Protein 4ZN0 (pdb70)

Structure (mmCIF, N/CA/C/O backbone):
data_4ZN0
#
_entry.id   4ZN0
#
_cell.length_a   117.144
_cell.length_b   182.500
_cell.length_c   152.046
_cell.angle_alpha   90.00
_cell.angle_beta   90.00
_cell.angle_gamma   90.00
#
_symmetry.space_group_name_H-M   'C 2 2 21'
#
loop_
_entity.id
_entity.type
_entity.pdbx_description
1 polymer 'Thioredoxin reductase'
2 water water
#
loop_
_atom_site.group_PDB
_atom_site.id
_atom_site.type_symbol
_atom_site.label_atom_id
_atom_site.label_alt_id
_atom_site.label_comp_id
_atom_site.label_asym_id
_atom_site.label_entity_id
_atom_site.label_seq_id
_atom_site.pdbx_PDB_ins_code
_atom_site.Cartn_x
_atom_site.Cartn_y
_atom_site.Cartn_z
_atom_site.occupancy
_atom_site.B_iso_or_equiv
_atom_site.auth_seq_id
_atom_site.auth_comp_id
_atom_site.auth_asym_id
_atom_site.auth_atom_id
_atom_site.pdbx_PDB_model_num
ATOM 1 N N . ALA A 1 5 ? 103.004 408.103 180.035 1.00 131.32 2 ALA A N 1
ATOM 2 C CA . ALA A 1 5 ? 103.293 408.121 181.463 1.00 129.13 2 ALA A CA 1
ATOM 3 C C . ALA A 1 5 ? 104.515 408.980 181.763 1.00 126.63 2 ALA A C 1
ATOM 4 O O . ALA A 1 5 ? 104.778 409.315 182.917 1.00 124.01 2 ALA A O 1
ATOM 11 N N . SER A 1 6 ? 105.260 409.322 180.715 1.00 111.10 3 SER A N 1
ATOM 12 C CA . SER A 1 6 ? 106.468 410.133 180.837 1.00 107.16 3 SER A CA 1
ATOM 13 C C . SER A 1 6 ? 107.652 409.283 181.284 1.00 105.31 3 SER A C 1
ATOM 14 O O . SER A 1 6 ? 108.742 409.799 181.513 1.00 103.26 3 SER A O 1
ATOM 22 N N . MET A 1 7 ? 107.432 407.978 181.401 1.00 104.72 4 MET A N 1
ATOM 23 C CA . MET A 1 7 ? 108.474 407.054 181.808 1.00 100.42 4 MET A CA 1
ATOM 24 C C . MET A 1 7 ? 108.375 405.854 180.888 1.00 101.07 4 MET A C 1
ATOM 25 O O . MET A 1 7 ? 107.290 405.317 180.677 1.00 104.61 4 MET A O 1
ATOM 29 N N . TYR A 1 8 ? 109.504 405.437 180.334 1.00 88.82 5 TYR A N 1
ATOM 30 C CA . TYR A 1 8 ? 109.525 404.306 179.406 1.00 86.23 5 TYR A CA 1
ATOM 31 C C . TYR A 1 8 ? 110.758 403.446 179.672 1.00 83.39 5 TYR A C 1
ATOM 32 O O . TYR A 1 8 ? 111.674 403.870 180.374 1.00 82.59 5 TYR A O 1
ATOM 50 N N . ASP A 1 9 ? 110.778 402.236 179.121 1.00 86.06 6 ASP A N 1
ATOM 51 C CA . ASP A 1 9 ? 111.956 401.381 179.222 1.00 84.16 6 ASP A CA 1
ATOM 52 C C . ASP A 1 9 ? 112.986 401.811 178.187 1.00 81.56 6 ASP A C 1
ATOM 53 O O . ASP A 1 9 ? 114.175 401.934 178.485 1.00 79.55 6 ASP A O 1
ATOM 62 N N . LEU A 1 10 ? 112.506 402.046 176.971 1.00 72.46 7 LEU A N 1
ATOM 63 C CA . LEU A 1 10 ? 113.360 402.364 175.834 1.00 69.65 7 LEU A CA 1
ATOM 64 C C . LEU A 1 10 ? 112.689 403.405 174.949 1.00 69.87 7 LEU A C 1
ATOM 65 O O . LEU A 1 10 ? 111.494 403.320 174.679 1.00 71.68 7 LEU A O 1
ATOM 81 N N . ILE A 1 11 ? 113.458 404.397 174.514 1.00 74.93 8 ILE A N 1
ATOM 82 C CA . ILE A 1 11 ? 112.963 405.378 173.558 1.00 74.28 8 ILE A CA 1
ATOM 83 C C . ILE A 1 11 ? 113.857 405.393 172.324 1.00 68.85 8 ILE A C 1
ATOM 84 O O . ILE A 1 11 ? 115.067 405.599 172.418 1.00 68.63 8 ILE A O 1
ATOM 100 N N . ILE A 1 12 ? 113.240 405.168 171.170 1.00 65.56 9 ILE A N 1
ATOM 101 C CA . ILE A 1 12 ? 113.946 405.143 169.897 1.00 63.45 9 ILE A CA 1
ATOM 102 C C . ILE A 1 12 ? 113.661 406.432 169.137 1.00 63.60 9 ILE A C 1
ATOM 103 O O . ILE A 1 12 ? 112.509 406.741 168.847 1.00 65.55 9 ILE A O 1
ATOM 119 N N . ILE A 1 13 ? 114.709 407.184 168.821 1.00 61.72 10 ILE A N 1
ATOM 120 C CA . ILE A 1 13 ? 114.555 408.437 168.089 1.00 61.78 10 ILE A CA 1
ATOM 121 C C . ILE A 1 13 ? 114.839 408.220 166.603 1.00 60.57 10 ILE A C 1
ATOM 122 O O . ILE A 1 13 ? 115.993 408.077 166.198 1.00 60.96 10 ILE A O 1
ATOM 138 N N . GLY A 1 14 ? 113.774 408.194 165.805 1.00 62.16 11 GLY A N 1
ATOM 139 C CA . GLY A 1 14 ? 113.873 407.968 164.372 1.00 61.66 11 GLY A CA 1
ATOM 140 C C . GLY A 1 14 ? 113.057 406.765 163.941 1.00 63.06 11 GLY A C 1
ATOM 141 O O . GLY A 1 14 ? 113.217 405.673 164.487 1.00 62.80 11 GLY A O 1
ATOM 145 N N . GLY A 1 15 ? 112.189 406.965 162.953 1.00 64.74 12 GLY A N 1
ATOM 146 C CA . GLY A 1 15 ? 111.292 405.922 162.487 1.00 66.59 12 GLY A CA 1
ATOM 147 C C . GLY A 1 15 ? 111.709 405.291 161.171 1.00 66.10 12 GLY A C 1
ATOM 148 O O . GLY A 1 15 ? 110.861 404.864 160.387 1.00 68.17 12 GLY A O 1
ATOM 152 N N . GLY A 1 16 ? 113.014 405.232 160.926 1.00 67.94 13 GLY A N 1
ATOM 153 C CA . GLY A 1 16 ? 113.538 404.581 159.738 1.00 64.45 13 GLY A CA 1
ATOM 154 C C . GLY A 1 16 ? 113.630 403.081 159.948 1.00 67.02 13 GLY A C 1
ATOM 155 O O . GLY A 1 16 ? 113.120 402.564 160.943 1.00 71.70 13 GLY A O 1
ATOM 159 N N . PRO A 1 17 ? 114.275 402.370 159.010 1.00 62.93 14 PRO A N 1
ATOM 160 C CA . PRO A 1 17 ? 114.451 400.916 159.116 1.00 63.14 14 PRO A CA 1
ATOM 161 C C . PRO A 1 17 ? 115.143 400.504 160.414 1.00 61.45 14 PRO A C 1
ATOM 162 O O . PRO A 1 17 ? 114.723 399.545 161.059 1.00 62.29 14 PRO A O 1
ATOM 173 N N . ALA A 1 18 ? 116.192 401.231 160.784 1.00 59.29 15 ALA A N 1
ATOM 174 C CA . ALA A 1 18 ? 116.945 400.935 161.995 1.00 57.85 15 ALA A CA 1
ATOM 175 C C . ALA A 1 18 ? 116.072 401.084 163.235 1.00 58.87 15 ALA A C 1
ATOM 176 O O . ALA A 1 18 ? 116.008 400.183 164.072 1.00 59.19 15 ALA A O 1
ATOM 183 N N . GLY A 1 19 ? 115.397 402.223 163.346 1.00 59.58 16 GLY A N 1
ATOM 184 C CA . GLY A 1 19 ? 114.577 402.507 164.508 1.00 60.80 16 GLY A CA 1
ATOM 185 C C . GLY A 1 19 ? 113.391 401.572 164.631 1.00 63.05 16 GLY A C 1
ATOM 186 O O . GLY A 1 19 ? 113.085 401.090 165.720 1.00 63.75 16 GLY A O 1
ATOM 190 N N . LEU A 1 20 ? 112.718 401.316 163.514 1.00 64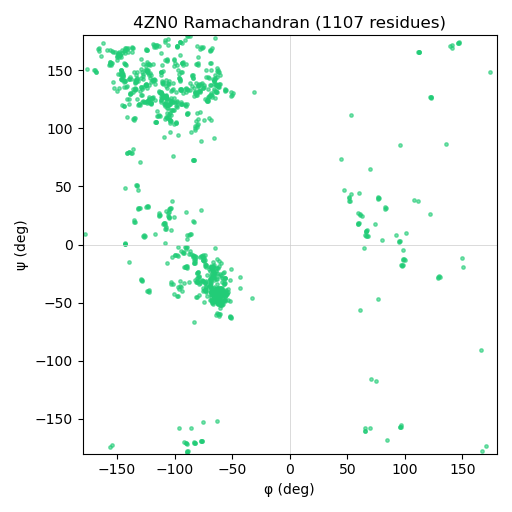.42 17 LEU A N 1
ATOM 191 C CA . LEU A 1 20 ? 111.558 400.434 163.513 1.00 66.86 17 LEU A CA 1
ATOM 192 C C . LEU A 1 20 ? 111.970 399.006 163.858 1.00 66.51 17 LEU A C 1
ATOM 193 O O . LEU A 1 20 ? 111.261 398.308 164.578 1.00 68.00 17 LEU A O 1
ATOM 209 N N . THR A 1 21 ? 113.122 398.576 163.352 1.00 64.70 18 THR A N 1
ATOM 210 C CA . THR A 1 21 ? 113.641 397.250 163.670 1.00 64.35 18 THR A CA 1
ATOM 211 C C . THR A 1 21 ? 113.957 397.147 165.156 1.00 63.65 18 THR A C 1
ATOM 212 O O . THR A 1 21 ? 113.639 396.147 165.799 1.00 64.64 18 THR A O 1
ATOM 223 N N . ALA A 1 22 ? 114.592 398.185 165.690 1.00 62.15 19 ALA A N 1
ATOM 224 C CA . ALA A 1 22 ? 114.934 398.237 167.106 1.00 61.73 19 ALA A CA 1
ATOM 225 C C . ALA A 1 22 ? 113.674 398.149 167.960 1.00 63.97 19 ALA A C 1
ATOM 226 O O . ALA A 1 22 ? 113.660 397.487 168.998 1.00 66.18 19 ALA A O 1
ATOM 233 N N . GLY A 1 23 ? 112.620 398.823 167.515 1.00 66.60 20 GLY A N 1
ATOM 234 C CA . GLY A 1 23 ? 111.355 398.823 168.225 1.00 69.32 20 GLY A CA 1
ATOM 235 C C . GLY A 1 23 ? 110.708 397.452 168.237 1.00 69.59 20 GLY A C 1
ATOM 236 O O . GLY A 1 23 ? 110.210 397.002 169.269 1.00 70.91 20 GLY A O 1
ATOM 240 N N . ILE A 1 24 ? 110.710 396.790 167.083 1.00 69.59 21 ILE A N 1
ATOM 241 C CA . ILE A 1 24 ? 110.116 395.463 166.959 1.00 71.30 21 ILE A CA 1
ATOM 242 C C . ILE A 1 24 ? 110.826 394.464 167.866 1.00 70.51 21 ILE A C 1
ATOM 243 O O . ILE A 1 24 ? 110.180 393.721 168.604 1.00 72.43 21 ILE A O 1
ATOM 259 N N . TYR A 1 25 ? 112.154 394.458 167.815 1.00 68.12 22 TYR A N 1
ATOM 260 C CA . TYR A 1 25 ? 112.949 393.580 168.666 1.00 67.39 22 TYR A CA 1
ATOM 261 C C . TYR A 1 25 ? 112.711 393.876 170.141 1.00 68.04 22 TYR A C 1
ATOM 262 O O . TYR A 1 25 ? 112.539 392.964 170.952 1.00 69.11 22 TYR A O 1
ATOM 280 N N . ALA A 1 26 ? 112.709 395.159 170.480 1.00 69.26 23 ALA A N 1
ATOM 281 C CA . ALA A 1 26 ? 112.546 395.593 171.860 1.00 70.12 23 ALA A CA 1
ATOM 282 C C . ALA A 1 26 ? 111.205 395.139 172.441 1.00 73.34 23 ALA A C 1
ATOM 283 O O . ALA A 1 26 ? 111.126 394.758 173.609 1.00 74.83 23 ALA A O 1
ATOM 290 N N . VAL A 1 27 ? 110.152 395.195 171.632 1.00 75.90 24 VAL A N 1
ATOM 291 C CA . VAL A 1 27 ? 108.835 394.735 172.067 1.00 79.00 24 VAL A CA 1
ATOM 292 C C . VAL A 1 27 ? 108.853 393.225 172.285 1.00 80.17 24 VAL A C 1
ATOM 293 O O . VAL A 1 27 ? 108.255 392.720 173.235 1.00 84.02 24 VAL A O 1
ATOM 306 N N . ARG A 1 28 ? 109.546 392.511 171.405 1.00 89.46 25 ARG A N 1
ATOM 307 C CA . ARG A 1 28 ? 109.670 391.064 171.523 1.00 88.79 25 ARG A CA 1
ATOM 308 C C . ARG A 1 28 ? 110.479 390.708 172.766 1.00 87.12 25 ARG A C 1
ATOM 309 O O . ARG A 1 28 ? 110.316 389.631 173.339 1.00 89.69 25 ARG A O 1
ATOM 330 N N . TYR A 1 29 ? 111.353 391.622 173.175 1.00 72.94 26 TYR A N 1
ATOM 331 C CA . TYR A 1 29 ? 112.095 391.484 174.423 1.00 72.62 26 TYR A CA 1
ATOM 332 C C . TYR A 1 29 ? 111.211 391.843 175.618 1.00 74.88 26 TYR A C 1
ATOM 333 O O . TYR A 1 29 ? 111.580 391.609 176.767 1.00 75.44 26 TYR A O 1
ATOM 351 N N . GLY A 1 30 ? 110.043 392.411 175.331 1.00 77.05 27 GLY A N 1
ATOM 352 C CA . GLY A 1 30 ? 109.052 392.719 176.347 1.00 80.18 27 GLY A CA 1
ATOM 353 C C . GLY A 1 30 ? 109.287 394.024 177.082 1.00 79.41 27 GLY A C 1
ATOM 354 O O . GLY A 1 30 ? 108.924 394.155 178.251 1.00 80.88 27 GLY A O 1
ATOM 358 N N . LEU A 1 31 ? 109.888 394.991 176.396 1.00 81.03 28 LEU A N 1
ATOM 359 C CA . LEU A 1 31 ? 110.136 396.309 176.973 1.00 78.92 28 LEU A CA 1
ATOM 360 C C . LEU A 1 31 ? 109.049 397.299 176.564 1.00 79.65 28 LEU A C 1
ATOM 361 O O . LEU A 1 31 ? 108.447 397.164 175.500 1.00 79.47 28 LEU A O 1
ATOM 377 N N . ASP A 1 32 ? 108.786 398.276 177.427 1.00 87.16 29 ASP A N 1
ATOM 378 C CA . ASP A 1 32 ? 107.859 399.359 177.113 1.00 89.28 29 ASP A CA 1
ATOM 379 C C . ASP A 1 32 ? 108.578 400.421 176.292 1.00 85.83 29 ASP A C 1
ATOM 380 O O . ASP A 1 32 ? 109.332 401.228 176.839 1.00 83.35 29 ASP A O 1
ATOM 389 N N . THR A 1 33 ? 108.337 400.424 174.983 1.00 78.85 30 THR A N 1
ATOM 390 C CA . THR A 1 33 ? 109.130 401.233 174.060 1.00 76.06 30 THR A CA 1
ATOM 391 C C . THR A 1 33 ? 108.302 402.235 173.266 1.00 77.38 30 THR A C 1
ATOM 392 O O . THR A 1 33 ? 107.146 401.980 172.927 1.00 78.62 30 THR A O 1
ATOM 403 N N . LEU A 1 34 ? 108.924 403.372 172.966 1.00 80.92 31 LEU A N 1
ATOM 404 C CA . LEU A 1 34 ? 108.291 404.432 172.194 1.00 80.54 31 LEU A CA 1
ATOM 405 C C . LEU A 1 34 ? 109.223 404.974 171.114 1.00 78.79 31 LEU A C 1
ATOM 406 O O . LEU A 1 34 ? 110.401 405.220 171.369 1.00 78.46 31 LEU A O 1
ATOM 422 N N . ILE A 1 35 ? 108.688 405.151 169.908 1.00 76.03 32 ILE A N 1
ATOM 423 C CA . ILE A 1 35 ? 109.438 405.751 168.807 1.00 71.58 32 ILE A CA 1
ATOM 424 C C . ILE A 1 35 ? 109.039 407.214 168.583 1.00 75.32 32 ILE A C 1
ATOM 425 O O . ILE A 1 35 ? 107.853 407.541 168.539 1.00 79.63 32 ILE A O 1
ATOM 441 N N . LEU A 1 36 ? 110.042 408.079 168.439 1.00 70.45 33 LEU A N 1
ATOM 442 C CA . LEU A 1 36 ? 109.839 409.492 168.108 1.00 71.09 33 LEU A CA 1
ATOM 443 C C . LEU A 1 36 ? 110.191 409.760 166.645 1.00 69.78 33 LEU A C 1
ATOM 444 O O . LEU A 1 36 ? 111.353 409.666 166.244 1.00 67.21 33 LEU A O 1
ATOM 460 N N . GLU A 1 37 ? 109.167 410.084 165.861 1.00 86.54 34 GLU A N 1
ATOM 461 C CA . GLU A 1 37 ? 109.299 410.311 164.423 1.00 84.87 34 GLU A CA 1
ATOM 462 C C . GLU A 1 37 ? 109.095 411.780 164.056 1.00 82.75 34 GLU A C 1
ATOM 463 O O . GLU A 1 37 ? 108.466 412.532 164.793 1.00 86.74 34 GLU A O 1
ATOM 475 N N . ARG A 1 38 ? 109.685 412.195 162.941 1.00 70.86 35 ARG A N 1
ATOM 476 C CA . ARG A 1 38 ? 109.564 413.571 162.471 1.00 71.61 35 ARG A CA 1
ATOM 477 C C . ARG A 1 38 ? 108.261 413.766 161.695 1.00 74.74 35 ARG A C 1
ATOM 478 O O . ARG A 1 38 ? 107.369 414.488 162.140 1.00 77.19 35 ARG A O 1
ATOM 482 N N . ASN A 1 39 ? 108.163 413.122 160.535 1.00 101.53 36 ASN A N 1
ATOM 483 C CA . ASN A 1 39 ? 106.972 413.202 159.691 1.00 103.74 36 ASN A CA 1
ATOM 484 C C . ASN A 1 39 ? 107.118 412.319 158.455 1.00 100.99 36 ASN A C 1
ATOM 485 O O . ASN A 1 39 ? 106.300 412.373 157.536 1.00 101.12 36 ASN A O 1
ATOM 496 N N . SER A 1 59 ? 117.010 398.497 148.288 1.00 81.76 56 SER A N 1
ATOM 497 C CA . SER A 1 59 ? 115.725 399.179 148.391 1.00 86.46 56 SER A CA 1
ATOM 498 C C . SER A 1 59 ? 115.610 400.310 147.371 1.00 91.93 56 SER A C 1
ATOM 499 O O . SER A 1 59 ? 114.560 400.942 147.250 1.00 92.39 56 SER A O 1
ATOM 506 N N . ILE A 1 60 ? 116.695 400.559 146.642 1.00 110.24 57 ILE A N 1
ATOM 507 C CA . ILE A 1 60 ? 116.705 401.587 145.608 1.00 109.35 57 ILE A CA 1
ATOM 508 C C . ILE A 1 60 ? 116.113 401.052 144.308 1.00 112.40 57 ILE A C 1
ATOM 509 O O . ILE A 1 60 ? 115.810 401.818 143.394 1.00 114.49 57 ILE A O 1
ATOM 513 N N . SER A 1 61 ? 115.944 399.734 144.235 1.00 96.89 58 SER A N 1
ATOM 514 C CA . SER A 1 61 ? 115.383 399.093 143.050 1.00 101.17 58 SER A CA 1
ATOM 515 C C . SER A 1 61 ? 113.943 399.543 142.793 1.00 106.08 58 SER A C 1
ATOM 516 O O . SER A 1 61 ? 113.384 399.277 141.728 1.00 106.69 58 SER A O 1
ATOM 524 N N . GLY A 1 62 ? 113.350 400.215 143.776 1.00 119.03 59 GLY A N 1
ATOM 525 C CA . GLY A 1 62 ? 112.010 400.757 143.641 1.00 121.55 59 GLY A CA 1
ATOM 526 C C . GLY A 1 62 ? 110.972 399.819 144.218 1.00 121.66 59 GLY A C 1
ATOM 527 O O . GLY A 1 62 ? 110.391 399.012 143.498 1.00 123.50 59 GLY A O 1
ATOM 531 N N . LEU A 1 63 ? 110.737 399.932 145.522 1.00 122.86 60 LEU A N 1
ATOM 532 C CA . LEU A 1 63 ? 109.806 399.048 146.211 1.00 126.01 60 LEU A CA 1
ATOM 533 C C . LEU A 1 63 ? 109.151 399.746 147.395 1.00 124.74 60 LEU A C 1
ATOM 534 O O . LEU A 1 63 ? 109.650 400.762 147.887 1.00 119.02 60 LEU A O 1
ATOM 550 N N . GLU A 1 64 ? 108.031 399.184 147.843 1.00 104.72 61 GLU A N 1
ATOM 551 C CA . GLU A 1 64 ? 107.326 399.669 149.022 1.00 102.11 61 GLU A CA 1
ATOM 552 C C . GLU A 1 64 ? 107.638 398.778 150.215 1.00 99.45 61 GLU A C 1
ATOM 553 O O . GLU A 1 64 ? 106.825 397.939 150.611 1.00 100.39 61 GLU A O 1
ATOM 557 N N . LEU A 1 65 ? 108.832 398.952 150.770 1.00 99.13 62 LEU A N 1
ATOM 558 C CA . LEU A 1 65 ? 109.282 398.156 151.901 1.00 95.42 62 LEU A CA 1
ATOM 559 C C . LEU A 1 65 ? 109.291 398.953 153.198 1.00 93.95 62 LEU A C 1
ATOM 560 O O . LEU A 1 65 ? 109.387 398.382 154.285 1.00 92.49 62 LEU A O 1
ATOM 564 N N . MET A 1 66 ? 109.229 400.275 153.078 1.00 124.28 63 MET A N 1
ATOM 565 C CA . MET A 1 66 ? 109.232 401.154 154.245 1.00 123.53 63 MET A CA 1
ATOM 566 C C . MET A 1 66 ? 107.910 401.067 155.001 1.00 128.18 63 MET A C 1
ATOM 567 O O . MET A 1 66 ? 107.885 400.992 156.230 1.00 124.76 63 MET A O 1
ATOM 581 N N . GLU A 1 67 ? 106.808 401.089 154.261 1.00 131.28 64 GLU A N 1
ATOM 582 C CA . GLU A 1 67 ? 105.480 400.992 154.858 1.00 131.32 64 GLU A CA 1
ATOM 583 C C . GLU A 1 67 ? 105.276 399.649 155.559 1.00 132.32 64 GLU A C 1
ATOM 584 O O . GLU A 1 67 ? 104.580 399.569 156.573 1.00 133.14 64 GLU A O 1
ATOM 588 N N . ARG A 1 68 ? 105.870 398.597 155.008 1.00 90.67 65 ARG A N 1
ATOM 589 C CA . ARG A 1 68 ? 105.745 397.267 155.589 1.00 86.97 65 ARG A CA 1
ATOM 590 C C . ARG A 1 68 ? 106.297 397.278 157.006 1.00 85.79 65 ARG A C 1
ATOM 591 O O . ARG A 1 68 ? 105.719 396.686 157.914 1.00 87.56 65 ARG A O 1
ATOM 595 N N . PHE A 1 69 ? 107.420 397.959 157.187 1.00 85.64 66 PHE A N 1
ATOM 596 C CA . PHE A 1 69 ? 108.048 398.052 158.495 1.00 84.53 66 PHE A CA 1
ATOM 597 C C . PHE A 1 69 ? 107.093 398.707 159.481 1.00 86.73 66 PHE A C 1
ATOM 598 O O . PHE A 1 69 ? 107.000 398.298 160.635 1.00 86.36 66 PHE A O 1
ATOM 615 N N . ARG A 1 70 ? 106.383 399.729 159.018 1.00 82.44 67 ARG A N 1
ATOM 616 C CA . ARG A 1 70 ? 105.439 400.443 159.864 1.00 84.24 67 ARG A CA 1
ATOM 617 C C . ARG A 1 70 ? 104.263 399.555 160.247 1.00 88.65 67 ARG A C 1
ATOM 618 O O . ARG A 1 70 ? 103.900 399.468 161.418 1.00 86.33 67 ARG A O 1
ATOM 623 N N . THR A 1 71 ? 103.670 398.897 159.255 1.00 116.08 68 THR A N 1
ATOM 624 C CA . THR A 1 71 ? 102.534 398.017 159.499 1.00 118.15 68 THR A CA 1
ATOM 625 C C . THR A 1 71 ? 102.965 396.863 160.387 1.00 115.79 68 THR A C 1
ATOM 626 O O . THR A 1 71 ? 102.322 396.560 161.389 1.00 113.51 68 THR A O 1
ATOM 637 N N . HIS A 1 72 ? 104.067 396.225 160.016 1.00 111.22 69 HIS A N 1
ATOM 638 C CA . HIS A 1 72 ? 104.594 395.109 160.792 1.00 107.78 69 HIS A CA 1
ATOM 639 C C . HIS A 1 72 ? 104.787 395.575 162.212 1.00 105.15 69 HIS A C 1
ATOM 640 O O . HIS A 1 72 ? 104.481 394.882 163.176 1.00 105.83 69 HIS A O 1
ATOM 654 N N . ALA A 1 73 ? 105.301 396.789 162.309 1.00 95.64 70 ALA A N 1
ATOM 655 C CA . ALA A 1 73 ? 105.562 397.416 163.582 1.00 94.14 70 ALA A CA 1
ATOM 656 C C . ALA A 1 73 ? 104.267 397.573 164.380 1.00 97.67 70 ALA A C 1
ATOM 657 O O . ALA A 1 73 ? 104.186 397.107 165.515 1.00 97.57 70 ALA A O 1
ATOM 664 N N . GLN A 1 74 ? 103.268 398.214 163.783 1.00 101.01 71 GLN A N 1
ATOM 665 C CA . GLN A 1 74 ? 101.987 398.417 164.449 1.00 101.16 71 GLN A CA 1
ATOM 666 C C . GLN A 1 74 ? 101.449 397.095 164.977 1.00 102.28 71 GLN A C 1
ATOM 667 O O . GLN A 1 74 ? 101.034 396.999 166.130 1.00 102.72 71 GLN A O 1
ATOM 671 N N . GLU A 1 75 ? 101.458 396.075 164.126 1.00 113.48 72 GLU A N 1
ATOM 672 C CA . GLU A 1 75 ? 100.975 394.758 164.517 1.00 116.76 72 GLU A CA 1
ATOM 673 C C . GLU A 1 75 ? 101.766 394.251 165.714 1.00 114.09 72 GLU A C 1
ATOM 674 O O . GLU A 1 75 ? 101.193 393.764 166.686 1.00 113.33 72 GLU A O 1
ATOM 686 N N . VAL A 1 76 ? 103.087 394.370 165.639 1.00 126.77 73 VAL A N 1
ATOM 687 C CA . VAL A 1 76 ? 103.952 393.930 166.722 1.00 124.94 73 VAL A CA 1
ATOM 688 C C . VAL A 1 76 ? 103.499 394.582 168.019 1.00 123.97 73 VAL A C 1
ATOM 689 O O . VAL A 1 76 ? 103.355 393.917 169.042 1.00 125.54 73 VAL A O 1
ATOM 693 N N . GLY A 1 77 ? 103.271 395.889 167.972 1.00 89.98 74 GLY A N 1
ATOM 694 C CA . GLY A 1 77 ? 102.820 396.615 169.141 1.00 89.63 74 GLY A CA 1
ATOM 695 C C . GLY A 1 77 ? 103.728 397.746 169.577 1.00 87.99 74 GLY A C 1
ATOM 696 O O . GLY A 1 77 ? 103.746 398.107 170.751 1.00 87.62 74 GLY A O 1
ATOM 700 N N . VAL A 1 78 ? 104.483 398.312 168.643 1.00 97.87 75 VAL A N 1
ATOM 701 C CA . VAL A 1 78 ? 105.381 399.420 168.983 1.00 96.18 75 VAL A CA 1
ATOM 702 C C . VAL A 1 78 ? 104.646 400.757 168.977 1.00 98.59 75 VAL A C 1
ATOM 703 O O . VAL A 1 78 ? 103.768 401.002 168.146 1.00 100.80 75 VAL A O 1
ATOM 716 N N . LYS A 1 79 ? 105.034 401.615 169.912 1.00 85.68 76 LYS A N 1
ATOM 717 C CA . LYS A 1 79 ? 104.460 402.947 170.053 1.00 84.88 76 LYS A CA 1
ATOM 718 C C . LYS A 1 79 ? 105.202 404.011 169.248 1.00 83.12 76 LYS A C 1
ATOM 719 O O . LYS A 1 79 ? 106.429 404.084 169.267 1.00 80.89 76 LYS A O 1
ATOM 723 N N . THR A 1 80 ? 104.440 404.803 168.505 1.00 99.87 77 THR A N 1
ATOM 724 C CA . THR A 1 80 ? 105.007 405.857 167.683 1.00 98.73 77 THR A CA 1
ATOM 725 C C . THR A 1 80 ? 104.314 407.179 167.957 1.00 102.00 77 THR A C 1
ATOM 726 O O . THR A 1 80 ? 103.092 407.249 168.014 1.00 106.70 77 THR A O 1
ATOM 737 N N . THR A 1 81 ? 105.107 408.225 168.122 1.00 99.39 78 THR A N 1
ATOM 738 C CA . THR A 1 81 ? 104.585 409.552 168.375 1.00 102.62 78 THR A CA 1
ATOM 739 C C . THR A 1 81 ? 105.298 410.508 167.445 1.00 103.19 78 THR A C 1
ATOM 740 O O . THR A 1 81 ? 106.461 410.300 167.120 1.00 109.90 78 THR A O 1
ATOM 751 N N . ILE A 1 82 ? 104.615 411.558 167.021 1.00 81.71 79 ILE A N 1
ATOM 752 C CA . ILE A 1 82 ? 105.245 412.518 166.142 1.00 81.20 79 ILE A CA 1
ATOM 753 C C . ILE A 1 82 ? 105.704 413.673 167.003 1.00 81.44 79 ILE A C 1
ATOM 754 O O . ILE A 1 82 ? 104.902 414.334 167.653 1.00 84.40 79 ILE A O 1
ATOM 770 N N . THR A 1 83 ? 107.008 413.906 167.007 1.00 95.04 80 THR A N 1
ATOM 771 C CA . THR A 1 83 ? 107.587 414.970 167.806 1.00 96.18 80 THR A CA 1
ATOM 772 C C . THR A 1 83 ? 108.988 415.323 167.336 1.00 93.04 80 THR A C 1
ATOM 773 O O . THR A 1 83 ? 109.557 414.658 166.474 1.00 91.64 80 THR A O 1
ATOM 784 N N . GLU A 1 84 ? 109.531 416.382 167.919 1.00 96.60 81 GLU A N 1
ATOM 785 C CA . GLU A 1 84 ? 110.877 416.846 167.601 1.00 92.15 81 GLU A CA 1
ATOM 786 C C . GLU A 1 84 ? 111.712 416.861 168.873 1.00 92.19 81 GLU A C 1
ATOM 787 O O . GLU A 1 84 ? 111.333 417.479 169.867 1.00 94.72 81 GLU A O 1
ATOM 793 N N . VAL A 1 85 ? 112.853 416.181 168.829 1.00 77.23 82 VAL A N 1
ATOM 794 C CA . VAL A 1 85 ? 113.748 416.107 169.976 1.00 76.97 82 VAL A CA 1
ATOM 795 C C . VAL A 1 85 ? 114.769 417.237 169.927 1.00 76.86 82 VAL A C 1
ATOM 796 O O . VAL A 1 85 ? 115.381 417.486 168.887 1.00 74.39 82 VAL A O 1
ATOM 809 N N . LEU A 1 86 ? 114.956 417.906 171.062 1.00 69.25 83 LEU A N 1
ATOM 810 C CA . LEU A 1 86 ? 115.861 419.046 171.141 1.00 67.59 83 LEU A CA 1
ATOM 811 C C . LEU A 1 86 ? 117.179 418.667 171.809 1.00 65.93 83 LEU A C 1
ATOM 812 O O . LEU A 1 86 ? 118.237 419.181 171.443 1.00 64.46 83 LEU A O 1
ATOM 828 N N . SER A 1 87 ? 117.119 417.760 172.779 1.00 73.34 84 SER A N 1
ATOM 829 C CA . SER A 1 87 ? 118.326 417.318 173.470 1.00 71.55 84 SER A CA 1
ATOM 830 C C . SER A 1 87 ? 118.095 416.059 174.299 1.00 70.25 84 SER A C 1
ATOM 831 O O . SER A 1 87 ? 116.957 415.643 174.520 1.00 70.75 84 SER A O 1
ATOM 839 N N . VAL A 1 88 ? 119.194 415.463 174.751 1.00 70.83 85 VAL A N 1
ATOM 840 C CA . VAL A 1 88 ? 119.152 414.263 175.578 1.00 71.55 85 VAL A CA 1
ATOM 841 C C . VAL A 1 88 ? 120.272 414.309 176.615 1.00 72.19 85 VAL A C 1
ATOM 842 O O . VAL A 1 88 ? 121.450 414.383 176.264 1.00 73.36 85 VAL A O 1
ATOM 855 N N . ARG A 1 89 ? 119.893 414.287 177.889 1.00 71.04 86 ARG A N 1
ATOM 856 C CA . ARG A 1 89 ? 120.854 414.300 178.989 1.00 73.18 86 ARG A CA 1
ATOM 857 C C . ARG A 1 89 ? 120.621 413.106 179.912 1.00 73.30 86 ARG A C 1
ATOM 858 O O . ARG A 1 89 ? 119.506 412.587 179.994 1.00 72.45 86 ARG A O 1
ATOM 879 N N . SER A 1 90 ? 121.676 412.679 180.603 1.00 83.13 87 SER A N 1
ATOM 880 C CA . SER A 1 90 ? 121.590 411.567 181.546 1.00 83.93 87 SER A CA 1
ATOM 881 C C . SER A 1 90 ? 121.624 412.081 182.982 1.00 88.04 87 SER A C 1
ATOM 882 O O . SER A 1 90 ? 122.401 412.979 183.311 1.00 87.42 87 SER A O 1
ATOM 890 N N . GLU A 1 91 ? 120.774 411.508 183.830 1.00 97.82 88 GLU A N 1
ATOM 891 C CA . GLU A 1 91 ? 120.704 411.890 185.238 1.00 99.41 88 GLU A CA 1
ATOM 892 C C . GLU A 1 91 ? 120.570 410.671 186.143 1.00 99.55 88 GLU A C 1
ATOM 893 O O . GLU A 1 91 ? 119.475 410.355 186.606 1.00 104.98 88 GLU A O 1
ATOM 897 N N . GLY A 1 92 ? 121.681 409.982 186.382 1.00 109.87 89 GLY A N 1
ATOM 898 C CA . GLY A 1 92 ? 121.670 408.780 187.196 1.00 117.01 89 GLY A CA 1
ATOM 899 C C . GLY A 1 92 ? 120.961 407.629 186.511 1.00 116.68 89 GLY A C 1
ATOM 900 O O . GLY A 1 92 ? 119.913 407.173 186.968 1.00 117.68 89 GLY A O 1
ATOM 904 N N . THR A 1 93 ? 121.526 407.174 185.397 1.00 108.55 90 THR A N 1
ATOM 905 C CA . THR A 1 93 ? 120.964 406.069 184.613 1.00 108.90 90 THR A CA 1
ATOM 906 C C . THR A 1 93 ? 119.603 406.383 183.999 1.00 111.10 90 THR A C 1
ATOM 907 O O . THR A 1 93 ? 119.062 405.565 183.252 1.00 110.57 90 THR A O 1
ATOM 918 N N . LYS A 1 94 ? 119.061 407.562 184.288 1.00 86.79 91 LYS A N 1
ATOM 919 C CA . LYS A 1 94 ? 117.761 407.939 183.760 1.00 85.48 91 LYS A CA 1
ATOM 920 C C . LYS A 1 94 ? 118.047 408.868 182.602 1.00 83.90 91 LYS A C 1
ATOM 921 O O . LYS A 1 94 ? 118.939 409.715 182.680 1.00 83.70 91 LYS A O 1
ATOM 925 N N . LYS A 1 95 ? 117.288 408.705 181.526 1.00 90.03 92 LYS A N 1
ATOM 926 C CA . LYS A 1 95 ? 117.514 409.487 180.327 1.00 91.99 92 LYS A CA 1
ATOM 927 C C . LYS A 1 95 ? 116.359 410.446 180.121 1.00 92.60 92 LYS A C 1
ATOM 928 O O . LYS A 1 95 ? 115.200 410.034 180.069 1.00 91.82 92 LYS A O 1
ATOM 947 N N . ILE A 1 96 ? 116.689 411.729 180.019 1.00 83.38 93 ILE A N 1
ATOM 948 C CA . ILE A 1 96 ? 115.689 412.764 179.820 1.00 84.33 93 ILE A CA 1
ATOM 949 C C . ILE A 1 96 ? 115.717 413.239 178.371 1.00 79.72 93 ILE A C 1
ATOM 950 O O . ILE A 1 96 ? 116.696 413.838 177.925 1.00 77.73 93 ILE A O 1
ATOM 954 N N . ILE A 1 97 ? 114.642 412.963 177.642 1.00 80.72 94 ILE A N 1
ATOM 955 C CA . ILE A 1 97 ? 114.496 413.455 176.279 1.00 78.43 94 ILE A CA 1
ATOM 956 C C . ILE A 1 97 ? 113.571 414.661 176.301 1.00 84.43 94 ILE A C 1
ATOM 957 O O . ILE A 1 97 ? 112.390 414.541 176.627 1.00 90.57 94 ILE A O 1
ATOM 961 N N . THR A 1 98 ? 114.115 415.820 175.946 1.00 79.72 95 THR A N 1
ATOM 962 C CA . THR A 1 98 ? 113.343 417.055 175.938 1.00 80.96 95 THR A CA 1
ATOM 963 C C . THR A 1 98 ? 112.874 417.333 174.516 1.00 79.82 95 THR A C 1
ATOM 964 O O . THR A 1 98 ? 113.686 417.465 173.598 1.00 78.14 95 THR A O 1
ATOM 975 N N . THR A 1 99 ? 111.558 417.407 174.346 1.00 81.30 96 THR A N 1
ATOM 976 C CA . THR A 1 99 ? 110.958 417.701 173.052 1.00 79.54 96 THR A CA 1
ATOM 977 C C . THR A 1 99 ? 110.168 418.999 173.120 1.00 83.93 96 THR A C 1
ATOM 978 O O . THR A 1 99 ? 109.953 419.546 174.202 1.00 87.51 96 THR A O 1
ATOM 989 N N . ASP A 1 100 ? 109.739 419.490 171.962 1.00 105.76 97 ASP A N 1
ATOM 990 C CA . ASP A 1 100 ? 108.918 420.695 171.907 1.00 110.05 97 ASP A CA 1
ATOM 991 C C . ASP A 1 100 ? 107.576 420.462 172.597 1.00 117.47 97 ASP A C 1
ATOM 992 O O . ASP A 1 100 ? 106.899 421.409 172.998 1.00 122.05 97 ASP A O 1
ATOM 1001 N N . SER A 1 101 ? 107.205 419.192 172.735 1.00 109.73 98 SER A N 1
ATOM 1002 C CA . SER A 1 101 ? 105.936 418.811 173.344 1.00 109.94 98 SER A CA 1
ATOM 1003 C C . SER A 1 101 ? 106.069 418.609 174.855 1.00 108.95 98 SER A C 1
ATOM 1004 O O . SER A 1 101 ? 105.075 418.647 175.580 1.00 113.61 98 SER A O 1
ATOM 1012 N N . GLY A 1 102 ? 107.299 418.399 175.318 1.00 101.51 99 GLY A N 1
ATOM 1013 C CA . GLY A 1 102 ? 107.570 418.185 176.730 1.00 100.02 99 GLY A CA 1
ATOM 1014 C C . GLY A 1 102 ? 108.627 417.123 176.971 1.00 96.00 99 GLY A C 1
ATOM 1015 O O . GLY A 1 102 ? 109.022 416.406 176.053 1.00 98.95 99 GLY A O 1
ATOM 1019 N N . ASP A 1 103 ? 109.088 417.029 178.215 1.00 99.83 100 ASP A N 1
ATOM 1020 C CA . ASP A 1 103 ? 110.133 416.079 178.587 1.00 101.01 100 ASP A CA 1
ATOM 1021 C C . ASP A 1 103 ? 109.643 414.634 178.618 1.00 100.98 100 ASP A C 1
ATOM 1022 O O . ASP A 1 103 ? 108.504 414.359 178.999 1.00 103.78 100 ASP A O 1
ATOM 1031 N N . LEU A 1 104 ? 110.521 413.720 178.213 1.00 83.29 101 LEU A N 1
ATOM 1032 C CA . LEU A 1 104 ? 110.262 412.286 178.285 1.00 82.84 101 LEU A CA 1
ATOM 1033 C C . LEU A 1 104 ? 111.363 411.596 179.088 1.00 81.60 101 LEU A C 1
ATOM 1034 O O . LEU A 1 104 ? 112.505 412.056 179.111 1.00 79.86 101 LEU A O 1
ATOM 1050 N N . GLU A 1 105 ? 111.006 410.499 179.749 1.00 82.70 102 GLU A N 1
ATOM 1051 C CA . GLU A 1 105 ? 111.937 409.753 180.591 1.00 82.06 102 GLU A CA 1
ATOM 1052 C C . GLU A 1 105 ? 112.114 408.333 180.064 1.00 79.95 102 GLU A C 1
ATOM 1053 O O . GLU A 1 105 ? 111.158 407.715 179.593 1.00 80.53 102 GLU A O 1
ATOM 1057 N N . ALA A 1 106 ? 113.339 407.819 180.137 1.00 77.72 103 ALA A N 1
ATOM 1058 C CA . ALA A 1 106 ? 113.618 406.459 179.686 1.00 75.86 103 ALA A CA 1
ATOM 1059 C C . ALA A 1 106 ? 114.861 405.878 180.350 1.00 74.86 103 ALA A C 1
ATOM 1060 O O . ALA A 1 106 ? 115.742 406.612 180.799 1.00 74.68 103 ALA A O 1
ATOM 1067 N N . LYS A 1 107 ? 114.916 404.552 180.411 1.00 74.43 104 LYS A N 1
ATOM 1068 C CA . LYS A 1 107 ? 116.068 403.853 180.963 1.00 73.57 104 LYS A CA 1
ATOM 1069 C C . LYS A 1 107 ? 117.187 403.769 179.929 1.00 70.25 104 LYS A C 1
ATOM 1070 O O . LYS A 1 107 ? 118.366 403.784 180.280 1.00 69.41 104 LYS A O 1
ATOM 1074 N N . ALA A 1 108 ? 116.805 403.680 178.656 1.00 70.23 105 ALA A N 1
ATOM 1075 C CA . ALA A 1 108 ? 117.764 403.598 177.556 1.00 65.71 105 ALA A CA 1
ATOM 1076 C C . ALA A 1 108 ? 117.257 404.364 176.337 1.00 64.77 105 ALA A C 1
ATOM 1077 O O . ALA A 1 108 ? 116.052 404.558 176.175 1.00 66.25 105 ALA A O 1
ATOM 1084 N N . VAL A 1 109 ? 118.185 404.796 175.485 1.00 62.51 106 VAL A N 1
ATOM 1085 C CA . VAL A 1 109 ? 117.848 405.544 174.276 1.00 61.58 106 VAL A CA 1
ATOM 1086 C C . VAL A 1 109 ? 118.619 405.010 173.068 1.00 59.19 106 VAL A C 1
ATOM 1087 O O . VAL A 1 109 ? 119.789 404.645 173.181 1.00 57.86 106 VAL A O 1
ATOM 1100 N N . ILE A 1 110 ? 117.948 404.961 171.920 1.00 58.94 107 ILE A N 1
ATOM 1101 C CA . ILE A 1 110 ? 118.581 404.586 170.656 1.00 57.04 107 ILE A CA 1
ATOM 1102 C C . ILE A 1 110 ? 118.455 405.717 169.640 1.00 56.49 107 ILE A C 1
ATOM 1103 O O . ILE A 1 110 ? 117.350 406.162 169.330 1.00 57.83 107 ILE A O 1
ATOM 1119 N N . ILE A 1 111 ? 119.594 406.185 169.138 1.00 54.71 108 ILE A N 1
ATOM 1120 C CA . ILE A 1 111 ? 119.618 407.203 168.094 1.00 54.09 108 ILE A CA 1
ATOM 1121 C C . ILE A 1 111 ? 119.584 406.547 166.713 1.00 53.53 108 ILE A C 1
ATOM 1122 O O . ILE A 1 111 ? 120.541 405.889 166.304 1.00 52.75 108 ILE A O 1
ATOM 1138 N N . ALA A 1 112 ? 118.478 406.731 166.000 1.00 54.64 109 ALA A N 1
ATOM 1139 C CA . ALA A 1 112 ? 118.326 406.177 164.659 1.00 54.53 109 ALA A CA 1
ATOM 1140 C C . ALA A 1 112 ? 117.779 407.229 163.699 1.00 55.15 109 ALA A C 1
ATOM 1141 O O . ALA A 1 112 ? 116.806 406.985 162.991 1.00 56.61 109 ALA A O 1
ATOM 1148 N N . THR A 1 113 ? 118.416 408.396 163.686 1.00 55.01 110 THR A N 1
ATOM 1149 C CA . THR A 1 113 ? 117.918 409.552 162.941 1.00 55.27 110 THR A CA 1
ATOM 1150 C C . THR A 1 113 ? 118.457 409.633 161.506 1.00 54.16 110 THR A C 1
ATOM 1151 O O . THR A 1 113 ? 118.088 410.531 160.752 1.00 54.84 110 THR A O 1
ATOM 1162 N N . GLY A 1 114 ? 119.329 408.700 161.138 1.00 54.21 111 GLY A N 1
ATOM 1163 C CA . GLY A 1 114 ? 119.830 408.601 159.776 1.00 53.19 111 GLY A CA 1
ATOM 1164 C C . GLY A 1 114 ? 120.672 409.775 159.304 1.00 51.45 111 GLY A C 1
ATOM 1165 O O . GLY A 1 114 ? 121.200 410.542 160.109 1.00 51.78 111 GLY A O 1
ATOM 1169 N N . ALA A 1 115 ? 120.795 409.909 157.985 1.00 56.22 112 ALA A N 1
ATOM 1170 C CA . ALA A 1 115 ? 121.574 410.985 157.380 1.00 55.69 112 ALA A CA 1
ATOM 1171 C C . ALA A 1 115 ? 121.013 411.381 156.016 1.00 55.46 112 ALA A C 1
ATOM 1172 O O . ALA A 1 115 ? 120.276 410.618 155.391 1.00 58.63 112 ALA A O 1
ATOM 1179 N N . ASN A 1 116 ? 121.396 412.558 155.537 1.00 53.05 113 ASN A N 1
ATOM 1180 C CA . ASN A 1 116 ? 120.958 413.028 154.229 1.00 56.38 113 ASN A CA 1
ATOM 1181 C C . ASN A 1 116 ? 122.117 413.631 153.453 1.00 56.57 113 ASN A C 1
ATOM 1182 O O . ASN A 1 116 ? 123.027 414.198 154.043 1.00 53.61 113 ASN A O 1
ATOM 1193 N N . PRO A 1 117 ? 122.087 413.518 152.131 1.00 53.73 114 PRO A N 1
ATOM 1194 C CA . PRO A 1 117 ? 123.147 414.119 151.317 1.00 53.10 114 PRO A CA 1
ATOM 1195 C C . PRO A 1 117 ? 123.145 415.641 151.404 1.00 53.01 114 PRO A C 1
ATOM 1196 O O . PRO A 1 117 ? 122.074 416.245 151.408 1.00 54.47 114 PRO A O 1
ATOM 1207 N N . LYS A 1 118 ? 124.325 416.247 151.498 1.00 52.58 115 LYS A N 1
ATOM 1208 C CA . LYS A 1 118 ? 124.429 417.701 151.467 1.00 54.12 115 LYS A CA 1
ATOM 1209 C C . LYS A 1 118 ? 124.003 418.263 150.117 1.00 58.06 115 LYS A C 1
ATOM 1210 O O . LYS A 1 118 ? 124.262 417.671 149.067 1.00 54.37 115 LYS A O 1
ATOM 1229 N N . HIS A 1 119 ? 123.335 419.410 150.166 1.00 57.14 116 HIS A N 1
ATOM 1230 C CA . HIS A 1 119 ? 122.826 420.064 148.971 1.00 53.14 116 HIS A CA 1
ATOM 1231 C C . HIS A 1 119 ? 123.829 421.085 148.457 1.00 51.24 116 HIS A C 1
ATOM 1232 O O . HIS A 1 119 ? 124.660 421.591 149.210 1.00 57.87 116 HIS A O 1
ATOM 1246 N N . LEU A 1 120 ? 123.736 421.387 147.170 1.00 46.76 117 LEU A N 1
ATOM 1247 C CA . LEU A 1 120 ? 124.581 422.397 146.547 1.00 47.48 117 LEU A CA 1
ATOM 1248 C C . LEU A 1 120 ? 124.179 423.796 147.006 1.00 50.95 117 LEU A C 1
ATOM 1249 O O . LEU A 1 120 ? 125.027 424.667 147.193 1.00 55.17 117 LEU A O 1
ATOM 1265 N N . GLY A 1 121 ? 122.880 424.003 147.194 1.00 51.26 118 GLY A N 1
ATOM 1266 C CA . GLY A 1 121 ? 122.373 425.289 147.631 1.00 54.97 118 GLY A CA 1
ATOM 1267 C C . GLY A 1 121 ? 122.330 426.306 146.506 1.00 62.05 118 GLY A C 1
ATOM 1268 O O . GLY A 1 121 ? 122.650 427.474 146.714 1.00 66.06 118 GLY A O 1
ATOM 1272 N N . VAL A 1 122 ? 121.933 425.860 145.316 1.00 55.30 119 VAL A N 1
ATOM 1273 C CA . VAL A 1 122 ? 121.829 426.742 144.157 1.00 50.35 119 VAL A CA 1
ATOM 1274 C C . VAL A 1 122 ? 120.403 426.728 143.604 1.00 52.88 119 VAL A C 1
ATOM 1275 O O . VAL A 1 122 ? 119.672 425.756 143.805 1.00 51.40 119 VAL A O 1
ATOM 1288 N N . PRO A 1 123 ? 120.003 427.808 142.909 1.00 52.75 120 PRO A N 1
ATOM 1289 C CA . PRO A 1 123 ? 118.659 427.887 142.321 1.00 52.24 120 PRO A CA 1
ATOM 1290 C C . PRO A 1 123 ? 118.336 426.720 141.394 1.00 50.34 120 PRO A C 1
ATOM 1291 O O . PRO A 1 123 ? 119.154 426.364 140.547 1.00 52.03 120 PRO A O 1
ATOM 1302 N N . GLY A 1 124 ? 117.159 426.126 141.568 1.00 52.47 121 GLY A N 1
ATOM 1303 C CA . GLY A 1 124 ? 116.700 425.075 140.682 1.00 51.67 121 GLY A CA 1
ATOM 1304 C C . GLY A 1 124 ? 116.979 423.684 141.210 1.00 53.53 121 GLY A C 1
ATOM 1305 O O . GLY A 1 124 ? 116.397 422.704 140.741 1.00 54.59 121 GLY A O 1
ATOM 1309 N N . GLU A 1 125 ? 117.883 423.594 142.181 1.00 55.57 122 GLU A N 1
ATOM 1310 C CA . GLU A 1 125 ? 118.242 422.312 142.767 1.00 54.37 122 GLU A CA 1
ATOM 1311 C C . GLU A 1 125 ? 117.027 421.657 143.407 1.00 53.92 122 GLU A C 1
ATOM 1312 O O . GLU A 1 125 ? 116.625 420.568 143.010 1.00 56.36 122 GLU A O 1
ATOM 1324 N N . LYS A 1 126 ? 116.434 422.338 144.382 1.00 49.23 123 LYS A N 1
ATOM 1325 C CA . LYS A 1 126 ? 115.297 421.798 145.119 1.00 50.29 123 LYS A CA 1
ATOM 1326 C C . LYS A 1 126 ? 114.076 421.581 144.230 1.00 50.86 123 LYS A C 1
ATOM 1327 O O . LYS A 1 126 ? 113.275 420.682 144.481 1.00 53.57 123 LYS A O 1
ATOM 1333 N N . GLU A 1 127 ? 113.945 422.390 143.184 1.00 62.61 124 GLU A N 1
ATOM 1334 C CA . GLU A 1 127 ? 112.749 422.364 142.350 1.00 61.40 124 GLU A CA 1
ATOM 1335 C C . GLU A 1 127 ? 112.774 421.197 141.369 1.00 59.98 124 GLU A C 1
ATOM 1336 O O . GLU A 1 127 ? 111.724 420.694 140.974 1.00 64.03 124 GLU A O 1
ATOM 1348 N N . LEU A 1 128 ? 113.974 420.768 140.985 1.00 49.22 125 LEU A N 1
ATOM 1349 C CA . LEU A 1 128 ? 114.128 419.745 139.956 1.00 48.34 125 LEU A CA 1
ATOM 1350 C C . LEU A 1 128 ? 114.591 418.390 140.497 1.00 47.53 125 LEU A C 1
ATOM 1351 O O . LEU A 1 128 ? 114.985 417.517 139.722 1.00 46.75 125 LEU A O 1
ATOM 1367 N N . ILE A 1 129 ? 114.535 418.207 141.815 1.00 50.84 126 ILE A N 1
ATOM 1368 C CA . ILE A 1 129 ? 114.809 416.897 142.403 1.00 47.93 126 ILE A CA 1
ATOM 1369 C C . ILE A 1 129 ? 113.740 415.933 141.902 1.00 48.37 126 ILE A C 1
ATOM 1370 O O . ILE A 1 129 ? 112.564 416.288 141.838 1.00 49.69 126 ILE A O 1
ATOM 1386 N N . SER A 1 130 ? 114.169 414.726 141.538 1.00 52.33 127 SER A N 1
ATOM 1387 C CA . SER A 1 130 ? 113.305 413.701 140.944 1.00 51.91 127 SER A CA 1
ATOM 1388 C C . SER A 1 130 ? 112.838 414.100 139.541 1.00 51.99 127 SER A C 1
ATOM 1389 O O . SER A 1 130 ? 111.995 413.423 138.948 1.00 54.19 127 SER A O 1
ATOM 1397 N N . LYS A 1 131 ? 113.383 415.200 139.025 1.00 48.00 128 LYS A N 1
ATOM 1398 C CA . LYS A 1 131 ? 113.082 415.669 137.675 1.00 48.20 128 LYS A CA 1
ATOM 1399 C C . LYS A 1 131 ? 114.384 415.997 136.949 1.00 46.83 128 LYS A C 1
ATOM 1400 O O . LYS A 1 131 ? 114.431 416.897 136.110 1.00 46.92 128 LYS A O 1
ATOM 1419 N N . GLY A 1 132 ? 115.441 415.268 137.296 1.00 49.03 129 GLY A N 1
ATOM 1420 C CA . GLY A 1 132 ? 116.742 415.431 136.669 1.00 47.38 129 GLY A CA 1
ATOM 1421 C C . GLY A 1 132 ? 117.867 415.601 137.674 1.00 46.32 129 GLY A C 1
ATOM 1422 O O . GLY A 1 132 ? 119.012 415.244 137.397 1.00 50.52 129 GLY A O 1
ATOM 1426 N N . VAL A 1 133 ? 117.546 416.142 138.844 1.00 45.56 130 VAL A N 1
ATOM 1427 C CA . VAL A 1 133 ? 118.531 416.285 139.912 1.00 45.62 130 VAL A CA 1
ATOM 1428 C C . VAL A 1 133 ? 118.438 415.082 140.846 1.00 45.92 130 VAL A C 1
ATOM 1429 O O . VAL A 1 133 ? 117.348 414.689 141.265 1.00 44.76 130 VAL A O 1
ATOM 1442 N N . SER A 1 134 ? 119.592 414.510 141.173 1.00 48.45 131 SER A N 1
ATOM 1443 C CA . SER A 1 134 ? 119.657 413.281 141.956 1.00 48.48 131 SER A CA 1
ATOM 1444 C C . SER A 1 134 ? 120.915 413.244 142.817 1.00 51.37 131 SER A C 1
ATOM 1445 O O . SER A 1 134 ? 121.837 414.033 142.612 1.00 49.76 131 SER A O 1
ATOM 1453 N N . TYR A 1 135 ? 120.933 412.332 143.787 1.00 52.01 132 TYR A N 1
ATOM 1454 C CA . TYR A 1 135 ? 122.097 412.136 144.649 1.00 48.58 132 TYR A CA 1
ATOM 1455 C C . TYR A 1 135 ? 122.543 410.674 144.646 1.00 49.63 132 TYR A C 1
ATOM 1456 O O . TYR A 1 135 ? 123.443 410.291 145.392 1.00 51.30 132 TYR A O 1
ATOM 1474 N N . CYS A 1 136 ? 121.917 409.868 143.793 1.00 62.96 133 CYS A N 1
ATOM 1475 C CA . CYS A 1 136 ? 122.321 408.479 143.602 1.00 61.24 133 CYS A CA 1
ATOM 1476 C C . CYS A 1 136 ? 122.337 408.143 142.115 1.00 57.20 133 CYS A C 1
ATOM 1477 O O . CYS A 1 136 ? 121.287 408.005 141.488 1.00 56.96 133 CYS A O 1
ATOM 1484 N N . ALA A 1 137 ? 123.535 407.999 141.562 1.00 47.04 134 ALA A N 1
ATOM 1485 C CA . ALA A 1 137 ? 123.701 407.725 140.140 1.00 46.90 134 ALA A CA 1
ATOM 1486 C C . ALA A 1 137 ? 123.373 406.273 139.818 1.00 47.02 134 ALA A C 1
ATOM 1487 O O . ALA A 1 137 ? 122.909 405.958 138.719 1.00 50.38 134 ALA A O 1
ATOM 1494 N N . ILE A 1 138 ? 123.617 405.391 140.779 1.00 44.62 135 ILE A N 1
ATOM 1495 C CA . ILE A 1 138 ? 123.398 403.969 140.571 1.00 48.87 135 ILE A CA 1
ATOM 1496 C C . ILE A 1 138 ? 121.905 403.672 140.553 1.00 53.08 135 ILE A C 1
ATOM 1497 O O . ILE A 1 138 ? 121.451 402.782 139.835 1.00 58.54 135 ILE A O 1
ATOM 1513 N N . CYS A 1 139 ? 121.138 404.435 141.323 1.00 59.70 136 CYS A N 1
ATOM 1514 C CA . CYS A 1 139 ? 119.694 404.248 141.359 1.00 59.94 136 CYS A CA 1
ATOM 1515 C C . CYS A 1 139 ? 119.047 404.668 140.035 1.00 60.37 136 CYS A C 1
ATOM 1516 O O . CYS A 1 139 ? 118.062 404.069 139.604 1.00 64.45 136 CYS A O 1
ATOM 1523 N N . ASP A 1 140 ? 119.619 405.680 139.386 1.00 63.67 137 ASP A N 1
ATOM 1524 C CA . ASP A 1 140 ? 119.008 406.295 138.207 1.00 64.01 137 ASP A CA 1
ATOM 1525 C C . ASP A 1 140 ? 119.741 405.993 136.897 1.00 66.44 137 ASP A C 1
ATOM 1526 O O . ASP A 1 140 ? 119.559 406.697 135.905 1.00 65.88 137 ASP A O 1
ATOM 1535 N N . GLY A 1 141 ? 120.564 404.950 136.898 1.00 59.98 138 GLY A N 1
ATOM 1536 C CA . GLY A 1 141 ? 121.352 404.592 135.731 1.00 54.95 138 GLY A CA 1
ATOM 1537 C C . GLY A 1 141 ? 120.557 404.461 134.442 1.00 56.04 138 GLY A C 1
ATOM 1538 O O . GLY A 1 141 ? 120.801 405.198 133.486 1.00 61.76 138 GLY A O 1
ATOM 1542 N N . PRO A 1 142 ? 119.605 403.516 134.403 1.00 48.35 139 PRO A N 1
ATOM 1543 C CA . PRO A 1 142 ? 118.814 403.233 133.198 1.00 49.49 139 PRO A CA 1
ATOM 1544 C C . PRO A 1 142 ? 118.065 404.436 132.624 1.00 50.28 139 PRO A C 1
ATOM 1545 O O . PRO A 1 142 ? 117.833 404.473 131.413 1.00 55.32 139 PRO A O 1
ATOM 1556 N N . PHE A 1 143 ? 117.691 405.397 133.460 1.00 57.31 140 PHE A N 1
ATOM 1557 C CA . PHE A 1 143 ? 116.924 406.534 132.973 1.00 56.26 140 PHE A CA 1
ATOM 1558 C C . PHE A 1 143 ? 117.771 407.435 132.075 1.00 57.42 140 PHE A C 1
ATOM 1559 O O . PHE A 1 143 ? 117.246 408.070 131.160 1.00 66.01 140 PHE A O 1
ATOM 1576 N N . PHE A 1 144 ? 119.076 407.481 132.332 1.00 46.11 141 PHE A N 1
ATOM 1577 C CA . PHE A 1 144 ? 119.960 408.393 131.612 1.00 45.89 141 PHE A CA 1
ATOM 1578 C C . PHE A 1 144 ? 120.835 407.679 130.587 1.00 45.67 141 PHE A C 1
ATOM 1579 O O . PHE A 1 144 ? 121.899 408.167 130.204 1.00 45.07 141 PHE A O 1
ATOM 1596 N N . ARG A 1 145 ? 120.359 406.529 130.125 1.00 50.21 142 ARG A N 1
ATOM 1597 C CA . ARG A 1 145 ? 120.998 405.823 129.026 1.00 56.56 142 ARG A CA 1
ATOM 1598 C C . ARG A 1 145 ? 120.817 406.621 127.734 1.00 56.00 142 ARG A C 1
ATOM 1599 O O . ARG A 1 145 ? 119.707 407.043 127.404 1.00 52.08 142 ARG A O 1
ATOM 1620 N N . ASN A 1 146 ? 121.925 406.832 127.027 1.00 51.63 143 ASN A N 1
ATOM 1621 C CA . ASN A 1 146 ? 121.959 407.617 125.791 1.00 50.18 143 ASN A CA 1
ATOM 1622 C C . ASN A 1 146 ? 121.556 409.075 126.016 1.00 47.81 143 ASN A C 1
ATOM 1623 O O . ASN A 1 146 ? 121.109 409.753 125.091 1.00 53.82 143 ASN A O 1
ATOM 1634 N N . LYS A 1 147 ? 121.728 409.552 127.246 1.00 46.29 144 LYS A N 1
ATOM 1635 C CA . LYS A 1 147 ? 121.461 410.947 127.585 1.00 47.65 144 LYS A CA 1
ATOM 1636 C C . LYS A 1 147 ? 122.728 411.652 128.056 1.00 44.73 144 LYS A C 1
ATOM 1637 O O . LYS A 1 147 ? 123.765 411.021 128.252 1.00 47.07 144 LYS A O 1
ATOM 1656 N N . ILE A 1 148 ? 122.634 412.968 128.220 1.00 44.29 145 ILE A N 1
ATOM 1657 C CA . ILE A 1 148 ? 123.739 413.774 128.723 1.00 43.58 145 ILE A CA 1
ATOM 1658 C C . ILE A 1 148 ? 123.571 413.979 130.221 1.00 42.81 145 ILE A C 1
ATOM 1659 O O . ILE A 1 148 ? 122.453 414.143 130.711 1.00 46.69 145 ILE A O 1
ATOM 1675 N N . VAL A 1 149 ? 124.685 413.981 130.944 1.00 42.15 146 VAL A N 1
ATOM 1676 C CA . VAL A 1 149 ? 124.640 413.964 132.395 1.00 41.55 146 VAL A CA 1
ATOM 1677 C C . VAL A 1 149 ? 125.791 414.765 132.998 1.00 41.17 146 VAL A C 1
ATOM 1678 O O . VAL A 1 149 ? 126.874 414.845 132.422 1.00 41.32 146 VAL A O 1
ATOM 1691 N N . ALA A 1 150 ? 125.542 415.359 134.161 1.00 40.90 147 ALA A N 1
ATOM 1692 C CA . ALA A 1 150 ? 126.567 416.108 134.880 1.00 40.76 147 ALA A CA 1
ATOM 1693 C C . ALA A 1 150 ? 126.720 415.569 136.299 1.00 40.45 147 ALA A C 1
ATOM 1694 O O . ALA A 1 150 ? 125.731 415.277 136.970 1.00 40.44 147 ALA A O 1
ATOM 1701 N N . VAL A 1 151 ? 127.966 415.430 136.742 1.00 44.13 148 VAL A N 1
ATOM 1702 C CA . VAL A 1 151 ? 128.264 414.994 138.102 1.00 42.50 148 VAL A CA 1
ATOM 1703 C C . VAL A 1 151 ? 129.061 416.074 138.824 1.00 41.50 148 VAL A C 1
ATOM 1704 O O . VAL A 1 151 ? 130.094 416.527 138.328 1.00 44.35 148 VAL A O 1
ATOM 1717 N N . VAL A 1 152 ? 128.569 416.486 139.991 1.00 41.56 149 VAL A N 1
ATOM 1718 C CA . VAL A 1 152 ? 129.213 417.536 140.775 1.00 41.21 149 VAL A CA 1
ATOM 1719 C C . VAL A 1 152 ? 129.857 416.939 142.024 1.00 41.43 149 VAL A C 1
ATOM 1720 O O . VAL A 1 152 ? 129.180 416.343 142.865 1.00 42.47 149 VAL A O 1
ATOM 1733 N N . GLY A 1 153 ? 131.169 417.117 142.142 1.00 41.82 150 GLY A N 1
ATOM 1734 C CA . GLY A 1 153 ? 131.934 416.541 143.234 1.00 42.23 150 GLY A CA 1
ATOM 1735 C C . GLY A 1 153 ? 133.330 416.168 142.779 1.00 42.53 150 GLY A C 1
ATOM 1736 O O . GLY A 1 153 ? 133.640 416.258 141.592 1.00 46.84 150 GLY A O 1
ATOM 1740 N N . GLY A 1 154 ? 134.175 415.747 143.717 1.00 51.45 151 GLY A N 1
ATOM 1741 C CA . GLY A 1 154 ? 135.559 415.433 143.407 1.00 53.49 151 GLY A CA 1
ATOM 1742 C C . GLY A 1 154 ? 136.129 414.248 144.165 1.00 53.75 151 GLY A C 1
ATOM 1743 O O . GLY A 1 154 ? 137.295 413.897 143.977 1.00 54.90 151 GLY A O 1
ATOM 1747 N N . GLY A 1 155 ? 135.311 413.624 145.008 1.00 51.73 152 GLY A N 1
ATOM 1748 C CA . GLY A 1 155 ? 135.751 412.489 145.801 1.00 50.04 152 GLY A CA 1
ATOM 1749 C C . GLY A 1 155 ? 135.571 411.164 145.085 1.00 47.09 152 GLY A C 1
ATOM 1750 O O . GLY A 1 155 ? 135.139 411.126 143.932 1.00 53.79 152 GLY A O 1
ATOM 1754 N N . ASN A 1 156 ? 135.916 410.076 145.767 1.00 45.16 153 ASN A N 1
ATOM 1755 C CA . ASN A 1 156 ? 135.803 408.740 145.194 1.00 45.27 153 ASN A CA 1
ATOM 1756 C C . ASN A 1 156 ? 134.383 408.414 144.741 1.00 44.47 153 ASN A C 1
ATOM 1757 O O . ASN A 1 156 ? 134.188 407.705 143.756 1.00 47.21 153 ASN A O 1
ATOM 1768 N N . SER A 1 157 ? 133.395 408.926 145.464 1.00 56.18 154 SER A N 1
ATOM 1769 C CA . SER A 1 157 ? 132.003 408.654 145.136 1.00 55.72 154 SER A CA 1
ATOM 1770 C C . SER A 1 157 ? 131.591 409.331 143.834 1.00 56.71 154 SER A C 1
ATOM 1771 O O . SER A 1 157 ? 130.990 408.704 142.966 1.00 61.52 154 SER A O 1
ATOM 1779 N N . ALA A 1 158 ? 131.919 410.613 143.709 1.00 44.71 155 ALA A N 1
ATOM 1780 C CA . ALA A 1 158 ? 131.569 411.385 142.525 1.00 41.72 155 ALA A CA 1
ATOM 1781 C C . ALA A 1 158 ? 132.245 410.820 141.279 1.00 41.73 155 ALA A C 1
ATOM 1782 O O . ALA A 1 158 ? 131.629 410.716 140.220 1.00 48.14 155 ALA A O 1
ATOM 1789 N N . VAL A 1 159 ? 133.520 410.470 141.411 1.00 42.32 156 VAL A N 1
ATOM 1790 C CA . VAL A 1 159 ? 134.297 409.991 140.277 1.00 43.89 156 VAL A CA 1
ATOM 1791 C C . VAL A 1 159 ? 133.884 408.573 139.897 1.00 44.60 156 VAL A C 1
ATOM 1792 O O . VAL A 1 159 ? 133.800 408.242 138.713 1.00 51.20 156 VAL A O 1
ATOM 1805 N N . THR A 1 160 ? 133.624 407.743 140.900 1.00 43.30 157 THR A N 1
ATOM 1806 C CA . THR A 1 160 ? 133.200 406.369 140.656 1.00 43.87 157 THR A CA 1
ATOM 1807 C C . THR A 1 160 ? 131.868 406.349 139.917 1.00 46.99 157 THR A C 1
ATOM 1808 O O . THR A 1 160 ? 131.659 405.539 139.015 1.00 48.52 157 THR A O 1
ATOM 1819 N N . ASP A 1 161 ? 130.970 407.243 140.310 1.00 53.71 158 ASP A N 1
ATOM 1820 C CA . ASP A 1 161 ? 129.637 407.280 139.733 1.00 50.40 158 ASP A CA 1
ATOM 1821 C C . ASP A 1 161 ? 129.642 407.986 138.377 1.00 52.24 158 ASP A C 1
ATOM 1822 O O . ASP A 1 161 ? 128.768 407.750 137.544 1.00 55.74 158 ASP A O 1
ATOM 1831 N N . ALA A 1 162 ? 130.630 408.847 138.157 1.00 46.88 159 ALA A N 1
ATOM 1832 C CA . ALA A 1 162 ? 130.827 409.457 136.850 1.00 45.52 159 ALA A CA 1
ATOM 1833 C C . ALA A 1 162 ? 131.283 408.389 135.861 1.00 46.72 159 ALA A C 1
ATOM 1834 O O . ALA A 1 162 ? 130.839 408.356 134.712 1.00 50.57 159 ALA A O 1
ATOM 1841 N N . LEU A 1 163 ? 132.172 407.515 136.324 1.00 42.84 160 LEU A N 1
ATOM 1842 C CA . LEU A 1 163 ? 132.634 406.382 135.531 1.00 43.79 160 LEU A CA 1
ATOM 1843 C C . LEU A 1 163 ? 131.496 405.399 135.294 1.00 47.02 160 LEU A C 1
ATOM 1844 O O . LEU A 1 163 ? 131.364 404.832 134.206 1.00 48.93 160 LEU A O 1
ATOM 1860 N N . PHE A 1 164 ? 130.678 405.204 136.322 1.00 46.37 161 PHE A N 1
ATOM 1861 C CA . PHE A 1 164 ? 129.500 404.354 136.224 1.00 44.44 161 PHE A CA 1
ATOM 1862 C C . PHE A 1 164 ? 128.554 404.862 135.138 1.00 46.59 161 PHE A C 1
ATOM 1863 O O . PHE A 1 164 ? 128.149 404.109 134.253 1.00 46.93 161 PHE A O 1
ATOM 1880 N N . LEU A 1 165 ? 128.219 406.146 135.204 1.00 48.45 162 LEU A N 1
ATOM 1881 C CA . LEU A 1 165 ? 127.285 406.746 134.258 1.00 47.45 162 LEU A CA 1
ATOM 1882 C C . LEU A 1 165 ? 127.840 406.791 132.834 1.00 43.45 162 LEU A C 1
ATOM 1883 O O . LEU A 1 165 ? 127.076 406.764 131.869 1.00 43.87 162 LEU A O 1
ATOM 1899 N N . SER A 1 166 ? 129.162 406.847 132.695 1.00 43.53 163 SER A N 1
ATOM 1900 C CA . SER A 1 166 ? 129.773 406.896 131.368 1.00 44.16 163 SER A CA 1
ATOM 1901 C C . SER A 1 166 ? 129.538 405.587 130.613 1.00 45.38 163 SER A C 1
ATOM 1902 O O . SER A 1 166 ? 129.661 405.541 129.391 1.00 50.03 163 SER A O 1
ATOM 1910 N N . LYS A 1 167 ? 129.208 404.526 131.347 1.00 46.72 164 LYS A N 1
ATOM 1911 C CA . LYS A 1 167 ? 128.965 403.218 130.744 1.00 47.22 164 LYS A CA 1
ATOM 1912 C C . LYS A 1 167 ? 127.633 403.158 129.995 1.00 48.29 164 LYS A C 1
ATOM 1913 O O . LYS A 1 167 ? 127.426 402.268 129.168 1.00 49.03 164 LYS A O 1
ATOM 1932 N N . VAL A 1 168 ? 126.733 404.095 130.291 1.00 49.79 165 VAL A N 1
ATOM 1933 C CA . VAL A 1 168 ? 125.389 404.089 129.708 1.00 50.20 165 VAL A CA 1
ATOM 1934 C C . VAL A 1 168 ? 125.011 405.436 129.096 1.00 51.71 165 VAL A C 1
ATOM 1935 O O . VAL A 1 168 ? 124.247 405.493 128.134 1.00 55.98 165 VAL A O 1
ATOM 1948 N N . ALA A 1 169 ? 125.549 406.518 129.648 1.00 46.63 166 ALA A N 1
ATOM 1949 C CA . ALA A 1 169 ? 125.212 407.855 129.170 1.00 44.82 166 ALA A CA 1
ATOM 1950 C C . ALA A 1 169 ? 125.979 408.201 127.900 1.00 46.37 166 ALA A C 1
ATOM 1951 O O . ALA A 1 169 ? 127.040 407.642 127.624 1.00 49.25 166 ALA A O 1
ATOM 1958 N N . GLN A 1 170 ? 125.419 409.123 127.126 1.00 48.84 167 GLN A N 1
ATOM 1959 C CA . GLN A 1 170 ? 126.064 409.613 125.919 1.00 48.53 167 GLN A CA 1
ATOM 1960 C C . GLN A 1 170 ? 127.310 410.403 126.290 1.00 49.26 167 GLN A C 1
ATOM 1961 O O . GLN A 1 170 ? 128.395 410.183 125.748 1.00 51.53 167 GLN A O 1
ATOM 1975 N N . LYS A 1 171 ? 127.131 411.322 127.233 1.00 48.28 168 LYS A N 1
ATOM 1976 C CA . LYS A 1 171 ? 128.197 412.195 127.701 1.00 45.47 168 LYS A CA 1
ATOM 1977 C C . LYS A 1 171 ? 128.064 412.489 129.195 1.00 45.66 168 LYS A C 1
ATOM 1978 O O . LYS A 1 171 ? 126.956 412.604 129.720 1.00 42.69 168 LYS A O 1
ATOM 1997 N N . VAL A 1 172 ? 129.204 412.609 129.869 1.00 45.79 169 VAL A N 1
ATOM 1998 C CA . VAL A 1 172 ? 129.233 412.897 131.296 1.00 42.22 169 VAL A CA 1
ATOM 1999 C C . VAL A 1 172 ? 130.139 414.082 131.592 1.00 42.01 169 VAL A C 1
ATOM 2000 O O . VAL A 1 172 ? 131.318 414.067 131.243 1.00 43.54 169 VAL A O 1
ATOM 2013 N N . TYR A 1 173 ? 129.584 415.109 132.226 1.00 44.26 170 TYR A N 1
ATOM 2014 C CA . TYR A 1 173 ? 130.395 416.208 132.731 1.00 43.32 170 TYR A CA 1
ATOM 2015 C C . TYR A 1 173 ? 130.730 415.944 134.196 1.00 43.61 170 TYR A C 1
ATOM 2016 O O . TYR A 1 173 ? 129.832 415.808 135.029 1.00 47.94 170 TYR A O 1
ATOM 2034 N N . LEU A 1 174 ? 132.020 415.873 134.506 1.00 43.73 171 LEU A N 1
ATOM 2035 C CA . LEU A 1 174 ? 132.473 415.725 135.884 1.00 42.98 171 LEU A CA 1
ATOM 2036 C C . LEU A 1 174 ? 132.971 417.083 136.364 1.00 42.07 171 LEU A C 1
ATOM 2037 O O . LEU A 1 174 ? 134.039 417.543 135.960 1.00 44.60 171 LEU A O 1
ATOM 2053 N N . VAL A 1 175 ? 132.176 417.718 137.222 1.00 41.85 172 VAL A N 1
ATOM 2054 C CA . VAL A 1 175 ? 132.421 419.089 137.669 1.00 42.50 172 VAL A CA 1
ATOM 2055 C C . VAL A 1 175 ? 132.909 419.157 139.115 1.00 42.76 172 VAL A C 1
ATOM 2056 O O . VAL A 1 175 ? 132.291 418.593 140.022 1.00 42.32 172 VAL A O 1
ATOM 2069 N N . HIS A 1 176 ? 134.025 419.850 139.317 1.00 45.17 173 HIS A N 1
ATOM 2070 C CA . HIS A 1 176 ? 134.602 420.017 140.646 1.00 44.25 173 HIS A CA 1
ATOM 2071 C C . HIS A 1 176 ? 135.122 421.442 140.822 1.00 46.88 173 HIS A C 1
ATOM 2072 O O . HIS A 1 176 ? 135.673 422.033 139.893 1.00 48.95 173 HIS A O 1
ATOM 2086 N N . ARG A 1 177 ? 134.950 421.980 142.026 1.00 57.24 174 ARG A N 1
ATOM 2087 C CA . ARG A 1 177 ? 135.273 423.375 142.316 1.00 57.99 174 ARG A CA 1
ATOM 2088 C C . ARG A 1 177 ? 136.749 423.633 142.628 1.00 58.39 174 ARG A C 1
ATOM 2089 O O . ARG A 1 177 ? 137.180 424.785 142.652 1.00 62.07 174 ARG A O 1
ATOM 2110 N N . ARG A 1 178 ? 137.515 422.576 142.879 1.00 51.29 175 ARG A N 1
ATOM 2111 C CA . ARG A 1 178 ? 138.937 422.718 143.196 1.00 50.98 175 ARG A CA 1
ATOM 2112 C C . ARG A 1 178 ? 139.801 422.552 141.945 1.00 53.19 175 ARG A C 1
ATOM 2113 O O . ARG A 1 178 ? 139.295 422.237 140.866 1.00 55.91 175 ARG A O 1
ATOM 2134 N N . ASP A 1 179 ? 141.104 422.770 142.094 1.00 64.07 176 ASP A N 1
ATOM 2135 C CA . ASP A 1 179 ? 142.026 422.725 140.964 1.00 63.43 176 ASP A CA 1
ATOM 2136 C C . ASP A 1 179 ? 142.470 421.301 140.630 1.00 63.21 176 ASP A C 1
ATOM 2137 O O . ASP A 1 179 ? 143.107 421.073 139.602 1.00 65.28 176 ASP A O 1
ATOM 2146 N N . HIS A 1 180 ? 142.146 420.351 141.501 1.00 64.81 177 HIS A N 1
ATOM 2147 C CA . HIS A 1 180 ? 142.455 418.947 141.250 1.00 63.12 177 HIS A CA 1
ATOM 2148 C C . HIS A 1 180 ? 141.374 418.071 141.866 1.00 62.15 177 HIS A C 1
ATOM 2149 O O . HIS A 1 180 ? 140.607 418.529 142.712 1.00 63.10 177 HIS A O 1
ATOM 2163 N N . LEU A 1 181 ? 141.318 416.811 141.445 1.00 50.73 178 LEU A N 1
ATOM 2164 C CA . LEU A 1 181 ? 140.389 415.851 142.030 1.00 50.10 178 LEU A CA 1
ATOM 2165 C C . LEU A 1 181 ? 140.985 415.232 143.290 1.00 51.01 178 LEU A C 1
ATOM 2166 O O . LEU A 1 181 ? 142.194 415.016 143.372 1.00 54.78 178 LEU A O 1
ATOM 2182 N N . LYS A 1 182 ? 140.129 414.950 144.268 1.00 54.60 179 LYS A N 1
ATOM 2183 C CA . LYS A 1 182 ? 140.565 414.371 145.534 1.00 53.75 179 LYS A CA 1
ATOM 2184 C C . LYS A 1 182 ? 140.483 412.847 145.510 1.00 53.80 179 LYS A C 1
ATOM 2185 O O . LYS A 1 182 ? 140.929 412.180 146.442 1.00 63.87 179 LYS A O 1
ATOM 2194 N N . ALA A 1 183 ? 139.914 412.302 144.440 1.00 47.57 180 ALA A N 1
ATOM 2195 C CA . ALA A 1 183 ? 139.717 410.862 144.319 1.00 49.15 180 ALA A CA 1
ATOM 2196 C C . ALA A 1 183 ? 141.031 410.109 144.153 1.00 50.72 180 ALA A C 1
ATOM 2197 O O . ALA A 1 183 ? 142.071 410.703 143.864 1.00 52.64 180 ALA A O 1
ATOM 2204 N N . ALA A 1 184 ? 140.965 408.791 144.320 1.00 48.85 181 ALA A N 1
ATOM 2205 C CA . ALA A 1 184 ? 142.134 407.93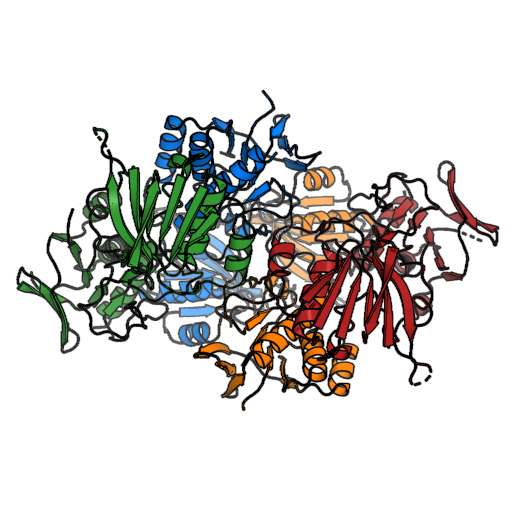3 144.177 1.00 50.31 181 ALA A CA 1
ATOM 2206 C C . ALA A 1 184 ? 142.678 408.001 142.750 1.00 51.01 181 ALA A C 1
ATOM 2207 O O . ALA A 1 184 ? 141.920 408.187 141.802 1.00 52.31 181 ALA A O 1
ATOM 2214 N N . ARG A 1 185 ? 143.992 407.843 142.612 1.00 59.85 182 ARG A N 1
ATOM 2215 C CA . ARG A 1 185 ? 144.660 407.936 141.317 1.00 58.39 182 ARG A CA 1
ATOM 2216 C C . ARG A 1 185 ? 144.099 406.962 140.283 1.00 61.01 182 ARG A C 1
ATOM 2217 O O . ARG A 1 185 ? 143.945 407.314 139.114 1.00 63.75 182 ARG A O 1
ATOM 2238 N N . VAL A 1 186 ? 143.804 405.741 140.715 1.00 52.52 183 VAL A N 1
ATOM 2239 C CA . VAL A 1 186 ? 143.298 404.714 139.814 1.00 52.53 183 VAL A CA 1
ATOM 2240 C C . VAL A 1 186 ? 141.993 405.169 139.170 1.00 50.78 183 VAL A C 1
ATOM 2241 O O . VAL A 1 186 ? 141.743 404.893 137.999 1.00 50.75 183 VAL A O 1
ATOM 2254 N N . LEU A 1 187 ? 141.164 405.872 139.934 1.00 49.51 184 LEU A N 1
ATOM 2255 C CA . LEU A 1 187 ? 139.899 406.366 139.409 1.00 48.00 184 LEU A CA 1
ATOM 2256 C C . LEU A 1 187 ? 140.134 407.552 138.482 1.00 47.60 184 LEU A C 1
ATOM 2257 O O . LEU A 1 187 ? 139.473 407.679 137.453 1.00 51.22 184 LEU A O 1
ATOM 2273 N N . GLN A 1 188 ? 141.074 408.419 138.844 1.00 49.19 185 GLN A N 1
ATOM 2274 C CA . GLN A 1 188 ? 141.400 409.569 138.007 1.00 52.31 185 GLN A CA 1
ATOM 2275 C C . GLN A 1 188 ? 141.966 409.167 136.653 1.00 56.96 185 GLN A C 1
ATOM 2276 O O . GLN A 1 188 ? 141.648 409.783 135.637 1.00 57.48 185 GLN A O 1
ATOM 2290 N N . ASP A 1 189 ? 142.800 408.132 136.643 1.00 59.34 186 ASP A N 1
ATOM 2291 C CA . ASP A 1 189 ? 143.412 407.652 135.409 1.00 57.51 186 ASP A CA 1
ATOM 2292 C C . ASP A 1 189 ? 142.353 407.132 134.455 1.00 56.77 186 ASP A C 1
ATOM 2293 O O . ASP A 1 189 ? 142.436 407.333 133.244 1.00 62.92 186 ASP A O 1
ATOM 2302 N N . ARG A 1 190 ? 141.346 406.470 135.015 1.00 69.63 187 ARG A N 1
ATOM 2303 C CA . ARG A 1 190 ? 140.247 405.930 134.229 1.00 72.50 187 ARG A CA 1
ATOM 2304 C C . ARG A 1 190 ? 139.460 407.078 133.613 1.00 68.42 187 ARG A C 1
ATOM 2305 O O . ARG A 1 190 ? 139.083 407.028 132.449 1.00 69.15 187 ARG A O 1
ATOM 2326 N N . VAL A 1 191 ? 139.197 408.108 134.403 1.00 47.24 188 VAL A N 1
ATOM 2327 C CA . VAL A 1 191 ? 138.448 409.251 133.916 1.00 46.35 188 VAL A CA 1
ATOM 2328 C C . VAL A 1 191 ? 139.168 409.883 132.739 1.00 47.96 188 VAL A C 1
ATOM 2329 O O . VAL A 1 191 ? 138.587 410.664 131.993 1.00 53.73 188 VAL A O 1
ATOM 2342 N N . ASP A 1 192 ? 140.438 409.544 132.575 1.00 57.92 189 ASP A N 1
ATOM 2343 C CA . ASP A 1 192 ? 141.230 410.121 131.503 1.00 60.81 189 ASP A CA 1
ATOM 2344 C C . ASP A 1 192 ? 141.073 409.458 130.140 1.00 60.92 189 ASP A C 1
ATOM 2345 O O . ASP A 1 192 ? 141.924 409.639 129.277 1.00 64.20 189 ASP A O 1
ATOM 2354 N N . GLY A 1 193 ? 139.996 408.707 129.925 1.00 59.55 190 GLY A N 1
ATOM 2355 C CA . GLY A 1 193 ? 139.790 408.094 128.624 1.00 61.71 190 GLY A CA 1
ATOM 2356 C C . GLY A 1 193 ? 139.340 406.649 128.553 1.00 57.46 190 GLY A C 1
ATOM 2357 O O . GLY A 1 193 ? 140.207 405.794 128.423 1.00 62.93 190 GLY A O 1
ATOM 2361 N N . THR A 1 194 ? 138.047 406.319 128.596 1.00 57.40 191 THR A N 1
ATOM 2362 C CA . THR A 1 194 ? 136.885 407.210 128.767 1.00 57.94 191 THR A CA 1
ATOM 2363 C C . THR A 1 194 ? 136.807 408.524 127.982 1.00 52.19 191 THR A C 1
ATOM 2364 O O . THR A 1 194 ? 136.984 409.595 128.553 1.00 47.54 191 THR A O 1
ATOM 2375 N N . PRO A 1 195 ? 136.531 408.453 126.684 1.00 59.31 192 PRO A N 1
ATOM 2376 C CA . PRO A 1 195 ? 136.439 409.693 125.900 1.00 59.91 192 PRO A CA 1
ATOM 2377 C C . PRO A 1 195 ? 135.194 410.537 126.188 1.00 58.04 192 PRO A C 1
ATOM 2378 O O . PRO A 1 195 ? 135.226 411.748 125.977 1.00 62.05 192 PRO A O 1
ATOM 2389 N N . ASN A 1 196 ? 134.114 409.905 126.642 1.00 47.38 193 ASN A N 1
ATOM 2390 C CA . ASN A 1 196 ? 132.845 410.607 126.836 1.00 46.38 193 ASN A CA 1
ATOM 2391 C C . ASN A 1 196 ? 132.668 411.274 128.203 1.00 45.11 193 ASN A C 1
ATOM 2392 O O . ASN A 1 196 ? 131.577 411.751 128.514 1.00 44.37 193 ASN A O 1
ATOM 2403 N N . ILE A 1 197 ? 133.725 411.303 129.014 1.00 45.04 194 ILE A N 1
ATOM 2404 C CA . ILE A 1 197 ? 133.734 412.133 130.218 1.00 44.17 194 ILE A CA 1
ATOM 2405 C C . ILE A 1 197 ? 134.569 413.383 129.980 1.00 44.68 194 ILE A C 1
ATOM 2406 O O . ILE A 1 197 ? 135.723 413.290 129.566 1.00 45.66 194 ILE A O 1
ATOM 2422 N N . GLU A 1 198 ? 133.978 414.548 130.234 1.00 46.92 195 GLU A N 1
ATOM 2423 C CA . GLU A 1 198 ? 134.725 415.798 130.235 1.00 47.39 195 GLU A CA 1
ATOM 2424 C C . GLU A 1 198 ? 134.926 416.254 131.673 1.00 48.96 195 GLU A C 1
ATOM 2425 O O . GLU A 1 198 ? 133.962 416.502 132.394 1.00 50.98 195 GLU A O 1
ATOM 2437 N N . LEU A 1 199 ? 136.185 416.376 132.073 1.00 45.02 196 LEU A N 1
ATOM 2438 C CA . LEU A 1 199 ? 136.529 416.803 133.419 1.00 45.53 196 LEU A CA 1
ATOM 2439 C C . LEU A 1 199 ? 136.654 418.321 133.442 1.00 46.05 196 LEU A C 1
ATOM 2440 O O . LEU A 1 199 ? 137.493 418.890 132.745 1.00 48.52 196 LEU A O 1
ATOM 2456 N N . ILE A 1 200 ? 135.817 418.966 134.249 1.00 46.44 197 ILE A N 1
ATOM 2457 C CA . ILE A 1 200 ? 135.826 420.420 134.374 1.00 45.69 197 ILE A CA 1
ATOM 2458 C C . ILE A 1 200 ? 136.190 420.832 135.802 1.00 46.18 197 ILE A C 1
ATOM 2459 O O . ILE A 1 200 ? 135.374 420.722 136.719 1.00 45.09 197 ILE A O 1
ATOM 2475 N N . LEU A 1 201 ? 137.416 421.316 135.973 1.00 50.41 198 LEU A N 1
ATOM 2476 C CA . LEU A 1 201 ? 137.923 421.730 137.276 1.00 47.68 198 LEU A CA 1
ATOM 2477 C C . LEU A 1 201 ? 137.799 423.237 137.466 1.00 48.78 198 LEU A C 1
ATOM 2478 O O . LEU A 1 201 ? 137.484 423.961 136.522 1.00 49.27 198 LEU A O 1
ATOM 2494 N N . ASN A 1 202 ? 138.054 423.700 138.689 1.00 53.23 199 ASN A N 1
ATOM 2495 C CA . ASN A 1 202 ? 137.950 425.119 139.018 1.00 52.15 199 ASN A CA 1
ATOM 2496 C C . ASN A 1 202 ? 136.610 425.695 138.584 1.00 50.18 199 ASN A C 1
ATOM 2497 O O . ASN A 1 202 ? 136.534 426.823 138.103 1.00 53.62 199 ASN A O 1
ATOM 2508 N N . SER A 1 203 ? 135.555 424.915 138.783 1.00 48.58 200 SER A N 1
ATOM 2509 C CA . SER A 1 203 ? 134.236 425.260 138.275 1.00 48.07 200 SER A CA 1
ATOM 2510 C C . SER A 1 203 ? 133.190 425.163 139.367 1.00 47.44 200 SER A C 1
ATOM 2511 O O . SER A 1 203 ? 133.147 424.196 140.125 1.00 46.55 200 SER A O 1
ATOM 2519 N N . HIS A 1 204 ? 132.331 426.171 139.409 1.00 54.33 201 HIS A N 1
ATOM 2520 C CA . HIS A 1 204 ? 131.312 426.289 140.432 1.00 51.86 201 HIS A CA 1
ATOM 2521 C C . HIS A 1 204 ? 129.939 426.418 139.792 1.00 54.13 201 HIS A C 1
ATOM 2522 O O . HIS A 1 204 ? 129.769 427.135 138.805 1.00 63.30 201 HIS A O 1
ATOM 2536 N N . VAL A 1 205 ? 128.963 425.710 140.350 1.00 47.89 202 VAL A N 1
ATOM 2537 C CA . VAL A 1 205 ? 127.619 425.701 139.789 1.00 47.79 202 VAL A CA 1
ATOM 2538 C C . VAL A 1 205 ? 126.863 426.941 140.242 1.00 47.73 202 VAL A C 1
ATOM 2539 O O . VAL A 1 205 ? 126.797 427.237 141.435 1.00 54.77 202 VAL A O 1
ATOM 2552 N N . LEU A 1 206 ? 126.291 427.656 139.280 1.00 48.41 203 LEU A N 1
ATOM 2553 C CA . LEU A 1 206 ? 125.526 428.861 139.562 1.00 49.96 203 LEU A CA 1
ATOM 2554 C C . LEU A 1 206 ? 124.035 428.572 139.619 1.00 49.77 203 LEU A C 1
ATOM 2555 O O . LEU A 1 206 ? 123.313 429.164 140.417 1.00 51.23 203 LEU A O 1
ATOM 2571 N N . GLU A 1 207 ? 123.575 427.667 138.763 1.00 62.17 204 GLU A N 1
ATOM 2572 C CA . GLU A 1 207 ? 122.156 427.351 138.700 1.00 60.70 204 GLU A CA 1
ATOM 2573 C C . GLU A 1 207 ? 121.849 426.111 137.866 1.00 56.49 204 GLU A C 1
ATOM 2574 O O . GLU A 1 207 ? 122.552 425.794 136.906 1.00 52.08 204 GLU A O 1
ATOM 2586 N N . ILE A 1 208 ? 120.793 425.412 138.265 1.00 47.13 205 ILE A N 1
ATOM 2587 C CA . ILE A 1 208 ? 120.225 424.321 137.489 1.00 47.08 205 ILE A CA 1
ATOM 2588 C C . ILE A 1 208 ? 118.894 424.804 136.916 1.00 48.02 205 ILE A C 1
ATOM 2589 O O . ILE A 1 208 ? 117.991 425.162 137.665 1.00 50.01 205 ILE A O 1
ATOM 2605 N N . VAL A 1 209 ? 118.774 424.822 135.594 1.00 47.67 206 VAL A N 1
ATOM 2606 C CA . VAL A 1 209 ? 117.587 425.370 134.941 1.00 48.99 206 VAL A CA 1
ATOM 2607 C C . VAL A 1 209 ? 116.779 424.242 134.315 1.00 48.68 206 VAL A C 1
ATOM 2608 O O . VAL A 1 209 ? 117.344 423.317 133.729 1.00 49.62 206 VAL A O 1
ATOM 2621 N N . GLY A 1 210 ? 115.456 424.322 134.441 1.00 54.91 207 GLY A N 1
ATOM 2622 C CA . GLY A 1 210 ? 114.587 423.294 133.902 1.00 59.17 207 GLY A CA 1
ATOM 2623 C C . GLY A 1 210 ? 113.877 423.762 132.648 1.00 58.55 207 GLY A C 1
ATOM 2624 O O . GLY A 1 210 ? 113.933 424.939 132.286 1.00 56.42 207 GLY A O 1
ATOM 2628 N N . THR A 1 211 ? 113.199 422.832 131.987 1.00 51.37 208 THR A N 1
ATOM 2629 C CA . THR A 1 211 ? 112.510 423.130 130.738 1.00 55.33 208 THR A CA 1
ATOM 2630 C C . THR A 1 211 ? 111.355 424.112 130.918 1.00 55.36 208 THR A C 1
ATOM 2631 O O . THR A 1 211 ? 110.614 424.048 131.898 1.00 56.65 208 THR A O 1
ATOM 2642 N N . ARG A 1 212 ? 111.200 425.005 129.947 1.00 60.26 209 ARG A N 1
ATOM 2643 C CA . ARG A 1 212 ? 110.106 425.964 129.945 1.00 61.29 209 ARG A CA 1
ATOM 2644 C C . ARG A 1 212 ? 108.924 425.376 129.184 1.00 63.17 209 ARG A C 1
ATOM 2645 O O . ARG A 1 212 ? 107.766 425.640 129.502 1.00 65.77 209 ARG A O 1
ATOM 2666 N N . GLU A 1 213 ? 109.247 424.586 128.167 1.00 68.48 210 GLU A N 1
ATOM 2667 C CA . GLU A 1 213 ? 108.268 423.880 127.345 1.00 69.57 210 GLU A CA 1
ATOM 2668 C C . GLU A 1 213 ? 108.309 422.373 127.569 1.00 67.81 210 GLU A C 1
ATOM 2669 O O . GLU A 1 213 ? 109.385 421.807 127.770 1.00 66.91 210 GLU A O 1
ATOM 2681 N N . GLY A 1 214 ? 107.149 421.723 127.591 1.00 60.24 211 GLY A N 1
ATOM 2682 C CA . GLY A 1 214 ? 107.140 420.282 127.748 1.00 59.51 211 GLY A CA 1
ATOM 2683 C C . GLY A 1 214 ? 107.220 419.840 129.189 1.00 58.44 211 GLY A C 1
ATOM 2684 O O . GLY A 1 214 ? 107.036 420.638 130.105 1.00 60.93 211 GLY A O 1
ATOM 2688 N N . ILE A 1 215 ? 107.467 418.552 129.389 1.00 57.59 212 ILE A N 1
ATOM 2689 C CA . ILE A 1 215 ? 107.538 417.999 130.727 1.00 56.78 212 ILE A CA 1
ATOM 2690 C C . ILE A 1 215 ? 108.653 418.692 131.496 1.00 55.06 212 ILE A C 1
ATOM 2691 O O . ILE A 1 215 ? 109.735 418.931 130.961 1.00 53.87 212 ILE A O 1
ATOM 2707 N N . LYS A 1 216 ? 108.382 419.006 132.759 1.00 58.44 213 LYS A N 1
ATOM 2708 C CA . LYS A 1 216 ? 109.336 419.743 133.575 1.00 54.04 213 LYS A CA 1
ATOM 2709 C C . LYS A 1 216 ? 110.486 418.842 133.998 1.00 53.04 213 LYS A C 1
ATOM 2710 O O . LYS A 1 216 ? 110.325 417.950 134.831 1.00 55.59 213 LYS A O 1
ATOM 2729 N N . LYS A 1 217 ? 111.642 419.075 133.390 1.00 51.93 214 LYS A N 1
ATOM 2730 C CA . LYS A 1 217 ? 112.850 418.322 133.687 1.00 50.75 214 LYS A CA 1
ATOM 2731 C C . LYS A 1 217 ? 114.073 419.222 133.557 1.00 49.16 214 LYS A C 1
ATOM 2732 O O . LYS A 1 217 ? 113.974 420.340 133.055 1.00 48.89 214 LYS A O 1
ATOM 2751 N N . VAL A 1 218 ? 115.216 418.748 134.038 1.00 47.51 215 VAL A N 1
ATOM 2752 C CA . VAL A 1 218 ? 116.458 419.501 133.907 1.00 46.14 215 VAL A CA 1
ATOM 2753 C C . VAL A 1 218 ? 116.784 419.692 132.435 1.00 46.36 215 VAL A C 1
ATOM 2754 O O . VAL A 1 218 ? 116.624 418.775 131.629 1.00 46.42 215 VAL A O 1
ATOM 2767 N N . GLU A 1 219 ? 117.231 420.897 132.099 1.00 51.94 216 GLU A N 1
ATOM 2768 C CA . GLU A 1 219 ? 117.557 421.257 130.727 1.00 51.33 216 GLU A CA 1
ATOM 2769 C C . GLU A 1 219 ? 119.004 421.718 130.624 1.00 49.90 216 GLU A C 1
ATOM 2770 O O . GLU A 1 219 ? 119.706 421.370 129.677 1.00 49.76 216 GLU A O 1
ATOM 2782 N N . LYS A 1 220 ? 119.455 422.468 131.624 1.00 60.11 217 LYS A N 1
ATOM 2783 C CA . LYS A 1 220 ? 120.789 423.054 131.603 1.00 54.95 217 LYS A CA 1
ATOM 2784 C C . LYS A 1 220 ? 121.374 423.260 132.997 1.00 56.10 217 LYS A C 1
ATOM 2785 O O . LYS A 1 220 ? 120.669 423.197 134.005 1.00 55.84 217 LYS A O 1
ATOM 2804 N N . ILE A 1 221 ? 122.681 423.500 133.027 1.00 51.15 218 ILE A N 1
ATOM 2805 C CA . ILE A 1 221 ? 123.381 423.912 134.235 1.00 50.99 218 ILE A CA 1
ATOM 2806 C C . ILE A 1 221 ? 124.306 425.068 133.872 1.00 52.46 218 ILE A C 1
ATOM 2807 O O . ILE A 1 221 ? 124.934 425.056 132.812 1.00 56.53 218 ILE A O 1
ATOM 2823 N N . ILE A 1 222 ? 124.373 426.070 134.742 1.00 48.06 219 ILE A N 1
ATOM 2824 C CA . ILE A 1 222 ? 125.259 427.209 134.532 1.00 49.40 219 ILE A CA 1
ATOM 2825 C C . ILE A 1 222 ? 126.499 427.049 135.395 1.00 47.80 219 ILE A C 1
ATOM 2826 O O . ILE A 1 222 ? 126.394 426.922 136.618 1.00 47.51 219 ILE A O 1
ATOM 2842 N N . LEU A 1 223 ? 127.667 427.056 134.760 1.00 50.83 220 LEU A N 1
ATOM 2843 C CA . LEU A 1 223 ? 128.930 426.953 135.481 1.00 51.89 220 LEU A CA 1
ATOM 2844 C C . LEU A 1 223 ? 129.649 428.292 135.497 1.00 52.59 220 LEU A C 1
ATOM 2845 O O . LEU A 1 223 ? 129.398 429.154 134.655 1.00 51.83 220 LEU A O 1
ATOM 2861 N N . GLU A 1 224 ? 130.546 428.453 136.464 1.00 50.11 221 GLU A N 1
ATOM 2862 C CA . GLU A 1 224 ? 131.397 429.631 136.544 1.00 52.00 221 GLU A CA 1
ATOM 2863 C C . GLU A 1 224 ? 132.807 429.211 136.921 1.00 52.06 221 GLU A C 1
ATOM 2864 O O . GLU A 1 224 ? 133.005 428.473 137.884 1.00 51.79 221 GLU A O 1
ATOM 2876 N N . ASP A 1 225 ? 133.786 429.677 136.156 1.00 53.35 222 ASP A N 1
ATOM 2877 C CA . ASP A 1 225 ? 135.178 429.424 136.489 1.00 53.87 222 ASP A CA 1
ATOM 2878 C C . ASP A 1 225 ? 135.550 430.222 137.733 1.00 59.54 222 ASP A C 1
ATOM 2879 O O . ASP A 1 225 ? 135.338 431.433 137.790 1.00 62.60 222 ASP A O 1
ATOM 2888 N N . VAL A 1 226 ? 136.102 429.536 138.727 1.00 55.04 223 VAL A N 1
ATOM 2889 C CA . VAL A 1 226 ? 136.402 430.153 140.016 1.00 55.81 223 VAL A CA 1
ATOM 2890 C C . VAL A 1 226 ? 137.502 431.206 139.908 1.00 58.33 223 VAL A C 1
ATOM 2891 O O . VAL A 1 226 ? 137.571 432.121 140.726 1.00 59.98 223 VAL A O 1
ATOM 2904 N N . ASN A 1 227 ? 138.329 431.104 138.874 1.00 58.87 224 ASN A N 1
ATOM 2905 C CA . ASN A 1 227 ? 139.486 431.980 138.733 1.00 61.44 224 ASN A CA 1
ATOM 2906 C C . ASN A 1 227 ? 139.225 433.167 137.815 1.00 63.21 224 ASN A C 1
ATOM 2907 O O . ASN A 1 227 ? 139.591 434.295 138.136 1.00 65.62 224 ASN A O 1
ATOM 2918 N N . SER A 1 228 ? 138.583 432.907 136.680 1.00 64.23 225 SER A N 1
ATOM 2919 C CA . SER A 1 228 ? 138.338 433.935 135.672 1.00 67.73 225 SER A CA 1
ATOM 2920 C C . SER A 1 228 ? 136.922 434.503 135.726 1.00 64.31 225 SER A C 1
ATOM 2921 O O . SER A 1 228 ? 136.622 435.488 135.055 1.00 68.81 225 SER A O 1
ATOM 2929 N N . ARG A 1 229 ? 136.061 433.877 136.522 1.00 61.64 226 ARG A N 1
ATOM 2930 C CA . ARG A 1 229 ? 134.656 434.269 136.622 1.00 64.45 226 ARG A CA 1
ATOM 2931 C C . ARG A 1 229 ? 133.936 434.154 135.277 1.00 62.92 226 ARG A C 1
ATOM 2932 O O . ARG A 1 229 ? 132.874 434.746 135.080 1.00 61.24 226 ARG A O 1
ATOM 2945 N N . GLU A 1 230 ? 134.514 433.386 134.357 1.00 62.51 227 GLU A N 1
ATOM 2946 C CA . GLU A 1 230 ? 133.873 433.112 133.076 1.00 59.52 227 GLU A CA 1
ATOM 2947 C C . GLU A 1 230 ? 132.734 432.121 133.263 1.00 60.41 227 GLU A C 1
ATOM 2948 O O . GLU A 1 230 ? 132.889 431.115 133.954 1.00 60.96 227 GLU A O 1
ATOM 2960 N N . THR A 1 231 ? 131.600 432.398 132.627 1.00 61.89 228 THR A N 1
ATOM 2961 C CA . THR A 1 231 ? 130.433 431.530 132.731 1.00 56.88 228 THR A CA 1
ATOM 2962 C C . THR A 1 231 ? 130.332 430.618 131.515 1.00 55.40 228 THR A C 1
ATOM 2963 O O . THR A 1 231 ? 130.844 430.935 130.443 1.00 55.56 228 THR A O 1
ATOM 2974 N N . ARG A 1 232 ? 129.660 429.486 131.694 1.00 58.39 229 ARG A N 1
ATOM 2975 C CA . ARG A 1 232 ? 129.492 428.514 130.625 1.00 52.45 229 ARG A CA 1
ATOM 2976 C C . ARG A 1 232 ? 128.179 427.763 130.813 1.00 53.66 229 ARG A C 1
ATOM 2977 O O . ARG A 1 232 ? 127.872 427.299 131.911 1.00 59.01 229 ARG A O 1
ATOM 2998 N N . GLU A 1 233 ? 127.411 427.651 129.734 1.00 59.82 230 GLU A N 1
ATOM 2999 C CA . GLU A 1 233 ? 126.166 426.892 129.745 1.00 53.39 230 GLU A CA 1
ATOM 3000 C C . GLU A 1 233 ? 126.399 425.479 129.235 1.00 53.92 230 GLU A C 1
ATOM 3001 O O . GLU A 1 233 ? 127.061 425.280 128.217 1.00 57.18 230 GLU A O 1
ATOM 3013 N N . LEU A 1 234 ? 125.855 424.502 129.953 1.00 47.31 231 LEU A N 1
ATOM 3014 C CA . LEU A 1 234 ? 125.920 423.109 129.537 1.00 46.17 231 LEU A CA 1
ATOM 3015 C C . LEU A 1 234 ? 124.519 422.523 129.435 1.00 47.88 231 LEU A C 1
ATOM 3016 O O . LEU A 1 234 ? 123.776 422.518 130.416 1.00 51.87 231 LEU A O 1
ATOM 3032 N N . SER A 1 235 ? 124.156 422.031 128.255 1.00 53.67 232 SER A N 1
ATOM 3033 C CA . SER A 1 235 ? 122.919 421.274 128.100 1.00 48.94 232 SER A CA 1
ATOM 3034 C C . SER A 1 235 ? 123.093 419.912 128.752 1.00 48.19 232 SER A C 1
ATOM 3035 O O . SER A 1 235 ? 124.019 419.173 128.425 1.00 48.14 232 SER A O 1
ATOM 3043 N N . THR A 1 236 ? 122.212 419.592 129.691 1.00 49.91 233 THR A N 1
ATOM 3044 C CA . THR A 1 236 ? 122.283 418.317 130.386 1.00 45.58 233 THR A CA 1
ATOM 3045 C C . THR A 1 236 ? 120.890 417.823 130.758 1.00 43.90 233 THR A C 1
ATOM 3046 O O . THR A 1 236 ? 119.992 418.619 131.031 1.00 47.83 233 THR A O 1
ATOM 3057 N N . ASN A 1 237 ? 120.717 416.506 130.754 1.00 43.69 234 ASN A N 1
ATOM 3058 C CA . ASN A 1 237 ? 119.443 415.895 131.110 1.00 44.12 234 ASN A CA 1
ATOM 3059 C C . ASN A 1 237 ? 119.352 415.600 132.605 1.00 43.83 234 ASN A C 1
ATOM 3060 O O . ASN A 1 237 ? 118.261 415.420 133.145 1.00 44.09 234 ASN A O 1
ATOM 3071 N N . GLY A 1 238 ? 120.499 415.557 133.273 1.00 42.74 235 GLY A N 1
ATOM 3072 C CA . GLY A 1 238 ? 120.527 415.281 134.694 1.00 42.37 235 GLY A CA 1
ATOM 3073 C C . GLY A 1 238 ? 121.746 415.841 135.402 1.00 41.73 235 GLY A C 1
ATOM 3074 O O . GLY A 1 238 ? 122.783 416.093 134.782 1.00 41.48 235 GLY A O 1
ATOM 3078 N N . VAL A 1 239 ? 121.597 416.052 136.708 1.00 46.55 236 VAL A N 1
ATOM 3079 C CA . VAL A 1 239 ? 122.677 416.531 137.562 1.00 43.27 236 VAL A CA 1
ATOM 3080 C C . VAL A 1 239 ? 122.765 415.660 138.809 1.00 45.60 236 VAL A C 1
ATOM 3081 O O . VAL A 1 239 ? 121.810 415.570 139.583 1.00 44.00 236 VAL A O 1
ATOM 3094 N N . PHE A 1 240 ? 123.916 415.024 138.998 1.00 45.31 237 PHE A N 1
ATOM 3095 C CA . PHE A 1 240 ? 124.148 414.176 140.159 1.00 40.88 237 PHE A CA 1
ATOM 3096 C C . PHE A 1 240 ? 125.130 414.853 141.107 1.00 40.87 237 PHE A C 1
ATOM 3097 O O . PHE A 1 240 ? 126.234 415.228 140.711 1.00 40.65 237 PHE A O 1
ATOM 3114 N N . ILE A 1 241 ? 124.717 414.992 142.363 1.00 41.31 238 ILE A N 1
ATOM 3115 C CA . ILE A 1 241 ? 125.447 415.792 143.341 1.00 41.60 238 ILE A CA 1
ATOM 3116 C C . ILE A 1 241 ? 126.086 414.939 144.431 1.00 41.87 238 ILE A C 1
ATOM 3117 O O . ILE A 1 241 ? 125.430 414.102 145.048 1.00 42.25 238 ILE A O 1
ATOM 3133 N N . TYR A 1 242 ? 127.376 415.173 144.655 1.00 42.06 239 TYR A N 1
ATOM 3134 C CA . TYR A 1 242 ? 128.148 414.444 145.649 1.00 42.96 239 TYR A CA 1
ATOM 3135 C C . TYR A 1 242 ? 129.095 415.381 146.393 1.00 44.46 239 TYR A C 1
ATOM 3136 O O . TYR A 1 242 ? 130.283 415.443 146.075 1.00 47.43 239 TYR A O 1
ATOM 3154 N N . VAL A 1 243 ? 128.562 416.117 147.366 1.00 43.57 240 VAL A N 1
ATOM 3155 C CA . VAL A 1 243 ? 129.351 417.079 148.133 1.00 44.39 240 VAL A CA 1
ATOM 3156 C C . VAL A 1 243 ? 129.270 416.821 149.643 1.00 45.57 240 VAL A C 1
ATOM 3157 O O . VAL A 1 243 ? 129.335 417.752 150.451 1.00 46.43 240 VAL A O 1
ATOM 3170 N N . GLY A 1 244 ? 129.129 415.552 150.015 1.00 45.47 241 GLY A N 1
ATOM 3171 C CA . GLY A 1 244 ? 129.168 415.150 151.409 1.00 46.65 241 GLY A CA 1
ATOM 3172 C C . GLY A 1 244 ? 127.840 414.653 151.946 1.00 47.64 241 GLY A C 1
ATOM 3173 O O . GLY A 1 244 ? 126.790 414.848 151.334 1.00 50.90 241 GLY A O 1
ATOM 3177 N N . ILE A 1 245 ? 127.907 414.007 153.106 1.00 49.76 242 ILE A N 1
ATOM 3178 C CA . ILE A 1 245 ? 126.740 413.478 153.793 1.00 49.10 242 ILE A CA 1
ATOM 3179 C C . ILE A 1 245 ? 126.625 414.121 155.170 1.00 50.72 242 ILE A C 1
ATOM 3180 O O . ILE A 1 245 ? 127.627 414.323 155.857 1.00 51.45 242 ILE A O 1
ATOM 3196 N N . HIS A 1 246 ? 125.399 414.437 155.568 1.00 51.47 243 HIS A N 1
ATOM 3197 C CA . HIS A 1 246 ? 125.147 415.091 156.844 1.00 53.22 243 HIS A CA 1
ATOM 3198 C C . HIS A 1 246 ? 124.370 414.178 157.792 1.00 54.71 243 HIS A C 1
ATOM 3199 O O . HIS A 1 246 ? 123.202 413.879 157.543 1.00 54.82 243 HIS A O 1
ATOM 3213 N N . PRO A 1 247 ? 125.017 413.718 158.876 1.00 56.06 244 PRO A N 1
ATOM 3214 C CA . PRO A 1 247 ? 124.269 412.931 159.859 1.00 57.84 244 PRO A CA 1
ATOM 3215 C C . PRO A 1 247 ? 123.410 413.828 160.739 1.00 59.53 244 PRO A C 1
ATOM 3216 O O . PRO A 1 247 ? 123.867 414.899 161.135 1.00 60.02 244 PRO A O 1
ATOM 3227 N N . ASN A 1 248 ? 122.180 413.409 161.017 1.00 59.64 245 ASN A N 1
ATOM 3228 C CA . ASN A 1 248 ? 121.266 414.203 161.829 1.00 60.04 245 ASN A CA 1
ATOM 3229 C C . ASN A 1 248 ? 121.523 413.980 163.314 1.00 57.98 245 ASN A C 1
ATOM 3230 O O . ASN A 1 248 ? 120.730 413.333 164.000 1.00 54.75 245 ASN A O 1
ATOM 3241 N N . THR A 1 249 ? 122.628 414.538 163.804 1.00 52.99 246 THR A N 1
ATOM 3242 C CA . THR A 1 249 ? 123.099 414.247 165.152 1.00 52.78 246 THR A CA 1
ATOM 3243 C C . THR A 1 249 ? 123.521 415.479 165.955 1.00 53.14 246 THR A C 1
ATOM 3244 O O . THR A 1 249 ? 124.256 415.355 166.935 1.00 53.01 246 THR A O 1
ATOM 3255 N N . GLU A 1 250 ? 123.073 416.654 165.546 1.00 62.36 247 GLU A N 1
ATOM 3256 C CA . GLU A 1 250 ? 123.417 417.878 166.256 1.00 63.32 247 GLU A CA 1
ATOM 3257 C C . GLU A 1 250 ? 122.682 418.030 167.592 1.00 65.82 247 GLU A C 1
ATOM 3258 O O . GLU A 1 250 ? 123.069 418.853 168.421 1.00 69.14 247 GLU A O 1
ATOM 3270 N N . PHE A 1 251 ? 121.611 417.264 167.789 1.00 54.90 248 PHE A N 1
ATOM 3271 C CA . PHE A 1 251 ? 120.793 417.407 168.989 1.00 55.65 248 PHE A CA 1
ATOM 3272 C C . PHE A 1 251 ? 121.320 416.558 170.149 1.00 57.17 248 PHE A C 1
ATOM 3273 O O . PHE A 1 251 ? 120.832 416.680 171.271 1.00 61.18 248 PHE A O 1
ATOM 3290 N N . VAL A 1 252 ? 122.302 415.700 169.879 1.00 62.56 249 VAL A N 1
ATOM 3291 C CA . VAL A 1 252 ? 122.916 414.875 170.923 1.00 56.88 249 VAL A CA 1
ATOM 3292 C C . VAL A 1 252 ? 124.357 415.301 171.176 1.00 60.64 249 VAL A C 1
ATOM 3293 O O . VAL A 1 252 ? 125.048 415.748 170.258 1.00 61.04 249 VAL A O 1
ATOM 3306 N N . ASP A 1 253 ? 124.806 415.143 172.420 1.00 66.66 250 ASP A N 1
ATOM 3307 C CA . ASP A 1 253 ? 126.133 415.596 172.827 1.00 63.92 250 ASP A CA 1
ATOM 3308 C C . ASP A 1 253 ? 127.048 414.425 173.168 1.00 64.74 250 ASP A C 1
ATOM 3309 O O . ASP A 1 253 ? 127.998 414.569 173.935 1.00 66.00 250 ASP A O 1
ATOM 3318 N N . VAL A 1 254 ? 126.762 413.266 172.586 1.00 53.97 251 VAL A N 1
ATOM 3319 C CA . VAL A 1 254 ? 127.653 412.121 172.706 1.00 53.66 251 VAL A CA 1
ATOM 3320 C C . VAL A 1 254 ? 128.852 412.310 171.782 1.00 53.80 251 VAL A C 1
ATOM 3321 O O . VAL A 1 254 ? 128.878 413.217 170.950 1.00 52.99 251 VAL A O 1
ATOM 3334 N N . GLU A 1 255 ? 129.844 411.446 171.953 1.00 54.35 252 GLU A N 1
ATOM 3335 C CA . GLU A 1 255 ? 131.086 411.484 171.191 1.00 53.15 252 GLU A CA 1
ATOM 3336 C C . GLU A 1 255 ? 130.863 411.225 169.692 1.00 53.00 252 GLU A C 1
ATOM 3337 O O . GLU A 1 255 ? 130.172 410.280 169.316 1.00 56.14 252 GLU A O 1
ATOM 3349 N N . LYS A 1 256 ? 131.441 412.079 168.848 1.00 54.11 253 LYS A N 1
ATOM 3350 C CA . LYS A 1 256 ? 131.328 411.944 167.393 1.00 55.44 253 LYS A CA 1
ATOM 3351 C C . LYS A 1 256 ? 132.669 412.203 166.714 1.00 56.03 253 LYS A C 1
ATOM 3352 O O . LYS A 1 256 ? 133.602 412.701 167.344 1.00 59.43 253 LYS A O 1
ATOM 3371 N N . ASP A 1 257 ? 132.767 411.822 165.447 1.00 52.18 254 ASP A N 1
ATOM 3372 C CA . ASP A 1 257 ? 133.861 412.256 164.589 1.00 54.05 254 ASP A CA 1
ATOM 3373 C C . ASP A 1 257 ? 133.572 413.588 163.909 1.00 52.59 254 ASP A C 1
ATOM 3374 O O . ASP A 1 257 ? 132.510 414.170 164.086 1.00 52.39 254 ASP A O 1
ATOM 3383 N N . GLU A 1 258 ? 134.535 414.051 163.125 1.00 58.06 255 GLU A N 1
ATOM 3384 C CA . GLU A 1 258 ? 134.484 415.367 162.502 1.00 56.70 255 GLU A CA 1
ATOM 3385 C C . GLU A 1 258 ? 133.294 415.417 161.563 1.00 54.39 255 GLU A C 1
ATOM 3386 O O . GLU A 1 258 ? 132.800 416.485 161.221 1.00 64.54 255 GLU A O 1
ATOM 3398 N N . GLY A 1 259 ? 132.829 414.240 161.173 1.00 52.71 256 GLY A N 1
ATOM 3399 C CA . GLY A 1 259 ? 131.603 414.100 160.417 1.00 52.70 256 GLY A CA 1
ATOM 3400 C C . GLY A 1 259 ? 130.414 414.594 161.204 1.00 52.37 256 GLY A C 1
ATOM 3401 O O . GLY A 1 259 ? 129.486 415.166 160.645 1.00 52.48 256 GLY A O 1
ATOM 3405 N N . GLY A 1 260 ? 130.425 414.338 162.505 1.00 52.12 257 GLY A N 1
ATOM 3406 C CA . GLY A 1 260 ? 129.206 414.357 163.288 1.00 51.98 257 GLY A CA 1
ATOM 3407 C C . GLY A 1 260 ? 128.540 413.004 163.389 1.00 51.66 257 GLY A C 1
ATOM 3408 O O . GLY A 1 260 ? 127.431 412.883 163.896 1.00 51.62 257 GLY A O 1
ATOM 3412 N N . PHE A 1 261 ? 129.231 411.986 162.901 1.00 51.57 258 PHE A N 1
ATOM 3413 C CA . PHE A 1 261 ? 128.776 410.609 163.028 1.00 51.41 258 PHE A CA 1
ATOM 3414 C C . PHE A 1 261 ? 129.054 410.091 164.435 1.00 51.40 258 PHE A C 1
ATOM 3415 O O . PHE A 1 261 ? 130.155 410.250 164.962 1.00 51.56 258 PHE A O 1
ATOM 3432 N N . ILE A 1 262 ? 128.041 409.480 165.041 1.00 51.36 259 ILE A N 1
ATOM 3433 C CA . ILE A 1 262 ? 128.130 409.013 166.421 1.00 51.53 259 ILE A CA 1
ATOM 3434 C C . ILE A 1 262 ? 129.036 407.793 166.527 1.00 51.72 259 ILE A C 1
ATOM 3435 O O . ILE A 1 262 ? 128.816 406.784 165.856 1.00 51.74 259 ILE A O 1
ATOM 3451 N N . LYS A 1 263 ? 130.047 407.887 167.384 1.00 52.02 260 LYS A N 1
ATOM 3452 C CA . LYS A 1 263 ? 130.971 406.780 167.603 1.00 52.45 260 LYS A CA 1
ATOM 3453 C C . LYS A 1 263 ? 130.378 405.729 168.535 1.00 52.80 260 LYS A C 1
ATOM 3454 O O . LYS A 1 263 ? 129.772 406.062 169.553 1.00 52.92 260 LYS A O 1
ATOM 3473 N N . THR A 1 264 ? 130.557 404.459 168.175 1.00 59.80 261 THR A N 1
ATOM 3474 C CA . THR A 1 264 ? 130.014 403.349 168.953 1.00 58.73 261 THR A CA 1
ATOM 3475 C C . THR A 1 264 ? 130.960 402.151 168.993 1.00 57.76 261 THR A C 1
ATOM 3476 O O . THR A 1 264 ? 131.949 402.107 168.262 1.00 59.63 261 THR A O 1
ATOM 3487 N N . ASP A 1 265 ? 130.655 401.191 169.863 1.00 58.02 262 ASP A N 1
ATOM 3488 C CA . ASP A 1 265 ? 131.370 399.916 169.893 1.00 60.79 262 ASP A CA 1
ATOM 3489 C C . ASP A 1 265 ? 130.649 398.909 168.999 1.00 60.58 262 ASP A C 1
ATOM 3490 O O . ASP A 1 265 ? 129.732 399.278 168.268 1.00 58.96 262 ASP A O 1
ATOM 3499 N N . ARG A 1 266 ? 131.035 397.647 169.069 1.00 60.03 263 ARG A N 1
ATOM 3500 C CA . ARG A 1 266 ? 130.404 396.625 168.249 1.00 57.20 263 ARG A CA 1
ATOM 3501 C C . ARG A 1 266 ? 128.932 396.442 168.601 1.00 57.04 263 ARG A C 1
ATOM 3502 O O . ARG A 1 266 ? 128.157 395.952 167.788 1.00 58.13 263 ARG A O 1
ATOM 3523 N N . TRP A 1 267 ? 128.550 396.819 169.815 1.00 57.08 264 TRP A N 1
ATOM 3524 C CA . TRP A 1 267 ? 127.170 396.630 170.265 1.00 57.12 264 TRP A CA 1
ATOM 3525 C C . TRP A 1 267 ? 126.354 397.921 170.169 1.00 56.12 264 TRP A C 1
ATOM 3526 O O . TRP A 1 267 ? 125.361 398.090 170.875 1.00 56.27 264 TRP A O 1
ATOM 3547 N N . MET A 1 268 ? 126.790 398.825 169.296 1.00 55.27 265 MET A N 1
ATOM 3548 C CA . MET A 1 268 ? 126.049 400.047 168.976 1.00 54.44 265 MET A CA 1
ATOM 3549 C C . MET A 1 268 ? 125.937 401.020 170.152 1.00 54.45 265 MET A C 1
ATOM 3550 O O . MET A 1 268 ? 125.171 401.980 170.090 1.00 54.03 265 MET A O 1
ATOM 3564 N N . GLU A 1 269 ? 126.693 400.783 171.218 1.00 59.25 266 GLU A N 1
ATOM 3565 C CA . GLU A 1 269 ? 126.625 401.647 172.394 1.00 61.57 266 GLU A CA 1
ATOM 3566 C C . GLU A 1 269 ? 127.492 402.892 172.214 1.00 56.59 266 GLU A C 1
ATOM 3567 O O . GLU A 1 269 ? 128.651 402.801 171.814 1.00 56.42 266 GLU A O 1
ATOM 3579 N N . THR A 1 270 ? 126.920 404.056 172.504 1.00 54.48 267 THR A N 1
ATOM 3580 C CA . THR A 1 270 ? 127.645 405.316 172.397 1.00 54.09 267 THR A CA 1
ATOM 3581 C C . THR A 1 270 ? 128.597 405.509 173.576 1.00 54.78 267 THR A C 1
ATOM 3582 O O . THR A 1 270 ? 128.833 404.586 174.355 1.00 55.56 267 THR A O 1
ATOM 3593 N N . SER A 1 271 ? 129.136 406.718 173.704 1.00 54.61 268 SER A N 1
ATOM 3594 C CA . SER A 1 271 ? 130.048 407.043 174.795 1.00 55.33 268 SER A CA 1
ATOM 3595 C C . SER A 1 271 ? 129.275 407.218 176.101 1.00 56.08 268 SER A C 1
ATOM 3596 O O . SER A 1 271 ? 129.864 407.301 177.177 1.00 56.93 268 SER A O 1
ATOM 3604 N N . GLU A 1 272 ? 127.952 407.272 175.986 1.00 58.19 269 GLU A N 1
ATOM 3605 C CA . GLU A 1 272 ? 127.063 407.382 177.132 1.00 60.99 269 GLU A CA 1
ATOM 3606 C C . GLU A 1 272 ? 126.397 406.046 177.399 1.00 60.81 269 GLU A C 1
ATOM 3607 O O . GLU A 1 272 ? 125.550 405.605 176.623 1.00 61.98 269 GLU A O 1
ATOM 3619 N N . LYS A 1 273 ? 126.807 405.393 178.482 1.00 64.56 270 LYS A N 1
ATOM 3620 C CA . LYS A 1 273 ? 126.222 404.117 178.866 1.00 62.48 270 LYS A CA 1
ATOM 3621 C C . LYS A 1 273 ? 124.709 404.260 178.891 1.00 62.11 270 LYS A C 1
ATOM 3622 O O . LYS A 1 273 ? 124.176 405.181 179.509 1.00 65.50 270 LYS A O 1
ATOM 3626 N N . GLY A 1 274 ? 124.022 403.362 178.196 1.00 58.88 271 GLY A N 1
ATOM 3627 C CA . GLY A 1 274 ? 122.574 403.399 178.138 1.00 59.08 271 GLY A CA 1
ATOM 3628 C C . GLY A 1 274 ? 122.036 404.063 176.884 1.00 57.95 271 GLY A C 1
ATOM 3629 O O . GLY A 1 274 ? 120.844 403.949 176.593 1.00 58.09 271 GLY A O 1
ATOM 3633 N N . ILE A 1 275 ? 122.900 404.761 176.147 1.00 56.99 272 ILE A N 1
ATOM 3634 C CA . ILE A 1 275 ? 122.501 405.388 174.886 1.00 56.04 272 ILE A CA 1
ATOM 3635 C C . ILE A 1 275 ? 123.193 404.687 173.727 1.00 55.29 272 ILE A C 1
ATOM 3636 O O . ILE A 1 275 ? 124.407 404.482 173.745 1.00 55.17 272 ILE A O 1
ATOM 3652 N N . TYR A 1 276 ? 122.402 404.333 172.720 1.00 54.94 273 TYR A N 1
ATOM 3653 C CA . TYR A 1 276 ? 122.889 403.583 171.571 1.00 54.42 273 TYR A CA 1
ATOM 3654 C C . TYR A 1 276 ? 122.577 404.329 170.278 1.00 53.69 273 TYR A C 1
ATOM 3655 O O . TYR A 1 276 ? 121.803 405.286 170.279 1.00 53.69 273 TYR A O 1
ATOM 3673 N N . ALA A 1 277 ? 123.188 403.893 169.182 1.00 53.25 274 ALA A N 1
ATOM 3674 C CA . ALA A 1 277 ? 122.973 404.512 167.875 1.00 52.72 274 ALA A CA 1
ATOM 3675 C C . ALA A 1 277 ? 122.986 403.457 166.778 1.00 52.67 274 ALA A C 1
ATOM 3676 O O . ALA A 1 277 ? 123.770 402.510 166.833 1.00 52.85 274 ALA A O 1
ATOM 3683 N N . ALA A 1 278 ? 122.115 403.623 165.786 1.00 52.59 275 ALA A N 1
ATOM 3684 C CA . ALA A 1 278 ? 121.981 402.649 164.707 1.00 52.69 275 ALA A CA 1
ATOM 3685 C C . ALA A 1 278 ? 121.653 403.331 163.379 1.00 52.49 275 ALA A C 1
ATOM 3686 O O . ALA A 1 278 ? 120.884 404.290 163.335 1.00 52.50 275 ALA A O 1
ATOM 3693 N N . GLY A 1 279 ? 122.241 402.826 162.298 1.00 52.47 276 GLY A N 1
ATOM 3694 C CA . GLY A 1 279 ? 122.005 403.365 160.970 1.00 52.47 276 GLY A CA 1
ATOM 3695 C C . GLY A 1 279 ? 123.057 404.374 160.548 1.00 52.16 276 GLY A C 1
ATOM 3696 O O . GLY A 1 279 ? 124.172 404.367 161.065 1.00 51.97 276 GLY A O 1
ATOM 3700 N N . ASP A 1 280 ? 122.695 405.242 159.606 1.00 52.25 277 ASP A N 1
ATOM 3701 C CA . ASP A 1 280 ? 123.634 406.193 159.009 1.00 52.15 277 ASP A CA 1
ATOM 3702 C C . ASP A 1 280 ? 124.098 407.299 159.956 1.00 55.51 277 ASP A C 1
ATOM 3703 O O . ASP A 1 280 ? 125.118 407.940 159.700 1.00 56.93 277 ASP A O 1
ATOM 3712 N N . CYS A 1 281 ? 123.360 407.535 161.038 1.00 56.94 278 CYS A N 1
ATOM 3713 C CA . CYS A 1 281 ? 123.727 408.594 161.977 1.00 57.37 278 CYS A CA 1
ATOM 3714 C C . CYS A 1 281 ? 124.942 408.167 162.793 1.00 55.10 278 CYS A C 1
ATOM 3715 O O . CYS A 1 281 ? 125.556 408.974 163.491 1.00 56.77 278 CYS A O 1
ATOM 3723 N N . ARG A 1 282 ? 125.247 406.870 162.708 1.00 51.45 279 ARG A N 1
ATOM 3724 C CA . ARG A 1 282 ? 126.371 406.236 163.405 1.00 51.47 279 ARG A CA 1
ATOM 3725 C C . ARG A 1 282 ? 127.596 406.164 162.497 1.00 51.56 279 ARG A C 1
ATOM 3726 O O . ARG A 1 282 ? 127.472 406.317 161.281 1.00 53.77 279 ARG A O 1
ATOM 3747 N N . ASP A 1 283 ? 128.779 405.942 163.070 1.00 61.78 280 ASP A N 1
ATOM 3748 C CA . ASP A 1 283 ? 129.980 405.892 162.255 1.00 62.89 280 ASP A CA 1
ATOM 3749 C C . ASP A 1 283 ? 130.168 404.489 161.697 1.00 60.81 280 ASP A C 1
ATOM 3750 O O . ASP A 1 283 ? 130.699 403.603 162.351 1.00 65.97 280 ASP A O 1
ATOM 3759 N N . THR A 1 284 ? 129.726 404.305 160.462 1.00 55.34 281 THR A N 1
ATOM 3760 C CA . THR A 1 284 ? 129.400 402.984 159.961 1.00 55.98 281 THR A CA 1
ATOM 3761 C C . THR A 1 284 ? 130.126 402.736 158.652 1.00 55.97 281 THR A C 1
ATOM 3762 O O . THR A 1 284 ? 130.146 403.599 157.777 1.00 55.42 281 THR A O 1
ATOM 3773 N N . PRO A 1 285 ? 130.711 401.556 158.501 1.00 78.26 282 PRO A N 1
ATOM 3774 C CA . PRO A 1 285 ? 131.446 401.236 157.277 1.00 76.08 282 PRO A CA 1
ATOM 3775 C C . PRO A 1 285 ? 130.538 401.248 156.057 1.00 78.21 282 PRO A C 1
ATOM 3776 O O . PRO A 1 285 ? 130.923 401.732 154.999 1.00 83.01 282 PRO A O 1
ATOM 3787 N N . ILE A 1 286 ? 129.322 400.727 156.209 1.00 81.69 283 ILE A N 1
ATOM 3788 C CA . ILE A 1 286 ? 128.359 400.655 155.104 1.00 82.56 283 ILE A CA 1
ATOM 3789 C C . ILE A 1 286 ? 127.046 401.389 155.373 1.00 79.23 283 ILE A C 1
ATOM 3790 O O . ILE A 1 286 ? 126.558 401.408 156.496 1.00 79.16 283 ILE A O 1
ATOM 3806 N N . TRP A 1 287 ? 126.484 402.013 154.345 1.00 126.88 284 TRP A N 1
ATOM 3807 C CA . TRP A 1 287 ? 125.236 402.760 154.493 1.00 127.13 284 TRP A CA 1
ATOM 3808 C C . TRP A 1 287 ? 124.022 402.004 153.949 1.00 130.15 284 TRP A C 1
ATOM 3809 O O . TRP A 1 287 ? 122.948 402.579 153.796 1.00 130.76 284 TRP A O 1
ATOM 3830 N N . GLN A 1 288 ? 124.214 400.720 153.672 1.00 70.86 285 GLN A N 1
ATOM 3831 C CA . GLN A 1 288 ? 123.165 399.868 153.122 1.00 68.39 285 GLN A CA 1
ATOM 3832 C C . GLN A 1 288 ? 122.043 399.606 154.115 1.00 66.57 285 GLN A C 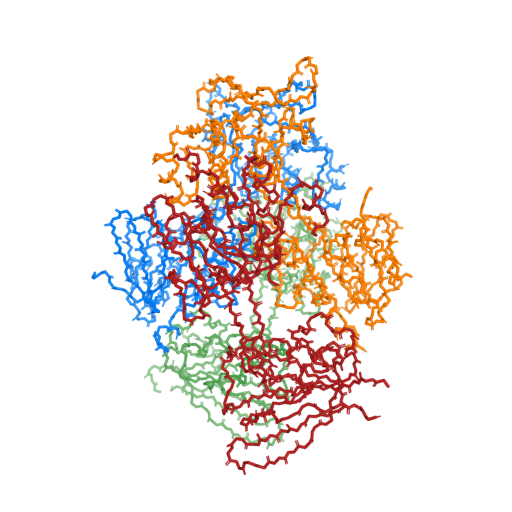1
ATOM 3833 O O . GLN A 1 288 ? 122.228 399.697 155.324 1.00 63.75 285 GLN A O 1
ATOM 3837 N N . LEU A 1 289 ? 120.870 399.293 153.580 1.00 78.62 286 LEU A N 1
ATOM 3838 C CA . LEU A 1 289 ? 119.689 399.021 154.392 1.00 78.46 286 LEU A CA 1
ATOM 3839 C C . LEU A 1 289 ? 119.826 397.806 155.307 1.00 76.94 286 LEU A C 1
ATOM 3840 O O . LEU A 1 289 ? 119.361 397.841 156.440 1.00 75.05 286 LEU A O 1
ATOM 3848 N N . VAL A 1 290 ? 120.449 396.730 154.834 1.00 87.66 287 VAL A N 1
ATOM 3849 C CA . VAL A 1 290 ? 120.568 395.541 155.669 1.00 86.71 287 VAL A CA 1
ATOM 3850 C C . VAL A 1 290 ? 121.347 395.861 156.935 1.00 85.64 287 VAL A C 1
ATOM 3851 O O . VAL A 1 290 ? 120.915 395.525 158.033 1.00 92.88 287 VAL A O 1
ATOM 3864 N N . THR A 1 291 ? 122.479 396.535 156.787 1.00 59.34 288 THR A N 1
ATOM 3865 C CA . THR A 1 291 ? 123.254 396.987 157.941 1.00 59.90 288 THR A CA 1
ATOM 3866 C C . THR A 1 291 ? 122.428 397.807 158.935 1.00 61.21 288 THR A C 1
ATOM 3867 O O . THR A 1 291 ? 122.575 397.653 160.147 1.00 63.90 288 THR A O 1
ATOM 3878 N N . ALA A 1 292 ? 121.563 398.676 158.415 1.00 54.39 289 ALA A N 1
ATOM 3879 C CA . ALA A 1 292 ? 120.736 399.537 159.259 1.00 54.03 289 ALA A CA 1
ATOM 3880 C C . ALA A 1 292 ? 119.794 398.689 160.108 1.00 54.45 289 ALA A C 1
ATOM 3881 O O . ALA A 1 292 ? 119.621 398.939 161.301 1.00 54.30 289 ALA A O 1
ATOM 3888 N N . VAL A 1 293 ? 119.179 397.693 159.478 1.00 59.13 290 VAL A N 1
ATOM 3889 C CA . VAL A 1 293 ? 118.281 396.779 160.174 1.00 58.50 290 VAL A CA 1
ATOM 3890 C C . VAL A 1 293 ? 119.073 395.995 161.214 1.00 55.81 290 VAL A C 1
ATOM 3891 O O . VAL A 1 293 ? 118.628 395.821 162.347 1.00 62.08 290 VAL A O 1
ATOM 3904 N N . ARG A 1 294 ? 120.250 395.526 160.815 1.00 62.90 291 ARG A N 1
ATOM 3905 C CA . ARG A 1 294 ? 121.127 394.775 161.704 1.00 65.75 291 ARG A CA 1
ATOM 3906 C C . ARG A 1 294 ? 121.526 395.613 162.920 1.00 69.57 291 ARG A C 1
ATOM 3907 O O . ARG A 1 294 ? 121.488 395.129 164.052 1.00 68.74 291 ARG A O 1
ATOM 3928 N N . ASP A 1 295 ? 121.905 396.867 162.683 1.00 63.29 292 ASP A N 1
ATOM 3929 C CA . ASP A 1 295 ? 122.251 397.786 163.766 1.00 59.97 292 ASP A CA 1
ATOM 3930 C C . ASP A 1 295 ? 121.092 397.956 164.742 1.00 57.73 292 ASP A C 1
ATOM 3931 O O . ASP A 1 295 ? 121.287 397.963 165.955 1.00 59.02 292 ASP A O 1
ATOM 3940 N N . GLY A 1 296 ? 119.888 398.101 164.200 1.00 54.72 293 GLY A N 1
ATOM 3941 C CA . GLY A 1 296 ? 118.700 398.293 165.012 1.00 55.09 293 GLY A CA 1
ATOM 3942 C C . GLY A 1 296 ? 118.415 397.091 165.888 1.00 55.93 293 GLY A C 1
ATOM 3943 O O . GLY A 1 296 ? 118.083 397.237 167.064 1.00 56.28 293 GLY A O 1
ATOM 3947 N N . ALA A 1 297 ? 118.534 395.901 165.310 1.00 62.79 294 ALA A N 1
ATOM 3948 C CA . ALA A 1 297 ? 118.326 394.666 166.053 1.00 65.37 294 ALA A CA 1
ATOM 3949 C C . ALA A 1 297 ? 119.316 394.573 167.207 1.00 64.11 294 ALA A C 1
ATOM 3950 O O . ALA A 1 297 ? 118.924 394.352 168.346 1.00 64.62 294 ALA A O 1
ATOM 3957 N N . ILE A 1 298 ? 120.594 394.774 166.901 1.00 57.73 295 ILE A N 1
ATOM 3958 C CA . ILE A 1 298 ? 121.660 394.689 167.896 1.00 57.28 295 ILE A CA 1
ATOM 3959 C C . ILE A 1 298 ? 121.496 395.748 168.979 1.00 57.01 295 ILE A C 1
ATOM 3960 O O . ILE A 1 298 ? 121.710 395.472 170.158 1.00 60.28 295 ILE A O 1
ATOM 3976 N N . ALA A 1 299 ? 121.131 396.959 168.574 1.00 56.17 296 ALA A N 1
ATOM 3977 C CA . ALA A 1 299 ? 120.950 398.061 169.511 1.00 55.99 296 ALA A CA 1
ATOM 3978 C C . ALA A 1 299 ? 119.857 397.734 170.526 1.00 56.88 296 ALA A C 1
ATOM 3979 O O . ALA A 1 299 ? 119.965 398.082 171.704 1.00 57.29 296 ALA A O 1
ATOM 3986 N N . ALA A 1 300 ? 118.808 397.062 170.062 1.00 57.30 297 ALA A N 1
ATOM 3987 C CA . ALA A 1 300 ? 117.682 396.718 170.919 1.00 58.30 297 ALA A CA 1
ATOM 3988 C C . ALA A 1 300 ? 118.063 395.679 171.973 1.00 60.54 297 ALA A C 1
ATOM 3989 O O . ALA A 1 300 ? 117.585 395.742 173.105 1.00 65.38 297 ALA A O 1
ATOM 3996 N N . THR A 1 301 ? 118.920 394.729 171.609 1.00 59.49 298 THR A N 1
ATOM 3997 C CA . THR A 1 301 ? 119.296 393.664 172.542 1.00 61.03 298 THR A CA 1
ATOM 3998 C C . THR A 1 301 ? 120.361 394.171 173.501 1.00 60.74 298 THR A C 1
ATOM 3999 O O . THR A 1 301 ? 120.429 393.736 174.649 1.00 61.88 298 THR A O 1
ATOM 4010 N N . ALA A 1 302 ? 121.192 395.091 173.023 1.00 59.63 299 ALA A N 1
ATOM 4011 C CA . ALA A 1 302 ? 122.194 395.713 173.875 1.00 59.65 299 ALA A CA 1
ATOM 4012 C C . ALA A 1 302 ? 121.508 396.567 174.936 1.00 59.94 299 ALA A C 1
ATOM 4013 O O . ALA A 1 302 ? 121.926 396.587 176.096 1.00 60.76 299 ALA A O 1
ATOM 4020 N N . ALA A 1 303 ? 120.449 397.263 174.533 1.00 59.42 300 ALA A N 1
ATOM 4021 C CA . ALA A 1 303 ? 119.666 398.078 175.453 1.00 59.86 300 ALA A CA 1
ATOM 4022 C C . ALA A 1 303 ? 118.946 397.188 176.463 1.00 61.39 300 ALA A C 1
ATOM 4023 O O . ALA A 1 303 ? 118.870 397.514 177.649 1.00 62.26 300 ALA A O 1
ATOM 4030 N N . TYR A 1 304 ? 118.411 396.071 175.980 1.00 68.32 301 TYR A N 1
ATOM 4031 C CA . TYR A 1 304 ? 117.749 395.107 176.847 1.00 68.48 301 TYR A CA 1
ATOM 4032 C C . TYR A 1 304 ? 118.681 394.632 177.953 1.00 69.45 301 TYR A C 1
ATOM 4033 O O . TYR A 1 304 ? 118.310 394.622 179.125 1.00 73.53 301 TYR A O 1
ATOM 4051 N N . GLU A 1 305 ? 119.895 394.249 177.572 1.00 66.45 302 GLU A N 1
ATOM 4052 C CA . GLU A 1 305 ? 120.890 393.777 178.527 1.00 68.43 302 GLU A CA 1
ATOM 4053 C C . GLU A 1 305 ? 121.188 394.851 179.568 1.00 70.14 302 GLU A C 1
ATOM 4054 O O . GLU A 1 305 ? 121.372 394.554 180.748 1.00 73.23 302 GLU A O 1
ATOM 4066 N N . TYR A 1 306 ? 121.231 396.100 179.117 1.00 63.91 303 TYR A N 1
ATOM 4067 C CA . TYR A 1 306 ? 121.518 397.235 179.989 1.00 63.99 303 TYR A CA 1
ATOM 4068 C C . TYR A 1 306 ? 120.391 397.475 180.987 1.00 65.15 303 TYR A C 1
ATOM 4069 O O . TYR A 1 306 ? 120.635 397.736 182.165 1.00 66.25 303 TYR A O 1
ATOM 4087 N N . ILE A 1 307 ? 119.159 397.377 180.504 1.00 65.05 304 ILE A N 1
ATOM 4088 C CA . ILE A 1 307 ? 117.979 397.605 181.327 1.00 66.25 304 ILE A CA 1
ATOM 4089 C C . ILE A 1 307 ? 117.840 396.546 182.419 1.00 69.27 304 ILE A C 1
ATOM 4090 O O . ILE A 1 307 ? 117.550 396.879 183.565 1.00 71.26 304 ILE A O 1
ATOM 4106 N N . GLU A 1 308 ? 118.050 395.284 182.070 1.00 83.54 305 GLU A N 1
ATOM 4107 C CA . GLU A 1 308 ? 117.946 394.211 183.046 1.00 84.08 305 GLU A CA 1
ATOM 4108 C C . GLU A 1 308 ? 119.004 394.376 184.127 1.00 86.03 305 GLU A C 1
ATOM 4109 O O . GLU A 1 308 ? 118.685 394.500 185.305 1.00 93.87 305 GLU A O 1
ATOM 4121 N N . LYS A 1 309 ? 120.266 394.382 183.718 1.00 88.80 306 LYS A N 1
ATOM 4122 C CA . LYS A 1 309 ? 121.371 394.537 184.656 1.00 93.70 306 LYS A CA 1
ATOM 4123 C C . LYS A 1 309 ? 121.160 395.744 185.561 1.00 98.88 306 LYS A C 1
ATOM 4124 O O . LYS A 1 309 ? 121.755 395.833 186.633 1.00 102.71 306 LYS A O 1
ATOM 4131 N N . ILE A 1 310 ? 120.315 396.671 185.125 1.00 103.04 307 ILE A N 1
ATOM 4132 C CA . ILE A 1 310 ? 120.033 397.873 185.898 1.00 104.24 307 ILE A CA 1
ATOM 4133 C C . ILE A 1 310 ? 119.126 398.819 185.116 1.00 101.83 307 ILE A C 1
ATOM 4134 O O . ILE A 1 310 ? 119.389 400.018 185.020 1.00 96.73 307 ILE A O 1
ATOM 4138 N N . SER B 1 6 ? 164.591 398.852 149.811 1.00 97.58 3 SER B N 1
ATOM 4139 C CA . SER B 1 6 ? 163.226 398.785 149.305 1.00 92.42 3 SER B CA 1
ATOM 4140 C C . SER B 1 6 ? 162.283 398.249 150.376 1.00 91.51 3 SER B C 1
ATOM 4141 O O . SER B 1 6 ? 161.104 398.589 150.401 1.00 90.47 3 SER B O 1
ATOM 4149 N N . MET B 1 7 ? 162.813 397.409 151.258 1.00 94.04 4 MET B N 1
ATOM 4150 C CA . MET B 1 7 ? 162.023 396.826 152.331 1.00 88.24 4 MET B CA 1
ATOM 4151 C C . MET B 1 7 ? 162.190 397.630 153.613 1.00 84.88 4 MET B C 1
ATOM 4152 O O . MET B 1 7 ? 163.252 398.185 153.875 1.00 87.63 4 MET B O 1
ATOM 4166 N N . TYR B 1 8 ? 161.130 397.689 154.407 1.00 67.49 5 TYR B N 1
ATOM 4167 C CA . TYR B 1 8 ? 161.148 398.432 155.663 1.00 67.55 5 TYR B CA 1
ATOM 4168 C C . TYR B 1 8 ? 160.343 397.713 156.737 1.00 66.57 5 TYR B C 1
ATOM 4169 O O . TYR B 1 8 ? 159.568 396.803 156.446 1.00 63.66 5 TYR B O 1
ATOM 4187 N N . ASP B 1 9 ? 160.545 398.115 157.985 1.00 73.93 6 ASP B N 1
ATOM 4188 C CA . ASP B 1 9 ? 159.750 397.593 159.084 1.00 71.89 6 ASP B CA 1
ATOM 4189 C C . ASP B 1 9 ? 158.424 398.334 159.144 1.00 66.77 6 ASP B C 1
ATOM 4190 O O . ASP B 1 9 ? 157.363 397.727 159.289 1.00 66.97 6 ASP B O 1
ATOM 4199 N N . LEU B 1 10 ? 158.500 399.656 159.026 1.00 54.38 7 LEU B N 1
ATOM 4200 C CA . LEU B 1 10 ? 157.335 400.513 159.191 1.00 53.14 7 LEU B CA 1
ATOM 4201 C C . LEU B 1 10 ? 157.411 401.696 158.218 1.00 50.92 7 LEU B C 1
ATOM 4202 O O . LEU B 1 10 ? 158.471 402.297 158.051 1.00 51.43 7 LEU B O 1
ATOM 4218 N N . ILE B 1 11 ? 156.293 402.008 157.564 1.00 50.65 8 ILE B N 1
ATOM 4219 C CA . ILE B 1 11 ? 156.198 403.183 156.694 1.00 51.05 8 ILE B CA 1
ATOM 4220 C C . ILE B 1 11 ? 155.071 404.112 157.143 1.00 48.89 8 ILE B C 1
ATOM 4221 O O . ILE B 1 11 ? 153.920 403.695 157.275 1.00 47.96 8 ILE B O 1
ATOM 4237 N N . ILE B 1 12 ? 155.425 405.373 157.377 1.00 49.08 9 ILE B N 1
ATOM 4238 C CA . ILE B 1 12 ? 154.475 406.390 157.817 1.00 48.20 9 ILE B CA 1
ATOM 4239 C C . ILE B 1 12 ? 154.097 407.317 156.675 1.00 48.90 9 ILE B C 1
ATOM 4240 O O . ILE B 1 12 ? 154.954 407.964 156.077 1.00 50.31 9 ILE B O 1
ATOM 4256 N N . ILE B 1 13 ? 152.806 407.370 156.377 1.00 48.12 10 ILE B N 1
ATOM 4257 C CA . ILE B 1 13 ? 152.300 408.233 155.321 1.00 51.42 10 ILE B CA 1
ATOM 4258 C C . ILE B 1 13 ? 151.735 409.512 155.940 1.00 51.24 10 ILE B C 1
ATOM 4259 O O . ILE B 1 13 ? 150.653 409.501 156.530 1.00 50.60 10 ILE B O 1
ATOM 4275 N N . GLY B 1 14 ? 152.486 410.605 155.806 1.00 51.25 11 GLY B N 1
ATOM 4276 C CA . GLY B 1 14 ? 152.105 411.893 156.365 1.00 52.10 11 GLY B CA 1
ATOM 4277 C C . GLY B 1 14 ? 153.161 412.441 157.309 1.00 53.91 11 GLY B C 1
ATOM 4278 O O . GLY B 1 14 ? 153.573 411.767 158.254 1.00 54.05 11 GLY B O 1
ATOM 4282 N N . GLY B 1 15 ? 153.598 413.671 157.049 1.00 54.53 12 GLY B N 1
ATOM 4283 C CA . GLY B 1 15 ? 154.654 414.294 157.826 1.00 55.69 12 GLY B CA 1
ATOM 4284 C C . GLY B 1 15 ? 154.160 415.357 158.787 1.00 55.74 12 GLY B C 1
ATOM 4285 O O . GLY B 1 15 ? 154.876 416.312 159.090 1.00 58.33 12 GLY B O 1
ATOM 4289 N N . GLY B 1 16 ? 152.936 415.191 159.272 1.00 57.56 13 GLY B N 1
ATOM 4290 C CA . GLY B 1 16 ? 152.379 416.100 160.256 1.00 57.72 13 GLY B CA 1
ATOM 4291 C C . GLY B 1 16 ? 152.838 415.727 161.652 1.00 58.05 13 GLY B C 1
ATOM 4292 O O . GLY B 1 16 ? 153.711 414.875 161.814 1.00 60.84 13 GLY B O 1
ATOM 4296 N N . PRO B 1 17 ? 152.248 416.364 162.673 1.00 54.85 14 PRO B N 1
ATOM 4297 C CA . PRO B 1 17 ? 152.585 416.073 164.071 1.00 53.26 14 PRO B CA 1
ATOM 4298 C C . PRO B 1 17 ? 152.413 414.593 164.413 1.00 51.17 14 PRO B C 1
ATOM 4299 O O . PRO B 1 17 ? 153.263 414.015 165.092 1.00 51.16 14 PRO B O 1
ATOM 4310 N N . ALA B 1 18 ? 151.324 413.995 163.941 1.00 49.65 15 ALA B N 1
ATOM 4311 C CA . ALA B 1 18 ? 151.035 412.594 164.219 1.00 47.99 15 ALA B CA 1
ATOM 4312 C C . ALA B 1 18 ? 152.108 411.684 163.643 1.00 47.74 15 ALA B C 1
ATOM 4313 O O . ALA B 1 18 ? 152.664 410.843 164.348 1.00 47.38 15 ALA B O 1
ATOM 4320 N N . GLY B 1 19 ? 152.400 411.869 162.360 1.00 48.16 16 GLY B N 1
ATOM 4321 C CA . GLY B 1 19 ? 153.367 411.042 161.663 1.00 48.24 16 GLY B CA 1
ATOM 4322 C C . GLY B 1 19 ? 154.774 411.221 162.191 1.00 49.43 16 GLY B C 1
ATOM 4323 O O . GLY B 1 19 ? 155.509 410.248 162.352 1.00 49.20 16 GLY B O 1
ATOM 4327 N N . LEU B 1 20 ? 155.156 412.468 162.448 1.00 50.94 17 LEU B N 1
ATOM 4328 C CA . LEU B 1 20 ? 156.492 412.764 162.953 1.00 52.46 17 LEU B CA 1
ATOM 4329 C C . LEU B 1 20 ? 156.684 412.164 164.343 1.00 51.87 17 LEU B C 1
ATOM 4330 O O . LEU B 1 20 ? 157.761 411.663 164.666 1.00 54.07 17 LEU B O 1
ATOM 4346 N N . THR B 1 21 ? 155.643 412.221 165.167 1.00 52.90 18 THR B N 1
ATOM 4347 C CA . THR B 1 21 ? 155.696 411.613 166.490 1.00 51.61 18 THR B CA 1
ATOM 4348 C C . THR B 1 21 ? 155.845 410.101 166.354 1.00 49.20 18 THR B C 1
ATOM 4349 O O . THR B 1 21 ? 156.641 409.480 167.059 1.00 49.41 18 THR B O 1
ATOM 4360 N N . ALA B 1 22 ? 155.074 409.516 165.443 1.00 48.05 19 ALA B N 1
ATOM 4361 C CA . ALA B 1 22 ? 155.146 408.083 165.186 1.00 47.12 19 ALA B CA 1
ATOM 4362 C C . ALA B 1 22 ? 156.547 407.684 164.731 1.00 47.98 19 ALA B C 1
ATOM 4363 O O . ALA B 1 22 ? 157.068 406.644 165.132 1.00 47.83 19 ALA B O 1
ATOM 4370 N N . GLY B 1 23 ? 157.154 408.520 163.894 1.00 49.12 20 GLY B N 1
ATOM 4371 C CA . GLY B 1 23 ? 158.484 408.249 163.382 1.00 50.30 20 GLY B CA 1
ATOM 4372 C C . GLY B 1 23 ? 159.538 408.280 164.470 1.00 51.20 20 GLY B C 1
ATOM 4373 O O . GLY B 1 23 ? 160.397 407.401 164.542 1.00 51.51 20 GLY B O 1
ATOM 4377 N N . ILE B 1 24 ? 159.469 409.296 165.322 1.00 51.83 21 ILE B N 1
ATOM 4378 C CA . ILE B 1 24 ? 160.417 409.441 166.420 1.00 52.96 21 ILE B CA 1
ATOM 4379 C C . ILE B 1 24 ? 160.320 408.243 167.363 1.00 53.06 21 ILE B C 1
ATOM 4380 O O . ILE B 1 24 ? 161.335 407.664 167.752 1.00 57.17 21 ILE B O 1
ATOM 4396 N N . TYR B 1 25 ? 159.096 407.875 167.722 1.00 50.41 22 TYR B N 1
ATOM 4397 C CA . TYR B 1 25 ? 158.866 406.712 168.565 1.00 49.56 22 TYR B CA 1
ATOM 4398 C C . TYR B 1 25 ? 159.390 405.437 167.909 1.00 49.27 22 TYR B C 1
ATOM 4399 O O . TYR B 1 25 ? 160.048 404.623 168.556 1.00 49.79 22 TYR B O 1
ATOM 4417 N N . ALA B 1 26 ? 159.093 405.267 166.623 1.00 48.90 23 ALA B N 1
ATOM 4418 C CA . ALA B 1 26 ? 159.493 404.068 165.898 1.00 48.91 23 ALA B CA 1
ATOM 4419 C C . ALA B 1 26 ? 161.008 403.909 165.863 1.00 50.33 23 ALA B C 1
ATOM 4420 O O . ALA B 1 26 ? 161.525 402.804 166.037 1.00 50.58 23 ALA B O 1
ATOM 4427 N N . VAL B 1 27 ? 161.719 405.012 165.654 1.00 51.82 24 VAL B N 1
ATOM 4428 C CA . VAL B 1 27 ? 163.178 404.975 165.624 1.00 55.15 24 VAL B CA 1
ATOM 4429 C C . VAL B 1 27 ? 163.746 404.635 166.997 1.00 54.85 24 VAL B C 1
ATOM 4430 O O . VAL B 1 27 ? 164.697 403.863 167.105 1.00 55.75 24 VAL B O 1
ATOM 4443 N N . ARG B 1 28 ? 163.161 405.204 168.044 1.00 62.38 25 ARG B N 1
ATOM 4444 C CA . ARG B 1 28 ? 163.613 404.920 169.401 1.00 58.02 25 ARG B CA 1
ATOM 4445 C C . ARG B 1 28 ? 163.304 403.480 169.800 1.00 54.80 25 ARG B C 1
ATOM 4446 O O . ARG B 1 28 ? 164.020 402.892 170.609 1.00 56.11 25 ARG B O 1
ATOM 4467 N N . TYR B 1 29 ? 162.260 402.906 169.209 1.00 51.19 26 TYR B N 1
ATOM 4468 C CA . TYR B 1 29 ? 161.959 401.491 169.401 1.00 50.67 26 TYR B CA 1
ATOM 4469 C C . TYR B 1 29 ? 162.919 400.636 168.578 1.00 51.55 26 TYR B C 1
ATOM 4470 O O . TYR B 1 29 ? 162.968 399.416 168.733 1.00 51.69 26 TYR B O 1
ATOM 4488 N N . GLY B 1 30 ? 163.685 401.287 167.708 1.00 62.81 27 GLY B N 1
ATOM 4489 C CA . GLY B 1 30 ? 164.690 400.610 166.912 1.00 63.39 27 GLY B CA 1
ATOM 4490 C C . GLY B 1 30 ? 164.124 399.976 165.654 1.00 59.54 27 GLY B C 1
ATOM 4491 O O . GLY B 1 30 ? 164.634 398.958 165.186 1.00 58.44 27 GLY B O 1
ATOM 4495 N N . LEU B 1 31 ? 163.087 400.592 165.093 1.00 52.36 28 LEU B N 1
ATOM 4496 C CA . LEU B 1 31 ? 162.481 400.096 163.861 1.00 52.24 28 LEU B CA 1
ATOM 4497 C C . LEU B 1 31 ? 163.084 400.795 162.650 1.00 53.38 28 LEU B C 1
ATOM 4498 O O . LEU B 1 31 ? 163.450 401.969 162.716 1.00 53.75 28 LEU B O 1
ATOM 4514 N N . ASP B 1 32 ? 163.154 400.070 161.539 1.00 57.59 29 ASP B N 1
ATOM 4515 C CA . ASP B 1 32 ? 163.607 400.628 160.270 1.00 59.37 29 ASP B CA 1
ATOM 4516 C C . ASP B 1 32 ? 162.435 401.375 159.652 1.00 59.02 29 ASP B C 1
ATOM 4517 O O . ASP B 1 32 ? 161.517 400.761 159.109 1.00 55.01 29 ASP B O 1
ATOM 4526 N N . THR B 1 33 ? 162.470 402.701 159.752 1.00 59.77 30 THR B N 1
ATOM 4527 C CA . THR B 1 33 ? 161.308 403.529 159.452 1.00 53.50 30 THR B CA 1
ATOM 4528 C C . THR B 1 33 ? 161.528 404.548 158.343 1.00 56.71 30 THR B C 1
ATOM 4529 O O . THR B 1 33 ? 162.618 405.099 158.197 1.00 61.79 30 THR B O 1
ATOM 4540 N N . LEU B 1 34 ? 160.470 404.791 157.573 1.00 58.43 31 LEU B N 1
ATOM 4541 C CA . LEU B 1 34 ? 160.474 405.802 156.522 1.00 60.68 31 LEU B CA 1
ATOM 4542 C C . LEU B 1 34 ? 159.176 406.608 156.553 1.00 55.84 31 LEU B C 1
ATOM 4543 O O . LEU B 1 34 ? 158.096 406.032 156.662 1.00 57.29 31 LEU B O 1
ATOM 4559 N N . ILE B 1 35 ? 159.284 407.933 156.470 1.00 54.58 32 ILE B N 1
ATOM 4560 C CA . ILE B 1 35 ? 158.108 408.802 156.365 1.00 53.76 32 ILE B CA 1
ATOM 4561 C C . ILE B 1 35 ? 157.906 409.303 154.928 1.00 55.03 32 ILE B C 1
ATOM 4562 O O . ILE B 1 35 ? 158.849 409.770 154.289 1.00 57.08 32 ILE B O 1
ATOM 4578 N N . LEU B 1 36 ? 156.671 409.201 154.438 1.00 55.31 33 LEU B N 1
ATOM 4579 C CA . LEU B 1 36 ? 156.285 409.723 153.123 1.00 55.11 33 LEU B CA 1
ATOM 4580 C C . LEU B 1 36 ? 155.424 410.988 153.218 1.00 55.55 33 LEU B C 1
ATOM 4581 O O . LEU B 1 36 ? 154.262 410.921 153.619 1.00 57.73 33 LEU B O 1
ATOM 4597 N N . GLU B 1 37 ? 156.024 412.116 152.842 1.00 60.96 34 GLU B N 1
ATOM 4598 C CA . GLU B 1 37 ? 155.392 413.433 152.886 1.00 60.58 34 GLU B CA 1
ATOM 4599 C C . GLU B 1 37 ? 155.149 413.980 151.482 1.00 62.07 34 GLU B C 1
ATOM 4600 O O . GLU B 1 37 ? 155.708 413.476 150.508 1.00 62.24 34 GLU B O 1
ATOM 4612 N N . ARG B 1 38 ? 154.305 415.004 151.380 1.00 69.76 35 ARG B N 1
ATOM 4613 C CA . ARG B 1 38 ? 153.971 415.581 150.089 1.00 72.45 35 ARG B CA 1
ATOM 4614 C C . ARG B 1 38 ? 154.444 417.023 149.985 1.00 77.87 35 ARG B C 1
ATOM 4615 O O . ARG B 1 38 ? 154.860 417.624 150.973 1.00 75.84 35 ARG B O 1
ATOM 4619 N N . ASN B 1 39 ? 154.373 417.569 148.776 1.00 92.32 36 ASN B N 1
ATOM 4620 C CA . ASN B 1 39 ? 154.783 418.943 148.522 1.00 96.67 36 ASN B CA 1
ATOM 4621 C C . ASN B 1 39 ? 154.897 419.210 147.027 1.00 96.45 36 ASN B C 1
ATOM 4622 O O . ASN B 1 39 ? 154.990 418.280 146.227 1.00 95.40 36 ASN B O 1
ATOM 4626 N N . MET B 1 66 ? 156.092 423.466 164.711 1.00 78.82 63 MET B N 1
ATOM 4627 C CA . MET B 1 66 ? 156.058 423.092 163.304 1.00 79.45 63 MET B CA 1
ATOM 4628 C C . MET B 1 66 ? 157.422 422.589 162.855 1.00 80.86 63 MET B C 1
ATOM 4629 O O . MET B 1 66 ? 157.715 421.398 162.951 1.00 71.53 63 MET B O 1
ATOM 4632 N N . GLU B 1 67 ? 158.254 423.501 162.364 1.00 91.39 64 GLU B N 1
ATOM 4633 C CA . GLU B 1 67 ? 159.589 423.144 161.906 1.00 88.73 64 GLU B CA 1
ATOM 4634 C C . GLU B 1 67 ? 160.353 422.503 163.050 1.00 91.82 64 GLU B C 1
ATOM 4635 O O . GLU B 1 67 ? 161.286 421.732 162.837 1.00 92.40 64 GLU B O 1
ATOM 4639 N N . ARG B 1 68 ? 159.948 422.831 164.271 1.00 101.15 65 ARG B N 1
ATOM 4640 C CA . ARG B 1 68 ? 160.587 422.284 165.457 1.00 97.97 65 ARG B CA 1
ATOM 4641 C C . ARG B 1 68 ? 160.412 420.777 165.463 1.00 93.66 65 ARG B C 1
ATOM 4642 O O . ARG B 1 68 ? 161.340 420.031 165.765 1.00 93.04 65 ARG B O 1
ATOM 4646 N N . PHE B 1 69 ? 159.203 420.336 165.128 1.00 114.79 66 PHE B N 1
ATOM 4647 C CA . PHE B 1 69 ? 158.891 418.911 165.082 1.00 112.24 66 PHE B CA 1
ATOM 4648 C C . PHE B 1 69 ? 159.728 418.224 164.013 1.00 114.17 66 PHE B C 1
ATOM 4649 O O . PHE B 1 69 ? 160.281 417.152 164.237 1.00 112.36 66 PHE B O 1
ATOM 4666 N N . ARG B 1 70 ? 159.825 418.859 162.852 1.00 80.69 67 ARG B N 1
ATOM 4667 C CA . ARG B 1 70 ? 160.614 418.321 161.758 1.00 78.78 67 ARG B CA 1
ATOM 4668 C C . ARG B 1 70 ? 162.090 418.268 162.122 1.00 79.87 67 ARG B C 1
ATOM 4669 O O . ARG B 1 70 ? 162.745 417.246 161.935 1.00 78.78 67 ARG B O 1
ATOM 4676 N N . THR B 1 71 ? 162.616 419.372 162.641 1.00 93.31 68 THR B N 1
ATOM 4677 C CA . THR B 1 71 ? 164.028 419.429 163.003 1.00 94.83 68 THR B CA 1
ATOM 4678 C C . THR B 1 71 ? 164.357 418.403 164.078 1.00 93.82 68 THR B C 1
ATOM 4679 O O . THR B 1 71 ? 165.375 417.715 163.996 1.00 93.58 68 THR B O 1
ATOM 4690 N N . HIS B 1 72 ? 163.499 418.314 165.089 1.00 95.48 69 HIS B N 1
ATOM 4691 C CA . HIS B 1 72 ? 163.676 417.334 166.152 1.00 92.75 69 HIS B CA 1
ATOM 4692 C C . HIS B 1 72 ? 163.703 415.932 165.561 1.00 91.19 69 HIS B C 1
ATOM 4693 O O . HIS B 1 72 ? 164.532 415.109 165.933 1.00 91.77 69 HIS B O 1
ATOM 4707 N N . ALA B 1 73 ? 162.800 415.677 164.620 1.00 77.21 70 ALA B N 1
ATOM 4708 C CA . ALA B 1 73 ? 162.705 414.371 163.977 1.00 72.56 70 ALA B CA 1
ATOM 4709 C C . ALA B 1 73 ? 163.996 414.022 163.238 1.00 74.34 70 ALA B C 1
ATOM 4710 O O . ALA B 1 73 ? 164.508 412.910 163.369 1.00 74.02 70 ALA B O 1
ATOM 4717 N N . GLN B 1 74 ? 164.511 414.970 162.459 1.00 72.63 71 GLN B N 1
ATOM 4718 C CA . GLN B 1 74 ? 165.763 414.774 161.734 1.00 74.75 71 GLN B CA 1
ATOM 4719 C C . GLN B 1 74 ? 166.896 414.424 162.693 1.00 79.03 71 GLN B C 1
ATOM 4720 O O . GLN B 1 74 ? 167.729 413.566 162.399 1.00 83.94 71 GLN B O 1
ATOM 4724 N N . GLU B 1 75 ? 166.919 415.094 163.841 1.00 100.27 72 GLU B N 1
ATOM 4725 C CA . GLU B 1 75 ? 167.930 414.843 164.863 1.00 99.81 72 GLU B CA 1
ATOM 4726 C C . GLU B 1 75 ? 167.838 413.419 165.402 1.00 98.41 72 GLU B C 1
ATOM 4727 O O . GLU B 1 75 ? 168.852 412.733 165.525 1.00 101.96 72 GLU B O 1
ATOM 4739 N N . VAL B 1 76 ? 166.626 412.985 165.738 1.00 82.38 73 VAL B N 1
ATOM 4740 C CA . VAL B 1 76 ? 166.413 411.631 166.244 1.00 79.90 73 VAL B CA 1
ATOM 4741 C C . VAL B 1 76 ? 166.890 410.604 165.223 1.00 80.49 73 VAL B C 1
ATOM 4742 O O . VAL B 1 76 ? 167.358 409.524 165.589 1.00 77.62 73 VAL B O 1
ATOM 4755 N N . GLY B 1 77 ? 166.773 410.953 163.944 1.00 76.93 74 GLY B N 1
ATOM 4756 C CA . GLY B 1 77 ? 167.274 410.118 162.869 1.00 77.15 74 GLY B CA 1
ATOM 4757 C C . GLY B 1 77 ? 166.182 409.432 162.071 1.00 74.21 74 GLY B C 1
ATOM 4758 O O . GLY B 1 77 ? 166.348 408.284 161.660 1.00 77.36 74 GLY B O 1
ATOM 4762 N N . VAL B 1 78 ? 165.078 410.130 161.838 1.00 72.62 75 VAL B N 1
ATOM 4763 C CA . VAL B 1 78 ? 163.980 409.566 161.067 1.00 73.41 75 VAL B CA 1
ATOM 4764 C C . VAL B 1 78 ? 164.179 409.832 159.584 1.00 70.13 75 VAL B C 1
ATOM 4765 O O . VAL B 1 78 ? 164.482 410.950 159.183 1.00 73.82 75 VAL B O 1
ATOM 4778 N N . LYS B 1 79 ? 164.001 408.799 158.772 1.00 65.37 76 LYS B N 1
ATOM 4779 C CA . LYS B 1 79 ? 164.150 408.929 157.333 1.00 68.04 76 LYS B CA 1
ATOM 4780 C C . LYS B 1 79 ? 162.867 409.471 156.723 1.00 68.20 76 LYS B C 1
ATOM 4781 O O . LYS B 1 79 ? 161.778 409.014 157.051 1.00 69.12 76 LYS B O 1
ATOM 4791 N N . THR B 1 80 ? 162.999 410.443 155.833 1.00 65.71 77 THR B N 1
ATOM 4792 C CA . THR B 1 80 ? 161.842 411.023 155.171 1.00 66.40 77 THR B CA 1
ATOM 4793 C C . THR B 1 80 ? 162.097 411.116 153.677 1.00 69.15 77 THR B C 1
ATOM 4794 O O . THR B 1 80 ? 163.206 411.404 153.243 1.00 73.95 77 THR B O 1
ATOM 4805 N N . THR B 1 81 ? 161.058 410.871 152.893 1.00 79.89 78 THR B N 1
ATOM 4806 C CA . THR B 1 81 ? 161.161 410.923 151.441 1.00 82.46 78 THR B CA 1
ATOM 4807 C C . THR B 1 81 ? 159.910 411.592 150.889 1.00 78.87 78 THR B C 1
ATOM 4808 O O . THR B 1 81 ? 158.794 411.123 151.111 1.00 77.58 78 THR B O 1
ATOM 4819 N N . ILE B 1 82 ? 160.105 412.696 150.176 1.00 67.20 79 ILE B N 1
ATOM 4820 C CA . ILE B 1 82 ? 158.991 413.468 149.635 1.00 67.55 79 ILE B CA 1
ATOM 4821 C C . ILE B 1 82 ? 158.458 412.863 148.332 1.00 67.29 79 ILE B C 1
ATOM 4822 O O . ILE B 1 82 ? 159.097 412.942 147.285 1.00 72.30 79 ILE B O 1
ATOM 4838 N N . THR B 1 83 ? 157.286 412.239 148.424 1.00 82.90 80 THR B N 1
ATOM 4839 C CA . THR B 1 83 ? 156.623 411.613 147.281 1.00 88.10 80 THR B CA 1
ATOM 4840 C C . THR B 1 83 ? 155.118 411.574 147.524 1.00 87.15 80 THR B C 1
ATOM 4841 O O . THR B 1 83 ? 154.626 412.148 148.496 1.00 83.13 80 THR B O 1
ATOM 4852 N N . GLU B 1 84 ? 154.396 410.892 146.637 1.00 67.35 81 GLU B N 1
ATOM 4853 C CA . GLU B 1 84 ? 152.946 410.763 146.751 1.00 64.01 81 GLU B CA 1
ATOM 4854 C C . GLU B 1 84 ? 152.532 409.300 146.651 1.00 66.06 81 GLU B C 1
ATOM 4855 O O . GLU B 1 84 ? 152.912 408.598 145.714 1.00 69.02 81 GLU B O 1
ATOM 4859 N N . VAL B 1 85 ? 151.743 408.850 147.622 1.00 61.52 82 VAL B N 1
ATOM 4860 C CA . VAL B 1 85 ? 151.273 407.472 147.656 1.00 56.70 82 VAL B CA 1
ATOM 4861 C C . VAL B 1 85 ? 149.965 407.333 146.890 1.00 59.25 82 VAL B C 1
ATOM 4862 O O . VAL B 1 85 ? 149.039 408.124 147.076 1.00 57.26 82 VAL B O 1
ATOM 4875 N N . LEU B 1 86 ? 149.888 406.301 146.055 1.00 61.87 83 LEU B N 1
ATOM 4876 C CA . LEU B 1 86 ? 148.727 406.078 145.202 1.00 57.67 83 LEU B CA 1
ATOM 4877 C C . LEU B 1 86 ? 147.810 405.001 145.767 1.00 56.52 83 LEU B C 1
ATOM 4878 O O . LEU B 1 86 ? 146.592 405.079 145.621 1.00 60.09 83 LEU B O 1
ATOM 4894 N N . SER B 1 87 ? 148.393 404.003 146.423 1.00 56.24 84 SER B N 1
ATOM 4895 C CA . SER B 1 87 ? 147.602 402.934 147.017 1.00 55.48 84 SER B CA 1
ATOM 4896 C C . SER B 1 87 ? 148.416 402.100 147.995 1.00 54.98 84 SER B C 1
ATOM 4897 O O . SER B 1 87 ? 149.639 402.219 148.070 1.00 55.45 84 SER B O 1
ATOM 4905 N N . VAL B 1 88 ? 147.713 401.259 148.746 1.00 54.21 85 VAL B N 1
ATOM 4906 C CA . VAL B 1 88 ? 148.327 400.377 149.728 1.00 53.83 85 VAL B CA 1
ATOM 4907 C C . VAL B 1 88 ? 147.570 399.058 149.738 1.00 54.69 85 VAL B C 1
ATOM 4908 O O . VAL B 1 88 ? 146.369 399.037 150.003 1.00 60.64 85 VAL B O 1
ATOM 4921 N N . ARG B 1 89 ? 148.264 397.967 149.428 1.00 56.42 86 ARG B N 1
ATOM 4922 C CA . ARG B 1 89 ? 147.643 396.646 149.422 1.00 59.61 86 ARG B CA 1
ATOM 4923 C C . ARG B 1 89 ? 148.392 395.679 150.330 1.00 59.91 86 ARG B C 1
ATOM 4924 O O . ARG B 1 89 ? 149.580 395.856 150.608 1.00 57.75 86 ARG B O 1
ATOM 4945 N N . SER B 1 90 ? 147.672 394.667 150.803 1.00 70.90 87 SER B N 1
ATOM 4946 C CA . SER B 1 90 ? 148.240 393.636 151.657 1.00 70.46 87 SER B CA 1
ATOM 4947 C C . SER B 1 90 ? 148.415 392.339 150.878 1.00 75.24 87 SER B C 1
ATOM 4948 O O . SER B 1 90 ? 147.559 391.952 150.082 1.00 79.14 87 SER B O 1
ATOM 4956 N N . GLU B 1 91 ? 149.541 391.678 151.118 1.00 85.92 88 GLU B N 1
ATOM 4957 C CA . GLU B 1 91 ? 149.869 390.410 150.478 1.00 87.97 88 GLU B CA 1
ATOM 4958 C C . GLU B 1 91 ? 150.434 389.479 151.540 1.00 93.36 88 GLU B C 1
ATOM 4959 O O . GLU B 1 91 ? 151.649 389.343 151.693 1.00 90.48 88 GLU B O 1
ATOM 4971 N N . GLY B 1 92 ? 149.527 388.845 152.276 1.00 88.15 89 GLY B N 1
ATOM 4972 C CA . GLY B 1 92 ? 149.885 388.032 153.420 1.00 84.45 89 GLY B CA 1
ATOM 4973 C C . GLY B 1 92 ? 150.263 388.935 154.575 1.00 80.88 89 GLY B C 1
ATOM 4974 O O . GLY B 1 92 ? 149.431 389.715 155.038 1.00 77.19 89 GLY B O 1
ATOM 4978 N N . THR B 1 93 ? 151.505 388.847 155.036 1.00 108.95 90 THR B N 1
ATOM 4979 C CA . THR B 1 93 ? 151.967 389.668 156.153 1.00 105.68 90 THR B CA 1
ATOM 4980 C C . THR B 1 93 ? 152.702 390.919 155.675 1.00 105.69 90 THR B C 1
ATOM 4981 O O . THR B 1 93 ? 153.116 391.749 156.487 1.00 104.93 90 THR B O 1
ATOM 4992 N N . LYS B 1 94 ? 152.856 391.052 154.360 1.00 73.77 91 LYS B N 1
ATOM 4993 C CA . LYS B 1 94 ? 153.578 392.179 153.780 1.00 68.54 91 LYS B CA 1
ATOM 4994 C C . LYS B 1 94 ? 152.638 393.199 153.151 1.00 70.30 91 LYS B C 1
ATOM 4995 O O . LYS B 1 94 ? 151.637 392.842 152.531 1.00 76.34 91 LYS B O 1
ATOM 4999 N N . LYS B 1 95 ? 152.973 394.473 153.337 1.00 66.29 92 LYS B N 1
ATOM 5000 C CA . LYS B 1 95 ? 152.224 395.585 152.760 1.00 64.55 92 LYS B CA 1
ATOM 5001 C C . LYS B 1 95 ? 153.031 396.304 151.688 1.00 61.82 92 LYS B C 1
ATOM 5002 O O . LYS B 1 95 ? 154.169 396.720 151.911 1.00 62.41 92 LYS B O 1
ATOM 5021 N N . ILE B 1 96 ? 152.413 396.427 150.518 1.00 62.52 93 ILE B N 1
ATOM 5022 C CA . ILE B 1 96 ? 153.012 397.074 149.359 1.00 63.82 93 ILE B CA 1
ATOM 5023 C C . ILE B 1 96 ? 152.443 398.472 149.166 1.00 60.94 93 ILE B C 1
ATOM 5024 O O . ILE B 1 96 ? 151.251 398.644 148.923 1.00 65.62 93 ILE B O 1
ATOM 5040 N N . ILE B 1 97 ? 153.311 399.466 149.308 1.00 60.38 94 ILE B N 1
ATOM 5041 C CA . ILE B 1 97 ? 152.951 400.858 149.079 1.00 58.85 94 ILE B CA 1
ATOM 5042 C C . ILE B 1 97 ? 153.450 401.278 147.704 1.00 61.79 94 ILE B C 1
ATOM 5043 O O . ILE B 1 97 ? 154.655 401.312 147.452 1.00 66.29 94 ILE B O 1
ATOM 5059 N N . THR B 1 98 ? 152.515 401.604 146.819 1.00 59.62 95 THR B N 1
ATOM 5060 C CA . THR B 1 98 ? 152.856 401.998 145.458 1.00 61.91 95 THR B CA 1
ATOM 5061 C C . THR B 1 98 ? 152.867 403.515 145.380 1.00 61.35 95 THR B C 1
ATOM 5062 O O . THR B 1 98 ? 151.875 404.174 145.695 1.00 59.74 95 THR B O 1
ATOM 5073 N N . THR B 1 99 ? 154.009 404.055 144.967 1.00 75.08 96 THR B N 1
ATOM 5074 C CA . THR B 1 99 ? 154.194 405.491 144.823 1.00 73.47 96 THR B CA 1
ATOM 5075 C C . THR B 1 99 ? 154.424 405.831 143.360 1.00 70.92 96 THR B C 1
ATOM 5076 O O . THR B 1 99 ? 154.582 404.940 142.525 1.00 73.72 96 THR B O 1
ATOM 5087 N N . ASP B 1 100 ? 154.432 407.121 143.047 1.00 91.70 97 ASP B N 1
ATOM 5088 C CA . ASP B 1 100 ? 154.696 407.562 141.683 1.00 98.57 97 ASP B CA 1
ATOM 5089 C C . ASP B 1 100 ? 156.109 407.168 141.251 1.00 99.73 97 ASP B C 1
ATOM 5090 O O . ASP B 1 100 ? 156.408 407.103 140.060 1.00 103.09 97 ASP B O 1
ATOM 5099 N N . SER B 1 101 ? 156.967 406.905 142.233 1.00 93.81 98 SER B N 1
ATOM 5100 C CA . SER B 1 101 ? 158.358 406.541 141.982 1.00 90.36 98 SER B CA 1
ATOM 5101 C C . SER B 1 101 ? 158.563 405.031 141.869 1.00 89.91 98 SER B C 1
ATOM 5102 O O . SER B 1 101 ? 159.569 404.578 141.323 1.00 97.72 98 SER B O 1
ATOM 5110 N N . GLY B 1 102 ? 157.612 404.258 142.387 1.00 71.89 99 GLY B N 1
ATOM 5111 C CA . GLY B 1 102 ? 157.715 402.808 142.383 1.00 72.47 99 GLY B CA 1
ATOM 5112 C C . GLY B 1 102 ? 157.197 402.199 143.674 1.00 69.51 99 GLY B C 1
ATOM 5113 O O . GLY B 1 102 ? 156.882 402.913 144.623 1.00 67.05 99 GLY B O 1
ATOM 5117 N N . ASP B 1 103 ? 157.091 400.873 143.696 1.00 75.89 100 ASP B N 1
ATOM 5118 C CA . ASP B 1 103 ? 156.571 400.151 144.854 1.00 71.45 100 ASP B CA 1
ATOM 5119 C C . ASP B 1 103 ? 157.523 400.151 146.051 1.00 70.81 100 ASP B C 1
ATOM 5120 O O . ASP B 1 103 ? 158.744 400.097 145.893 1.00 70.76 100 ASP B O 1
ATOM 5129 N N . LEU B 1 104 ? 156.941 400.217 147.246 1.00 69.22 101 LEU B N 1
ATOM 5130 C CA . LEU B 1 104 ? 157.680 400.094 148.502 1.00 62.62 101 LEU B CA 1
ATOM 5131 C C . LEU B 1 104 ? 157.093 398.959 149.330 1.00 61.47 101 LEU B C 1
ATOM 5132 O O . LEU B 1 104 ? 155.895 398.690 149.256 1.00 62.18 101 LEU B O 1
ATOM 5148 N N . GLU B 1 105 ? 157.936 398.308 150.125 1.00 61.58 102 GLU B N 1
ATOM 5149 C CA . GLU B 1 105 ? 157.509 397.185 150.954 1.00 61.70 102 GLU B CA 1
ATOM 5150 C C . GLU B 1 105 ? 157.709 397.506 152.434 1.00 62.24 102 GLU B C 1
ATOM 5151 O O . GLU B 1 105 ? 158.698 398.133 152.815 1.00 64.45 102 GLU B O 1
ATOM 5155 N N . ALA B 1 106 ? 156.766 397.075 153.265 1.00 59.01 103 ALA B N 1
ATOM 5156 C CA . ALA B 1 106 ? 156.857 397.296 154.703 1.00 55.44 103 ALA B CA 1
ATOM 5157 C C . ALA B 1 106 ? 156.046 396.260 155.466 1.00 56.64 103 ALA B C 1
ATOM 5158 O O . ALA B 1 106 ? 155.092 395.688 154.936 1.00 58.39 103 ALA B O 1
ATOM 5165 N N . LYS B 1 107 ? 156.433 396.025 156.715 1.00 58.89 104 LYS B N 1
ATOM 5166 C CA . LYS B 1 107 ? 155.719 395.092 157.577 1.00 57.04 104 LYS B CA 1
ATOM 5167 C C . LYS B 1 107 ? 154.478 395.751 158.164 1.00 54.44 104 LYS B C 1
ATOM 5168 O O . LYS B 1 107 ? 153.470 395.087 158.403 1.00 55.95 104 LYS B O 1
ATOM 5172 N N . ALA B 1 108 ? 154.558 397.059 158.393 1.00 50.94 105 ALA B N 1
ATOM 5173 C CA . ALA B 1 108 ? 153.442 397.814 158.955 1.00 49.06 105 ALA B CA 1
ATOM 5174 C C . ALA B 1 108 ? 153.358 399.211 158.345 1.00 48.47 105 ALA B C 1
ATOM 5175 O O . ALA B 1 108 ? 154.358 399.756 157.882 1.00 49.06 105 ALA B O 1
ATOM 5182 N N . VAL B 1 109 ? 152.159 399.786 158.364 1.00 47.53 106 VAL B N 1
ATOM 5183 C CA . VAL B 1 109 ? 151.924 401.115 157.807 1.00 47.11 106 VAL B CA 1
ATOM 5184 C C . VAL B 1 109 ? 151.097 401.969 158.766 1.00 45.81 106 VAL B C 1
ATOM 5185 O O . VAL B 1 109 ? 150.171 401.473 159.408 1.00 45.32 106 VAL B O 1
ATOM 5198 N N . ILE B 1 110 ? 151.448 403.249 158.864 1.00 45.57 107 ILE B N 1
ATOM 5199 C CA . ILE B 1 110 ? 150.671 404.214 159.638 1.00 44.72 107 ILE B CA 1
ATOM 5200 C C . ILE B 1 110 ? 150.194 405.346 158.735 1.00 44.89 107 ILE B C 1
ATOM 5201 O O . ILE B 1 110 ? 151.000 406.045 158.118 1.00 45.64 107 ILE B O 1
ATOM 5217 N N . ILE B 1 111 ? 148.877 405.515 158.671 1.00 45.14 108 ILE B N 1
ATOM 5218 C CA . ILE B 1 111 ? 148.265 406.605 157.919 1.00 48.04 108 ILE B CA 1
ATOM 5219 C C . ILE B 1 111 ? 148.101 407.836 158.813 1.00 46.31 108 ILE B C 1
ATOM 5220 O O . ILE B 1 111 ? 147.317 407.821 159.764 1.00 44.16 108 ILE B O 1
ATOM 5236 N N . ALA B 1 112 ? 148.843 408.896 158.502 1.00 45.12 109 ALA B N 1
ATOM 5237 C CA . ALA B 1 112 ? 148.768 410.144 159.257 1.00 45.42 109 ALA B CA 1
ATOM 5238 C C . ALA B 1 112 ? 148.655 411.336 158.310 1.00 46.41 109 ALA B C 1
ATOM 5239 O O . ALA B 1 112 ? 149.403 412.304 158.415 1.00 47.50 109 ALA B O 1
ATOM 5246 N N . THR B 1 113 ? 147.702 411.257 157.390 1.00 46.26 110 THR B N 1
ATOM 5247 C CA . THR B 1 113 ? 147.580 412.231 156.307 1.00 47.34 110 THR B CA 1
ATOM 5248 C C . THR B 1 113 ? 146.685 413.429 156.644 1.00 47.68 110 THR B C 1
ATOM 5249 O O . THR B 1 113 ? 146.516 414.333 155.826 1.00 48.75 110 THR B O 1
ATOM 5260 N N . GLY B 1 114 ? 146.106 413.426 157.842 1.00 51.31 111 GLY B N 1
ATOM 5261 C CA . GLY B 1 114 ? 145.323 414.550 158.328 1.00 52.04 111 GLY B CA 1
ATOM 5262 C C . GLY B 1 114 ? 144.046 414.840 157.559 1.00 50.81 111 GLY B C 1
ATOM 5263 O O . GLY B 1 114 ? 143.526 413.986 156.839 1.00 49.24 111 GLY B O 1
ATOM 5267 N N . ALA B 1 115 ? 143.548 416.065 157.715 1.00 51.86 112 ALA B N 1
ATOM 5268 C CA . ALA B 1 115 ? 142.328 416.502 157.049 1.00 50.91 112 ALA B CA 1
ATOM 5269 C C . ALA B 1 115 ? 142.375 417.999 156.773 1.00 52.20 112 ALA B C 1
ATOM 5270 O O . ALA B 1 115 ? 143.145 418.724 157.400 1.00 53.80 112 ALA B O 1
ATOM 5277 N N . ASN B 1 116 ? 141.562 418.448 155.819 1.00 60.89 113 ASN B N 1
ATOM 5278 C CA . ASN B 1 116 ? 141.451 419.866 155.490 1.00 59.53 113 ASN B CA 1
ATOM 5279 C C . ASN B 1 116 ? 139.998 420.331 155.471 1.00 64.64 113 ASN B C 1
ATOM 5280 O O . ASN B 1 116 ? 139.097 419.546 155.171 1.00 64.78 113 ASN B O 1
ATOM 5291 N N . PRO B 1 117 ? 139.764 421.618 155.774 1.00 55.82 114 PRO B N 1
ATOM 5292 C CA . PRO B 1 117 ? 138.409 422.165 155.645 1.00 56.67 114 PRO B CA 1
ATOM 5293 C C . PRO B 1 117 ? 137.964 422.262 154.188 1.00 56.60 114 PRO B C 1
ATOM 5294 O O . PRO B 1 117 ? 138.758 422.662 153.336 1.00 57.64 114 PRO B O 1
ATOM 5305 N N . LYS B 1 118 ? 136.719 421.890 153.908 1.00 59.98 115 LYS B N 1
ATOM 5306 C CA . LYS B 1 118 ? 136.169 422.029 152.563 1.00 58.67 115 LYS B CA 1
ATOM 5307 C C . LYS B 1 118 ? 136.026 423.502 152.204 1.00 57.73 115 LYS B C 1
ATOM 5308 O O . LYS B 1 118 ? 135.682 424.327 153.048 1.00 58.73 115 LYS B O 1
ATOM 5327 N N . HIS B 1 119 ? 136.296 423.825 150.946 1.00 58.21 116 HIS B N 1
ATOM 5328 C CA . HIS B 1 119 ? 136.238 425.202 150.478 1.00 53.48 116 HIS B CA 1
ATOM 5329 C C . HIS B 1 119 ? 134.861 425.509 149.901 1.00 53.63 116 HIS B C 1
ATOM 5330 O O . HIS B 1 119 ? 134.140 424.609 149.477 1.00 55.41 116 HIS B O 1
ATOM 5344 N N . LEU B 1 120 ? 134.507 426.788 149.880 1.00 51.62 117 LEU B N 1
ATOM 5345 C CA . LEU B 1 120 ? 133.243 427.224 149.300 1.00 52.40 117 LEU B CA 1
ATOM 5346 C C . LEU B 1 120 ? 133.259 427.062 147.785 1.00 54.69 117 LEU B C 1
ATOM 5347 O O . LEU B 1 120 ? 132.244 426.727 147.178 1.00 56.64 117 LEU B O 1
ATOM 5363 N N . GLY B 1 121 ? 134.416 427.302 147.179 1.00 52.05 118 GLY B N 1
ATOM 5364 C CA . GLY B 1 121 ? 134.552 427.156 145.744 1.00 53.73 118 GLY B CA 1
ATOM 5365 C C . GLY B 1 121 ? 133.941 428.321 144.996 1.00 56.32 118 GLY B C 1
ATOM 5366 O O . GLY B 1 121 ? 133.296 428.125 143.969 1.00 60.02 118 GLY B O 1
ATOM 5370 N N . VAL B 1 122 ? 134.140 429.531 145.512 1.00 59.10 119 VAL B N 1
ATOM 5371 C CA . VAL B 1 122 ? 133.617 430.733 144.871 1.00 59.29 119 VAL B CA 1
ATOM 5372 C C . VAL B 1 122 ? 134.765 431.683 144.542 1.00 58.50 119 VAL B C 1
ATOM 5373 O O . VAL B 1 122 ? 135.808 431.640 145.197 1.00 57.01 119 VAL B O 1
ATOM 5386 N N . PRO B 1 123 ? 134.580 432.542 143.526 1.00 58.71 120 PRO B N 1
ATOM 5387 C CA . PRO B 1 123 ? 135.621 433.513 143.172 1.00 60.35 120 PRO B CA 1
ATOM 5388 C C . PRO B 1 123 ? 136.027 434.400 144.346 1.00 60.51 120 PRO B C 1
ATOM 5389 O O . PRO B 1 123 ? 135.162 434.953 145.027 1.00 60.31 120 PRO B O 1
ATOM 5400 N N . GLY B 1 124 ? 137.331 434.533 144.566 1.00 72.96 121 GLY B N 1
ATOM 5401 C CA . GLY B 1 124 ? 137.851 435.413 145.595 1.00 74.46 121 GLY B CA 1
ATOM 5402 C C . GLY B 1 124 ? 138.195 434.703 146.892 1.00 74.00 121 GLY B C 1
ATOM 5403 O O . GLY B 1 124 ? 138.920 435.247 147.727 1.00 74.22 121 GLY B O 1
ATOM 5407 N N . GLU B 1 125 ? 137.670 433.494 147.069 1.00 61.59 122 GLU B N 1
ATOM 5408 C CA . GLU B 1 125 ? 137.943 432.711 148.270 1.00 58.80 122 GLU B CA 1
ATOM 5409 C C . GLU B 1 125 ? 139.426 432.394 148.411 1.00 58.08 122 GLU B C 1
ATOM 5410 O O . GLU B 1 125 ? 140.058 432.784 149.390 1.00 59.99 122 GLU B O 1
ATOM 5422 N N . LYS B 1 126 ? 139.975 431.702 147.419 1.00 58.28 123 LYS B N 1
ATOM 5423 C CA . LYS B 1 126 ? 141.365 431.260 147.460 1.00 59.06 123 LYS B CA 1
ATOM 5424 C C . LYS B 1 126 ? 142.340 432.432 147.498 1.00 61.15 123 LYS B C 1
ATOM 5425 O O . LYS B 1 126 ? 143.424 432.328 148.074 1.00 61.99 123 LYS B O 1
ATOM 5432 N N . GLU B 1 127 ? 141.942 433.551 146.905 1.00 80.19 124 GLU B N 1
ATOM 5433 C CA . GLU B 1 127 ? 142.834 434.693 146.762 1.00 80.41 124 GLU B CA 1
ATOM 5434 C C . GLU B 1 127 ? 142.931 435.478 148.064 1.00 80.03 124 GLU B C 1
ATOM 5435 O O . GLU B 1 127 ? 143.947 436.121 148.332 1.00 83.42 124 GLU B O 1
ATOM 5447 N N . LEU B 1 128 ? 141.875 435.415 148.871 1.00 63.50 125 LEU B N 1
ATOM 5448 C CA . LEU B 1 128 ? 141.793 436.209 150.093 1.00 64.06 125 LEU B CA 1
ATOM 5449 C C . LEU B 1 128 ? 141.953 435.375 151.365 1.00 62.91 125 LEU B C 1
ATOM 5450 O O . LEU B 1 128 ? 141.665 435.855 152.461 1.00 63.10 125 LEU B O 1
ATOM 5466 N N . ILE B 1 129 ? 142.416 434.135 151.224 1.00 71.94 126 ILE B N 1
ATOM 5467 C CA . ILE B 1 129 ? 142.753 433.322 152.390 1.00 70.11 126 ILE B CA 1
ATOM 5468 C C . ILE B 1 129 ? 143.905 434.010 153.113 1.00 73.71 126 ILE B C 1
ATOM 5469 O O . ILE B 1 129 ? 144.828 434.512 152.473 1.00 74.13 126 ILE B O 1
ATOM 5485 N N . SER B 1 130 ? 143.820 434.055 154.441 1.00 75.90 127 SER B N 1
ATOM 5486 C CA . SER B 1 130 ? 144.801 434.738 155.288 1.00 75.34 127 SER B CA 1
ATOM 5487 C C . SER B 1 130 ? 144.773 436.256 155.088 1.00 78.39 127 SER B C 1
ATOM 5488 O O . SER B 1 130 ? 145.632 436.968 155.611 1.00 82.80 127 SER B O 1
ATOM 5496 N N . LYS B 1 131 ? 143.797 436.741 154.323 1.00 66.75 128 LYS B N 1
ATOM 5497 C CA . LYS B 1 131 ? 143.623 438.172 154.091 1.00 68.56 128 LYS B CA 1
ATOM 5498 C C . LYS B 1 131 ? 142.165 438.566 154.313 1.00 67.46 128 LYS B C 1
ATOM 5499 O O . LYS B 1 131 ? 141.666 439.504 153.689 1.00 68.31 128 LYS B O 1
ATOM 5509 N N . GLY B 1 132 ? 141.492 437.847 155.207 1.00 65.78 129 GLY B N 1
ATOM 5510 C CA . GLY B 1 132 ? 140.103 438.117 155.532 1.00 64.87 129 GLY B CA 1
ATOM 5511 C C . GLY B 1 132 ? 139.246 436.865 155.458 1.00 62.34 129 GLY B C 1
ATOM 5512 O O . GLY B 1 132 ? 138.226 436.767 156.138 1.00 61.53 129 GLY B O 1
ATOM 5516 N N . VAL B 1 133 ? 139.654 435.913 154.624 1.00 61.31 130 VAL B N 1
ATOM 5517 C CA . VAL B 1 133 ? 138.964 434.629 154.524 1.00 59.14 130 VAL B CA 1
ATOM 5518 C C . VAL B 1 133 ? 139.655 433.633 155.444 1.00 58.64 130 VAL B C 1
ATOM 5519 O O . VAL B 1 133 ? 140.881 433.519 155.438 1.00 59.62 130 VAL B O 1
ATOM 5532 N N . SER B 1 134 ? 138.862 432.906 156.225 1.00 57.33 131 SER B N 1
ATOM 5533 C CA . SER B 1 134 ? 139.398 432.013 157.247 1.00 57.06 131 SER B CA 1
ATOM 5534 C C . SER B 1 134 ? 138.511 430.797 157.475 1.00 55.25 131 SER B C 1
ATOM 5535 O O . SER B 1 134 ? 137.360 430.765 157.040 1.00 54.33 131 SER B O 1
ATOM 5543 N N . TYR B 1 135 ? 139.067 429.796 158.151 1.00 58.41 132 TYR B N 1
ATOM 5544 C CA . TYR B 1 135 ? 138.326 428.590 158.506 1.00 59.52 132 TYR B CA 1
ATOM 5545 C C . TYR B 1 135 ? 138.427 428.299 160.008 1.00 56.77 132 TYR B C 1
ATOM 5546 O O . TYR B 1 135 ? 137.983 427.251 160.476 1.00 54.85 132 TYR B O 1
ATOM 5564 N N . CYS B 1 136 ? 139.013 429.235 160.753 1.00 69.14 133 CYS B N 1
ATOM 5565 C CA . CYS B 1 136 ? 139.081 429.152 162.212 1.00 72.25 133 CYS B CA 1
ATOM 5566 C C . CYS B 1 136 ? 138.739 430.497 162.841 1.00 75.69 133 CYS B C 1
ATOM 5567 O O . CYS B 1 136 ? 139.525 431.441 162.770 1.00 79.20 133 CYS B O 1
ATOM 5574 N N . ALA B 1 137 ? 137.571 430.575 163.471 1.00 69.05 134 ALA B N 1
ATOM 5575 C CA . ALA B 1 137 ? 137.105 431.825 164.058 1.00 69.61 134 ALA B CA 1
ATOM 5576 C C . ALA B 1 137 ? 137.838 432.146 165.355 1.00 72.87 134 ALA B C 1
ATOM 5577 O O . ALA B 1 137 ? 138.044 433.315 165.685 1.00 74.61 134 ALA B O 1
ATOM 5584 N N . ILE B 1 138 ? 138.232 431.108 166.086 1.00 66.65 135 ILE B N 1
ATOM 5585 C CA . ILE B 1 138 ? 138.901 431.290 167.369 1.00 68.73 135 ILE B CA 1
ATOM 5586 C C . ILE B 1 138 ? 140.339 431.762 167.171 1.00 70.03 135 ILE B C 1
ATOM 5587 O O . ILE B 1 138 ? 140.859 432.533 167.977 1.00 69.48 135 ILE B O 1
ATOM 5603 N N . CYS B 1 139 ? 140.970 431.321 166.087 1.00 87.23 136 CYS B N 1
ATOM 5604 C CA . CYS B 1 139 ? 142.346 431.715 165.803 1.00 88.12 136 CYS B CA 1
ATOM 5605 C C . CYS B 1 139 ? 142.435 433.199 165.446 1.00 91.33 136 CYS B C 1
ATOM 5606 O O . CYS B 1 139 ? 143.425 433.859 165.764 1.00 93.96 136 CYS B O 1
ATOM 5613 N N . ASP B 1 140 ? 141.395 433.713 164.793 1.00 80.07 137 ASP B N 1
ATOM 5614 C CA . ASP B 1 140 ? 141.401 435.076 164.266 1.00 78.65 137 ASP B CA 1
ATOM 5615 C C . ASP B 1 140 ? 140.466 435.994 165.050 1.00 79.56 137 ASP B C 1
ATOM 5616 O O . ASP B 1 140 ? 140.078 437.055 164.564 1.00 78.42 137 ASP B O 1
ATOM 5625 N N . GLY B 1 141 ? 140.103 435.577 166.259 1.00 92.96 138 GLY B N 1
ATOM 5626 C CA . GLY B 1 141 ? 139.187 436.331 167.099 1.00 96.12 138 GLY B CA 1
ATOM 5627 C C . GLY B 1 141 ? 139.572 437.789 167.289 1.00 99.56 138 GLY B C 1
ATOM 5628 O O . GLY B 1 141 ? 138.814 438.684 166.914 1.00 98.14 138 GLY B O 1
ATOM 5632 N N . PRO B 1 142 ? 140.751 438.035 167.883 1.00 104.77 139 PRO B N 1
ATOM 5633 C CA . PRO B 1 142 ? 141.226 439.387 168.207 1.00 105.86 139 PRO B CA 1
ATOM 5634 C C . PRO B 1 142 ? 141.285 440.343 167.016 1.00 104.48 139 PRO B C 1
ATOM 5635 O O . PRO B 1 142 ? 141.133 441.549 167.204 1.00 107.02 139 PRO B O 1
ATOM 5646 N N . PHE B 1 143 ? 141.498 439.818 165.815 1.00 87.43 140 PHE B N 1
ATOM 5647 C CA . PHE B 1 143 ? 141.644 440.667 164.639 1.00 88.98 140 PHE B CA 1
ATOM 5648 C C . PHE B 1 143 ? 140.344 441.355 164.232 1.00 89.74 140 PHE B C 1
ATOM 5649 O O . PHE B 1 143 ? 140.372 442.453 163.676 1.00 94.38 140 PHE B O 1
ATOM 5666 N N . PHE B 1 144 ? 139.213 440.714 164.513 1.00 77.93 141 PHE B N 1
ATOM 5667 C CA . PHE B 1 144 ? 137.922 441.215 164.049 1.00 77.26 141 PHE B CA 1
ATOM 5668 C C . PHE B 1 144 ? 137.101 441.847 165.171 1.00 77.98 141 PHE B C 1
ATOM 5669 O O . PHE B 1 144 ? 135.872 441.874 165.115 1.00 77.59 141 PHE B O 1
ATOM 5686 N N . ARG B 1 145 ? 137.790 442.359 166.186 1.00 76.16 142 ARG B N 1
ATOM 5687 C CA . ARG B 1 145 ? 137.140 443.117 167.248 1.00 78.17 142 ARG B CA 1
ATOM 5688 C C . ARG B 1 145 ? 136.613 444.444 166.702 1.00 79.76 142 ARG B C 1
ATOM 5689 O O . ARG B 1 145 ? 137.348 445.187 166.052 1.00 81.10 142 ARG B O 1
ATOM 5693 N N . ASN B 1 146 ? 135.339 444.726 166.966 1.00 90.18 143 ASN B N 1
ATOM 5694 C CA . ASN B 1 146 ? 134.681 445.951 166.505 1.00 91.31 143 ASN B CA 1
ATOM 5695 C C . ASN B 1 146 ? 134.653 446.065 164.980 1.00 89.45 143 ASN B C 1
ATOM 5696 O O . ASN B 1 146 ? 134.574 447.166 164.431 1.00 92.46 143 ASN B O 1
ATOM 5707 N N . LYS B 1 147 ? 134.717 444.921 164.307 1.00 77.29 144 LYS B N 1
ATOM 5708 C CA . LYS B 1 147 ? 134.625 444.866 162.853 1.00 75.98 144 LYS B CA 1
ATOM 5709 C C . LYS B 1 147 ? 133.388 444.078 162.436 1.00 73.64 144 LYS B C 1
ATOM 5710 O O . LYS B 1 147 ? 132.730 443.457 163.271 1.00 74.39 144 LYS B O 1
ATOM 5729 N N . ILE B 1 148 ? 133.076 444.108 161.144 1.00 72.76 145 ILE B N 1
ATOM 5730 C CA . ILE B 1 148 ? 131.960 443.342 160.598 1.00 70.74 145 ILE B CA 1
ATOM 5731 C C . ILE B 1 148 ? 132.489 442.027 160.036 1.00 68.23 145 ILE B C 1
ATOM 5732 O O . ILE B 1 148 ? 133.578 441.980 159.465 1.00 68.19 145 ILE B O 1
ATOM 5748 N N . VAL B 1 149 ? 131.709 440.963 160.198 1.00 66.36 146 VAL B N 1
ATOM 5749 C CA . VAL B 1 149 ? 132.175 439.612 159.911 1.00 64.14 146 VAL B CA 1
ATOM 5750 C C . VAL B 1 149 ? 131.039 438.739 159.375 1.00 62.43 146 VAL B C 1
ATOM 5751 O O . VAL B 1 149 ? 129.874 438.950 159.710 1.00 62.86 146 VAL B O 1
ATOM 5764 N N . ALA B 1 150 ? 131.389 437.770 158.532 1.00 60.74 147 ALA B N 1
ATOM 5765 C CA . ALA B 1 150 ? 130.413 436.833 157.981 1.00 59.24 147 ALA B CA 1
ATOM 5766 C C . ALA B 1 150 ? 130.817 435.385 158.245 1.00 57.48 147 ALA B C 1
ATOM 5767 O O . ALA B 1 150 ? 131.984 435.022 158.099 1.00 57.09 147 ALA B O 1
ATOM 5774 N N . VAL B 1 151 ? 129.842 434.567 158.635 1.00 56.65 148 VAL B N 1
ATOM 5775 C CA . VAL B 1 151 ? 130.058 433.138 158.846 1.00 55.13 148 VAL B CA 1
ATOM 5776 C C . VAL B 1 151 ? 129.157 432.333 157.919 1.00 54.12 148 VAL B C 1
ATOM 5777 O O . VAL B 1 151 ? 127.940 432.521 157.913 1.00 54.56 148 VAL B O 1
ATOM 5790 N N . VAL B 1 152 ? 129.761 431.434 157.145 1.00 54.79 149 VAL B N 1
ATOM 5791 C CA . VAL B 1 152 ? 129.028 430.610 156.184 1.00 53.47 149 VAL B CA 1
ATOM 5792 C C . VAL B 1 152 ? 128.967 429.160 156.659 1.00 51.16 149 VAL B C 1
ATOM 5793 O O . VAL B 1 152 ? 129.999 428.517 156.857 1.00 50.56 149 VAL B O 1
ATOM 5806 N N . GLY B 1 153 ? 127.748 428.655 156.828 1.00 51.59 150 GLY B N 1
ATOM 5807 C CA . GLY B 1 153 ? 127.525 427.320 157.357 1.00 50.86 150 GLY B CA 1
ATOM 5808 C C . GLY B 1 153 ? 126.251 427.270 158.181 1.00 51.07 150 GLY B C 1
ATOM 5809 O O . GLY B 1 153 ? 125.619 428.303 158.409 1.00 52.09 150 GLY B O 1
ATOM 5813 N N . GLY B 1 154 ? 125.871 426.074 158.625 1.00 50.70 151 GLY B N 1
ATOM 5814 C CA . GLY B 1 154 ? 124.629 425.891 159.358 1.00 56.50 151 GLY B CA 1
ATOM 5815 C C . GLY B 1 154 ? 124.683 424.872 160.485 1.00 57.84 151 GLY B C 1
ATOM 5816 O O . GLY B 1 154 ? 123.674 424.634 161.150 1.00 56.13 151 GLY B O 1
ATOM 5820 N N . GLY B 1 155 ? 125.849 424.270 160.702 1.00 65.23 152 GLY B N 1
ATOM 5821 C CA . GLY B 1 155 ? 126.008 423.267 161.742 1.00 62.85 152 GLY B CA 1
ATOM 5822 C C . GLY B 1 155 ? 126.400 423.858 163.084 1.00 64.56 152 GLY B C 1
ATOM 5823 O O . GLY B 1 155 ? 126.521 425.075 163.224 1.00 66.29 152 GLY B O 1
ATOM 5827 N N . ASN B 1 156 ? 126.595 422.991 164.074 1.00 52.97 153 ASN B N 1
ATOM 5828 C CA . ASN B 1 156 ? 126.971 423.429 165.415 1.00 52.63 153 ASN B CA 1
ATOM 5829 C C . ASN B 1 156 ? 128.259 424.246 165.421 1.00 52.57 153 ASN B C 1
ATOM 5830 O O . ASN B 1 156 ? 128.406 425.174 166.216 1.00 55.59 153 ASN B O 1
ATOM 5841 N N . SER B 1 157 ? 129.186 423.905 164.533 1.00 67.25 154 SER B N 1
ATOM 5842 C CA . SER B 1 157 ? 130.464 424.604 164.465 1.00 68.07 154 SER B CA 1
ATOM 5843 C C . SER B 1 157 ? 130.289 426.033 163.962 1.00 69.32 154 SER B C 1
ATOM 5844 O O . SER B 1 157 ? 130.819 426.975 164.550 1.00 72.59 154 SER B O 1
ATOM 5852 N N . ALA B 1 158 ? 129.543 426.187 162.871 1.00 56.52 155 ALA B N 1
ATOM 5853 C CA . ALA B 1 158 ? 129.316 427.500 162.280 1.00 58.02 155 ALA B CA 1
ATOM 5854 C C . ALA B 1 158 ? 128.565 428.412 163.243 1.00 57.30 155 ALA B C 1
ATOM 5855 O O . ALA B 1 158 ? 128.913 429.582 163.405 1.00 59.90 155 ALA B O 1
ATOM 5862 N N . VAL B 1 159 ? 127.538 427.866 163.884 1.00 53.60 156 VAL B N 1
ATOM 5863 C CA . VAL B 1 159 ? 126.686 428.652 164.764 1.00 55.07 156 VAL B CA 1
ATOM 5864 C C . VAL B 1 159 ? 127.422 428.972 166.061 1.00 57.95 156 VAL B C 1
ATOM 5865 O O . VAL B 1 159 ? 127.302 430.076 166.594 1.00 60.82 156 VAL B O 1
ATOM 5878 N N . THR B 1 160 ? 128.185 428.006 166.564 1.00 58.07 157 THR B N 1
ATOM 5879 C CA . THR B 1 160 ? 128.959 428.197 167.788 1.00 56.84 157 THR B CA 1
ATOM 5880 C C . THR B 1 160 ? 129.998 429.297 167.610 1.00 58.35 157 THR B C 1
ATOM 5881 O O . THR B 1 160 ? 130.211 430.110 168.510 1.00 59.05 157 THR B O 1
ATOM 5892 N N . ASP B 1 161 ? 130.644 429.316 166.448 1.00 69.82 158 ASP B N 1
ATOM 5893 C CA . ASP B 1 161 ? 131.704 430.281 166.184 1.00 68.84 158 ASP B CA 1
ATOM 5894 C C . ASP B 1 161 ? 131.123 431.640 165.808 1.00 67.79 158 ASP B C 1
ATOM 5895 O O . ASP B 1 161 ? 131.779 432.667 165.972 1.00 67.14 158 ASP B O 1
ATOM 5904 N N . ALA B 1 162 ? 129.893 431.646 165.307 1.00 59.09 159 ALA B N 1
ATOM 5905 C CA . ALA B 1 162 ? 129.185 432.895 165.058 1.00 59.03 159 ALA B CA 1
ATOM 5906 C C . ALA B 1 162 ? 128.858 433.560 166.389 1.00 61.15 159 ALA B C 1
ATOM 5907 O O . ALA B 1 162 ? 128.970 434.777 166.536 1.00 66.62 159 ALA B O 1
ATOM 5914 N N . LEU B 1 163 ? 128.455 432.747 167.359 1.00 64.14 160 LEU B N 1
ATOM 5915 C CA . LEU B 1 163 ? 128.189 433.230 168.708 1.00 68.29 160 LEU B CA 1
ATOM 5916 C C . LEU B 1 163 ? 129.481 433.710 169.362 1.00 69.94 160 LEU B C 1
ATOM 5917 O O . LEU B 1 163 ? 129.490 434.712 170.076 1.00 74.24 160 LEU B O 1
ATOM 5933 N N . PHE B 1 164 ? 130.567 432.985 169.115 1.00 64.45 161 PHE B N 1
ATOM 5934 C CA . PHE B 1 164 ? 131.886 433.370 169.607 1.00 64.86 161 PHE B CA 1
ATOM 5935 C C . PHE B 1 164 ? 132.292 434.744 169.076 1.00 67.47 161 PHE B C 1
ATOM 5936 O O . PHE B 1 164 ? 132.704 435.619 169.838 1.00 69.37 161 PHE B O 1
ATOM 5953 N N . LEU B 1 165 ? 132.179 434.920 167.763 1.00 69.19 162 LEU B N 1
ATOM 5954 C CA . LEU B 1 165 ? 132.582 436.164 167.115 1.00 69.57 162 LEU B CA 1
ATOM 5955 C C . LEU B 1 165 ? 131.703 437.349 167.518 1.00 70.25 162 LEU B C 1
ATOM 5956 O O . LEU B 1 165 ? 132.159 438.492 167.508 1.00 72.86 162 LEU B O 1
ATOM 5972 N N . SER B 1 166 ? 130.452 437.078 167.878 1.00 66.30 163 SER B N 1
ATOM 5973 C CA . SER B 1 166 ? 129.527 438.140 168.273 1.00 68.22 163 SER B CA 1
ATOM 5974 C C . SER B 1 166 ? 129.951 438.797 169.583 1.00 70.72 163 SER B C 1
ATOM 5975 O O . SER B 1 166 ? 129.527 439.908 169.892 1.00 72.82 163 SER B O 1
ATOM 5983 N N . LYS B 1 167 ? 130.783 438.105 170.353 1.00 70.69 164 LYS B N 1
ATOM 5984 C CA . LYS B 1 167 ? 131.262 438.628 171.626 1.00 73.23 164 LYS B CA 1
ATOM 5985 C C . LYS B 1 167 ? 132.279 439.754 171.432 1.00 74.97 164 LYS B C 1
ATOM 5986 O O . LYS B 1 167 ? 132.539 440.524 172.358 1.00 77.91 164 LYS B O 1
ATOM 6005 N N . VAL B 1 168 ? 132.848 439.847 170.231 1.00 81.82 165 VAL B N 1
ATOM 6006 C CA . VAL B 1 168 ? 133.910 440.813 169.951 1.00 84.61 165 VAL B CA 1
ATOM 6007 C C . VAL B 1 168 ? 133.635 441.660 168.706 1.00 85.19 165 VAL B C 1
ATOM 6008 O O . VAL B 1 168 ? 134.061 442.811 168.626 1.00 89.78 165 VAL B O 1
ATOM 6021 N N . ALA B 1 169 ? 132.920 441.092 167.740 1.00 76.31 166 ALA B N 1
ATOM 6022 C CA . ALA B 1 169 ? 132.650 441.788 166.485 1.00 76.03 166 ALA B CA 1
ATOM 6023 C C . ALA B 1 169 ? 131.501 442.785 166.618 1.00 74.96 166 ALA B C 1
ATOM 6024 O O . ALA B 1 169 ? 130.643 442.646 167.489 1.00 75.76 166 ALA B O 1
ATOM 6031 N N . GLN B 1 170 ? 131.497 443.790 165.745 1.00 75.82 167 GLN B N 1
ATOM 6032 C CA . GLN B 1 170 ? 130.416 444.770 165.701 1.00 79.15 167 GLN B CA 1
ATOM 6033 C C . GLN B 1 170 ? 129.119 444.115 165.257 1.00 78.74 167 GLN B C 1
ATOM 6034 O O . GLN B 1 170 ? 128.081 444.257 165.904 1.00 81.23 167 GLN B O 1
ATOM 6048 N N . LYS B 1 171 ? 129.195 443.398 164.142 1.00 76.25 168 LYS B N 1
ATOM 6049 C CA . LYS B 1 171 ? 128.045 442.707 163.585 1.00 73.98 168 LYS B CA 1
ATOM 6050 C C . LYS B 1 171 ? 128.507 441.403 162.950 1.00 68.67 168 LYS B C 1
ATOM 6051 O O . LYS B 1 171 ? 129.605 441.328 162.396 1.00 68.09 168 LYS B O 1
ATOM 6061 N N . VAL B 1 172 ? 127.667 440.379 163.042 1.00 67.21 169 VAL B N 1
ATOM 6062 C CA . VAL B 1 172 ? 127.974 439.076 162.467 1.00 66.42 169 VAL B CA 1
ATOM 6063 C C . VAL B 1 172 ? 126.830 438.610 161.574 1.00 68.70 169 VAL B C 1
ATOM 6064 O O . VAL B 1 172 ? 125.686 438.512 162.017 1.00 70.00 169 VAL B O 1
ATOM 6077 N N . TYR B 1 173 ? 127.148 438.329 160.315 1.00 72.60 170 TYR B N 1
ATOM 6078 C CA . TYR B 1 173 ? 126.188 437.734 159.396 1.00 70.74 170 TYR B CA 1
ATOM 6079 C C . TYR B 1 173 ? 126.342 436.221 159.404 1.00 70.92 170 TYR B C 1
ATOM 6080 O O . TYR B 1 173 ? 127.420 435.703 159.114 1.00 72.77 170 TYR B O 1
ATOM 6098 N N . LEU B 1 174 ? 125.267 435.518 159.744 1.00 59.47 171 LEU B N 1
ATOM 6099 C CA . LEU B 1 174 ? 125.265 434.060 159.709 1.00 57.78 171 LEU B CA 1
ATOM 6100 C C . LEU B 1 174 ? 124.500 433.601 158.474 1.00 57.30 171 LEU B C 1
ATOM 6101 O O . LEU B 1 174 ? 123.272 433.679 158.425 1.00 58.16 171 LEU B O 1
ATOM 6117 N N . VAL B 1 175 ? 125.247 433.124 157.481 1.00 56.15 172 VAL B N 1
ATOM 6118 C CA . VAL B 1 175 ? 124.697 432.797 156.170 1.00 55.93 172 VAL B CA 1
ATOM 6119 C C . VAL B 1 175 ? 124.627 431.289 155.942 1.00 54.55 172 VAL B C 1
ATOM 6120 O O . VAL B 1 175 ? 125.618 430.583 156.114 1.00 53.41 172 VAL B O 1
ATOM 6133 N N . HIS B 1 176 ? 123.451 430.809 155.544 1.00 64.65 173 HIS B N 1
ATOM 6134 C CA . HIS B 1 176 ? 123.234 429.387 155.295 1.00 65.47 173 HIS B CA 1
ATOM 6135 C C . HIS B 1 176 ? 122.399 429.187 154.030 1.00 61.87 173 HIS B C 1
ATOM 6136 O O . HIS B 1 176 ? 121.474 429.953 153.762 1.00 62.27 173 HIS B O 1
ATOM 6150 N N . ARG B 1 177 ? 122.726 428.149 153.264 1.00 64.84 174 ARG B N 1
ATOM 6151 C CA . ARG B 1 177 ? 122.111 427.934 151.953 1.00 65.87 174 ARG B CA 1
ATOM 6152 C C . ARG B 1 177 ? 120.756 427.236 152.031 1.00 68.88 174 ARG B C 1
ATOM 6153 O O . ARG B 1 177 ? 119.990 427.258 151.066 1.00 67.52 174 ARG B O 1
ATOM 6174 N N . ARG B 1 178 ? 120.457 426.626 153.174 1.00 61.65 175 ARG B N 1
ATOM 6175 C CA . ARG B 1 178 ? 119.184 425.935 153.353 1.00 58.87 175 ARG B CA 1
ATOM 6176 C C . ARG B 1 178 ? 118.173 426.855 154.030 1.00 59.89 175 ARG B C 1
ATOM 6177 O O . ARG B 1 178 ? 118.514 427.958 154.458 1.00 60.59 175 ARG B O 1
ATOM 6198 N N . ASP B 1 179 ? 116.935 426.387 154.142 1.00 86.78 176 ASP B N 1
ATOM 6199 C CA . ASP B 1 179 ? 115.852 427.207 154.669 1.00 90.05 176 ASP B CA 1
ATOM 6200 C C . ASP B 1 179 ? 115.822 427.231 156.194 1.00 89.55 176 ASP B C 1
ATOM 6201 O O . ASP B 1 179 ? 115.073 428.005 156.787 1.00 90.62 176 ASP B O 1
ATOM 6210 N N . HIS B 1 180 ? 116.621 426.375 156.826 1.00 81.62 177 HIS B N 1
ATOM 6211 C CA . HIS B 1 180 ? 116.726 426.367 158.280 1.00 81.94 177 HIS B CA 1
ATOM 6212 C C . HIS B 1 180 ? 118.135 425.971 158.699 1.00 77.58 177 HIS B C 1
ATOM 6213 O O . HIS B 1 180 ? 118.885 425.404 157.908 1.00 80.06 177 HIS B O 1
ATOM 6227 N N . LEU B 1 181 ? 118.483 426.257 159.949 1.00 57.77 178 LEU B N 1
ATOM 6228 C CA . LEU B 1 181 ? 119.777 425.860 160.494 1.00 56.36 178 LEU B CA 1
ATOM 6229 C C . LEU B 1 181 ? 119.703 424.424 160.985 1.00 55.65 178 LEU B C 1
ATOM 6230 O O . LEU B 1 181 ? 118.662 423.983 161.472 1.00 59.89 178 LEU B O 1
ATOM 6246 N N . LYS B 1 182 ? 120.806 423.696 160.846 1.00 54.21 179 LYS B N 1
ATOM 6247 C CA . LYS B 1 182 ? 120.858 422.299 161.258 1.00 55.64 179 LYS B CA 1
ATOM 6248 C C . LYS B 1 182 ? 121.378 422.151 162.689 1.00 54.65 179 LYS B C 1
ATOM 6249 O O . LYS B 1 182 ? 121.357 421.057 163.252 1.00 55.12 179 LYS B O 1
ATOM 6253 N N . ALA B 1 183 ? 121.828 423.254 163.278 1.00 60.03 180 ALA B N 1
ATOM 6254 C CA . ALA B 1 183 ? 122.404 423.225 164.618 1.00 59.37 180 ALA B CA 1
ATOM 6255 C C . ALA B 1 183 ? 121.361 422.915 165.689 1.00 61.00 180 ALA B C 1
ATOM 6256 O O . ALA B 1 183 ? 120.157 422.958 165.436 1.00 62.20 180 ALA B O 1
ATOM 6263 N N . ALA B 1 184 ? 121.842 422.611 166.890 1.00 61.86 181 ALA B N 1
ATOM 6264 C CA . ALA B 1 184 ? 120.974 422.296 168.021 1.00 60.99 181 ALA B CA 1
ATOM 6265 C C . ALA B 1 184 ? 120.089 423.483 168.387 1.00 62.15 181 ALA B C 1
ATOM 6266 O O . ALA B 1 184 ? 120.474 424.637 168.194 1.00 60.19 181 ALA B O 1
ATOM 6273 N N . ARG B 1 185 ? 118.902 423.188 168.910 1.00 75.05 182 ARG B N 1
ATOM 6274 C CA . ARG B 1 185 ? 117.937 424.220 169.276 1.00 75.67 182 ARG B CA 1
ATOM 6275 C C . ARG B 1 185 ? 118.559 425.223 170.241 1.00 75.64 182 ARG B C 1
ATOM 6276 O O . ARG B 1 185 ? 118.303 426.425 170.152 1.00 79.68 182 ARG B O 1
ATOM 6297 N N . VAL B 1 186 ? 119.366 424.720 171.169 1.00 64.18 183 VAL B N 1
ATOM 6298 C CA . VAL B 1 186 ? 119.990 425.565 172.179 1.00 65.19 183 VAL B CA 1
ATOM 6299 C C . VAL B 1 186 ? 120.856 426.643 171.531 1.00 64.15 183 VAL B C 1
ATOM 6300 O O . VAL B 1 186 ? 120.873 427.788 171.984 1.00 65.43 183 VAL B O 1
ATOM 6313 N N . LEU B 1 187 ? 121.558 426.285 170.462 1.00 65.85 184 LEU B N 1
ATOM 6314 C CA . LEU B 1 187 ? 122.399 427.249 169.768 1.00 63.19 184 LEU B CA 1
ATOM 6315 C C . LEU B 1 187 ? 121.539 428.191 168.940 1.00 63.51 184 LEU B C 1
ATOM 6316 O O . LEU B 1 187 ? 121.793 429.391 168.898 1.00 64.79 184 LEU B O 1
ATOM 6332 N N . GLN B 1 188 ? 120.505 427.647 168.304 1.00 67.34 185 GLN B N 1
ATOM 6333 C CA . GLN B 1 188 ? 119.596 428.464 167.511 1.00 69.48 185 GLN B CA 1
ATOM 6334 C C . GLN B 1 188 ? 118.879 429.481 168.394 1.00 74.63 185 GLN B C 1
ATOM 6335 O O . GLN B 1 188 ? 118.703 430.629 168.000 1.00 75.38 185 GLN B O 1
ATOM 6349 N N . ASP B 1 189 ? 118.482 429.061 169.592 1.00 85.16 186 ASP B N 1
ATOM 6350 C CA . ASP B 1 189 ? 117.824 429.963 170.534 1.00 87.63 186 ASP B CA 1
ATOM 6351 C C . ASP B 1 189 ? 118.782 431.061 170.984 1.00 87.63 186 ASP B C 1
ATOM 6352 O O . ASP B 1 189 ? 118.381 432.201 171.180 1.00 89.32 186 ASP B O 1
ATOM 6361 N N . ARG B 1 190 ? 120.049 430.707 171.161 1.00 69.94 187 ARG B N 1
ATOM 6362 C CA . ARG B 1 190 ? 121.062 431.679 171.550 1.00 68.34 187 ARG B CA 1
ATOM 6363 C C . ARG B 1 190 ? 121.290 432.729 170.463 1.00 67.41 187 ARG B C 1
ATOM 6364 O O . ARG B 1 190 ? 121.512 433.898 170.770 1.00 68.85 187 ARG B O 1
ATOM 6373 N N . VAL B 1 191 ? 121.231 432.316 169.198 1.00 68.88 188 VAL B N 1
ATOM 6374 C CA . VAL B 1 191 ? 121.431 433.241 168.080 1.00 69.02 188 VAL B CA 1
ATOM 6375 C C . VAL B 1 191 ? 120.399 434.369 168.092 1.00 71.67 188 VAL B C 1
ATOM 6376 O O . VAL B 1 191 ? 120.671 435.463 167.595 1.00 74.45 188 VAL B O 1
ATOM 6389 N N . ASP B 1 192 ? 119.229 434.114 168.669 1.00 95.06 189 ASP B N 1
ATOM 6390 C CA . ASP B 1 192 ? 118.198 435.146 168.789 1.00 100.81 189 ASP B CA 1
ATOM 6391 C C . ASP B 1 192 ? 117.504 435.005 170.153 1.00 105.01 189 ASP B C 1
ATOM 6392 O O . ASP B 1 192 ? 116.741 434.062 170.354 1.00 109.97 189 ASP B O 1
ATOM 6401 N N . GLY B 1 193 ? 117.718 435.935 171.089 1.00 93.98 190 GLY B N 1
ATOM 6402 C CA . GLY B 1 193 ? 118.292 437.249 170.847 1.00 94.08 190 GLY B CA 1
ATOM 6403 C C . GLY B 1 193 ? 119.778 437.434 171.106 1.00 92.79 190 GLY B C 1
ATOM 6404 O O . GLY B 1 193 ? 120.191 437.692 172.236 1.00 96.25 190 GLY B O 1
ATOM 6408 N N . THR B 1 194 ? 120.578 437.287 170.056 1.00 72.98 191 THR B N 1
ATOM 6409 C CA . THR B 1 194 ? 121.912 437.875 169.992 1.00 72.65 191 THR B CA 1
ATOM 6410 C C . THR B 1 194 ? 121.807 439.001 168.963 1.00 76.68 191 THR B C 1
ATOM 6411 O O . THR B 1 194 ? 121.972 438.764 167.766 1.00 77.12 191 THR B O 1
ATOM 6422 N N . PRO B 1 195 ? 121.514 440.230 169.424 1.00 75.81 192 PRO B N 1
ATOM 6423 C CA . PRO B 1 195 ? 121.127 441.309 168.505 1.00 76.85 192 PRO B CA 1
ATOM 6424 C C . PRO B 1 195 ? 122.147 441.661 167.423 1.00 75.54 192 PRO B C 1
ATOM 6425 O O . PRO B 1 195 ? 121.728 442.118 166.359 1.00 75.61 192 PRO B O 1
ATOM 6436 N N . ASN B 1 196 ? 123.438 441.461 167.668 1.00 76.64 193 ASN B N 1
ATOM 6437 C CA . ASN B 1 196 ? 124.444 441.815 166.670 1.00 77.03 193 ASN B CA 1
ATOM 6438 C C . ASN B 1 196 ? 124.731 440.662 165.703 1.00 75.28 193 ASN B C 1
ATOM 6439 O O . ASN B 1 196 ? 125.666 440.737 164.905 1.00 77.12 193 ASN B O 1
ATOM 6450 N N . ILE B 1 197 ? 123.937 439.594 165.788 1.00 71.48 194 ILE B N 1
ATOM 6451 C CA . ILE B 1 197 ? 123.945 438.537 164.775 1.00 69.43 194 ILE B CA 1
ATOM 6452 C C . ILE B 1 197 ? 122.721 438.636 163.867 1.00 71.07 194 ILE B C 1
ATOM 6453 O O . ILE B 1 197 ? 121.587 438.615 164.347 1.00 72.79 194 ILE B O 1
ATOM 6469 N N . GLU B 1 198 ? 122.958 438.726 162.560 1.00 71.52 195 GLU B N 1
ATOM 6470 C CA . GLU B 1 198 ? 121.885 438.659 161.572 1.00 68.95 195 GLU B CA 1
ATOM 6471 C C . GLU B 1 198 ? 121.915 437.314 160.848 1.00 66.74 195 GLU B C 1
ATOM 6472 O O . GLU B 1 198 ? 122.908 436.962 160.209 1.00 65.35 195 GLU B O 1
ATOM 6484 N N . LEU B 1 199 ? 120.819 436.569 160.956 1.00 64.41 196 LEU B N 1
ATOM 6485 C CA . LEU B 1 199 ? 120.705 435.258 160.328 1.00 62.65 196 LEU B CA 1
ATOM 6486 C C . LEU B 1 199 ? 120.111 435.376 158.926 1.00 62.88 196 LEU B C 1
ATOM 6487 O O . LEU B 1 199 ? 118.991 435.859 158.757 1.00 64.58 196 LEU B O 1
ATOM 6503 N N . ILE B 1 200 ? 120.871 434.928 157.931 1.00 61.38 197 ILE B N 1
ATOM 6504 C CA . ILE B 1 200 ? 120.433 434.957 156.538 1.00 61.61 197 ILE B CA 1
ATOM 6505 C C . ILE B 1 200 ? 120.320 433.535 155.992 1.00 60.16 197 ILE B C 1
ATOM 6506 O O . ILE B 1 200 ? 121.329 432.884 155.718 1.00 58.53 197 ILE B O 1
ATOM 6522 N N . LEU B 1 201 ? 119.087 433.062 155.838 1.00 62.34 198 LEU B N 1
ATOM 6523 C CA . LEU B 1 201 ? 118.824 431.712 155.347 1.00 61.32 198 LEU B CA 1
ATOM 6524 C C . LEU B 1 201 ? 118.503 431.720 153.853 1.00 60.55 198 LEU B C 1
ATOM 6525 O O . LEU B 1 201 ? 118.285 432.782 153.266 1.00 61.86 198 LEU B O 1
ATOM 6541 N N . ASN B 1 202 ? 118.453 430.532 153.252 1.00 59.74 199 ASN B N 1
ATOM 6542 C CA . ASN B 1 202 ? 118.194 430.401 151.820 1.00 60.31 199 ASN B CA 1
ATOM 6543 C C . ASN B 1 202 ? 119.121 431.291 151.002 1.00 60.14 199 ASN B C 1
ATOM 6544 O O . ASN B 1 202 ? 118.697 431.907 150.025 1.00 61.55 199 ASN B O 1
ATOM 6555 N N . SER B 1 203 ? 120.387 431.345 151.406 1.00 64.93 200 SER B N 1
ATOM 6556 C CA . SER B 1 203 ? 121.348 432.268 150.815 1.00 66.16 200 SER B CA 1
ATOM 6557 C C . SER B 1 203 ? 122.623 431.552 150.401 1.00 61.65 200 SER B C 1
ATOM 6558 O O . SER B 1 203 ? 123.176 430.754 151.153 1.00 62.45 200 SER B O 1
ATOM 6566 N N . HIS B 1 204 ? 123.094 431.875 149.203 1.00 71.82 201 HIS B N 1
ATOM 6567 C CA . HIS B 1 204 ? 124.260 431.226 148.630 1.00 74.17 201 HIS B CA 1
ATOM 6568 C C . HIS B 1 204 ? 125.297 432.272 148.247 1.00 74.06 201 HIS B C 1
ATOM 6569 O O . HIS B 1 204 ? 124.962 433.326 147.705 1.00 78.34 201 HIS B O 1
ATOM 6583 N N . VAL B 1 205 ? 126.559 431.977 148.537 1.00 55.68 202 VAL B N 1
ATOM 6584 C CA . VAL B 1 205 ? 127.634 432.926 148.290 1.00 56.25 202 VAL B CA 1
ATOM 6585 C C . VAL B 1 205 ? 128.034 432.887 146.821 1.00 56.88 202 VAL B C 1
ATOM 6586 O O . VAL B 1 205 ? 128.303 431.815 146.278 1.00 56.35 202 VAL B O 1
ATOM 6599 N N . LEU B 1 206 ? 128.086 434.055 146.187 1.00 58.45 203 LEU B N 1
ATOM 6600 C CA . LEU B 1 206 ? 128.465 434.143 144.781 1.00 59.41 203 LEU B CA 1
ATOM 6601 C C . LEU B 1 206 ? 129.945 434.464 144.644 1.00 59.52 203 LEU B C 1
ATOM 6602 O O . LEU B 1 206 ? 130.614 433.938 143.761 1.00 59.58 203 LEU B O 1
ATOM 6618 N N . GLU B 1 207 ? 130.452 435.325 145.521 1.00 72.45 204 GLU B N 1
ATOM 6619 C CA . GLU B 1 207 ? 131.865 435.685 145.505 1.00 73.59 204 GLU B CA 1
ATOM 6620 C C . GLU B 1 207 ? 132.249 436.485 146.741 1.00 71.61 204 GLU B C 1
ATOM 6621 O O . GLU B 1 207 ? 131.430 437.209 147.309 1.00 68.97 204 GLU B O 1
ATOM 6633 N N . ILE B 1 208 ? 133.505 436.342 147.146 1.00 65.03 205 ILE B N 1
ATOM 6634 C CA . ILE B 1 208 ? 134.085 437.178 148.183 1.00 63.71 205 ILE B CA 1
ATOM 6635 C C . ILE B 1 208 ? 135.016 438.153 147.478 1.00 64.16 205 ILE B C 1
ATOM 6636 O O . ILE B 1 208 ? 135.995 437.740 146.866 1.00 64.73 205 ILE B O 1
ATOM 6652 N N . VAL B 1 209 ? 134.717 439.444 147.571 1.00 64.61 206 VAL B N 1
ATOM 6653 C CA . VAL B 1 209 ? 135.473 440.455 146.833 1.00 67.20 206 VAL B CA 1
ATOM 6654 C C . VAL B 1 209 ? 136.314 441.293 147.790 1.00 68.10 206 VAL B C 1
ATOM 6655 O O . VAL B 1 209 ? 135.869 441.656 148.879 1.00 68.05 206 VAL B O 1
ATOM 6668 N N . GLY B 1 210 ? 137.535 441.592 147.360 1.00 80.69 207 GLY B N 1
ATOM 6669 C CA . GLY B 1 210 ? 138.486 442.332 148.165 1.00 83.06 207 GLY B CA 1
ATOM 6670 C C . GLY B 1 210 ? 138.670 443.767 147.713 1.00 88.71 207 GLY B C 1
ATOM 6671 O O . GLY B 1 210 ? 138.090 444.203 146.718 1.00 92.08 207 GLY B O 1
ATOM 6675 N N . THR B 1 211 ? 139.485 444.501 148.463 1.00 78.22 208 THR B N 1
ATOM 6676 C CA . THR B 1 211 ? 139.736 445.914 148.206 1.00 80.01 208 THR B CA 1
ATOM 6677 C C . THR B 1 211 ? 140.357 446.148 146.831 1.00 80.51 208 THR B C 1
ATOM 6678 O O . THR B 1 211 ? 141.135 445.329 146.342 1.00 80.03 208 THR B O 1
ATOM 6689 N N . ARG B 1 212 ? 140.002 447.276 146.220 1.00 88.10 209 ARG B N 1
ATOM 6690 C CA . ARG B 1 212 ? 140.530 447.653 144.913 1.00 90.42 209 ARG B CA 1
ATOM 6691 C C . ARG B 1 212 ? 141.831 448.430 145.082 1.00 96.11 209 ARG B C 1
ATOM 6692 O O . ARG B 1 212 ? 142.730 448.340 144.245 1.00 100.24 209 ARG B O 1
ATOM 6696 N N . GLU B 1 213 ? 141.921 449.187 146.172 1.00 104.15 210 GLU B N 1
ATOM 6697 C CA . GLU B 1 213 ? 143.149 449.885 146.532 1.00 105.54 210 GLU B CA 1
ATOM 6698 C C . GLU B 1 213 ? 143.716 449.115 147.711 1.00 106.69 210 GLU B C 1
ATOM 6699 O O . GLU B 1 213 ? 142.978 448.763 148.631 1.00 104.57 210 GLU B O 1
ATOM 6703 N N . GLY B 1 214 ? 145.017 448.848 147.697 1.00 123.27 211 GLY B N 1
ATOM 6704 C CA . GLY B 1 214 ? 145.600 448.023 148.739 1.00 119.55 211 GLY B CA 1
ATOM 6705 C C . GLY B 1 214 ? 145.531 448.657 150.114 1.00 121.14 211 GLY B C 1
ATOM 6706 O O . GLY B 1 214 ? 145.057 449.785 150.252 1.00 124.27 211 GLY B O 1
ATOM 6710 N N . ILE B 1 215 ? 146.002 447.951 151.140 1.00 95.58 212 ILE B N 1
ATOM 6711 C CA . ILE B 1 215 ? 146.409 446.548 151.046 1.00 90.54 212 ILE B CA 1
ATOM 6712 C C . ILE B 1 215 ? 145.229 445.631 150.712 1.00 88.26 212 ILE B C 1
ATOM 6713 O O . ILE B 1 215 ? 144.100 445.880 151.137 1.00 88.09 212 ILE B O 1
ATOM 6717 N N . LYS B 1 216 ? 145.500 444.577 149.948 1.00 87.79 213 LYS B N 1
ATOM 6718 C CA . LYS B 1 216 ? 144.457 443.668 149.476 1.00 84.08 213 LYS B CA 1
ATOM 6719 C C . LYS B 1 216 ? 143.872 442.832 150.610 1.00 83.10 213 LYS B C 1
ATOM 6720 O O . LYS B 1 216 ? 144.530 441.939 151.145 1.00 82.89 213 LYS B O 1
ATOM 6724 N N . LYS B 1 217 ? 142.628 443.140 150.970 1.00 75.67 214 LYS B N 1
ATOM 6725 C CA . LYS B 1 217 ? 141.915 442.429 152.025 1.00 73.48 214 LYS B CA 1
ATOM 6726 C C . LYS B 1 217 ? 140.441 442.307 151.648 1.00 71.80 214 LYS B C 1
ATOM 6727 O O . LYS B 1 217 ? 139.986 442.952 150.706 1.00 72.66 214 LYS B O 1
ATOM 6737 N N . VAL B 1 218 ? 139.701 441.472 152.371 1.00 72.82 215 VAL B N 1
ATOM 6738 C CA . VAL B 1 218 ? 138.271 441.316 152.124 1.00 70.92 215 VAL B CA 1
ATOM 6739 C C . VAL B 1 218 ? 137.552 442.641 152.365 1.00 72.96 215 VAL B C 1
ATOM 6740 O O . VAL B 1 218 ? 137.830 443.336 153.342 1.00 76.28 215 VAL B O 1
ATOM 6753 N N . GLU B 1 219 ? 136.632 442.981 151.465 1.00 76.33 216 GLU B N 1
ATOM 6754 C CA . GLU B 1 219 ? 135.880 444.228 151.553 1.00 78.30 216 GLU B CA 1
ATOM 6755 C C . GLU B 1 219 ? 134.375 443.975 151.576 1.00 77.98 216 GLU B C 1
ATOM 6756 O O . GLU B 1 219 ? 133.643 444.630 152.317 1.00 78.87 216 GLU B O 1
ATOM 6768 N N . LYS B 1 220 ? 133.921 443.021 150.769 1.00 69.07 217 LYS B N 1
ATOM 6769 C CA . LYS B 1 220 ? 132.494 442.729 150.661 1.00 68.23 217 LYS B CA 1
ATOM 6770 C C . LYS B 1 220 ? 132.238 441.285 150.235 1.00 65.87 217 LYS B C 1
ATOM 6771 O O . LYS B 1 220 ? 133.147 440.589 149.779 1.00 65.05 217 LYS B O 1
ATOM 6775 N N . ILE B 1 221 ? 130.991 440.848 150.391 1.00 68.58 218 ILE B N 1
ATOM 6776 C CA . ILE B 1 221 ? 130.566 439.526 149.945 1.00 66.93 218 ILE B CA 1
ATOM 6777 C C . ILE B 1 221 ? 129.238 439.620 149.192 1.00 68.13 218 ILE B C 1
ATOM 6778 O O . ILE B 1 221 ? 128.346 440.377 149.580 1.00 68.87 218 ILE B O 1
ATOM 6794 N N . ILE B 1 222 ? 129.119 438.853 148.110 1.00 68.27 219 ILE B N 1
ATOM 6795 C CA . ILE B 1 222 ? 127.899 438.825 147.307 1.00 67.47 219 ILE B CA 1
ATOM 6796 C C . ILE B 1 222 ? 127.058 437.596 147.628 1.00 63.81 219 ILE B C 1
ATOM 6797 O O . ILE B 1 222 ? 127.528 436.465 147.500 1.00 62.65 219 ILE B O 1
ATOM 6813 N N . LEU B 1 223 ? 125.813 437.823 148.037 1.00 62.80 220 LEU B N 1
ATOM 6814 C CA . LEU B 1 223 ? 124.887 436.736 148.338 1.00 61.77 220 LEU B CA 1
ATOM 6815 C C . LEU B 1 223 ? 123.804 436.623 147.270 1.00 62.91 220 LEU B C 1
ATOM 6816 O O . LEU B 1 223 ? 123.552 437.570 146.529 1.00 64.74 220 LEU B O 1
ATOM 6832 N N . GLU B 1 224 ? 123.182 435.450 147.191 1.00 69.36 221 GLU B N 1
ATOM 6833 C CA . GLU B 1 224 ? 122.044 435.230 146.307 1.00 66.02 221 GLU B CA 1
ATOM 6834 C C . GLU B 1 224 ? 120.990 434.392 147.015 1.00 63.53 221 GLU B C 1
ATOM 6835 O O . GLU B 1 224 ? 121.299 433.340 147.573 1.00 62.39 221 GLU B O 1
ATOM 6847 N N . ASP B 1 225 ? 119.748 434.861 147.001 1.00 64.78 222 ASP B N 1
ATOM 6848 C CA . ASP B 1 225 ? 118.649 434.077 147.543 1.00 66.42 222 ASP B CA 1
ATOM 6849 C C . ASP B 1 225 ? 118.374 432.898 146.614 1.00 67.50 222 ASP B C 1
ATOM 6850 O O . ASP B 1 225 ? 118.181 433.080 145.412 1.00 68.32 222 ASP B O 1
ATOM 6859 N N . VAL B 1 226 ? 118.352 431.693 147.172 1.00 64.45 223 VAL B N 1
ATOM 6860 C CA . VAL B 1 226 ? 118.219 430.478 146.375 1.00 63.11 223 VAL B CA 1
ATOM 6861 C C . VAL B 1 226 ? 116.850 430.378 145.702 1.00 67.43 223 VAL B C 1
ATOM 6862 O O . VAL B 1 226 ? 116.707 429.719 144.669 1.00 70.18 223 VAL B O 1
ATOM 6875 N N . ASN B 1 227 ? 115.858 431.065 146.259 1.00 70.93 224 ASN B N 1
ATOM 6876 C CA . ASN B 1 227 ? 114.486 430.949 145.775 1.00 70.23 224 ASN B CA 1
ATOM 6877 C C . ASN B 1 227 ? 114.087 432.073 144.824 1.00 71.73 224 ASN B C 1
ATOM 6878 O O . ASN B 1 227 ? 113.465 431.823 143.792 1.00 78.45 224 ASN B O 1
ATOM 6889 N N . SER B 1 228 ? 114.446 433.305 145.171 1.00 73.13 225 SER B N 1
ATOM 6890 C CA . SER B 1 228 ? 114.065 434.469 144.374 1.00 78.25 225 SER B CA 1
ATOM 6891 C C . SER B 1 228 ? 115.205 434.940 143.474 1.00 79.51 225 SER B C 1
ATOM 6892 O O . SER B 1 228 ? 115.008 435.806 142.621 1.00 82.68 225 SER B O 1
ATOM 6900 N N . ARG B 1 229 ? 116.391 434.371 143.674 1.00 90.32 226 ARG B N 1
ATOM 6901 C CA . ARG B 1 229 ? 117.587 434.753 142.922 1.00 89.32 226 ARG B CA 1
ATOM 6902 C C . ARG B 1 229 ? 117.937 436.230 143.103 1.00 90.28 226 ARG B C 1
ATOM 6903 O O . ARG B 1 229 ? 118.696 436.794 142.315 1.00 87.97 226 ARG B O 1
ATOM 6924 N N . GLU B 1 230 ? 117.390 436.851 144.144 1.00 105.97 227 GLU B N 1
ATOM 6925 C CA . GLU B 1 230 ? 117.728 438.231 144.465 1.00 105.98 227 GLU B CA 1
ATOM 6926 C C . GLU B 1 230 ? 119.111 438.281 145.110 1.00 105.64 227 GLU B C 1
ATOM 6927 O O . GLU B 1 230 ? 119.422 437.477 145.990 1.00 103.59 227 GLU B O 1
ATOM 6931 N N . THR B 1 231 ? 119.931 439.228 144.665 1.00 74.87 228 THR B N 1
ATOM 6932 C CA . THR B 1 231 ? 121.296 439.380 145.166 1.00 73.53 228 THR B CA 1
ATOM 6933 C C . THR B 1 231 ? 121.411 440.498 146.196 1.00 73.65 228 THR B C 1
ATOM 6934 O O . THR B 1 231 ? 120.572 441.397 146.246 1.00 75.43 228 THR B O 1
ATOM 6945 N N . ARG B 1 232 ? 122.455 440.432 147.018 1.00 82.25 229 ARG B N 1
ATOM 6946 C CA . ARG B 1 232 ? 122.688 441.443 148.039 1.00 81.39 229 ARG B CA 1
ATOM 6947 C C . ARG B 1 232 ? 124.183 441.608 148.282 1.00 85.64 229 ARG B C 1
ATOM 6948 O O . ARG B 1 232 ? 124.909 440.621 148.409 1.00 88.80 229 ARG B O 1
ATOM 6969 N N . GLU B 1 233 ? 124.634 442.857 148.346 1.00 89.42 230 GLU B N 1
ATOM 6970 C CA . GLU B 1 233 ? 126.015 443.153 148.707 1.00 87.02 230 GLU B CA 1
ATOM 6971 C C . GLU B 1 233 ? 126.086 443.443 150.201 1.00 87.82 230 GLU B C 1
ATOM 6972 O O . GLU B 1 233 ? 125.277 444.204 150.733 1.00 90.11 230 GLU B O 1
ATOM 6984 N N . LEU B 1 234 ? 127.054 442.823 150.868 1.00 82.71 231 LEU B N 1
ATOM 6985 C CA . LEU B 1 234 ? 127.304 443.060 152.284 1.00 82.71 231 LEU B CA 1
ATOM 6986 C C . LEU B 1 234 ? 128.741 443.501 152.505 1.00 83.95 231 LEU B C 1
ATOM 6987 O O . LEU B 1 234 ? 129.677 442.800 152.123 1.00 82.74 231 LEU B O 1
ATOM 7003 N N . SER B 1 235 ? 128.916 444.663 153.122 1.00 76.29 232 SER B N 1
ATOM 7004 C CA . SER B 1 235 ? 130.241 445.093 153.543 1.00 74.89 232 SER B CA 1
ATOM 7005 C C . SER B 1 235 ? 130.684 444.222 154.711 1.00 74.69 232 SER B C 1
ATOM 7006 O O . SER B 1 235 ? 129.987 444.129 155.720 1.00 76.21 232 SER B O 1
ATOM 7014 N N . THR B 1 236 ? 131.832 443.569 154.559 1.00 80.54 233 THR B N 1
ATOM 7015 C CA . THR B 1 236 ? 132.372 442.717 155.612 1.00 79.71 233 THR B CA 1
ATOM 7016 C C . THR B 1 236 ? 133.897 442.757 155.613 1.00 79.89 233 THR B C 1
ATOM 7017 O O . THR B 1 236 ? 134.526 442.878 154.561 1.00 79.65 233 THR B O 1
ATOM 7028 N N . ASN B 1 237 ? 134.482 442.658 156.803 1.00 79.20 234 ASN B N 1
ATOM 7029 C CA . ASN B 1 237 ? 135.932 442.666 156.952 1.00 79.05 234 ASN B CA 1
ATOM 7030 C C . ASN B 1 237 ? 136.526 441.264 156.899 1.00 75.04 234 ASN B C 1
ATOM 7031 O O . ASN B 1 237 ? 137.721 441.099 156.651 1.00 75.21 234 ASN B O 1
ATOM 7042 N N . GLY B 1 238 ? 135.691 440.256 157.133 1.00 69.07 235 GLY B N 1
ATOM 7043 C CA . GLY B 1 238 ? 136.148 438.879 157.113 1.00 67.70 235 GLY B CA 1
ATOM 7044 C C . GLY B 1 238 ? 135.047 437.880 156.812 1.00 64.87 235 GLY B C 1
ATOM 7045 O O . GLY B 1 238 ? 133.867 438.146 157.047 1.00 64.71 235 GLY B O 1
ATOM 7049 N N . VAL B 1 239 ? 135.445 436.721 156.296 1.00 59.84 236 VAL B N 1
ATOM 7050 C CA . VAL B 1 239 ? 134.514 435.642 155.992 1.00 58.00 236 VAL B CA 1
ATOM 7051 C C . VAL B 1 239 ? 135.028 434.334 156.575 1.00 56.72 236 VAL B C 1
ATOM 7052 O O . VAL B 1 239 ? 136.123 433.883 156.236 1.00 56.65 236 VAL B O 1
ATOM 7065 N N . PHE B 1 240 ? 134.230 433.731 157.450 1.00 66.87 237 PHE B N 1
ATOM 7066 C CA . PHE B 1 240 ? 134.579 432.458 158.071 1.00 67.17 237 PHE B CA 1
ATOM 7067 C C . PHE B 1 240 ? 133.713 431.334 157.511 1.00 66.44 237 PHE B C 1
ATOM 7068 O O . PHE B 1 240 ? 132.487 431.427 157.493 1.00 69.77 237 PHE B O 1
ATOM 7085 N N . ILE B 1 241 ? 134.371 430.276 157.048 1.00 52.88 238 ILE B N 1
ATOM 7086 C CA . ILE B 1 241 ? 133.713 429.201 156.310 1.00 52.41 238 ILE B CA 1
ATOM 7087 C C . ILE B 1 241 ? 133.670 427.888 157.090 1.00 50.66 238 ILE B C 1
ATOM 7088 O O . ILE B 1 241 ? 134.683 427.431 157.619 1.00 51.75 238 ILE B O 1
ATOM 7104 N N . TYR B 1 242 ? 132.481 427.294 157.154 1.00 59.53 239 TYR B N 1
ATOM 7105 C CA . TYR B 1 242 ? 132.276 426.027 157.849 1.00 59.17 239 TYR B CA 1
ATOM 7106 C C . TYR B 1 242 ? 131.336 425.132 157.052 1.00 60.56 239 TYR B C 1
ATOM 7107 O O . TYR B 1 242 ? 130.148 425.037 157.362 1.00 58.04 239 TYR B O 1
ATOM 7125 N N . VAL B 1 243 ? 131.876 424.483 156.024 1.00 52.47 240 VAL B N 1
ATOM 7126 C CA . VAL B 1 243 ? 131.078 423.634 155.150 1.00 50.03 240 VAL B CA 1
ATOM 7127 C C . VAL B 1 243 ? 131.641 422.216 155.074 1.00 50.63 240 VAL B C 1
ATOM 7128 O O . VAL B 1 243 ? 131.555 421.561 154.034 1.00 56.56 240 VAL B O 1
ATOM 7141 N N . GLY B 1 244 ? 132.222 421.752 156.178 1.00 47.33 241 GLY B N 1
ATOM 7142 C CA . GLY B 1 244 ? 132.665 420.373 156.283 1.00 49.04 241 GLY B CA 1
ATOM 7143 C C . GLY B 1 244 ? 134.165 420.156 156.364 1.00 49.43 241 GLY B C 1
ATOM 7144 O O . GLY B 1 244 ? 134.960 421.053 156.075 1.00 50.08 241 GLY B O 1
ATOM 7148 N N . ILE B 1 245 ? 134.536 418.934 156.749 1.00 49.06 242 ILE B N 1
ATOM 7149 C CA . ILE B 1 245 ? 135.931 418.509 156.845 1.00 47.94 242 ILE B CA 1
ATOM 7150 C C . ILE B 1 245 ? 136.198 417.368 155.872 1.00 48.06 242 ILE B C 1
ATOM 7151 O O . ILE B 1 245 ? 135.385 416.450 155.743 1.00 48.08 242 ILE B O 1
ATOM 7167 N N . HIS B 1 246 ? 137.347 417.428 155.202 1.00 48.50 243 HIS B N 1
ATOM 7168 C CA . HIS B 1 246 ? 137.729 416.398 154.249 1.00 48.83 243 HIS B CA 1
ATOM 7169 C C . HIS B 1 246 ? 138.978 415.649 154.721 1.00 49.72 243 HIS B C 1
ATOM 7170 O O . HIS B 1 246 ? 140.071 416.215 154.746 1.00 50.41 243 HIS B O 1
ATOM 7184 N N . PRO B 1 247 ? 138.821 414.375 155.109 1.00 49.94 244 PRO B N 1
ATOM 7185 C CA . PRO B 1 247 ? 140.004 413.578 155.447 1.00 51.04 244 PRO B CA 1
ATOM 7186 C C . PRO B 1 247 ? 140.723 413.072 154.196 1.00 51.79 244 PRO B C 1
ATOM 7187 O O . PRO B 1 247 ? 140.074 412.647 153.243 1.00 54.04 244 PRO B O 1
ATOM 7198 N N . ASN B 1 248 ? 142.050 413.136 154.205 1.00 49.10 245 ASN B N 1
ATOM 7199 C CA . ASN B 1 248 ? 142.861 412.724 153.064 1.00 49.03 245 ASN B CA 1
ATOM 7200 C C . ASN B 1 248 ? 143.105 411.221 153.036 1.00 48.09 245 ASN B C 1
ATOM 7201 O O . ASN B 1 248 ? 144.220 410.763 153.286 1.00 47.55 245 ASN B O 1
ATOM 7212 N N . THR B 1 249 ? 142.064 410.463 152.700 1.00 48.10 246 THR B N 1
ATOM 7213 C CA . THR B 1 249 ? 142.104 409.010 152.822 1.00 47.44 246 THR B CA 1
ATOM 7214 C C . THR B 1 249 ? 141.544 408.246 151.617 1.00 47.91 246 THR B C 1
ATOM 7215 O O . THR B 1 249 ? 141.210 407.069 151.735 1.00 47.67 246 THR B O 1
ATOM 7226 N N . GLU B 1 250 ? 141.456 408.892 150.460 1.00 60.79 247 GLU B N 1
ATOM 7227 C CA . GLU B 1 250 ? 140.916 408.224 149.275 1.00 61.01 247 GLU B CA 1
ATOM 7228 C C . GLU B 1 250 ? 141.858 407.152 148.731 1.00 63.96 247 GLU B C 1
ATOM 7229 O O . GLU B 1 250 ? 141.424 406.252 148.011 1.00 63.87 247 GLU B O 1
ATOM 7241 N N . PHE B 1 251 ? 143.139 407.244 149.077 1.00 48.88 248 PHE B N 1
ATOM 7242 C CA . PHE B 1 251 ? 144.147 406.354 148.507 1.00 49.09 248 PHE B CA 1
ATOM 7243 C C . PHE B 1 251 ? 144.236 405.014 149.238 1.00 48.49 248 PHE B C 1
ATOM 7244 O O . PHE B 1 251 ? 144.907 404.097 148.761 1.00 48.88 248 PHE B O 1
ATOM 7261 N N . VAL B 1 252 ? 143.559 404.896 150.379 1.00 47.79 249 VAL B N 1
ATOM 7262 C CA . VAL B 1 252 ? 143.532 403.641 151.130 1.00 47.45 249 VAL B CA 1
ATOM 7263 C C . VAL B 1 252 ? 142.143 403.032 151.084 1.00 47.77 249 VAL B C 1
ATOM 7264 O O . VAL B 1 252 ? 141.149 403.750 151.039 1.00 47.92 249 VAL B O 1
ATOM 7277 N N . ASP B 1 253 ? 142.090 401.705 151.117 1.00 55.50 250 ASP B N 1
ATOM 7278 C CA . ASP B 1 253 ? 140.837 400.976 150.986 1.00 56.86 250 ASP B CA 1
ATOM 7279 C C . ASP B 1 253 ? 140.477 400.246 152.277 1.00 56.60 250 ASP B C 1
ATOM 7280 O O . ASP B 1 253 ? 139.755 399.249 152.258 1.00 52.90 250 ASP B O 1
ATOM 7289 N N . VAL B 1 254 ? 140.976 400.754 153.400 1.00 49.87 251 VAL B N 1
ATOM 7290 C CA . VAL B 1 254 ? 140.580 400.238 154.702 1.00 47.55 251 VAL B CA 1
ATOM 7291 C C . VAL B 1 254 ? 139.195 400.765 155.039 1.00 47.79 251 VAL B C 1
ATOM 7292 O O . VAL B 1 254 ? 138.675 401.650 154.366 1.00 47.90 251 VAL B O 1
ATOM 7305 N N . GLU B 1 255 ? 138.604 400.207 156.084 1.00 50.47 252 GLU B N 1
ATOM 7306 C CA . GLU B 1 255 ? 137.263 400.571 156.506 1.00 48.61 252 GLU B CA 1
ATOM 7307 C C . GLU B 1 255 ? 137.177 402.036 156.964 1.00 48.19 252 GLU B C 1
ATOM 7308 O O . GLU B 1 255 ? 138.001 402.495 157.760 1.00 47.58 252 GLU B O 1
ATOM 7320 N N . LYS B 1 256 ? 136.181 402.760 156.449 1.00 48.71 253 LYS B N 1
ATOM 7321 C CA . LYS B 1 256 ? 135.964 404.169 156.800 1.00 48.68 253 LYS B CA 1
ATOM 7322 C C . LYS B 1 256 ? 134.488 404.458 157.025 1.00 51.72 253 LYS B C 1
ATOM 7323 O O . LYS B 1 256 ? 133.634 403.647 156.682 1.00 57.53 253 LYS B O 1
ATOM 7342 N N . ASP B 1 257 ? 134.193 405.637 157.564 1.00 52.63 254 ASP B N 1
ATOM 7343 C CA . ASP B 1 257 ? 132.815 406.084 157.724 1.00 52.74 254 ASP B CA 1
ATOM 7344 C C . ASP B 1 257 ? 132.355 406.832 156.477 1.00 52.50 254 ASP B C 1
ATOM 7345 O O . ASP B 1 257 ? 133.126 407.018 155.537 1.00 51.25 254 ASP B O 1
ATOM 7354 N N . GLU B 1 258 ? 131.103 407.280 156.493 1.00 57.31 255 GLU B N 1
ATOM 7355 C CA . GLU B 1 258 ? 130.513 408.017 155.379 1.00 55.60 255 GLU B CA 1
ATOM 7356 C C . GLU B 1 258 ? 131.232 409.332 155.077 1.00 53.95 255 GLU B C 1
ATOM 7357 O O . GLU B 1 258 ? 131.028 409.925 154.018 1.00 57.68 255 GLU B O 1
ATOM 7369 N N . GLY B 1 259 ? 132.074 409.775 156.004 1.00 53.14 256 GLY B N 1
ATOM 7370 C CA . GLY B 1 259 ? 132.807 411.018 155.850 1.00 53.11 256 GLY B CA 1
ATOM 7371 C C . GLY B 1 259 ? 134.211 410.805 155.319 1.00 51.82 256 GLY B C 1
ATOM 7372 O O . GLY B 1 259 ? 134.904 411.764 154.980 1.00 51.88 256 GLY B O 1
ATOM 7376 N N . GLY B 1 260 ? 134.634 409.545 155.260 1.00 50.87 257 GLY B N 1
ATOM 7377 C CA . GLY B 1 260 ? 135.950 409.194 154.758 1.00 49.83 257 GLY B CA 1
ATOM 7378 C C . GLY B 1 260 ? 136.979 409.031 155.863 1.00 48.91 257 GLY B C 1
ATOM 7379 O O . GLY B 1 260 ? 138.152 408.791 155.590 1.00 48.16 257 GLY B O 1
ATOM 7383 N N . PHE B 1 261 ? 136.549 409.154 157.113 1.00 49.13 258 PHE B N 1
ATOM 7384 C CA . PHE B 1 261 ? 137.462 409.030 158.244 1.00 48.46 258 PHE B CA 1
ATOM 7385 C C . PHE B 1 261 ? 137.759 407.564 158.557 1.00 47.84 258 PHE B C 1
ATOM 7386 O O . PHE B 1 261 ? 136.852 406.735 158.635 1.00 48.26 258 PHE B O 1
ATOM 7403 N N . ILE B 1 262 ? 139.042 407.257 158.727 1.00 47.03 259 ILE B N 1
ATOM 7404 C CA . ILE B 1 262 ? 139.486 405.884 158.938 1.00 46.60 259 ILE B CA 1
ATOM 7405 C C . ILE B 1 262 ? 139.092 405.391 160.325 1.00 46.91 259 ILE B C 1
ATOM 7406 O O . ILE B 1 262 ? 139.447 405.990 161.338 1.00 46.93 259 ILE B O 1
ATOM 7422 N N . LYS B 1 263 ? 138.373 404.276 160.353 1.00 50.52 260 LYS B N 1
ATOM 7423 C CA . LYS B 1 263 ? 137.952 403.665 161.602 1.00 47.89 260 LYS B CA 1
ATOM 7424 C C . LYS B 1 263 ? 139.091 402.870 162.224 1.00 48.34 260 LYS B C 1
ATOM 7425 O O . LYS B 1 263 ? 139.807 402.151 161.528 1.00 51.38 260 LYS B O 1
ATOM 7444 N N . THR B 1 264 ? 139.255 403.004 163.538 1.00 47.79 261 THR B N 1
ATOM 7445 C CA . THR B 1 264 ? 140.331 402.320 164.247 1.00 47.61 261 THR B CA 1
ATOM 7446 C C . THR B 1 264 ? 139.867 401.815 165.609 1.00 48.60 261 THR B C 1
ATOM 7447 O O . THR B 1 264 ? 138.791 402.181 166.079 1.00 49.40 261 THR B O 1
ATOM 7458 N N . ASP B 1 265 ? 140.684 400.973 166.235 1.00 50.57 262 ASP B N 1
ATOM 7459 C CA . ASP B 1 265 ? 140.431 400.530 167.602 1.00 49.84 262 ASP B CA 1
ATOM 7460 C C . ASP B 1 265 ? 141.117 401.484 168.575 1.00 49.77 262 ASP B C 1
ATOM 7461 O O . ASP B 1 265 ? 141.624 402.528 168.169 1.00 48.96 262 ASP B O 1
ATOM 7470 N N . ARG B 1 266 ? 141.141 401.123 169.853 1.00 63.66 263 ARG B N 1
ATOM 7471 C CA . ARG B 1 266 ? 141.758 401.971 170.866 1.00 62.74 263 ARG B CA 1
ATOM 7472 C C . ARG B 1 266 ? 143.273 402.079 170.663 1.00 60.57 263 ARG B C 1
ATOM 7473 O O . ARG B 1 266 ? 143.904 403.007 171.172 1.00 61.27 263 ARG B O 1
ATOM 7494 N N . TRP B 1 267 ? 143.847 401.146 169.903 1.00 49.62 264 TRP B N 1
ATOM 7495 C CA . TRP B 1 267 ? 145.281 401.164 169.603 1.00 48.94 264 TRP B CA 1
ATOM 7496 C C . TRP B 1 267 ? 145.568 401.615 168.174 1.00 47.80 264 TRP B C 1
ATOM 7497 O O . TRP B 1 267 ? 146.611 401.286 167.614 1.00 47.40 264 TRP B O 1
ATOM 7518 N N . MET B 1 268 ? 144.632 402.364 167.598 1.00 48.54 265 MET B N 1
ATOM 7519 C CA . MET B 1 268 ? 144.810 402.996 166.291 1.00 46.62 265 MET B CA 1
ATOM 7520 C C . MET B 1 268 ? 144.900 402.006 165.132 1.00 46.35 265 MET B C 1
ATOM 7521 O O . MET B 1 268 ? 145.270 402.392 164.025 1.00 45.78 265 MET B O 1
ATOM 7535 N N . GLU B 1 269 ? 144.566 400.740 165.367 1.00 47.20 266 GLU B N 1
ATOM 7536 C CA . GLU B 1 269 ? 144.654 399.747 164.300 1.00 49.19 266 GLU B CA 1
ATOM 7537 C C . GLU B 1 269 ? 143.421 399.792 163.401 1.00 48.87 266 GLU B C 1
ATOM 7538 O O . GLU B 1 269 ? 142.288 399.777 163.883 1.00 47.51 266 GLU B O 1
ATOM 7550 N N . THR B 1 270 ? 143.652 399.834 162.092 1.00 46.59 267 THR B N 1
ATOM 7551 C CA . THR B 1 270 ? 142.564 399.863 161.120 1.00 46.70 267 THR B CA 1
ATOM 7552 C C . THR B 1 270 ? 141.943 398.481 160.968 1.00 47.60 267 THR B C 1
ATOM 7553 O O . THR B 1 270 ? 142.234 397.570 161.743 1.00 48.35 267 THR B O 1
ATOM 7564 N N . SER B 1 271 ? 141.098 398.330 159.954 1.00 47.86 268 SER B N 1
ATOM 7565 C CA . SER B 1 271 ? 140.443 397.057 159.678 1.00 48.90 268 SER B CA 1
ATOM 7566 C C . SER B 1 271 ? 141.405 396.059 159.033 1.00 49.26 268 SER B C 1
ATOM 7567 O O . SER B 1 271 ? 141.112 394.867 158.960 1.00 50.35 268 SER B O 1
ATOM 7575 N N . GLU B 1 272 ? 142.555 396.556 158.586 1.00 54.18 269 GLU B N 1
ATOM 7576 C CA . GLU B 1 272 ? 143.582 395.727 157.968 1.00 55.98 269 GLU B CA 1
ATOM 7577 C C . GLU B 1 272 ? 144.754 395.555 158.931 1.00 61.63 269 GLU B C 1
ATOM 7578 O O . GLU B 1 272 ? 145.472 396.514 159.216 1.00 63.63 269 GLU B O 1
ATOM 7590 N N . LYS B 1 273 ? 144.917 394.344 159.457 1.00 57.34 270 LYS B N 1
ATOM 7591 C CA . LYS B 1 273 ? 146.007 394.038 160.383 1.00 53.65 270 LYS B CA 1
ATOM 7592 C C . LYS B 1 273 ? 147.353 394.508 159.839 1.00 52.70 270 LYS B C 1
ATOM 7593 O O . LYS B 1 273 ? 147.715 394.205 158.701 1.00 55.24 270 LYS B O 1
ATOM 7600 N N . GLY B 1 274 ? 148.085 395.256 160.659 1.00 53.53 271 GLY B N 1
ATOM 7601 C CA . GLY B 1 274 ? 149.379 395.784 160.266 1.00 55.15 271 GLY B CA 1
ATOM 7602 C C . GLY B 1 274 ? 149.306 397.230 159.805 1.00 53.22 271 GLY B C 1
ATOM 7603 O O . GLY B 1 274 ? 150.335 397.886 159.643 1.00 55.46 271 GLY B O 1
ATOM 7607 N N . ILE B 1 275 ? 148.089 397.719 159.579 1.00 50.97 272 ILE B N 1
ATOM 7608 C CA . ILE B 1 275 ? 147.874 399.100 159.153 1.00 50.90 272 ILE B CA 1
ATOM 7609 C C . ILE B 1 275 ? 147.178 399.901 160.250 1.00 50.19 272 ILE B C 1
ATOM 7610 O O . ILE B 1 275 ? 146.175 399.463 160.817 1.00 49.42 272 ILE B O 1
ATOM 7626 N N . TYR B 1 276 ? 147.733 401.073 160.546 1.00 47.28 273 TYR B N 1
ATOM 7627 C CA . TYR B 1 276 ? 147.231 401.928 161.615 1.00 45.21 273 TYR B CA 1
ATOM 7628 C C . TYR B 1 276 ? 146.919 403.322 161.080 1.00 44.83 273 TYR B C 1
ATOM 7629 O O . TYR B 1 276 ? 147.304 403.662 159.957 1.00 44.72 273 TYR B O 1
ATOM 7647 N N . ALA B 1 277 ? 146.218 404.123 161.879 1.00 44.84 274 ALA B N 1
ATOM 7648 C CA . ALA B 1 277 ? 145.877 405.487 161.485 1.00 44.76 274 ALA B CA 1
ATOM 7649 C C . ALA B 1 277 ? 145.919 406.423 162.685 1.00 44.99 274 ALA B C 1
ATOM 7650 O O . ALA B 1 277 ? 145.473 406.064 163.772 1.00 45.30 274 ALA B O 1
ATOM 7657 N N . ALA B 1 278 ? 146.434 407.631 162.471 1.00 45.05 275 ALA B N 1
ATOM 7658 C CA . ALA B 1 278 ? 146.606 408.603 163.547 1.00 45.48 275 ALA B CA 1
ATOM 7659 C C . ALA B 1 278 ? 146.396 410.028 163.044 1.00 45.87 275 ALA B C 1
ATOM 7660 O O . ALA B 1 278 ? 146.802 410.367 161.935 1.00 45.77 275 ALA B O 1
ATOM 7667 N N . GLY B 1 279 ? 145.772 410.859 163.875 1.00 49.14 276 GLY B N 1
ATOM 7668 C CA . GLY B 1 279 ? 145.516 412.250 163.536 1.00 52.04 276 GLY B CA 1
ATOM 7669 C C . GLY B 1 279 ? 144.123 412.484 162.977 1.00 50.11 276 GLY B C 1
ATOM 7670 O O . GLY B 1 279 ? 143.210 411.702 163.217 1.00 50.62 276 GLY B O 1
ATOM 7674 N N . ASP B 1 280 ? 143.957 413.565 162.225 1.00 54.04 277 ASP B N 1
ATOM 7675 C CA . ASP B 1 280 ? 142.638 413.961 161.740 1.00 58.66 277 ASP B CA 1
ATOM 7676 C C . ASP B 1 280 ? 142.045 413.006 160.698 1.00 61.38 277 ASP B C 1
ATOM 7677 O O . ASP B 1 280 ? 140.839 413.025 160.458 1.00 61.26 277 ASP B O 1
ATOM 7686 N N . CYS B 1 281 ? 142.880 412.183 160.072 1.00 47.41 278 CYS B N 1
ATOM 7687 C CA . CYS B 1 281 ? 142.393 411.276 159.038 1.00 47.03 278 CYS B CA 1
ATOM 7688 C C . CYS B 1 281 ? 141.612 410.081 159.600 1.00 46.76 278 CYS B C 1
ATOM 7689 O O . CYS B 1 281 ? 140.966 409.356 158.842 1.00 47.69 278 CYS B O 1
ATOM 7697 N N . ARG B 1 282 ? 141.677 409.876 160.916 1.00 46.77 279 ARG B N 1
ATOM 7698 C CA . ARG B 1 282 ? 140.964 408.778 161.575 1.00 46.79 279 ARG B CA 1
ATOM 7699 C C . ARG B 1 282 ? 139.690 409.330 162.211 1.00 47.79 279 ARG B C 1
ATOM 7700 O O . ARG B 1 282 ? 139.590 410.536 162.436 1.00 48.43 279 ARG B O 1
ATOM 7721 N N . ASP B 1 283 ? 138.707 408.475 162.488 1.00 57.22 280 ASP B N 1
ATOM 7722 C CA . ASP B 1 283 ? 137.471 408.973 163.076 1.00 59.20 280 ASP B CA 1
ATOM 7723 C C . ASP B 1 283 ? 137.706 409.243 164.560 1.00 58.07 280 ASP B C 1
ATOM 7724 O O . ASP B 1 283 ? 137.474 408.390 165.415 1.00 56.64 280 ASP B O 1
ATOM 7733 N N . THR B 1 284 ? 138.140 410.466 164.853 1.00 63.15 281 THR B N 1
ATOM 7734 C CA . THR B 1 284 ? 138.475 410.860 166.213 1.00 60.68 281 THR B CA 1
ATOM 7735 C C . THR B 1 284 ? 137.662 412.060 166.696 1.00 65.56 281 THR B C 1
ATOM 7736 O O . THR B 1 284 ? 137.326 412.939 165.903 1.00 65.28 281 THR B O 1
ATOM 7747 N N . PRO B 1 285 ? 137.334 412.095 168.001 1.00 59.36 282 PRO B N 1
ATOM 7748 C CA . PRO B 1 285 ? 136.697 413.274 168.597 1.00 59.95 282 PRO B CA 1
ATOM 7749 C C . PRO B 1 285 ? 137.739 414.344 168.909 1.00 65.40 282 PRO B C 1
ATOM 7750 O O . PRO B 1 285 ? 138.933 414.055 168.821 1.00 62.60 282 PRO B O 1
ATOM 7761 N N . ILE B 1 286 ? 137.301 415.542 169.283 1.00 106.34 283 ILE B N 1
ATOM 7762 C CA . ILE B 1 286 ? 138.214 416.635 169.627 1.00 106.58 283 ILE B CA 1
ATOM 7763 C C . ILE B 1 286 ? 139.144 417.059 168.486 1.00 104.04 283 ILE B C 1
ATOM 7764 O O . ILE B 1 286 ? 139.180 418.235 168.122 1.00 103.35 283 ILE B O 1
ATOM 7768 N N . TRP B 1 287 ? 139.906 416.103 167.955 1.00 73.53 284 TRP B N 1
ATOM 7769 C CA . TRP B 1 287 ? 140.796 416.313 166.809 1.00 74.94 284 TRP B CA 1
ATOM 7770 C C . TRP B 1 287 ? 141.670 417.567 166.925 1.00 75.72 284 TRP B C 1
ATOM 7771 O O . TRP B 1 287 ? 141.799 418.346 165.981 1.00 70.83 284 TRP B O 1
ATOM 7792 N N . GLN B 1 288 ? 142.282 417.735 168.095 1.00 71.14 285 GLN B N 1
ATOM 7793 C CA . GLN B 1 288 ? 143.207 418.835 168.343 1.00 65.17 285 GLN B CA 1
ATOM 7794 C C . GLN B 1 288 ? 144.601 418.422 167.878 1.00 64.59 285 GLN B C 1
ATOM 7795 O O . GLN B 1 288 ? 144.739 417.503 167.071 1.00 69.05 285 GLN B O 1
ATOM 7799 N N . LEU B 1 289 ? 145.633 419.075 168.406 1.00 67.76 286 LEU B N 1
ATOM 7800 C CA . LEU B 1 289 ? 147.011 418.756 168.038 1.00 66.95 286 LEU B CA 1
ATOM 7801 C C . LEU B 1 289 ? 147.623 417.784 169.030 1.00 66.37 286 LEU B C 1
ATOM 7802 O O . LEU B 1 289 ? 148.477 416.974 168.667 1.00 65.57 286 LEU B O 1
ATOM 7818 N N . VAL B 1 290 ? 147.191 417.867 170.282 1.00 70.37 287 VAL B N 1
ATOM 7819 C CA . VAL B 1 290 ? 147.716 416.993 171.320 1.00 68.05 287 VAL B CA 1
ATOM 7820 C C . VAL B 1 290 ? 147.352 415.551 170.982 1.00 68.62 287 VAL B C 1
ATOM 7821 O O . VAL B 1 290 ? 148.227 414.697 170.840 1.00 72.01 287 VAL B O 1
ATOM 7834 N N . THR B 1 291 ? 146.050 415.287 170.901 1.00 57.38 288 THR B N 1
ATOM 7835 C CA . THR B 1 291 ? 145.525 413.993 170.470 1.00 57.29 288 THR B CA 1
ATOM 7836 C C . THR B 1 291 ? 146.261 413.423 169.250 1.00 53.12 288 THR B C 1
ATOM 7837 O O . THR B 1 291 ? 146.455 412.212 169.147 1.00 55.88 288 THR B O 1
ATOM 7848 N N . ALA B 1 292 ? 146.652 414.292 168.322 1.00 50.38 289 ALA B N 1
ATOM 7849 C CA . ALA B 1 292 ? 147.340 413.848 167.114 1.00 49.27 289 ALA B CA 1
ATOM 7850 C C . ALA B 1 292 ? 148.675 413.227 167.498 1.00 48.85 289 ALA B C 1
ATOM 7851 O O . ALA B 1 292 ? 149.052 412.167 166.995 1.00 47.94 289 ALA B O 1
ATOM 7858 N N . VAL B 1 293 ? 149.384 413.907 168.393 1.00 49.72 290 VAL B N 1
ATOM 7859 C CA . VAL B 1 293 ? 150.668 413.437 168.895 1.00 49.64 290 VAL B CA 1
ATOM 7860 C C . VAL B 1 293 ? 150.487 412.139 169.677 1.00 52.05 290 VAL B C 1
ATOM 7861 O O . VAL B 1 293 ? 151.253 411.189 169.508 1.00 51.75 290 VAL B O 1
ATOM 7874 N N . ARG B 1 294 ? 149.470 412.107 170.531 1.00 54.94 291 ARG B N 1
ATOM 7875 C CA . ARG B 1 294 ? 149.168 410.923 171.326 1.00 52.00 291 ARG B CA 1
ATOM 7876 C C . ARG B 1 294 ? 148.856 409.735 170.413 1.00 52.89 291 ARG B C 1
ATOM 7877 O O . ARG B 1 294 ? 149.339 408.625 170.641 1.00 51.42 291 ARG B O 1
ATOM 7898 N N . ASP B 1 295 ? 148.047 409.976 169.385 1.00 53.50 292 ASP B N 1
ATOM 7899 C CA . ASP B 1 295 ? 147.704 408.946 168.407 1.00 54.34 292 ASP B CA 1
ATOM 7900 C C . ASP B 1 295 ? 148.946 408.369 167.735 1.00 53.71 292 ASP B C 1
ATOM 7901 O O . ASP B 1 295 ? 149.059 407.157 167.552 1.00 54.95 292 ASP B O 1
ATOM 7910 N N . GLY B 1 296 ? 149.874 409.246 167.367 1.00 52.06 293 GLY B N 1
ATOM 7911 C CA . GLY B 1 296 ? 151.089 408.833 166.691 1.00 52.32 293 GLY B CA 1
ATOM 7912 C C . GLY B 1 296 ? 151.937 407.932 167.562 1.00 50.79 293 GLY B C 1
ATOM 7913 O O . GLY B 1 296 ? 152.471 406.924 167.096 1.00 51.78 293 GLY B O 1
ATOM 7917 N N . ALA B 1 297 ? 152.067 408.304 168.831 1.00 47.46 294 ALA B N 1
ATOM 7918 C CA . ALA B 1 297 ? 152.818 407.512 169.795 1.00 47.98 294 ALA B CA 1
ATOM 7919 C C . ALA B 1 297 ? 152.216 406.117 169.932 1.00 47.86 294 ALA B C 1
ATOM 7920 O O . ALA B 1 297 ? 152.929 405.116 169.879 1.00 48.49 294 ALA B O 1
ATOM 7927 N N . ILE B 1 298 ? 150.902 406.058 170.123 1.00 47.84 295 ILE B N 1
ATOM 7928 C CA . ILE B 1 298 ? 150.209 404.784 170.288 1.00 47.96 295 ILE B CA 1
ATOM 7929 C C . ILE B 1 298 ? 150.302 403.942 169.013 1.00 47.29 295 ILE B C 1
ATOM 7930 O O . ILE B 1 298 ? 150.529 402.734 169.075 1.00 47.59 295 ILE B O 1
ATOM 7946 N N . ALA B 1 299 ? 150.124 404.584 167.862 1.00 46.58 296 ALA B N 1
ATOM 7947 C CA . ALA B 1 299 ? 150.178 403.884 166.581 1.00 46.11 296 ALA B CA 1
ATOM 7948 C C . ALA B 1 299 ? 151.550 403.258 166.360 1.00 46.32 296 ALA B C 1
ATOM 7949 O O . ALA B 1 299 ? 151.660 402.135 165.868 1.00 46.48 296 ALA B O 1
ATOM 7956 N N . ALA B 1 300 ? 152.593 403.986 166.746 1.00 48.38 297 ALA B N 1
ATOM 7957 C CA . ALA B 1 300 ? 153.963 403.516 166.578 1.00 46.95 297 ALA B CA 1
ATOM 7958 C C . ALA B 1 300 ? 154.248 402.338 167.505 1.00 50.34 297 ALA B C 1
ATOM 7959 O O . ALA B 1 300 ? 154.976 401.415 167.140 1.00 54.89 297 ALA B O 1
ATOM 7966 N N . THR B 1 301 ? 153.662 402.371 168.700 1.00 48.05 298 THR B N 1
ATOM 7967 C CA . THR B 1 301 ? 153.902 401.335 169.697 1.00 49.02 298 THR B CA 1
ATOM 7968 C C . THR B 1 301 ? 153.096 400.088 169.365 1.00 49.20 298 THR B C 1
ATOM 7969 O O . THR B 1 301 ? 153.540 398.967 169.606 1.00 50.08 298 THR B O 1
ATOM 7980 N N . ALA B 1 302 ? 151.916 400.291 168.792 1.00 51.83 299 ALA B N 1
ATOM 7981 C CA . ALA B 1 302 ? 151.088 399.183 168.340 1.00 53.12 299 ALA B CA 1
ATOM 7982 C C . ALA B 1 302 ? 151.750 398.486 167.152 1.00 52.83 299 ALA B C 1
ATOM 7983 O O . ALA B 1 302 ? 151.713 397.261 167.034 1.00 51.21 299 ALA B O 1
ATOM 7990 N N . ALA B 1 303 ? 152.358 399.281 166.276 1.00 49.11 300 ALA B N 1
ATOM 7991 C CA . ALA B 1 303 ? 153.073 398.750 165.123 1.00 48.23 300 ALA B CA 1
ATOM 7992 C C . ALA B 1 303 ? 154.296 397.953 165.567 1.00 49.32 300 ALA B C 1
ATOM 7993 O O . ALA B 1 303 ? 154.595 396.898 165.008 1.00 50.10 300 ALA B O 1
ATOM 8000 N N . TYR B 1 304 ? 155.004 398.471 166.567 1.00 49.56 301 TYR B N 1
ATOM 8001 C CA . TYR B 1 304 ? 156.175 397.793 167.107 1.00 50.76 301 TYR B CA 1
ATOM 8002 C C . TYR B 1 304 ? 155.799 396.396 167.594 1.00 51.86 301 TYR B C 1
ATOM 8003 O O . TYR B 1 304 ? 156.478 395.419 167.290 1.00 52.97 301 TYR B O 1
ATOM 8021 N N . GLU B 1 305 ? 154.713 396.311 168.355 1.00 54.72 302 GLU B N 1
ATOM 8022 C CA . GLU B 1 305 ? 154.237 395.035 168.874 1.00 56.97 302 GLU B CA 1
ATOM 8023 C C . GLU B 1 305 ? 153.906 394.059 167.751 1.00 56.71 302 GLU B C 1
ATOM 8024 O O . GLU B 1 305 ? 154.184 392.867 167.854 1.00 56.66 302 GLU B O 1
ATOM 8036 N N . TYR B 1 306 ? 153.310 394.576 166.682 1.00 60.13 303 TYR B N 1
ATOM 8037 C CA . TYR B 1 306 ? 152.916 393.754 165.541 1.00 57.25 303 TYR B CA 1
ATOM 8038 C C . TYR B 1 306 ? 154.137 393.223 164.798 1.00 56.87 303 TYR B C 1
ATOM 8039 O O . TYR B 1 306 ? 154.197 392.048 164.439 1.00 60.01 303 TYR B O 1
ATOM 8057 N N . ILE B 1 307 ? 155.121 394.092 164.600 1.00 52.85 304 ILE B N 1
ATOM 8058 C CA . ILE B 1 307 ? 156.334 393.741 163.872 1.00 53.76 304 ILE B CA 1
ATOM 8059 C C . ILE B 1 307 ? 157.147 392.686 164.623 1.00 55.56 304 ILE B C 1
ATOM 8060 O O . ILE B 1 307 ? 157.566 391.688 164.036 1.00 56.97 304 ILE B O 1
ATOM 8076 N N . GLU B 1 308 ? 157.370 392.910 165.915 1.00 55.70 305 GLU B N 1
ATOM 8077 C CA . GLU B 1 308 ? 158.135 391.976 166.740 1.00 57.55 305 GLU B CA 1
A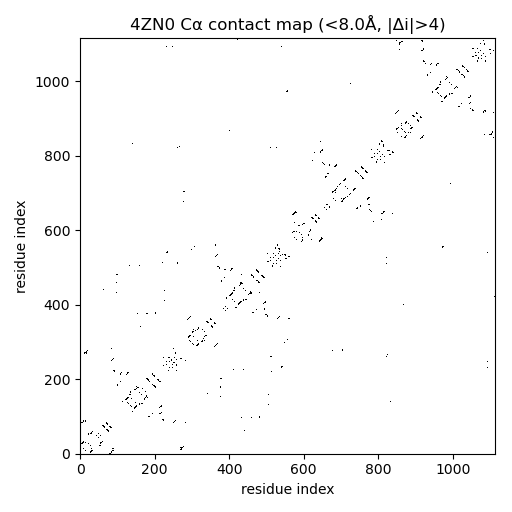TOM 8078 C C . GLU B 1 308 ? 157.439 390.623 166.879 1.00 58.91 305 GLU B C 1
ATOM 8079 O O . GLU B 1 308 ? 158.091 389.611 167.129 1.00 60.84 305 GLU B O 1
ATOM 8091 N N . LYS B 1 309 ? 156.118 390.607 166.724 1.00 81.46 306 LYS B N 1
ATOM 8092 C CA . LYS B 1 309 ? 155.346 389.366 166.797 1.00 81.60 306 LYS B CA 1
ATOM 8093 C C . LYS B 1 309 ? 155.459 388.531 165.517 1.00 84.77 306 LYS B C 1
ATOM 8094 O O . LYS B 1 309 ? 154.530 387.804 165.160 1.00 90.63 306 LYS B O 1
ATOM 8101 N N . ILE B 1 310 ? 156.588 388.647 164.823 1.00 96.94 307 ILE B N 1
ATOM 8102 C CA . ILE B 1 310 ? 156.834 387.891 163.597 1.00 98.21 307 ILE B CA 1
ATOM 8103 C C . ILE B 1 310 ? 158.205 387.218 163.651 1.00 98.90 307 ILE B C 1
ATOM 8104 O O . ILE B 1 310 ? 158.396 386.133 163.101 1.00 100.54 307 ILE B O 1
ATOM 8120 N N . ALA C 1 5 ? 114.570 380.281 121.102 1.00 104.34 2 ALA C N 1
ATOM 8121 C CA . ALA C 1 5 ? 115.480 381.304 121.600 1.00 107.73 2 ALA C CA 1
ATOM 8122 C C . ALA C 1 5 ? 116.907 380.769 121.649 1.00 107.60 2 ALA C C 1
ATOM 8123 O O . ALA C 1 5 ? 117.629 380.817 120.655 1.00 104.45 2 ALA C O 1
ATOM 8129 N N . SER C 1 6 ? 117.307 380.259 122.809 1.00 109.15 3 SER C N 1
ATOM 8130 C CA . SER C 1 6 ? 118.643 379.707 122.985 1.00 105.78 3 SER C CA 1
ATOM 8131 C C . SER C 1 6 ? 119.710 380.787 123.120 1.00 103.32 3 SER C C 1
ATOM 8132 O O . SER C 1 6 ? 120.559 380.711 124.002 1.00 100.90 3 SER C O 1
ATOM 8136 N N . MET C 1 7 ? 119.669 381.785 122.243 1.00 82.18 4 MET C N 1
ATOM 8137 C CA . MET C 1 7 ? 120.643 382.871 122.274 1.00 77.28 4 MET C CA 1
ATOM 8138 C C . MET C 1 7 ? 120.103 384.061 123.054 1.00 74.88 4 MET C C 1
ATOM 8139 O O . MET C 1 7 ? 118.924 384.388 122.965 1.00 75.98 4 MET C O 1
ATOM 8143 N N . TYR C 1 8 ? 120.976 384.706 123.821 1.00 78.13 5 TYR C N 1
ATOM 8144 C CA . TYR C 1 8 ? 120.586 385.852 124.629 1.00 75.44 5 TYR C CA 1
ATOM 8145 C C . TYR C 1 8 ? 121.722 386.851 124.770 1.00 71.43 5 TYR C C 1
ATOM 8146 O O . TYR C 1 8 ? 122.879 386.523 124.526 1.00 72.39 5 TYR C O 1
ATOM 8164 N N . ASP C 1 9 ? 121.388 388.071 125.179 1.00 75.52 6 ASP C N 1
ATOM 8165 C CA . ASP C 1 9 ? 122.397 389.099 125.401 1.00 76.49 6 ASP C CA 1
ATOM 8166 C C . ASP C 1 9 ? 123.060 388.855 126.748 1.00 76.88 6 ASP C C 1
ATOM 8167 O O . ASP C 1 9 ? 124.282 388.938 126.882 1.00 76.85 6 ASP C O 1
ATOM 8176 N N . LEU C 1 10 ? 122.232 388.541 127.739 1.00 68.28 7 LEU C N 1
ATOM 8177 C CA . LEU C 1 10 ? 122.678 388.384 129.115 1.00 62.69 7 LEU C CA 1
ATOM 8178 C C . LEU C 1 10 ? 121.955 387.227 129.792 1.00 63.61 7 LEU C C 1
ATOM 8179 O O . LEU C 1 10 ? 120.754 387.053 129.614 1.00 64.46 7 LEU C O 1
ATOM 8195 N N . ILE C 1 11 ? 122.701 386.412 130.530 1.00 63.68 8 ILE C N 1
ATOM 8196 C CA . ILE C 1 11 ? 122.105 385.368 131.357 1.00 64.53 8 ILE C CA 1
ATOM 8197 C C . ILE C 1 11 ? 122.551 385.547 132.803 1.00 63.26 8 ILE C C 1
ATOM 8198 O O . ILE C 1 11 ? 123.746 385.579 133.103 1.00 62.62 8 ILE C O 1
ATOM 8214 N N . ILE C 1 12 ? 121.570 385.666 133.691 1.00 63.13 9 ILE C N 1
ATOM 8215 C CA . ILE C 1 12 ? 121.821 385.836 135.113 1.00 62.22 9 ILE C CA 1
ATOM 8216 C C . ILE C 1 12 ? 121.547 384.522 135.829 1.00 63.66 9 ILE C C 1
ATOM 8217 O O . ILE C 1 12 ? 120.436 383.997 135.774 1.00 65.03 9 ILE C O 1
ATOM 8233 N N . ILE C 1 13 ? 122.567 383.992 136.496 1.00 66.82 10 ILE C N 1
ATOM 8234 C CA . ILE C 1 13 ? 122.434 382.741 137.232 1.00 65.01 10 ILE C CA 1
ATOM 8235 C C . ILE C 1 13 ? 122.210 383.021 138.714 1.00 64.52 10 ILE C C 1
ATOM 8236 O O . ILE C 1 13 ? 123.138 383.397 139.432 1.00 63.44 10 ILE C O 1
ATOM 8252 N N . GLY C 1 14 ? 120.969 382.834 139.158 1.00 65.56 11 GLY C N 1
ATOM 8253 C CA . GLY C 1 14 ? 120.590 383.080 140.538 1.00 65.56 11 GLY C CA 1
ATOM 8254 C C . GLY C 1 14 ? 119.463 384.088 140.639 1.00 65.33 11 GLY C C 1
ATOM 8255 O O . GLY C 1 14 ? 119.553 385.184 140.087 1.00 63.93 11 GLY C O 1
ATOM 8259 N N . GLY C 1 15 ? 118.400 383.714 141.345 1.00 66.94 12 GLY C N 1
ATOM 8260 C CA . GLY C 1 15 ? 117.226 384.557 141.471 1.00 67.29 12 GLY C CA 1
ATOM 8261 C C . GLY C 1 15 ? 117.133 385.233 142.825 1.00 67.08 12 GLY C C 1
ATOM 8262 O O . GLY C 1 15 ? 116.038 385.500 143.318 1.00 68.40 12 GLY C O 1
ATOM 8266 N N . GLY C 1 16 ? 118.284 385.512 143.427 1.00 65.66 13 GLY C N 1
ATOM 8267 C CA . GLY C 1 16 ? 118.328 386.221 144.692 1.00 65.43 13 GLY C CA 1
ATOM 8268 C C . GLY C 1 16 ? 118.232 387.718 144.472 1.00 64.00 13 GLY C C 1
ATOM 8269 O O . GLY C 1 16 ? 117.950 388.162 143.361 1.00 63.44 13 GLY C O 1
ATOM 8273 N N . PRO C 1 17 ? 118.462 388.507 145.533 1.00 63.59 14 PRO C N 1
ATOM 8274 C CA . PRO C 1 17 ? 118.425 389.972 145.437 1.00 62.40 14 PRO C CA 1
ATOM 8275 C C . PRO C 1 17 ? 119.374 390.514 144.370 1.00 60.36 14 PRO C C 1
ATOM 8276 O O . PRO C 1 17 ? 119.000 391.406 143.607 1.00 59.92 14 PRO C O 1
ATOM 8287 N N . ALA C 1 18 ? 120.589 389.975 144.324 1.00 62.47 15 ALA C N 1
ATOM 8288 C CA . ALA C 1 18 ? 121.591 390.414 143.359 1.00 59.15 15 ALA C CA 1
ATOM 8289 C C . ALA C 1 18 ? 121.130 390.148 141.931 1.00 58.12 15 ALA C C 1
ATOM 8290 O O . ALA C 1 18 ? 121.171 391.036 141.077 1.00 59.29 15 ALA C O 1
ATOM 8297 N N . GLY C 1 19 ? 120.697 388.918 141.679 1.00 59.45 16 GLY C N 1
ATOM 8298 C CA . GLY C 1 19 ? 120.279 388.516 140.351 1.00 59.96 16 GLY C CA 1
ATOM 8299 C C . GLY C 1 19 ? 119.040 389.247 139.874 1.00 60.41 16 GLY C C 1
ATOM 8300 O O . GLY C 1 19 ? 118.971 389.667 138.719 1.00 60.03 16 GLY C O 1
ATOM 8304 N N . LEU C 1 20 ? 118.059 389.397 140.758 1.00 61.44 17 LEU C N 1
ATOM 8305 C CA . LEU C 1 20 ? 116.817 390.075 140.404 1.00 62.24 17 LEU C CA 1
ATOM 8306 C C . LEU C 1 20 ? 117.065 391.544 140.085 1.00 60.80 17 LEU C C 1
ATOM 8307 O O . LEU C 1 20 ? 116.480 392.088 139.153 1.00 60.96 17 LEU C O 1
ATOM 8323 N N . THR C 1 21 ? 117.938 392.184 140.854 1.00 59.54 18 THR C N 1
ATOM 8324 C CA . THR C 1 21 ? 118.288 393.574 140.595 1.00 58.25 18 THR C CA 1
ATOM 8325 C C . THR C 1 21 ? 118.992 393.684 139.248 1.00 57.24 18 THR C C 1
ATOM 8326 O O . THR C 1 21 ? 118.701 394.580 138.456 1.00 56.98 18 THR C O 1
ATOM 8337 N N . ALA C 1 22 ? 119.918 392.763 138.998 1.00 56.91 19 ALA C N 1
ATOM 8338 C CA . ALA C 1 22 ? 120.652 392.728 137.740 1.00 56.33 19 ALA C CA 1
ATOM 8339 C C . ALA C 1 22 ? 119.696 392.558 136.562 1.00 57.33 19 ALA C C 1
ATOM 8340 O O . ALA C 1 22 ? 119.867 393.183 135.517 1.00 56.97 19 ALA C O 1
ATOM 8347 N N . GLY C 1 23 ? 118.687 391.712 136.745 1.00 58.78 20 GLY C N 1
ATOM 8348 C CA . GLY C 1 23 ? 117.706 391.455 135.708 1.00 60.04 20 GLY C CA 1
ATOM 8349 C C . GLY C 1 23 ? 116.873 392.682 135.399 1.00 60.09 20 GLY C C 1
ATOM 8350 O O . GLY C 1 23 ? 116.643 393.007 134.235 1.00 60.33 20 GLY C O 1
ATOM 8354 N N . ILE C 1 24 ? 116.421 393.367 136.445 1.00 60.33 21 ILE C N 1
ATOM 8355 C CA . ILE C 1 24 ? 115.606 394.567 136.283 1.00 60.37 21 ILE C CA 1
ATOM 8356 C C . ILE C 1 24 ? 116.372 395.659 135.534 1.00 58.98 21 ILE C C 1
ATOM 8357 O O . ILE C 1 24 ? 115.844 396.262 134.603 1.00 59.43 21 ILE C O 1
ATOM 8373 N N . TYR C 1 25 ? 117.612 395.909 135.944 1.00 63.27 22 TYR C N 1
ATOM 8374 C CA . TYR C 1 25 ? 118.451 396.903 135.283 1.00 59.34 22 TYR C CA 1
ATOM 8375 C C . TYR C 1 25 ? 118.709 396.556 133.818 1.00 58.51 22 TYR C C 1
ATOM 8376 O O . TYR C 1 25 ? 118.572 397.403 132.933 1.00 59.04 22 TYR C O 1
ATOM 8394 N N . ALA C 1 26 ? 119.072 395.301 133.571 1.00 56.93 23 ALA C N 1
ATOM 8395 C CA . ALA C 1 26 ? 119.406 394.844 132.228 1.00 57.42 23 ALA C CA 1
ATOM 8396 C C . ALA C 1 26 ? 118.219 394.990 131.284 1.00 59.19 23 ALA C C 1
ATOM 8397 O O . ALA C 1 26 ? 118.378 395.383 130.127 1.00 61.10 23 ALA C O 1
ATOM 8404 N N . VAL C 1 27 ? 117.028 394.676 131.782 1.00 59.72 24 VAL C N 1
ATOM 8405 C CA . VAL C 1 27 ? 115.813 394.807 130.987 1.00 61.20 24 VAL C CA 1
ATOM 8406 C C . VAL C 1 27 ? 115.519 396.275 130.687 1.00 60.92 24 VAL C C 1
ATOM 8407 O O . VAL C 1 27 ? 115.130 396.620 129.572 1.00 61.71 24 VAL C O 1
ATOM 8420 N N . ARG C 1 28 ? 115.707 397.139 131.678 1.00 71.28 25 ARG C N 1
ATOM 8421 C CA . ARG C 1 28 ? 115.503 398.569 131.482 1.00 72.00 25 ARG C CA 1
ATOM 8422 C C . ARG C 1 28 ? 116.573 399.140 130.551 1.00 71.96 25 ARG C C 1
ATOM 8423 O O . ARG C 1 28 ? 116.352 400.152 129.889 1.00 70.29 25 ARG C O 1
ATOM 8444 N N . TYR C 1 29 ? 117.732 398.489 130.514 1.00 58.00 26 TYR C N 1
ATOM 8445 C CA . TYR C 1 29 ? 118.784 398.831 129.561 1.00 57.57 26 TYR C CA 1
ATOM 8446 C C . TYR C 1 29 ? 118.461 398.293 128.167 1.00 58.89 26 TYR C C 1
ATOM 8447 O O . TYR C 1 29 ? 119.143 398.619 127.197 1.00 59.03 26 TYR C O 1
ATOM 8465 N N . GLY C 1 30 ? 117.426 397.463 128.077 1.00 68.65 27 GLY C N 1
ATOM 8466 C CA . GLY C 1 30 ? 116.965 396.949 126.801 1.00 70.46 27 GLY C CA 1
ATOM 8467 C C . GLY C 1 30 ? 117.747 395.742 126.319 1.00 70.61 27 GLY C C 1
ATOM 8468 O O . GLY C 1 30 ? 117.902 395.535 125.116 1.00 74.68 27 GLY C O 1
ATOM 8472 N N . LEU C 1 31 ? 118.225 394.934 127.260 1.00 61.29 28 LEU C N 1
ATOM 8473 C CA . LEU C 1 31 ? 118.977 393.729 126.931 1.00 61.79 28 LEU C CA 1
ATOM 8474 C C . LEU C 1 31 ? 118.048 392.522 126.891 1.00 63.28 28 LEU C C 1
ATOM 8475 O O . LEU C 1 31 ? 117.070 392.461 127.635 1.00 63.48 28 LEU C O 1
ATOM 8491 N N . ASP C 1 32 ? 118.363 391.557 126.033 1.00 72.44 29 ASP C N 1
ATOM 8492 C CA . ASP C 1 32 ? 117.617 390.308 126.002 1.00 75.12 29 ASP C CA 1
ATOM 8493 C C . ASP C 1 32 ? 118.158 389.400 127.100 1.00 73.95 29 ASP C C 1
ATOM 8494 O O . ASP C 1 32 ? 119.208 388.781 126.929 1.00 72.31 29 ASP C O 1
ATOM 8503 N N . THR C 1 33 ? 117.451 389.337 128.226 1.00 69.04 30 THR C N 1
ATOM 8504 C CA . THR C 1 33 ? 117.983 388.670 129.412 1.00 68.22 30 THR C CA 1
ATOM 8505 C C . THR C 1 33 ? 117.083 387.562 129.947 1.00 68.97 30 THR C C 1
ATOM 8506 O O . THR C 1 33 ? 115.857 387.608 129.830 1.00 71.94 30 THR C O 1
ATOM 8517 N N . LEU C 1 34 ? 117.731 386.558 130.526 1.00 66.36 31 LEU C N 1
ATOM 8518 C CA . LEU C 1 34 ? 117.060 385.425 131.146 1.00 67.85 31 LEU C CA 1
ATOM 8519 C C . LEU C 1 34 ? 117.693 385.127 132.506 1.00 66.98 31 LEU C C 1
ATOM 8520 O O . LEU C 1 34 ? 118.918 385.087 132.627 1.00 65.99 31 LEU C O 1
ATOM 8536 N N . ILE C 1 35 ? 116.855 384.931 133.523 1.00 67.58 32 ILE C N 1
ATOM 8537 C CA . ILE C 1 35 ? 117.328 384.533 134.849 1.00 67.20 32 ILE C CA 1
ATOM 8538 C C . ILE C 1 35 ? 117.101 383.040 135.044 1.00 69.20 32 ILE C C 1
ATOM 8539 O O . ILE C 1 35 ? 116.025 382.525 134.744 1.00 71.04 32 ILE C O 1
ATOM 8555 N N . LEU C 1 36 ? 118.122 382.356 135.550 1.00 70.55 33 LEU C N 1
ATOM 8556 C CA . LEU C 1 36 ? 118.032 380.935 135.864 1.00 70.96 33 LEU C CA 1
ATOM 8557 C C . LEU C 1 36 ? 117.914 380.729 137.374 1.00 71.11 33 LEU C C 1
ATOM 8558 O O . LEU C 1 36 ? 118.870 380.949 138.120 1.00 69.85 33 LEU C O 1
ATOM 8574 N N . GLU C 1 37 ? 116.729 380.302 137.806 1.00 72.89 34 GLU C N 1
ATOM 8575 C CA . GLU C 1 37 ? 116.415 380.113 139.222 1.00 73.54 34 GLU C CA 1
ATOM 8576 C C . GLU C 1 37 ? 116.256 378.633 139.555 1.00 75.94 34 GLU C C 1
ATOM 8577 O O . GLU C 1 37 ? 115.678 377.874 138.781 1.00 77.74 34 GLU C O 1
ATOM 8581 N N . ARG C 1 38 ? 116.787 378.230 140.705 1.00 99.19 35 ARG C N 1
ATOM 8582 C CA . ARG C 1 38 ? 116.748 376.832 141.128 1.00 97.88 35 ARG C CA 1
ATOM 8583 C C . ARG C 1 38 ? 115.445 376.410 141.812 1.00 101.38 35 ARG C C 1
ATOM 8584 O O . ARG C 1 38 ? 115.171 375.214 141.923 1.00 103.71 35 ARG C O 1
ATOM 8588 N N . ASN C 1 39 ? 114.634 377.372 142.248 1.00 112.61 36 ASN C N 1
ATOM 8589 C CA . ASN C 1 39 ? 113.372 377.054 142.920 1.00 114.77 36 ASN C CA 1
ATOM 8590 C C . ASN C 1 39 ? 112.555 378.298 143.261 1.00 114.62 36 ASN C C 1
ATOM 8591 O O . ASN C 1 39 ? 113.110 379.375 143.485 1.00 109.86 36 ASN C O 1
ATOM 8602 N N . GLU C 1 40 ? 111.234 378.133 143.301 1.00 112.28 37 GLU C N 1
ATOM 8603 C CA . GLU C 1 40 ? 110.313 379.222 143.618 1.00 110.12 37 GLU C CA 1
ATOM 8604 C C . GLU C 1 40 ? 109.459 378.875 144.833 1.00 112.56 37 GLU C C 1
ATOM 8605 O O . GLU C 1 40 ? 109.694 379.376 145.933 1.00 115.23 37 GLU C O 1
ATOM 8609 N N . GLU C 1 67 ? 110.819 387.530 147.781 1.00 99.55 64 GLU C N 1
ATOM 8610 C CA . GLU C 1 67 ? 109.917 388.543 148.310 1.00 103.56 64 GLU C CA 1
ATOM 8611 C C . GLU C 1 67 ? 109.092 389.154 147.187 1.00 103.44 64 GLU C C 1
ATOM 8612 O O . GLU C 1 67 ? 108.841 388.511 146.170 1.00 103.25 64 GLU C O 1
ATOM 8620 N N . ARG C 1 68 ? 108.677 390.402 147.374 1.00 100.90 65 ARG C N 1
ATOM 8621 C CA . ARG C 1 68 ? 107.902 391.109 146.367 1.00 99.36 65 ARG C CA 1
ATOM 8622 C C . ARG C 1 68 ? 108.793 391.214 145.146 1.00 99.25 65 ARG C C 1
ATOM 8623 O O . ARG C 1 68 ? 108.330 391.112 144.010 1.00 100.00 65 ARG C O 1
ATOM 8627 N N . PHE C 1 69 ? 110.077 391.433 145.419 1.00 128.86 66 PHE C N 1
ATOM 8628 C CA . PHE C 1 69 ? 111.127 391.545 144.411 1.00 125.78 66 PHE C CA 1
ATOM 8629 C C . PHE C 1 69 ? 110.861 390.663 143.198 1.00 125.46 66 PHE C C 1
ATOM 8630 O O . PHE C 1 69 ? 110.985 391.101 142.058 1.00 123.43 66 PHE C O 1
ATOM 8647 N N . ARG C 1 70 ? 110.490 389.416 143.459 1.00 81.83 67 ARG C N 1
ATOM 8648 C CA . ARG C 1 70 ? 110.207 388.467 142.390 1.00 81.52 67 ARG C CA 1
ATOM 8649 C C . ARG C 1 70 ? 109.083 388.960 141.488 1.00 83.26 67 ARG C C 1
ATOM 8650 O O . ARG C 1 70 ? 109.214 388.975 140.266 1.00 77.92 67 ARG C O 1
ATOM 8654 N N . THR C 1 71 ? 107.974 389.354 142.099 1.00 102.42 68 THR C N 1
ATOM 8655 C CA . THR C 1 71 ? 106.818 389.835 141.350 1.00 104.42 68 THR C CA 1
ATOM 8656 C C . THR C 1 71 ? 107.134 391.148 140.652 1.00 99.40 68 THR C C 1
ATOM 8657 O O . THR C 1 71 ? 106.770 391.363 139.498 1.00 96.08 68 THR C O 1
ATOM 8661 N N . HIS C 1 72 ? 107.827 392.016 141.374 1.00 109.74 69 HIS C N 1
ATOM 8662 C CA . HIS C 1 72 ? 108.293 393.284 140.837 1.00 108.81 69 HIS C CA 1
ATOM 8663 C C . HIS C 1 72 ? 109.144 393.053 139.597 1.00 105.69 69 HIS C C 1
ATOM 8664 O O . HIS C 1 72 ? 108.977 393.734 138.588 1.00 103.71 69 HIS C O 1
ATOM 8679 N N . ALA C 1 73 ? 110.056 392.091 139.670 1.00 85.92 70 ALA C N 1
ATOM 8680 C CA . ALA C 1 73 ? 110.921 391.800 138.541 1.00 81.42 70 ALA C CA 1
ATOM 8681 C C . ALA C 1 73 ? 110.097 391.331 137.347 1.00 84.46 70 ALA C C 1
ATOM 8682 O O . ALA C 1 73 ? 110.261 391.836 136.235 1.00 84.11 70 ALA C O 1
ATOM 8689 N N . GLN C 1 74 ? 109.223 390.361 137.587 1.00 84.74 71 GLN C N 1
ATOM 8690 C CA . GLN C 1 74 ? 108.378 389.814 136.536 1.00 84.63 71 GLN C CA 1
ATOM 8691 C C . GLN C 1 74 ? 107.621 390.925 135.827 1.00 85.14 71 GLN C C 1
ATOM 8692 O O . GLN C 1 74 ? 107.437 390.883 134.615 1.00 86.05 71 GLN C O 1
ATOM 8696 N N . GLU C 1 75 ? 107.184 391.918 136.590 1.00 95.77 72 GLU C N 1
ATOM 8697 C CA . GLU C 1 75 ? 106.447 393.039 136.025 1.00 96.84 72 GLU C CA 1
ATOM 8698 C C . GLU C 1 75 ? 107.301 393.780 135.006 1.00 95.70 72 GLU C C 1
ATOM 8699 O O . GLU C 1 75 ? 106.871 394.011 133.881 1.00 100.51 72 GLU C O 1
ATOM 8706 N N . VAL C 1 76 ? 108.512 394.151 135.405 1.00 87.41 73 VAL C N 1
ATOM 8707 C CA . VAL C 1 76 ? 109.420 394.866 134.519 1.00 87.01 73 VAL C CA 1
ATOM 8708 C C . VAL C 1 76 ? 109.564 394.123 133.198 1.00 90.32 73 VAL C C 1
ATOM 8709 O O . VAL C 1 76 ? 109.785 394.729 132.152 1.00 88.47 73 VAL C O 1
ATOM 8722 N N . GLY C 1 77 ? 109.434 392.805 133.258 1.00 80.83 74 GLY C N 1
ATOM 8723 C CA . GLY C 1 77 ? 109.512 391.965 132.077 1.00 79.44 74 GLY C CA 1
ATOM 8724 C C . GLY C 1 77 ? 110.745 391.087 132.047 1.00 79.40 74 GLY C C 1
ATOM 8725 O O . GLY C 1 77 ? 111.323 390.859 130.983 1.00 79.87 74 GLY C O 1
ATOM 8729 N N . VAL C 1 78 ? 111.147 390.584 133.210 1.00 74.21 75 VAL C N 1
ATOM 8730 C CA . VAL C 1 78 ? 112.280 389.673 133.268 1.00 74.14 75 VAL C CA 1
ATOM 8731 C C . VAL C 1 78 ? 111.801 388.282 132.898 1.00 73.92 75 VAL C C 1
ATOM 8732 O O . VAL C 1 78 ? 110.717 387.863 133.307 1.00 76.31 75 VAL C O 1
ATOM 8745 N N . LYS C 1 79 ? 112.601 387.574 132.112 1.00 70.13 76 LYS C N 1
ATOM 8746 C CA . LYS C 1 79 ? 112.304 386.192 131.788 1.00 72.05 76 LYS C CA 1
ATOM 8747 C C . LYS C 1 79 ? 113.014 385.326 132.813 1.00 71.74 76 LYS C C 1
ATOM 8748 O O . LYS C 1 79 ? 114.200 385.525 133.074 1.00 71.00 76 LYS C O 1
ATOM 8752 N N . THR C 1 80 ? 112.287 384.387 133.411 1.00 76.88 77 THR C N 1
ATOM 8753 C CA . THR C 1 80 ? 112.883 383.461 134.366 1.00 76.28 77 THR C CA 1
ATOM 8754 C C . THR C 1 80 ? 112.540 382.031 133.978 1.00 76.62 77 THR C C 1
ATOM 8755 O O . THR C 1 80 ? 111.475 381.764 133.421 1.00 78.78 77 THR C O 1
ATOM 8766 N N . THR C 1 81 ? 113.456 381.117 134.275 1.00 76.08 78 THR C N 1
ATOM 8767 C CA . THR C 1 81 ? 113.289 379.712 133.937 1.00 78.38 78 THR C CA 1
ATOM 8768 C C . THR C 1 81 ? 113.784 378.845 135.086 1.00 79.46 78 THR C C 1
ATOM 8769 O O . THR C 1 81 ? 114.925 378.981 135.528 1.00 77.13 78 THR C O 1
ATOM 8780 N N . ILE C 1 82 ? 112.922 377.956 135.569 1.00 100.12 79 ILE C N 1
ATOM 8781 C CA . ILE C 1 82 ? 113.278 377.105 136.695 1.00 100.08 79 ILE C CA 1
ATOM 8782 C C . ILE C 1 82 ? 114.116 375.916 136.235 1.00 100.11 79 ILE C C 1
ATOM 8783 O O . ILE C 1 82 ? 113.580 374.932 135.725 1.00 103.95 79 ILE C O 1
ATOM 8799 N N . THR C 1 83 ? 115.426 376.008 136.448 1.00 88.74 80 THR C N 1
ATOM 8800 C CA . THR C 1 83 ? 116.366 374.940 136.106 1.00 91.05 80 THR C CA 1
ATOM 8801 C C . THR C 1 83 ? 117.619 375.051 136.967 1.00 89.75 80 THR C C 1
ATOM 8802 O O . THR C 1 83 ? 117.695 375.893 137.863 1.00 86.77 80 THR C O 1
ATOM 8813 N N . GLU C 1 84 ? 118.605 374.209 136.670 1.00 99.07 81 GLU C N 1
ATOM 8814 C CA . GLU C 1 84 ? 119.865 374.173 137.406 1.00 97.63 81 GLU C CA 1
ATOM 8815 C C . GLU C 1 84 ? 121.061 374.214 136.461 1.00 94.60 81 GLU C C 1
ATOM 8816 O O . GLU C 1 84 ? 121.113 373.468 135.483 1.00 96.80 81 GLU C O 1
ATOM 8820 N N . VAL C 1 85 ? 122.020 375.088 136.755 1.00 85.18 82 VAL C N 1
ATOM 8821 C CA . VAL C 1 85 ? 123.214 375.205 135.927 1.00 84.96 82 VAL C CA 1
ATOM 8822 C C . VAL C 1 85 ? 124.252 374.194 136.388 1.00 86.71 82 VAL C C 1
ATOM 8823 O O . VAL C 1 85 ? 124.529 374.067 137.581 1.00 91.24 82 VAL C O 1
ATOM 8836 N N . LEU C 1 86 ? 124.820 373.481 135.422 1.00 89.27 83 LEU C N 1
ATOM 8837 C CA . LEU C 1 86 ? 125.787 372.426 135.689 1.00 91.18 83 LEU C CA 1
ATOM 8838 C C . LEU C 1 86 ? 127.204 372.897 135.384 1.00 90.74 83 LEU C C 1
ATOM 8839 O O . LEU C 1 86 ? 128.161 372.473 136.031 1.00 89.80 83 LEU C O 1
ATOM 8855 N N . SER C 1 87 ? 127.333 373.774 134.393 1.00 85.15 84 SER C N 1
ATOM 8856 C CA . SER C 1 87 ? 128.634 374.319 134.023 1.00 83.98 84 SER C CA 1
ATOM 8857 C C . SER C 1 87 ? 128.496 375.544 133.128 1.00 79.28 84 SER C C 1
ATOM 8858 O O . SER C 1 87 ? 127.420 375.825 132.600 1.00 82.29 84 SER C O 1
ATOM 8866 N N . VAL C 1 88 ? 129.598 376.272 132.972 1.00 76.45 85 VAL C N 1
ATOM 8867 C CA . VAL C 1 88 ? 129.645 377.459 132.125 1.00 79.24 85 VAL C CA 1
ATOM 8868 C C . VAL C 1 88 ? 131.014 377.574 131.465 1.00 79.46 85 VAL C C 1
ATOM 8869 O O . VAL C 1 88 ? 132.029 377.674 132.156 1.00 79.39 85 VAL C O 1
ATOM 8882 N N . ARG C 1 89 ? 131.038 377.559 130.135 1.00 78.80 86 ARG C N 1
ATOM 8883 C CA . ARG C 1 89 ? 132.287 377.677 129.389 1.00 81.01 86 ARG C CA 1
ATOM 8884 C C . ARG C 1 89 ? 132.225 378.858 128.429 1.00 81.01 86 ARG C C 1
ATOM 8885 O O . ARG C 1 89 ? 131.150 379.231 127.959 1.00 80.54 86 ARG C O 1
ATOM 8889 N N . SER C 1 90 ? 133.369 379.466 128.145 1.00 94.37 87 SER C N 1
ATOM 8890 C CA . SER C 1 90 ? 133.390 380.607 127.242 1.00 91.95 87 SER C CA 1
ATOM 8891 C C . SER C 1 90 ? 134.209 380.310 125.996 1.00 97.50 87 SER C C 1
ATOM 8892 O O . SER C 1 90 ? 135.379 379.947 126.087 1.00 98.40 87 SER C O 1
ATOM 8896 N N . GLU C 1 91 ? 133.589 380.463 124.831 1.00 95.76 88 GLU C N 1
ATOM 8897 C CA . GLU C 1 91 ? 134.281 380.227 123.574 1.00 93.44 88 GLU C CA 1
ATOM 8898 C C . GLU C 1 91 ? 134.058 381.349 122.568 1.00 96.40 88 GLU C C 1
ATOM 8899 O O . GLU C 1 91 ? 132.923 381.683 122.246 1.00 96.44 88 GLU C O 1
ATOM 8903 N N . GLY C 1 92 ? 135.143 381.918 122.058 1.00 107.74 89 GLY C N 1
ATOM 8904 C CA . GLY C 1 92 ? 135.049 382.959 121.051 1.00 107.77 89 GLY C CA 1
ATOM 8905 C C . GLY C 1 92 ? 134.172 384.149 121.386 1.00 104.36 89 GLY C C 1
ATOM 8906 O O . GLY C 1 92 ? 133.411 384.606 120.537 1.00 101.45 89 GLY C O 1
ATOM 8910 N N . THR C 1 93 ? 134.262 384.658 122.608 1.00 128.99 90 THR C N 1
ATOM 8911 C CA . THR C 1 93 ? 133.454 385.807 122.999 1.00 127.51 90 THR C CA 1
ATOM 8912 C C . THR C 1 93 ? 131.996 385.419 123.211 1.00 127.73 90 THR C C 1
ATOM 8913 O O . THR C 1 93 ? 131.112 386.272 123.221 1.00 126.17 90 THR C O 1
ATOM 8917 N N . LYS C 1 94 ? 131.754 384.125 123.375 1.00 88.78 91 LYS C N 1
ATOM 8918 C CA . LYS C 1 94 ? 130.410 383.616 123.599 1.00 84.45 91 LYS C CA 1
ATOM 8919 C C . LYS C 1 94 ? 130.428 382.747 124.845 1.00 81.82 91 LYS C C 1
ATOM 8920 O O . LYS C 1 94 ? 131.413 382.067 125.114 1.00 85.54 91 LYS C O 1
ATOM 8924 N N . LYS C 1 95 ? 129.346 382.771 125.611 1.00 80.87 92 LYS C N 1
ATOM 8925 C CA . LYS C 1 95 ? 129.285 381.978 126.828 1.00 81.69 92 LYS C CA 1
ATOM 8926 C C . LYS C 1 95 ? 128.285 380.842 126.705 1.00 83.49 92 LYS C C 1
ATOM 8927 O O . LYS C 1 95 ? 127.125 381.051 126.364 1.00 84.33 92 LYS C O 1
ATOM 8946 N N . ILE C 1 96 ? 128.753 379.635 126.994 1.00 78.83 93 ILE C N 1
ATOM 8947 C CA . ILE C 1 96 ? 127.914 378.442 126.925 1.00 81.35 93 ILE C CA 1
ATOM 8948 C C . ILE C 1 96 ? 127.508 378.006 128.324 1.00 82.18 93 ILE C C 1
ATOM 8949 O O . ILE C 1 96 ? 128.340 377.545 129.103 1.00 83.77 93 ILE C O 1
ATOM 8965 N N . ILE C 1 97 ? 126.222 378.147 128.627 1.00 98.09 94 ILE C N 1
ATOM 8966 C CA . ILE C 1 97 ? 125.672 377.685 129.894 1.00 98.29 94 ILE C CA 1
ATOM 8967 C C . ILE C 1 97 ? 124.935 376.378 129.662 1.00 99.21 94 ILE C C 1
ATOM 8968 O O . ILE C 1 97 ? 123.927 376.345 128.955 1.00 102.18 94 ILE C O 1
ATOM 8984 N N . THR C 1 98 ? 125.434 375.305 130.264 1.00 90.54 95 THR C N 1
ATOM 8985 C CA . THR C 1 98 ? 124.805 374.001 130.107 1.00 96.63 95 THR C CA 1
ATOM 8986 C C . THR C 1 98 ? 123.914 373.730 131.310 1.00 95.40 95 THR C C 1
ATOM 8987 O O . THR C 1 98 ? 124.383 373.672 132.446 1.00 94.87 95 THR C O 1
ATOM 8998 N N . THR C 1 99 ? 122.623 373.574 131.039 1.00 85.84 96 THR C N 1
ATOM 8999 C CA . THR C 1 99 ? 121.635 373.252 132.059 1.00 85.61 96 THR C CA 1
ATOM 9000 C C . THR C 1 99 ? 120.980 371.918 131.725 1.00 89.70 96 THR C C 1
ATOM 9001 O O . THR C 1 99 ? 121.216 371.353 130.658 1.00 94.32 96 THR C O 1
ATOM 9012 N N . ASP C 1 100 ? 120.162 371.418 132.644 1.00 98.19 97 ASP C N 1
ATOM 9013 C CA . ASP C 1 100 ? 119.452 370.161 132.436 1.00 101.14 97 ASP C CA 1
ATOM 9014 C C . ASP C 1 100 ? 118.502 370.227 131.239 1.00 100.79 97 ASP C C 1
ATOM 9015 O O . ASP C 1 100 ? 118.086 369.195 130.714 1.00 100.08 97 ASP C O 1
ATOM 9024 N N . SER C 1 101 ? 118.165 371.441 130.813 1.00 113.75 98 SER C N 1
ATOM 9025 C CA . SER C 1 101 ? 117.240 371.636 129.701 1.00 113.88 98 SER C CA 1
ATOM 9026 C C . SER C 1 101 ? 117.956 371.681 128.350 1.00 113.26 98 SER C C 1
ATOM 9027 O O . SER C 1 101 ? 117.334 371.465 127.309 1.00 116.30 98 SER C O 1
ATOM 9035 N N . GLY C 1 102 ? 119.258 371.958 128.370 1.00 89.85 99 GLY C N 1
ATOM 9036 C CA . GLY C 1 102 ? 120.048 372.045 127.152 1.00 90.47 99 GLY C CA 1
ATOM 9037 C C . GLY C 1 102 ? 121.030 373.196 127.220 1.00 87.71 99 GLY C C 1
ATOM 9038 O O . GLY C 1 102 ? 120.966 374.008 128.135 1.00 85.23 99 GLY C O 1
ATOM 9042 N N . ASP C 1 103 ? 121.943 373.275 126.258 1.00 99.81 100 ASP C N 1
ATOM 9043 C CA . ASP C 1 103 ? 122.937 374.341 126.264 1.00 97.60 100 ASP C CA 1
ATOM 9044 C C . ASP C 1 103 ? 122.278 375.678 125.946 1.00 96.26 100 ASP C C 1
ATOM 9045 O O . ASP C 1 103 ? 121.361 375.748 125.127 1.00 97.39 100 ASP C O 1
ATOM 9054 N N . LEU C 1 104 ? 122.753 376.731 126.605 1.00 85.57 101 LEU C N 1
ATOM 9055 C CA . LEU C 1 104 ? 122.301 378.090 126.328 1.00 81.49 101 LEU C CA 1
ATOM 9056 C C . LEU C 1 104 ? 123.491 378.969 125.977 1.00 79.61 101 LEU C C 1
ATOM 9057 O O . LEU C 1 104 ? 124.602 378.753 126.464 1.00 82.40 101 LEU C O 1
ATOM 9073 N N . GLU C 1 105 ? 123.241 379.967 125.137 1.00 77.51 102 GLU C N 1
ATOM 9074 C CA . GLU C 1 105 ? 124.284 380.859 124.653 1.00 77.09 102 GLU C CA 1
ATOM 9075 C C . GLU C 1 105 ? 124.007 382.288 125.089 1.00 74.03 102 GLU C C 1
ATOM 9076 O O . GLU C 1 105 ? 122.856 382.726 125.120 1.00 73.47 102 GLU C O 1
ATOM 9080 N N . ALA C 1 106 ? 125.065 383.012 125.433 1.00 72.60 103 ALA C N 1
ATOM 9081 C CA . ALA C 1 106 ? 124.927 384.401 125.838 1.00 70.64 103 ALA C CA 1
ATOM 9082 C C . ALA C 1 106 ? 126.221 385.169 125.608 1.00 69.65 103 ALA C C 1
ATOM 9083 O O . ALA C 1 106 ? 127.307 384.589 125.592 1.00 70.63 103 ALA C O 1
ATOM 9090 N N . LYS C 1 107 ? 126.093 386.480 125.433 1.00 63.06 104 LYS C N 1
ATOM 9091 C CA . LYS C 1 107 ? 127.248 387.349 125.250 1.00 63.28 104 LYS C CA 1
ATOM 9092 C C . LYS C 1 107 ? 127.897 387.663 126.593 1.00 62.04 104 LYS C C 1
ATOM 9093 O O . LYS C 1 107 ? 129.112 387.847 126.677 1.00 61.82 104 LYS C O 1
ATOM 9100 N N . ALA C 1 108 ? 127.080 387.711 127.642 1.00 62.25 105 ALA C N 1
ATOM 9101 C CA . ALA C 1 108 ? 127.567 388.006 128.986 1.00 58.21 105 ALA C CA 1
ATOM 9102 C C . ALA C 1 108 ? 126.831 387.171 130.024 1.00 58.41 105 ALA C C 1
ATOM 9103 O O . ALA C 1 108 ? 125.693 386.753 129.807 1.00 59.39 105 ALA C O 1
ATOM 9110 N N . VAL C 1 109 ? 127.492 386.943 131.154 1.00 63.74 106 VAL C N 1
ATOM 9111 C CA . VAL C 1 109 ? 126.929 386.154 132.242 1.00 63.16 106 VAL C CA 1
ATOM 9112 C C . VAL C 1 109 ? 127.155 386.846 133.581 1.00 63.10 106 VAL C C 1
ATOM 9113 O O . VAL C 1 109 ? 128.222 387.411 133.825 1.00 63.98 106 VAL C O 1
ATOM 9126 N N . ILE C 1 110 ? 126.142 386.792 134.440 1.00 58.14 107 ILE C N 1
ATOM 9127 C CA . ILE C 1 110 ? 126.251 387.295 135.805 1.00 54.85 107 ILE C CA 1
ATOM 9128 C C . ILE C 1 110 ? 125.984 386.162 136.788 1.00 58.06 107 ILE C C 1
ATOM 9129 O O . ILE C 1 110 ? 124.920 385.541 136.768 1.00 59.30 107 ILE C O 1
ATOM 9145 N N . ILE C 1 111 ? 126.968 385.899 137.640 1.00 57.34 108 ILE C N 1
ATOM 9146 C CA . ILE C 1 111 ? 126.836 384.908 138.697 1.00 55.81 108 ILE C CA 1
ATOM 9147 C C . ILE C 1 111 ? 126.265 385.564 139.947 1.00 54.60 108 ILE C C 1
ATOM 9148 O O . ILE C 1 111 ? 126.915 386.406 140.565 1.00 56.12 108 ILE C O 1
ATOM 9164 N N . ALA C 1 112 ? 125.046 385.180 140.307 1.00 55.36 109 ALA C N 1
ATOM 9165 C CA . ALA C 1 112 ? 124.394 385.705 141.501 1.00 55.97 109 ALA C CA 1
ATOM 9166 C C . ALA C 1 112 ? 123.804 384.556 142.307 1.00 56.09 109 ALA C C 1
ATOM 9167 O O . ALA C 1 112 ? 122.641 384.593 142.710 1.00 56.71 109 ALA C O 1
ATOM 9174 N N . THR C 1 113 ? 124.632 383.548 142.560 1.00 56.23 110 THR C N 1
ATOM 9175 C CA . THR C 1 113 ? 124.174 382.301 143.155 1.00 57.68 110 THR C CA 1
ATOM 9176 C C . THR C 1 113 ? 124.220 382.312 144.678 1.00 56.97 110 THR C C 1
ATOM 9177 O O . THR C 1 113 ? 123.827 381.338 145.319 1.00 58.10 110 THR C O 1
ATOM 9188 N N . GLY C 1 114 ? 124.705 383.404 145.259 1.00 65.10 111 GLY C N 1
ATOM 9189 C CA . GLY C 1 114 ? 124.693 383.551 146.701 1.00 65.83 111 GLY C CA 1
ATOM 9190 C C . GLY C 1 114 ? 125.580 382.534 147.389 1.00 66.94 111 GLY C C 1
ATOM 9191 O O . GLY C 1 114 ? 126.500 381.983 146.783 1.00 66.79 111 GLY C O 1
ATOM 9195 N N . ALA C 1 115 ? 125.295 382.288 148.664 1.00 65.46 112 ALA C N 1
ATOM 9196 C CA . ALA C 1 115 ? 126.058 381.338 149.462 1.00 63.95 112 ALA C CA 1
ATOM 9197 C C . ALA C 1 115 ? 125.153 380.680 150.495 1.00 64.68 112 ALA C C 1
ATOM 9198 O O . ALA C 1 115 ? 124.079 381.195 150.808 1.00 62.67 112 ALA C O 1
ATOM 9205 N N . ASN C 1 116 ? 125.596 379.540 151.016 1.00 70.03 113 ASN C N 1
ATOM 9206 C CA . ASN C 1 116 ? 124.857 378.822 152.047 1.00 66.86 113 ASN C CA 1
ATOM 9207 C C . ASN C 1 116 ? 125.742 378.568 153.258 1.00 70.30 113 ASN C C 1
ATOM 9208 O O . ASN C 1 116 ? 126.959 378.446 153.122 1.00 70.24 113 ASN C O 1
ATOM 9219 N N . PRO C 1 117 ? 125.136 378.495 154.452 1.00 69.67 114 PRO C N 1
ATOM 9220 C CA . PRO C 1 117 ? 125.929 378.110 155.623 1.00 66.02 114 PRO C CA 1
ATOM 9221 C C . PRO C 1 117 ? 126.347 376.652 155.544 1.00 65.84 114 PRO C C 1
ATOM 9222 O O . PRO C 1 117 ? 125.535 375.803 155.174 1.00 67.69 114 PRO C O 1
ATOM 9233 N N . LYS C 1 118 ? 127.597 376.365 155.888 1.00 60.16 115 LYS C N 1
ATOM 9234 C CA . LYS C 1 118 ? 128.069 374.990 155.917 1.00 62.22 115 LYS C CA 1
ATOM 9235 C C . LYS C 1 118 ? 127.317 374.244 157.012 1.00 63.11 115 LYS C C 1
ATOM 9236 O O . LYS C 1 118 ? 127.062 374.796 158.082 1.00 62.37 115 LYS C O 1
ATOM 9255 N N . HIS C 1 119 ? 126.961 372.993 156.741 1.00 72.34 116 HIS C N 1
ATOM 9256 C CA . HIS C 1 119 ? 126.198 372.195 157.693 1.00 72.96 116 HIS C CA 1
ATOM 9257 C C . HIS C 1 119 ? 127.092 371.345 158.579 1.00 71.60 116 HIS C C 1
ATOM 9258 O O . HIS C 1 119 ? 128.228 371.034 158.226 1.00 73.55 116 HIS C O 1
ATOM 9272 N N . LEU C 1 120 ? 126.562 370.987 159.743 1.00 74.13 117 LEU C N 1
ATOM 9273 C CA . LEU C 1 120 ? 127.252 370.101 160.668 1.00 78.02 117 LEU C CA 1
ATOM 9274 C C . LEU C 1 120 ? 127.240 368.682 160.120 1.00 80.63 117 LEU C C 1
ATOM 9275 O O . LEU C 1 120 ? 128.205 367.932 160.276 1.00 80.36 117 LEU C O 1
ATOM 9291 N N . GLY C 1 121 ? 126.135 368.320 159.477 1.00 75.83 118 GLY C N 1
ATOM 9292 C CA . GLY C 1 121 ? 125.989 367.001 158.891 1.00 77.57 118 GLY C CA 1
ATOM 9293 C C . GLY C 1 121 ? 125.703 365.952 159.945 1.00 78.28 118 GLY C C 1
ATOM 9294 O O . GLY C 1 121 ? 126.217 364.839 159.867 1.00 81.48 118 GLY C O 1
ATOM 9298 N N . VAL C 1 122 ? 124.875 366.308 160.925 1.00 84.25 119 VAL C N 1
ATOM 9299 C CA . VAL C 1 122 ? 124.510 365.395 162.006 1.00 85.65 119 VAL C CA 1
ATOM 9300 C C . VAL C 1 122 ? 122.997 365.199 162.065 1.00 87.88 119 VAL C C 1
ATOM 9301 O O . VAL C 1 122 ? 122.244 366.064 161.617 1.00 89.01 119 VAL C O 1
ATOM 9314 N N . PRO C 1 123 ? 122.547 364.061 162.621 1.00 85.74 120 PRO C N 1
ATOM 9315 C CA . PRO C 1 123 ? 121.110 363.796 162.754 1.00 87.25 120 PRO C CA 1
ATOM 9316 C C . PRO C 1 123 ? 120.369 364.892 163.516 1.00 85.71 120 PRO C C 1
ATOM 9317 O O . PRO C 1 123 ? 120.831 365.331 164.571 1.00 82.30 120 PRO C O 1
ATOM 9328 N N . GLY C 1 124 ? 119.240 365.334 162.973 1.00 112.98 121 GLY C N 1
ATOM 9329 C CA . GLY C 1 124 ? 118.391 366.299 163.646 1.00 110.83 121 GLY C CA 1
ATOM 9330 C C . GLY C 1 124 ? 118.618 367.726 163.195 1.00 108.47 121 GLY C C 1
ATOM 9331 O O . GLY C 1 124 ? 117.771 368.589 163.417 1.00 108.82 121 GLY C O 1
ATOM 9335 N N . GLU C 1 125 ? 119.759 367.981 162.562 1.00 84.85 122 GLU C N 1
ATOM 9336 C CA . GLU C 1 125 ? 120.077 369.322 162.085 1.00 81.93 122 GLU C CA 1
ATOM 9337 C C . GLU C 1 125 ? 119.051 369.783 161.054 1.00 83.87 122 GLU C C 1
ATOM 9338 O O . GLU C 1 125 ? 118.357 370.780 161.257 1.00 83.56 122 GLU C O 1
ATOM 9350 N N . LYS C 1 126 ? 118.960 369.049 159.950 1.00 79.06 123 LYS C N 1
ATOM 9351 C CA . LYS C 1 126 ? 118.039 369.388 158.872 1.00 79.34 123 LYS C CA 1
ATOM 9352 C C . LYS C 1 126 ? 116.586 369.256 159.322 1.00 80.97 123 LYS C C 1
ATOM 9353 O O . LYS C 1 126 ? 115.703 369.956 158.824 1.00 81.74 123 LYS C O 1
ATOM 9357 N N . GLU C 1 127 ? 116.349 368.353 160.269 1.00 91.41 124 GLU C N 1
ATOM 9358 C CA . GLU C 1 127 ? 114.996 368.011 160.693 1.00 94.47 124 GLU C CA 1
ATOM 9359 C C . GLU C 1 127 ? 114.408 369.023 161.674 1.00 92.61 124 GLU C C 1
ATOM 9360 O O . GLU C 1 127 ? 113.193 369.221 161.716 1.00 94.47 124 GLU C O 1
ATOM 9372 N N . LEU C 1 128 ? 115.276 369.665 162.452 1.00 88.47 125 LEU C N 1
ATOM 9373 C CA . LEU C 1 128 ? 114.846 370.575 163.513 1.00 86.88 125 LEU C CA 1
ATOM 9374 C C . LEU C 1 128 ? 115.119 372.026 163.135 1.00 81.71 125 LEU C C 1
ATOM 9375 O O . LEU C 1 128 ? 115.078 372.919 163.982 1.00 75.73 125 LEU C O 1
ATOM 9391 N N . ILE C 1 129 ? 115.393 372.252 161.855 1.00 85.26 126 ILE C N 1
ATOM 9392 C CA . ILE C 1 129 ? 115.583 373.597 161.331 1.00 81.43 126 ILE C CA 1
ATOM 9393 C C . ILE C 1 129 ? 114.295 374.398 161.506 1.00 81.22 126 ILE C C 1
ATOM 9394 O O . ILE C 1 129 ? 113.199 373.876 161.298 1.00 82.84 126 ILE C O 1
ATOM 9410 N N . SER C 1 130 ? 114.444 375.648 161.938 1.00 88.80 127 SER C N 1
ATOM 9411 C CA . SER C 1 130 ? 113.317 376.536 162.232 1.00 90.22 127 SER C CA 1
ATOM 9412 C C . SER C 1 130 ? 112.511 376.037 163.435 1.00 91.07 127 SER C C 1
ATOM 9413 O O . SER C 1 130 ? 111.447 376.576 163.741 1.00 92.33 127 SER C O 1
ATOM 9421 N N . LYS C 1 131 ? 113.022 375.007 164.105 1.00 85.74 128 LYS C N 1
ATOM 9422 C CA . LYS C 1 131 ? 112.380 374.448 165.291 1.00 89.50 128 LYS C CA 1
ATOM 9423 C C . LYS C 1 131 ? 113.402 374.293 166.415 1.00 87.28 128 LYS C C 1
ATOM 9424 O O . LYS C 1 131 ? 113.295 373.389 167.242 1.00 84.10 128 LYS C O 1
ATOM 9428 N N . GLY C 1 132 ? 114.387 375.188 166.434 1.00 101.91 129 GLY C N 1
ATOM 9429 C CA . GLY C 1 132 ? 115.426 375.179 167.449 1.00 99.27 129 GLY C CA 1
ATOM 9430 C C . GLY C 1 132 ? 116.813 375.262 166.840 1.00 97.55 129 GLY C C 1
ATOM 9431 O O . GLY C 1 132 ? 117.744 375.769 167.465 1.00 96.67 129 GLY C O 1
ATOM 9435 N N . VAL C 1 133 ? 116.950 374.767 165.614 1.00 70.59 130 VAL C N 1
ATOM 9436 C CA . VAL C 1 133 ? 118.211 374.855 164.885 1.00 67.81 130 VAL C CA 1
ATOM 9437 C C . VAL C 1 133 ? 118.203 376.085 163.984 1.00 64.79 130 VAL C C 1
ATOM 9438 O O . VAL C 1 133 ? 117.222 376.344 163.287 1.00 67.39 130 VAL C O 1
ATOM 9451 N N . SER C 1 134 ? 119.294 376.846 164.011 1.00 62.60 131 SER C N 1
ATOM 9452 C CA . SER C 1 134 ? 119.375 378.098 163.263 1.00 61.17 131 SER C CA 1
ATOM 9453 C C . SER C 1 134 ? 120.802 378.408 162.816 1.00 60.76 131 SER C C 1
ATOM 9454 O O . SER C 1 134 ? 121.763 377.821 163.314 1.00 62.31 131 SER C O 1
ATOM 9462 N N . TYR C 1 135 ? 120.921 379.331 161.865 1.00 66.46 132 TYR C N 1
ATOM 9463 C CA . TYR C 1 135 ? 122.215 379.802 161.377 1.00 64.44 132 TYR C CA 1
ATOM 9464 C C . TYR C 1 135 ? 122.304 381.327 161.446 1.00 63.94 132 TYR C C 1
ATOM 9465 O O . TYR C 1 135 ? 123.256 381.921 160.939 1.00 61.90 132 TYR C O 1
ATOM 9483 N N . CYS C 1 136 ? 121.307 381.949 162.073 1.00 76.37 133 CYS C N 1
ATOM 9484 C CA . CYS C 1 136 ? 121.305 383.391 162.310 1.00 74.92 133 CYS C CA 1
ATOM 9485 C C . CYS C 1 136 ? 120.879 383.694 163.741 1.00 76.47 133 CYS C C 1
ATOM 9486 O O . CYS C 1 136 ? 119.712 383.536 164.099 1.00 79.43 133 CYS C O 1
ATOM 9493 N N . ALA C 1 137 ? 121.835 384.137 164.551 1.00 60.45 134 ALA C N 1
ATOM 9494 C CA . ALA C 1 137 ? 121.586 384.417 165.958 1.00 57.39 134 ALA C CA 1
ATOM 9495 C C . ALA C 1 137 ? 120.822 385.724 166.133 1.00 60.59 134 ALA C C 1
ATOM 9496 O O . ALA C 1 137 ? 120.042 385.876 167.074 1.00 65.64 134 ALA C O 1
ATOM 9503 N N . ILE C 1 138 ? 121.048 386.665 165.224 1.00 72.80 135 ILE C N 1
ATOM 9504 C CA . ILE C 1 138 ? 120.411 387.974 165.307 1.00 72.87 135 ILE C CA 1
ATOM 9505 C C . ILE C 1 138 ? 118.933 387.877 164.940 1.00 76.21 135 ILE C C 1
ATOM 9506 O O . ILE C 1 138 ? 118.102 388.597 165.495 1.00 76.37 135 ILE C O 1
ATOM 9522 N N . CYS C 1 139 ? 118.605 386.977 164.019 1.00 84.89 136 CYS C N 1
ATOM 9523 C CA . CYS C 1 139 ? 117.220 386.801 163.592 1.00 81.31 136 CYS C CA 1
ATOM 9524 C C . CYS C 1 139 ? 116.363 386.176 164.690 1.00 81.16 136 CYS C C 1
ATOM 9525 O O . CYS C 1 139 ? 115.182 386.500 164.823 1.00 80.72 136 CYS C O 1
ATOM 9532 N N . ASP C 1 140 ? 116.970 385.291 165.477 1.00 71.60 137 ASP C N 1
ATOM 9533 C CA . ASP C 1 140 ? 116.244 384.495 166.465 1.00 69.85 137 ASP C CA 1
ATOM 9534 C C . ASP C 1 140 ? 116.558 384.906 167.901 1.00 70.96 137 ASP C C 1
ATOM 9535 O O . ASP C 1 140 ? 116.293 384.152 168.836 1.00 74.01 137 ASP C O 1
ATOM 9544 N N . GLY C 1 141 ? 117.122 386.097 168.071 1.00 67.67 138 GLY C N 1
ATOM 9545 C CA . GLY C 1 141 ? 117.507 386.585 169.385 1.00 66.09 138 GLY C CA 1
ATOM 9546 C C . GLY C 1 141 ? 116.395 386.526 170.419 1.00 68.81 138 GLY C C 1
ATOM 9547 O O . GLY C 1 141 ? 116.519 385.822 171.422 1.00 71.61 138 GLY C O 1
ATOM 9551 N N . PRO C 1 142 ? 115.300 387.264 170.178 1.00 75.86 139 PRO C N 1
ATOM 9552 C CA . PRO C 1 142 ? 114.173 387.381 171.115 1.00 77.48 139 PRO C CA 1
ATOM 9553 C C . PRO C 1 142 ? 113.535 386.056 171.527 1.00 78.47 139 PRO C C 1
ATOM 9554 O O . PRO C 1 142 ? 113.002 385.967 172.635 1.00 79.77 139 PRO C O 1
ATOM 9565 N N . PHE C 1 143 ? 113.585 385.048 170.665 1.00 74.73 140 PHE C N 1
ATOM 9566 C CA . PHE C 1 143 ? 112.930 383.781 170.964 1.00 74.12 140 PHE C CA 1
ATOM 9567 C C . PHE C 1 143 ? 113.628 383.040 172.100 1.00 76.33 140 PHE C C 1
ATOM 9568 O O . PHE C 1 143 ? 112.987 382.302 172.851 1.00 79.03 140 PHE C O 1
ATOM 9585 N N . PHE C 1 144 ? 114.935 383.250 172.226 1.00 76.71 141 PHE C N 1
ATOM 9586 C CA . PHE C 1 144 ? 115.742 382.521 173.201 1.00 75.78 141 PHE C CA 1
ATOM 9587 C C . PHE C 1 144 ? 116.106 383.390 174.395 1.00 73.23 141 PHE C C 1
ATOM 9588 O O . PHE C 1 144 ? 117.130 383.180 175.043 1.00 71.30 141 PHE C O 1
ATOM 9605 N N . ARG C 1 145 ? 115.255 384.367 174.687 1.00 72.56 142 ARG C N 1
ATOM 9606 C CA . ARG C 1 145 ? 115.435 385.185 175.874 1.00 71.56 142 ARG C CA 1
ATOM 9607 C C . ARG C 1 145 ? 115.206 384.327 177.115 1.00 71.31 142 ARG C C 1
ATOM 9608 O O . ARG C 1 145 ? 114.201 383.623 177.210 1.00 74.19 142 ARG C O 1
ATOM 9629 N N . ASN C 1 146 ? 116.157 384.370 178.044 1.00 82.91 143 ASN C N 1
ATOM 9630 C CA . ASN C 1 146 ? 116.077 383.606 179.288 1.00 82.51 143 ASN C CA 1
ATOM 9631 C C . ASN C 1 146 ? 116.006 382.095 179.058 1.00 82.28 143 ASN C C 1
ATOM 9632 O O . ASN C 1 146 ? 115.478 381.361 179.893 1.00 88.94 143 ASN C O 1
ATOM 9643 N N . LYS C 1 147 ? 116.540 381.640 177.926 1.00 69.62 144 LYS C N 1
ATOM 9644 C CA . LYS C 1 147 ? 116.600 380.212 177.611 1.00 70.88 144 LYS C CA 1
ATOM 9645 C C . LYS C 1 147 ? 118.046 379.735 177.523 1.00 67.28 144 LYS C C 1
ATOM 9646 O O . LYS C 1 147 ? 118.977 380.539 177.570 1.00 64.45 144 LYS C O 1
ATOM 9665 N N . ILE C 1 148 ? 118.224 378.422 177.408 1.00 66.81 145 ILE C N 1
ATOM 9666 C CA . ILE C 1 148 ? 119.548 377.833 177.242 1.00 66.90 145 ILE C CA 1
ATOM 9667 C C . ILE C 1 148 ? 119.814 377.612 175.757 1.00 68.27 145 ILE C C 1
ATOM 9668 O O . ILE C 1 148 ? 118.913 377.242 175.001 1.00 66.70 145 ILE C O 1
ATOM 9684 N N . VAL C 1 149 ? 121.060 377.835 175.352 1.00 63.82 146 VAL C N 1
ATOM 9685 C CA . VAL C 1 149 ? 121.419 377.876 173.941 1.00 61.12 146 VAL C CA 1
ATOM 9686 C C . VAL C 1 149 ? 122.831 377.340 173.715 1.00 60.57 146 VAL C C 1
ATOM 9687 O O . VAL C 1 149 ? 123.688 377.444 174.591 1.00 60.28 146 VAL C O 1
ATOM 9700 N N . ALA C 1 150 ? 123.058 376.755 172.540 1.00 62.24 147 ALA C N 1
ATOM 9701 C CA . ALA C 1 150 ? 124.377 376.254 172.160 1.00 63.22 147 ALA C CA 1
ATOM 9702 C C . ALA C 1 150 ? 124.824 376.859 170.834 1.00 60.63 147 ALA C C 1
ATOM 9703 O O . ALA C 1 150 ? 124.035 376.976 169.897 1.00 62.52 147 ALA C O 1
ATOM 9710 N N . VAL C 1 151 ? 126.095 377.246 170.772 1.00 58.70 148 VAL C N 1
ATOM 9711 C CA . VAL C 1 151 ? 126.698 377.768 169.552 1.00 57.88 148 VAL C CA 1
ATOM 9712 C C . VAL C 1 151 ? 127.861 376.873 169.145 1.00 58.60 148 VAL C C 1
ATOM 9713 O O . VAL C 1 151 ? 128.766 376.626 169.939 1.00 58.99 148 VAL C O 1
ATOM 9726 N N . VAL C 1 152 ? 127.832 376.394 167.905 1.00 58.99 149 VAL C N 1
ATOM 9727 C CA . VAL C 1 152 ? 128.862 375.491 167.401 1.00 60.04 149 VAL C CA 1
ATOM 9728 C C . VAL C 1 152 ? 129.756 376.197 166.386 1.00 59.28 149 VAL C C 1
ATOM 9729 O O . VAL C 1 152 ? 129.280 376.699 165.366 1.00 58.60 149 VAL C O 1
ATOM 9742 N N . GLY C 1 153 ? 131.053 376.228 166.675 1.00 59.58 150 GLY C N 1
ATOM 9743 C CA . GLY C 1 153 ? 132.014 376.919 165.835 1.00 59.10 150 GLY C CA 1
ATOM 9744 C C . GLY C 1 153 ? 133.137 377.512 166.662 1.00 59.03 150 GLY C C 1
ATOM 9745 O O . GLY C 1 153 ? 133.090 377.475 167.892 1.00 59.43 150 GLY C O 1
ATOM 9749 N N . GLY C 1 154 ? 134.146 378.059 165.988 1.00 66.48 151 GLY C N 1
ATOM 9750 C CA . GLY C 1 154 ? 135.311 378.602 166.666 1.00 65.48 151 GLY C CA 1
ATOM 9751 C C . GLY C 1 154 ? 135.875 379.860 166.031 1.00 65.25 151 GLY C C 1
ATOM 9752 O O . GLY C 1 154 ? 136.866 380.407 166.515 1.00 67.24 151 GLY C O 1
ATOM 9756 N N . GLY C 1 155 ? 135.253 380.322 164.950 1.00 57.48 152 GLY C N 1
ATOM 9757 C CA . GLY C 1 155 ? 135.705 381.523 164.268 1.00 56.73 152 GLY C CA 1
ATOM 9758 C C . GLY C 1 155 ? 135.045 382.762 164.841 1.00 55.41 152 GLY C C 1
ATOM 9759 O O . GLY C 1 155 ? 134.259 382.671 165.782 1.00 55.11 152 GLY C O 1
ATOM 9763 N N . ASN C 1 156 ? 135.359 383.920 164.270 1.00 56.77 153 ASN C N 1
ATOM 9764 C CA . ASN C 1 156 ? 134.798 385.184 164.738 1.00 57.23 153 ASN C CA 1
ATOM 9765 C C . ASN C 1 156 ? 133.271 385.194 164.715 1.00 58.64 153 ASN C C 1
ATOM 9766 O O . ASN C 1 156 ? 132.635 385.833 165.553 1.00 62.01 153 ASN C O 1
ATOM 9777 N N . SER C 1 157 ? 132.684 384.489 163.756 1.00 73.01 154 SER C N 1
ATOM 9778 C CA . SER C 1 157 ? 131.233 384.455 163.621 1.00 71.28 154 SER C CA 1
ATOM 9779 C C . SER C 1 157 ? 130.580 383.725 164.793 1.00 69.78 154 SER C C 1
ATOM 9780 O O . SER C 1 157 ? 129.618 384.216 165.380 1.00 69.60 154 SER C O 1
ATOM 9788 N N . ALA C 1 158 ? 131.105 382.549 165.122 1.00 54.94 155 ALA C N 1
ATOM 9789 C CA . ALA C 1 158 ? 130.570 381.747 166.214 1.00 55.14 155 ALA C CA 1
ATOM 9790 C C . ALA C 1 158 ? 130.718 382.480 167.542 1.00 59.37 155 ALA C C 1
ATOM 9791 O O . ALA C 1 158 ? 129.802 382.500 168.365 1.00 58.72 155 ALA C O 1
ATOM 9798 N N . VAL C 1 159 ? 131.883 383.085 167.741 1.00 56.86 156 VAL C N 1
ATOM 9799 C CA . VAL C 1 159 ? 132.197 383.751 168.997 1.00 54.40 156 VAL C CA 1
ATOM 9800 C C . VAL C 1 159 ? 131.427 385.060 169.150 1.00 53.52 156 VAL C C 1
ATOM 9801 O O . VAL C 1 159 ? 130.949 385.380 170.240 1.00 53.70 156 VAL C O 1
ATOM 9814 N N . THR C 1 160 ? 131.298 385.806 168.057 1.00 54.99 157 THR C N 1
ATOM 9815 C CA . THR C 1 160 ? 130.571 387.073 168.075 1.00 54.24 157 THR C CA 1
ATOM 9816 C C . THR C 1 160 ? 129.105 386.859 168.426 1.00 54.87 157 THR C C 1
ATOM 9817 O O . THR C 1 160 ? 128.519 387.632 169.183 1.00 56.00 157 THR C O 1
ATOM 9828 N N . ASP C 1 161 ? 128.517 385.809 167.865 1.00 58.97 158 ASP C N 1
ATOM 9829 C CA . ASP C 1 161 ? 127.101 385.533 168.058 1.00 57.19 158 ASP C CA 1
ATOM 9830 C C . ASP C 1 161 ? 126.848 384.847 169.399 1.00 56.97 158 ASP C C 1
ATOM 9831 O O . ASP C 1 161 ? 125.751 384.931 169.945 1.00 55.65 158 ASP C O 1
ATOM 9840 N N . ALA C 1 162 ? 127.867 384.177 169.928 1.00 53.66 159 ALA C N 1
ATOM 9841 C CA . ALA C 1 162 ? 127.793 383.612 171.271 1.00 54.36 159 ALA C CA 1
ATOM 9842 C C . ALA C 1 162 ? 127.754 384.741 172.298 1.00 54.42 159 ALA C C 1
ATOM 9843 O O . ALA C 1 162 ? 127.026 384.672 173.289 1.00 54.97 159 ALA C O 1
ATOM 9850 N N . LEU C 1 163 ? 128.555 385.774 172.056 1.00 54.07 160 LEU C N 1
ATOM 9851 C CA . LEU C 1 163 ? 128.549 386.964 172.897 1.00 54.35 160 LEU C CA 1
ATOM 9852 C C . LEU C 1 163 ? 127.223 387.699 172.761 1.00 54.38 160 LEU C C 1
ATOM 9853 O O . LEU C 1 163 ? 126.676 388.207 173.739 1.00 55.05 160 LEU C O 1
ATOM 9869 N N . PHE C 1 164 ? 126.717 387.757 171.536 1.00 57.11 161 PHE C N 1
ATOM 9870 C CA . PHE C 1 164 ? 125.420 388.361 171.267 1.00 57.76 161 PHE C CA 1
ATOM 9871 C C . PHE C 1 164 ? 124.304 387.644 172.021 1.00 59.60 161 PHE C C 1
ATOM 9872 O O . PHE C 1 164 ? 123.502 388.274 172.710 1.00 60.64 161 PHE C O 1
ATOM 9889 N N . LEU C 1 165 ? 124.259 386.323 171.886 1.00 56.33 162 LEU C N 1
ATOM 9890 C CA . LEU C 1 165 ? 123.216 385.524 172.514 1.00 55.84 162 LEU C CA 1
ATOM 9891 C C . LEU C 1 165 ? 123.313 385.558 174.038 1.00 56.52 162 LEU C C 1
ATOM 9892 O O . LEU C 1 165 ? 122.310 385.389 174.729 1.00 60.10 162 LEU C O 1
ATOM 9908 N N . SER C 1 166 ? 124.516 385.775 174.564 1.00 56.17 163 SER C N 1
ATOM 9909 C CA . SER C 1 166 ? 124.707 385.822 176.012 1.00 56.88 163 SER C CA 1
ATOM 9910 C C . SER C 1 166 ? 124.017 387.040 176.623 1.00 57.59 163 SER C C 1
ATOM 9911 O O . SER C 1 166 ? 123.731 387.061 177.820 1.00 58.50 163 SER C O 1
ATOM 9919 N N . LYS C 1 167 ? 123.745 388.047 175.798 1.00 57.35 164 LYS C N 1
ATOM 9920 C CA . LYS C 1 167 ? 123.085 389.262 176.264 1.00 58.30 164 LYS C CA 1
ATOM 9921 C C . LYS C 1 167 ? 121.612 389.028 176.567 1.00 60.98 164 LYS C C 1
ATOM 9922 O O . LYS C 1 167 ? 120.980 389.824 177.265 1.00 61.45 164 LYS C O 1
ATOM 9941 N N . VAL C 1 168 ? 121.073 387.933 176.042 1.00 64.59 165 VAL C N 1
ATOM 9942 C CA . VAL C 1 168 ? 119.645 387.674 176.124 1.00 63.86 165 VAL C CA 1
ATOM 9943 C C . VAL C 1 168 ? 119.341 386.284 176.688 1.00 66.82 165 VAL C C 1
ATOM 9944 O O . VAL C 1 168 ? 118.323 386.085 177.351 1.00 66.10 165 VAL C O 1
ATOM 9957 N N . ALA C 1 169 ? 120.231 385.331 176.429 1.00 60.32 166 ALA C N 1
ATOM 9958 C CA . ALA C 1 169 ? 120.042 383.955 176.879 1.00 60.62 166 ALA C CA 1
ATOM 9959 C C . ALA C 1 169 ? 120.452 383.779 178.335 1.00 61.09 166 ALA C C 1
ATOM 9960 O O . ALA C 1 169 ? 121.261 384.545 178.860 1.00 60.67 166 ALA C O 1
ATOM 9967 N N . GLN C 1 170 ? 119.883 382.767 178.983 1.00 74.04 167 GLN C N 1
ATOM 9968 C CA . GLN C 1 170 ? 120.259 382.424 180.348 1.00 73.37 167 GLN C CA 1
ATOM 9969 C C . GLN C 1 170 ? 121.687 381.900 180.362 1.00 70.87 167 GLN C C 1
ATOM 9970 O O . GLN C 1 170 ? 122.513 382.346 181.155 1.00 72.40 167 GLN C O 1
ATOM 9984 N N . LYS C 1 171 ? 121.965 380.946 179.479 1.00 76.43 168 LYS C N 1
ATOM 9985 C CA . LYS C 1 171 ? 123.299 380.371 179.357 1.00 77.34 168 LYS C CA 1
ATOM 9986 C C . LYS C 1 171 ? 123.597 380.020 177.902 1.00 76.30 168 LYS C C 1
ATOM 9987 O O . LYS C 1 171 ? 122.699 379.648 177.145 1.00 74.03 168 LYS C O 1
ATOM 10006 N N . VAL C 1 172 ? 124.866 380.149 177.524 1.00 62.22 169 VAL C N 1
ATOM 10007 C CA . VAL C 1 172 ? 125.314 379.847 176.170 1.00 59.87 169 VAL C CA 1
ATOM 10008 C C . VAL C 1 172 ? 126.471 378.857 176.200 1.00 59.67 169 VAL C C 1
ATOM 10009 O O . VAL C 1 172 ? 127.493 379.104 176.839 1.00 60.62 169 VAL C O 1
ATOM 10022 N N . TYR C 1 173 ? 126.298 377.728 175.522 1.00 65.16 170 TYR C N 1
ATOM 10023 C CA . TYR C 1 173 ? 127.387 376.780 175.328 1.00 68.76 170 TYR C CA 1
ATOM 10024 C C . TYR C 1 173 ? 128.067 377.038 173.992 1.00 65.01 170 TYR C C 1
ATOM 10025 O O . TYR C 1 173 ? 127.429 376.973 172.944 1.00 66.38 170 TYR C O 1
ATOM 10043 N N . LEU C 1 174 ? 129.363 377.326 174.036 1.00 59.25 171 LEU C N 1
ATOM 10044 C CA . LEU C 1 174 ? 130.148 377.522 172.825 1.00 58.89 171 LEU C CA 1
ATOM 10045 C C . LEU C 1 174 ? 131.000 376.280 172.580 1.00 60.25 171 LEU C C 1
ATOM 10046 O O . LEU C 1 174 ? 131.967 376.028 173.300 1.00 61.02 171 LEU C O 1
ATOM 10062 N N . VAL C 1 175 ? 130.620 375.501 171.570 1.00 65.06 172 VAL C N 1
ATOM 10063 C CA . VAL C 1 175 ? 131.236 374.201 171.309 1.00 66.89 172 VAL C CA 1
ATOM 10064 C C . VAL C 1 175 ? 132.136 374.248 170.075 1.00 68.92 172 VAL C C 1
ATOM 10065 O O . VAL C 1 175 ? 131.711 374.685 169.005 1.00 68.07 172 VAL C O 1
ATOM 10078 N N . HIS C 1 176 ? 133.377 373.790 170.232 1.00 79.16 173 HIS C N 1
ATOM 10079 C CA . HIS C 1 176 ? 134.350 373.790 169.141 1.00 80.29 173 HIS C CA 1
ATOM 10080 C C . HIS C 1 176 ? 135.152 372.490 169.130 1.00 82.82 173 HIS C C 1
ATOM 10081 O O . HIS C 1 176 ? 135.471 371.939 170.183 1.00 82.94 173 HIS C O 1
ATOM 10095 N N . ARG C 1 177 ? 135.475 372.012 167.932 1.00 92.01 174 ARG C N 1
ATOM 10096 C CA . ARG C 1 177 ? 136.112 370.708 167.765 1.00 92.81 174 ARG C CA 1
ATOM 10097 C C . ARG C 1 177 ? 137.625 370.731 167.989 1.00 95.11 174 ARG C C 1
ATOM 10098 O O . ARG C 1 177 ? 138.239 369.679 168.172 1.00 97.47 174 ARG C O 1
ATOM 10102 N N . ARG C 1 178 ? 138.221 371.920 167.977 1.00 83.76 175 ARG C N 1
ATOM 10103 C CA . ARG C 1 178 ? 139.664 372.057 168.165 1.00 83.30 175 ARG C CA 1
ATOM 10104 C C . ARG C 1 178 ? 140.015 372.344 169.624 1.00 83.53 175 ARG C C 1
ATOM 10105 O O . ARG C 1 178 ? 139.131 372.542 170.458 1.00 82.38 175 ARG C O 1
ATOM 10114 N N . ASP C 1 179 ? 141.311 372.360 169.922 1.00 105.10 176 ASP C N 1
ATOM 10115 C CA . ASP C 1 179 ? 141.794 372.563 171.284 1.00 104.96 176 ASP C CA 1
ATOM 10116 C C . ASP C 1 179 ? 141.865 374.050 171.628 1.00 105.27 176 ASP C C 1
ATOM 10117 O O . ASP C 1 179 ? 142.102 374.418 172.779 1.00 107.41 176 ASP C O 1
ATOM 10126 N N . HIS C 1 180 ? 141.668 374.897 170.622 1.00 113.16 177 HIS C N 1
ATOM 10127 C CA . HIS C 1 180 ? 141.660 376.342 170.812 1.00 110.95 177 HIS C CA 1
ATOM 10128 C C . HIS C 1 180 ? 140.676 377.005 169.855 1.00 109.55 177 HIS C C 1
ATOM 10129 O O . HIS C 1 180 ? 140.295 376.418 168.843 1.00 110.45 177 HIS C O 1
ATOM 10143 N N . LEU C 1 181 ? 140.282 378.235 170.170 1.00 78.61 178 LEU C N 1
ATOM 10144 C CA . LEU C 1 181 ? 139.392 378.997 169.304 1.00 74.63 178 LEU C CA 1
ATOM 10145 C C . LEU C 1 181 ? 140.206 379.709 168.231 1.00 75.62 178 LEU C C 1
ATOM 10146 O O . LEU C 1 181 ? 141.336 380.131 168.477 1.00 80.22 178 LEU C O 1
ATOM 10162 N N . LYS C 1 182 ? 139.626 379.842 167.042 1.00 65.30 179 LYS C N 1
ATOM 10163 C CA . LYS C 1 182 ? 140.312 380.478 165.922 1.00 64.82 179 LYS C CA 1
ATOM 10164 C C . LYS C 1 182 ? 140.009 381.972 165.873 1.00 65.58 179 LYS C C 1
ATOM 10165 O O . LYS C 1 182 ? 140.598 382.706 165.080 1.00 67.26 179 LYS C O 1
ATOM 10169 N N . ALA C 1 183 ? 139.093 382.417 166.728 1.00 71.74 180 ALA C N 1
ATOM 10170 C CA . ALA C 1 183 ? 138.685 383.815 166.758 1.00 67.37 180 ALA C CA 1
ATOM 10171 C C . ALA C 1 183 ? 139.802 384.714 167.281 1.00 67.98 180 ALA C C 1
ATOM 10172 O O . ALA C 1 183 ? 140.794 384.234 167.829 1.00 69.46 180 ALA C O 1
ATOM 10179 N N . ALA C 1 184 ? 139.630 386.020 167.099 1.00 58.72 181 ALA C N 1
ATOM 10180 C CA . ALA C 1 184 ? 140.596 387.005 167.569 1.00 59.80 181 ALA C CA 1
ATOM 10181 C C . ALA C 1 184 ? 140.701 386.981 169.090 1.00 60.54 181 ALA C C 1
ATOM 10182 O O . ALA C 1 184 ? 139.728 386.676 169.780 1.00 59.67 181 ALA C O 1
ATOM 10189 N N . ARG C 1 185 ? 141.886 387.306 169.602 1.00 62.33 182 ARG C N 1
ATOM 10190 C CA . ARG C 1 185 ? 142.144 387.292 171.039 1.00 63.36 182 ARG C CA 1
ATOM 10191 C C . ARG C 1 185 ? 141.162 388.184 171.791 1.00 62.28 182 ARG C C 1
ATOM 10192 O O . ARG C 1 185 ? 140.695 387.830 172.873 1.00 62.25 182 ARG C O 1
ATOM 10196 N N . VAL C 1 186 ? 140.853 389.340 171.211 1.00 61.58 183 VAL C N 1
ATOM 10197 C CA . VAL C 1 186 ? 139.959 390.302 171.847 1.00 60.91 183 VAL C CA 1
ATOM 10198 C C . VAL C 1 186 ? 138.583 389.698 172.115 1.00 59.40 183 VAL C C 1
ATOM 10199 O O . VAL C 1 186 ? 137.985 389.953 173.158 1.00 59.44 183 VAL C O 1
ATOM 10212 N N . LEU C 1 187 ? 138.093 388.890 171.180 1.00 59.12 184 LEU C N 1
ATOM 10213 C CA . LEU C 1 187 ? 136.792 388.250 171.331 1.00 57.14 184 LEU C CA 1
ATOM 10214 C C . LEU C 1 187 ? 136.871 387.093 172.317 1.00 57.78 184 LEU C C 1
ATOM 10215 O O . LEU C 1 187 ? 135.949 386.875 173.097 1.00 57.68 184 LEU C O 1
ATOM 10231 N N . GLN C 1 188 ? 137.976 386.356 172.283 1.00 60.21 185 GLN C N 1
ATOM 10232 C CA . GLN C 1 188 ? 138.174 385.250 173.211 1.00 62.40 185 GLN C CA 1
ATOM 10233 C C . GLN C 1 188 ? 138.190 385.755 174.649 1.00 60.79 185 GLN C C 1
ATOM 10234 O O . GLN C 1 188 ? 137.657 385.106 175.547 1.00 61.85 185 GLN C O 1
ATOM 10248 N N . ASP C 1 189 ? 138.805 386.916 174.859 1.00 79.28 186 ASP C N 1
ATOM 10249 C CA . ASP C 1 189 ? 138.873 387.522 176.185 1.00 84.94 186 ASP C CA 1
ATOM 10250 C C . ASP C 1 189 ? 137.493 387.935 176.690 1.00 80.66 186 ASP C C 1
ATOM 10251 O O . ASP C 1 189 ? 137.191 387.791 177.874 1.00 79.87 186 ASP C O 1
ATOM 10260 N N . ARG C 1 190 ? 136.667 388.459 175.798 1.00 71.91 187 ARG C N 1
ATOM 10261 C CA . ARG C 1 190 ? 135.299 388.792 176.154 1.00 71.17 187 ARG C CA 1
ATOM 10262 C C . ARG C 1 190 ? 134.504 387.547 176.542 1.00 71.55 187 ARG C C 1
ATOM 10263 O O . ARG C 1 190 ? 133.713 387.579 177.480 1.00 71.43 187 ARG C O 1
ATOM 10284 N N . VAL C 1 191 ? 134.716 386.454 175.818 1.00 59.57 188 VAL C N 1
ATOM 10285 C CA . VAL C 1 191 ? 134.039 385.196 176.115 1.00 59.22 188 VAL C CA 1
ATOM 10286 C C . VAL C 1 191 ? 134.423 384.655 177.488 1.00 62.12 188 VAL C C 1
ATOM 10287 O O . VAL C 1 191 ? 133.577 384.164 178.230 1.00 65.36 188 VAL C O 1
ATOM 10300 N N . ASP C 1 192 ? 135.704 384.748 177.817 1.00 77.46 189 ASP C N 1
ATOM 10301 C CA . ASP C 1 192 ? 136.189 384.381 179.141 1.00 78.42 189 ASP C CA 1
ATOM 10302 C C . ASP C 1 192 ? 135.572 385.286 180.193 1.00 78.58 189 ASP C C 1
ATOM 10303 O O . ASP C 1 192 ? 135.253 384.851 181.294 1.00 83.48 189 ASP C O 1
ATOM 10312 N N . GLY C 1 193 ? 135.416 386.553 179.841 1.00 68.83 190 GLY C N 1
ATOM 10313 C CA . GLY C 1 193 ? 134.826 387.530 180.731 1.00 71.25 190 GLY C CA 1
ATOM 10314 C C . GLY C 1 193 ? 133.397 387.188 181.099 1.00 69.32 190 GLY C C 1
ATOM 10315 O O . GLY C 1 193 ? 132.978 387.414 182.228 1.00 76.09 190 GLY C O 1
ATOM 10319 N N . THR C 1 194 ? 132.603 386.753 180.132 1.00 62.37 191 THR C N 1
ATOM 10320 C CA . THR C 1 194 ? 131.174 386.599 180.367 1.00 62.28 191 THR C CA 1
ATOM 10321 C C . THR C 1 194 ? 130.950 385.415 181.288 1.00 65.26 191 THR C C 1
ATOM 10322 O O . THR C 1 194 ? 131.524 384.355 181.061 1.00 65.35 191 THR C O 1
ATOM 10333 N N . PRO C 1 195 ? 130.108 385.555 182.309 1.00 60.29 192 PRO C N 1
ATOM 10334 C CA . PRO C 1 195 ? 129.851 384.365 183.141 1.00 60.83 192 PRO C CA 1
ATOM 10335 C C . PRO C 1 195 ? 128.992 383.313 182.451 1.00 60.38 192 PRO C C 1
ATOM 10336 O O . PRO C 1 195 ? 129.253 382.120 182.583 1.00 60.77 192 PRO C O 1
ATOM 10347 N N . ASN C 1 196 ? 127.971 383.759 181.731 1.00 59.82 193 ASN C N 1
ATOM 10348 C CA . ASN C 1 196 ? 126.908 382.865 181.272 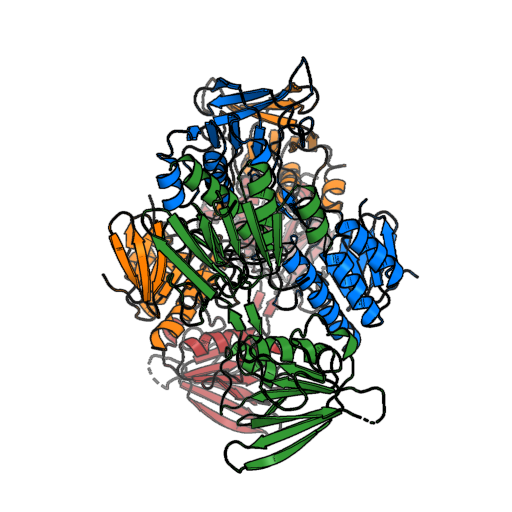1.00 59.73 193 ASN C CA 1
ATOM 10349 C C . ASN C 1 196 ? 127.246 382.178 179.951 1.00 59.02 193 ASN C C 1
ATOM 10350 O O . ASN C 1 196 ? 126.388 381.534 179.349 1.00 59.01 193 ASN C O 1
ATOM 10361 N N . ILE C 1 197 ? 128.488 382.328 179.498 1.00 58.66 194 ILE C N 1
ATOM 10362 C CA . ILE C 1 197 ? 129.002 381.522 178.394 1.00 58.34 194 ILE C CA 1
ATOM 10363 C C . ILE C 1 197 ? 129.918 380.431 178.937 1.00 59.72 194 ILE C C 1
ATOM 10364 O O . ILE C 1 197 ? 130.891 380.725 179.633 1.00 59.80 194 ILE C O 1
ATOM 10380 N N . GLU C 1 198 ? 129.607 379.178 178.615 1.00 64.56 195 GLU C N 1
ATOM 10381 C CA . GLU C 1 198 ? 130.498 378.065 178.927 1.00 66.22 195 GLU C CA 1
ATOM 10382 C C . GLU C 1 198 ? 131.165 377.567 177.651 1.00 66.30 195 GLU C C 1
ATOM 10383 O O . GLU C 1 198 ? 130.494 377.146 176.709 1.00 63.05 195 GLU C O 1
ATOM 10395 N N . LEU C 1 199 ? 132.492 377.619 177.635 1.00 61.18 196 LEU C N 1
ATOM 10396 C CA . LEU C 1 199 ? 133.274 377.203 176.481 1.00 61.49 196 LEU C CA 1
ATOM 10397 C C . LEU C 1 199 ? 133.647 375.727 176.572 1.00 63.06 196 LEU C C 1
ATOM 10398 O O . LEU C 1 199 ? 134.303 375.305 177.523 1.00 64.20 196 LEU C O 1
ATOM 10414 N N . ILE C 1 200 ? 133.221 374.953 175.577 1.00 64.36 197 ILE C N 1
ATOM 10415 C CA . ILE C 1 200 ? 133.534 373.529 175.502 1.00 65.07 197 ILE C CA 1
ATOM 10416 C C . ILE C 1 200 ? 134.394 373.251 174.273 1.00 65.78 197 ILE C C 1
ATOM 10417 O O . ILE C 1 200 ? 133.900 373.246 173.146 1.00 68.62 197 ILE C O 1
ATOM 10433 N N . LEU C 1 201 ? 135.681 373.014 174.504 1.00 67.07 198 LEU C N 1
ATOM 10434 C CA . LEU C 1 201 ? 136.628 372.753 173.427 1.00 68.09 198 LEU C CA 1
ATOM 10435 C C . LEU C 1 201 ? 136.855 371.255 173.252 1.00 70.39 198 LEU C C 1
ATOM 10436 O O . LEU C 1 201 ? 136.406 370.452 174.069 1.00 71.24 198 LEU C O 1
ATOM 10452 N N . ASN C 1 202 ? 137.559 370.893 172.182 1.00 82.19 199 ASN C N 1
ATOM 10453 C CA . ASN C 1 202 ? 137.824 369.496 171.853 1.00 83.73 199 ASN C CA 1
ATOM 10454 C C . ASN C 1 202 ? 136.547 368.660 171.825 1.00 84.07 199 ASN C C 1
ATOM 10455 O O . ASN C 1 202 ? 136.543 367.502 172.245 1.00 90.17 199 ASN C O 1
ATOM 10466 N N . SER C 1 203 ? 135.468 369.257 171.327 1.00 81.23 200 SER C N 1
ATOM 10467 C CA . SER C 1 203 ? 134.153 368.621 171.328 1.00 81.83 200 SER C CA 1
ATOM 10468 C C . SER C 1 203 ? 133.462 368.752 169.974 1.00 80.94 200 SER C C 1
ATOM 10469 O O . SER C 1 203 ? 133.436 369.836 169.390 1.00 78.57 200 SER C O 1
ATOM 10477 N N . HIS C 1 204 ? 132.900 367.650 169.484 1.00 105.59 201 HIS C N 1
ATOM 10478 C CA . HIS C 1 204 ? 132.205 367.648 168.200 1.00 107.48 201 HIS C CA 1
ATOM 10479 C C . HIS C 1 204 ? 130.813 367.053 168.400 1.00 106.63 201 HIS C C 1
ATOM 10480 O O . HIS C 1 204 ? 130.632 366.117 169.180 1.00 103.53 201 HIS C O 1
ATOM 10494 N N . VAL C 1 205 ? 129.830 367.614 167.704 1.00 92.58 202 VAL C N 1
ATOM 10495 C CA . VAL C 1 205 ? 128.436 367.221 167.881 1.00 93.02 202 VAL C CA 1
ATOM 10496 C C . VAL C 1 205 ? 128.109 365.909 167.170 1.00 94.37 202 VAL C C 1
ATOM 10497 O O . VAL C 1 205 ? 128.446 365.719 166.001 1.00 93.64 202 VAL C O 1
ATOM 10510 N N . LEU C 1 206 ? 127.459 365.007 167.901 1.00 80.59 203 LEU C N 1
ATOM 10511 C CA . LEU C 1 206 ? 127.059 363.708 167.370 1.00 83.95 203 LEU C CA 1
ATOM 10512 C C . LEU C 1 206 ? 125.617 363.730 166.876 1.00 84.31 203 LEU C C 1
ATOM 10513 O O . LEU C 1 206 ? 125.290 363.082 165.883 1.00 88.67 203 LEU C O 1
ATOM 10529 N N . GLU C 1 207 ? 124.757 364.469 167.570 1.00 80.26 204 GLU C N 1
ATOM 10530 C CA . GLU C 1 207 ? 123.355 364.558 167.178 1.00 80.98 204 GLU C CA 1
ATOM 10531 C C . GLU C 1 207 ? 122.612 365.664 167.922 1.00 77.41 204 GLU C C 1
ATOM 10532 O O . GLU C 1 207 ? 122.932 365.987 169.067 1.00 76.36 204 GLU C O 1
ATOM 10536 N N . ILE C 1 208 ? 121.623 366.241 167.246 1.00 83.45 205 ILE C N 1
ATOM 10537 C CA . ILE C 1 208 ? 120.705 367.195 167.856 1.00 83.76 205 ILE C CA 1
ATOM 10538 C C . ILE C 1 208 ? 119.360 366.502 168.038 1.00 85.86 205 ILE C C 1
ATOM 10539 O O . ILE C 1 208 ? 118.725 366.114 167.058 1.00 91.25 205 ILE C O 1
ATOM 10555 N N . VAL C 1 209 ? 118.922 366.358 169.285 1.00 78.50 206 VAL C N 1
ATOM 10556 C CA . VAL C 1 209 ? 117.698 365.618 169.579 1.00 81.12 206 VAL C CA 1
ATOM 10557 C C . VAL C 1 209 ? 116.595 366.555 170.056 1.00 80.49 206 VAL C C 1
ATOM 10558 O O . VAL C 1 209 ? 116.834 367.474 170.841 1.00 78.44 206 VAL C O 1
ATOM 10571 N N . GLY C 1 210 ? 115.389 366.311 169.554 1.00 98.93 207 GLY C N 1
ATOM 10572 C CA . GLY C 1 210 ? 114.226 367.108 169.893 1.00 99.46 207 GLY C CA 1
ATOM 10573 C C . GLY C 1 210 ? 113.252 366.357 170.781 1.00 98.50 207 GLY C C 1
ATOM 10574 O O . GLY C 1 210 ? 113.445 365.177 171.074 1.00 97.75 207 GLY C O 1
ATOM 10578 N N . THR C 1 211 ? 112.203 367.050 171.212 1.00 88.51 208 THR C N 1
ATOM 10579 C CA . THR C 1 211 ? 111.196 366.462 172.087 1.00 92.75 208 THR C CA 1
ATOM 10580 C C . THR C 1 211 ? 110.481 365.305 171.396 1.00 94.45 208 THR C C 1
ATOM 10581 O O . THR C 1 211 ? 110.102 365.405 170.229 1.00 94.81 208 THR C O 1
ATOM 10592 N N . GLU C 1 213 ? 107.377 363.924 171.673 1.00 107.86 210 GLU C N 1
ATOM 10593 C CA . GLU C 1 213 ? 106.358 364.729 172.332 1.00 110.09 210 GLU C CA 1
ATOM 10594 C C . GLU C 1 213 ? 106.260 366.110 171.695 1.00 112.11 210 GLU C C 1
ATOM 10595 O O . GLU C 1 213 ? 107.169 366.927 171.820 1.00 109.43 210 GLU C O 1
ATOM 10599 N N . GLY C 1 214 ? 105.147 366.363 171.015 1.00 129.80 211 GLY C N 1
ATOM 10600 C CA . GLY C 1 214 ? 104.917 367.636 170.357 1.00 124.78 211 GLY C CA 1
ATOM 10601 C C . GLY C 1 214 ? 104.733 368.753 171.364 1.00 124.38 211 GLY C C 1
ATOM 10602 O O . GLY C 1 214 ? 104.257 368.504 172.471 1.00 124.67 211 GLY C O 1
ATOM 10606 N N . ILE C 1 215 ? 105.106 369.981 171.005 1.00 107.71 212 ILE C N 1
ATOM 10607 C CA . ILE C 1 215 ? 105.672 370.305 169.695 1.00 105.70 212 ILE C CA 1
ATOM 10608 C C . ILE C 1 215 ? 107.100 369.797 169.519 1.00 104.87 212 ILE C C 1
ATOM 10609 O O . ILE C 1 215 ? 107.855 369.687 170.482 1.00 104.80 212 ILE C O 1
ATOM 10613 N N . LYS C 1 216 ? 107.462 369.491 168.278 1.00 104.08 213 LYS C N 1
ATOM 10614 C CA . LYS C 1 216 ? 108.799 369.006 167.970 1.00 100.93 213 LYS C CA 1
ATOM 10615 C C . LYS C 1 216 ? 109.770 370.177 167.914 1.00 94.66 213 LYS C C 1
ATOM 10616 O O . LYS C 1 216 ? 109.742 370.976 166.983 1.00 92.62 213 LYS C O 1
ATOM 10626 N N . LYS C 1 217 ? 110.624 370.271 168.925 1.00 89.93 214 LYS C N 1
ATOM 10627 C CA . LYS C 1 217 ? 111.607 371.341 169.018 1.00 87.10 214 LYS C CA 1
ATOM 10628 C C . LYS C 1 217 ? 112.884 370.790 169.630 1.00 88.53 214 LYS C C 1
ATOM 10629 O O . LYS C 1 217 ? 112.878 369.698 170.193 1.00 91.15 214 LYS C O 1
ATOM 10639 N N . VAL C 1 218 ? 113.975 371.543 169.532 1.00 80.21 215 VAL C N 1
ATOM 10640 C CA . VAL C 1 218 ? 115.236 371.109 170.117 1.00 76.80 215 VAL C CA 1
ATOM 10641 C C . VAL C 1 218 ? 115.085 370.975 171.626 1.00 77.56 215 VAL C C 1
ATOM 10642 O O . VAL C 1 218 ? 114.503 371.843 172.277 1.00 76.54 215 VAL C O 1
ATOM 10646 N N . GLU C 1 219 ? 115.610 369.880 172.168 1.00 80.67 216 GLU C N 1
ATOM 10647 C CA . GLU C 1 219 ? 115.530 369.601 173.597 1.00 79.98 216 GLU C CA 1
ATOM 10648 C C . GLU C 1 219 ? 116.922 369.396 174.176 1.00 77.09 216 GLU C C 1
ATOM 10649 O O . GLU C 1 219 ? 117.224 369.854 175.278 1.00 78.26 216 GLU C O 1
ATOM 10653 N N . LYS C 1 220 ? 117.767 368.704 173.419 1.00 75.22 217 LYS C N 1
ATOM 10654 C CA . LYS C 1 220 ? 119.116 368.392 173.869 1.00 74.38 217 LYS C CA 1
ATOM 10655 C C . LYS C 1 220 ? 120.064 368.172 172.694 1.00 73.91 217 LYS C C 1
ATOM 10656 O O . LYS C 1 220 ? 119.629 368.034 171.548 1.00 74.56 217 LYS C O 1
ATOM 10660 N N . ILE C 1 221 ? 121.360 368.159 172.991 1.00 82.08 218 ILE C N 1
ATOM 10661 C CA . ILE C 1 221 ? 122.381 367.818 172.007 1.00 83.46 218 ILE C CA 1
ATOM 10662 C C . ILE C 1 221 ? 123.370 366.840 172.627 1.00 86.23 218 ILE C C 1
ATOM 10663 O O . ILE C 1 221 ? 123.713 366.955 173.804 1.00 84.98 218 ILE C O 1
ATOM 10679 N N . ILE C 1 222 ? 123.816 365.870 171.836 1.00 85.73 219 ILE C N 1
ATOM 10680 C CA . ILE C 1 222 ? 124.793 364.896 172.301 1.00 85.30 219 ILE C CA 1
ATOM 10681 C C . ILE C 1 222 ? 126.179 365.284 171.804 1.00 84.87 219 ILE C C 1
ATOM 10682 O O . ILE C 1 222 ? 126.400 365.430 170.600 1.00 84.89 219 ILE C O 1
ATOM 10698 N N . LEU C 1 223 ? 127.104 365.453 172.743 1.00 92.23 220 LEU C N 1
ATOM 10699 C CA . LEU C 1 223 ? 128.482 365.798 172.426 1.00 90.68 220 LEU C CA 1
ATOM 10700 C C . LEU C 1 223 ? 129.401 364.605 172.638 1.00 93.90 220 LEU C C 1
ATOM 10701 O O . LEU C 1 223 ? 129.061 363.664 173.356 1.00 96.98 220 LEU C O 1
ATOM 10717 N N . GLU C 1 224 ? 130.563 364.652 171.996 1.00 89.78 221 GLU C N 1
ATOM 10718 C CA . GLU C 1 224 ? 131.591 363.639 172.179 1.00 91.55 221 GLU C CA 1
ATOM 10719 C C . GLU C 1 224 ? 132.961 364.298 172.259 1.00 89.34 221 GLU C C 1
ATOM 10720 O O . GLU C 1 224 ? 133.313 365.122 171.413 1.00 85.02 221 GLU C O 1
ATOM 10724 N N . ASP C 1 225 ? 133.731 363.938 173.280 1.00 101.67 222 ASP C N 1
ATOM 10725 C CA . ASP C 1 225 ? 135.095 364.430 173.403 1.00 102.82 222 ASP C CA 1
ATOM 10726 C C . ASP C 1 225 ? 135.933 363.809 172.297 1.00 102.33 222 ASP C C 1
ATOM 10727 O O . ASP C 1 225 ? 135.934 362.592 172.112 1.00 106.54 222 ASP C O 1
ATOM 10736 N N . VAL C 1 226 ? 136.642 364.656 171.562 1.00 83.04 223 VAL C N 1
ATOM 10737 C CA . VAL C 1 226 ? 137.400 364.219 170.398 1.00 87.40 223 VAL C CA 1
ATOM 10738 C C . VAL C 1 226 ? 138.545 363.292 170.805 1.00 91.08 223 VAL C C 1
ATOM 10739 O O . VAL C 1 226 ? 139.006 362.479 170.003 1.00 96.24 223 VAL C O 1
ATOM 10752 N N . ASN C 1 227 ? 138.980 363.403 172.058 1.00 100.79 224 ASN C N 1
ATOM 10753 C CA . ASN C 1 227 ? 140.119 362.632 172.556 1.00 104.76 224 ASN C CA 1
ATOM 10754 C C . ASN C 1 227 ? 139.735 361.399 173.378 1.00 104.11 224 ASN C C 1
ATOM 10755 O O . ASN C 1 227 ? 140.330 360.335 173.210 1.00 108.60 224 ASN C O 1
ATOM 10766 N N . SER C 1 228 ? 138.746 361.539 174.257 1.00 95.34 225 SER C N 1
ATOM 10767 C CA . SER C 1 228 ? 138.376 360.453 175.163 1.00 99.43 225 SER C CA 1
ATOM 10768 C C . SER C 1 228 ? 137.186 359.646 174.654 1.00 100.44 225 SER C C 1
ATOM 10769 O O . SER C 1 228 ? 136.862 358.597 175.212 1.00 103.69 225 SER C O 1
ATOM 10777 N N . ARG C 1 229 ? 136.539 360.132 173.598 1.00 95.06 226 ARG C N 1
ATOM 10778 C CA . ARG C 1 229 ? 135.357 359.471 173.048 1.00 95.88 226 ARG C CA 1
ATOM 10779 C C . ARG C 1 229 ? 134.242 359.371 174.090 1.00 96.62 226 ARG C C 1
ATOM 10780 O O . ARG C 1 229 ? 133.314 358.574 173.950 1.00 98.94 226 ARG C O 1
ATOM 10784 N N . GLU C 1 230 ? 134.345 360.188 175.135 1.00 103.68 227 GLU C N 1
ATOM 10785 C CA . GLU C 1 230 ? 133.331 360.262 176.181 1.00 101.16 227 GLU C CA 1
ATOM 10786 C C . GLU C 1 230 ? 132.100 361.005 175.679 1.00 98.19 227 GLU C C 1
ATOM 10787 O O . GLU C 1 230 ? 132.223 362.025 175.003 1.00 95.51 227 GLU C O 1
ATOM 10791 N N . THR C 1 231 ? 130.921 360.494 176.006 1.00 100.53 228 THR C N 1
ATOM 10792 C CA . THR C 1 231 ? 129.680 361.118 175.578 1.00 97.19 228 THR C CA 1
ATOM 10793 C C . THR C 1 231 ? 129.203 362.133 176.606 1.00 96.31 228 THR C C 1
ATOM 10794 O O . THR C 1 231 ? 129.544 362.044 177.781 1.00 100.74 228 THR C O 1
ATOM 10805 N N . ARG C 1 232 ? 128.412 363.099 176.155 1.00 92.61 229 ARG C N 1
ATOM 10806 C CA . ARG C 1 232 ? 127.889 364.133 177.035 1.00 88.80 229 ARG C CA 1
ATOM 10807 C C . ARG C 1 232 ? 126.567 364.661 176.507 1.00 86.73 229 ARG C C 1
ATOM 10808 O O . ARG C 1 232 ? 126.435 364.937 175.321 1.00 87.88 229 ARG C O 1
ATOM 10829 N N . GLU C 1 233 ? 125.588 364.804 177.391 1.00 77.33 230 GLU C N 1
ATOM 10830 C CA . GLU C 1 233 ? 124.282 365.306 176.997 1.00 76.55 230 GLU C CA 1
ATOM 10831 C C . GLU C 1 233 ? 124.049 366.695 177.572 1.00 74.13 230 GLU C C 1
ATOM 10832 O O . GLU C 1 233 ? 124.229 366.917 178.765 1.00 73.75 230 GLU C O 1
ATOM 10836 N N . LEU C 1 234 ? 123.646 367.626 176.714 1.00 94.99 231 LEU C N 1
ATOM 10837 C CA . LEU C 1 234 ? 123.380 368.996 177.136 1.00 92.01 231 LEU C CA 1
ATOM 10838 C C . LEU C 1 234 ? 121.955 369.394 176.783 1.00 91.31 231 LEU C C 1
ATOM 10839 O O . LEU C 1 234 ? 121.557 369.333 175.621 1.00 92.88 231 LEU C O 1
ATOM 10855 N N . SER C 1 235 ? 121.189 369.798 177.789 1.00 78.87 232 SER C N 1
ATOM 10856 C CA . SER C 1 235 ? 119.863 370.356 177.561 1.00 80.07 232 SER C CA 1
ATOM 10857 C C . SER C 1 235 ? 119.967 371.743 176.931 1.00 77.12 232 SER C C 1
ATOM 10858 O O . SER C 1 235 ? 120.624 372.634 177.471 1.00 74.75 232 SER C O 1
ATOM 10866 N N . THR C 1 236 ? 119.324 371.914 175.782 1.00 79.54 233 THR C N 1
ATOM 10867 C CA . THR C 1 236 ? 119.322 373.193 175.082 1.00 78.03 233 THR C CA 1
ATOM 10868 C C . THR C 1 236 ? 118.000 373.431 174.374 1.00 79.42 233 THR C C 1
ATOM 10869 O O . THR C 1 236 ? 117.358 372.494 173.899 1.00 83.97 233 THR C O 1
ATOM 10880 N N . ASN C 1 237 ? 117.605 374.696 174.311 1.00 73.16 234 ASN C N 1
ATOM 10881 C CA . ASN C 1 237 ? 116.380 375.085 173.633 1.00 75.37 234 ASN C CA 1
ATOM 10882 C C . ASN C 1 237 ? 116.652 375.394 172.165 1.00 73.63 234 ASN C C 1
ATOM 10883 O O . ASN C 1 237 ? 115.737 375.387 171.341 1.00 74.68 234 ASN C O 1
ATOM 10894 N N . GLY C 1 238 ? 117.915 375.662 171.844 1.00 76.07 235 GLY C N 1
ATOM 10895 C CA . GLY C 1 238 ? 118.307 375.978 170.483 1.00 74.43 235 GLY C CA 1
ATOM 10896 C C . GLY C 1 238 ? 119.767 375.695 170.186 1.00 70.07 235 GLY C C 1
ATOM 10897 O O . GLY C 1 238 ? 120.598 375.646 171.094 1.00 70.21 235 GLY C O 1
ATOM 10901 N N . VAL C 1 239 ? 120.072 375.503 168.905 1.00 64.23 236 VAL C N 1
ATOM 10902 C CA . VAL C 1 239 ? 121.442 375.281 168.451 1.00 63.32 236 VAL C CA 1
ATOM 10903 C C . VAL C 1 239 ? 121.756 376.193 167.271 1.00 63.42 236 VAL C C 1
ATOM 10904 O O . VAL C 1 239 ? 121.096 376.126 166.233 1.00 65.37 236 VAL C O 1
ATOM 10917 N N . PHE C 1 240 ? 122.773 377.034 167.435 1.00 60.53 237 PHE C N 1
ATOM 10918 C CA . PHE C 1 240 ? 123.209 377.938 166.377 1.00 58.56 237 PHE C CA 1
ATOM 10919 C C . PHE C 1 240 ? 124.534 377.461 165.799 1.00 58.40 237 PHE C C 1
ATOM 10920 O O . PHE C 1 240 ? 125.500 377.258 166.530 1.00 59.19 237 PHE C O 1
ATOM 10937 N N . ILE C 1 241 ? 124.575 377.295 164.481 1.00 58.85 238 ILE C N 1
ATOM 10938 C CA . ILE C 1 241 ? 125.722 376.680 163.821 1.00 59.37 238 ILE C CA 1
ATOM 10939 C C . ILE C 1 241 ? 126.493 377.711 163.003 1.00 57.53 238 ILE C C 1
ATOM 10940 O O . ILE C 1 241 ? 125.922 378.423 162.180 1.00 56.89 238 ILE C O 1
ATOM 10956 N N . TYR C 1 242 ? 127.795 377.779 163.254 1.00 57.30 239 TYR C N 1
ATOM 10957 C CA . TYR C 1 242 ? 128.690 378.700 162.565 1.00 56.30 239 TYR C CA 1
ATOM 10958 C C . TYR C 1 242 ? 130.026 378.027 162.292 1.00 57.22 239 TYR C C 1
ATOM 10959 O O . TYR C 1 242 ? 131.001 378.257 163.007 1.00 57.19 239 TYR C O 1
ATOM 10977 N N . VAL C 1 243 ? 130.063 377.199 161.252 1.00 58.27 240 VAL C N 1
ATOM 10978 C CA . VAL C 1 243 ? 131.261 376.445 160.901 1.00 59.60 240 VAL C CA 1
ATOM 10979 C C . VAL C 1 243 ? 131.684 376.739 159.461 1.00 59.55 240 VAL C C 1
ATOM 10980 O O . VAL C 1 243 ? 132.238 375.877 158.774 1.00 61.10 240 VAL C O 1
ATOM 10993 N N . GLY C 1 244 ? 131.419 377.967 159.020 1.00 57.93 241 GLY C N 1
ATOM 10994 C CA . GLY C 1 244 ? 131.869 378.446 157.725 1.00 58.03 241 GLY C CA 1
ATOM 10995 C C . GLY C 1 244 ? 130.729 378.669 156.748 1.00 57.20 241 GLY C C 1
ATOM 10996 O O . GLY C 1 244 ? 129.607 378.219 156.980 1.00 58.06 241 GLY C O 1
ATOM 11000 N N . ILE C 1 245 ? 131.026 379.372 155.658 1.00 56.62 242 ILE C N 1
ATOM 11001 C CA . ILE C 1 245 ? 130.052 379.636 154.603 1.00 57.52 242 ILE C CA 1
ATOM 11002 C C . ILE C 1 245 ? 130.539 379.046 153.279 1.00 58.84 242 ILE C C 1
ATOM 11003 O O . ILE C 1 245 ? 131.730 379.095 152.961 1.00 57.81 242 ILE C O 1
ATOM 11019 N N . HIS C 1 246 ? 129.601 378.492 152.517 1.00 67.50 243 HIS C N 1
ATOM 11020 C CA . HIS C 1 246 ? 129.900 377.853 151.240 1.00 68.83 243 HIS C CA 1
ATOM 11021 C C . HIS C 1 246 ? 129.307 378.632 150.066 1.00 69.01 243 HIS C C 1
ATOM 11022 O O . HIS C 1 246 ? 128.088 378.661 149.894 1.00 70.54 243 HIS C O 1
ATOM 11036 N N . PRO C 1 247 ? 130.167 379.266 149.249 1.00 68.25 244 PRO C N 1
ATOM 11037 C CA . PRO C 1 247 ? 129.652 379.948 148.058 1.00 68.26 244 PRO C CA 1
ATOM 11038 C C . PRO C 1 247 ? 129.329 378.967 146.936 1.00 71.13 244 PRO C C 1
ATOM 11039 O O . PRO C 1 247 ? 130.105 378.046 146.681 1.00 75.48 244 PRO C O 1
ATOM 11050 N N . ASN C 1 248 ? 128.191 379.173 146.281 1.00 64.50 245 ASN C N 1
ATOM 11051 C CA . ASN C 1 248 ? 127.734 378.283 145.221 1.00 65.38 245 ASN C CA 1
ATOM 11052 C C . ASN C 1 248 ? 128.371 378.628 143.879 1.00 64.50 245 ASN C C 1
ATOM 11053 O O . ASN C 1 248 ? 127.712 379.168 142.991 1.00 63.88 245 ASN C O 1
ATOM 11064 N N . THR C 1 249 ? 129.655 378.306 143.742 1.00 67.46 246 THR C N 1
ATOM 11065 C CA . THR C 1 249 ? 130.447 378.724 142.589 1.00 70.04 246 THR C CA 1
ATOM 11066 C C . THR C 1 249 ? 131.302 377.587 142.033 1.00 73.19 246 THR C C 1
ATOM 11067 O O . THR C 1 249 ? 132.292 377.828 141.342 1.00 74.69 246 THR C O 1
ATOM 11078 N N . GLU C 1 250 ? 130.922 376.349 142.326 1.00 66.77 247 GLU C N 1
ATOM 11079 C CA . GLU C 1 250 ? 131.705 375.200 141.885 1.00 69.52 247 GLU C CA 1
ATOM 11080 C C . GLU C 1 250 ? 131.619 375.021 140.369 1.00 70.93 247 GLU C C 1
ATOM 11081 O O . GLU C 1 250 ? 132.501 374.418 139.758 1.00 73.01 247 GLU C O 1
ATOM 11089 N N . PHE C 1 251 ? 130.559 375.556 139.771 1.00 70.92 248 PHE C N 1
ATOM 11090 C CA . PHE C 1 251 ? 130.289 375.372 138.347 1.00 73.62 248 PHE C CA 1
ATOM 11091 C C . PHE C 1 251 ? 130.991 376.393 137.441 1.00 75.17 248 PHE C C 1
ATOM 11092 O O . PHE C 1 251 ? 130.923 376.274 136.216 1.00 80.05 248 PHE C O 1
ATOM 11109 N N . VAL C 1 252 ? 131.655 377.386 138.031 1.00 73.86 249 VAL C N 1
ATOM 11110 C CA . VAL C 1 252 ? 132.408 378.376 137.256 1.00 70.16 249 VAL C CA 1
ATOM 11111 C C . VAL C 1 252 ? 133.901 378.169 137.472 1.00 72.12 249 VAL C C 1
ATOM 11112 O O . VAL C 1 252 ? 134.320 377.737 138.547 1.00 73.62 249 VAL C O 1
ATOM 11125 N N . ASP C 1 253 ? 134.698 378.485 136.455 1.00 85.82 250 ASP C N 1
ATOM 11126 C CA . ASP C 1 253 ? 136.138 378.253 136.508 1.00 88.24 250 ASP C CA 1
ATOM 11127 C C . ASP C 1 253 ? 136.911 379.570 136.514 1.00 85.90 250 ASP C C 1
ATOM 11128 O O . ASP C 1 253 ? 138.075 379.621 136.117 1.00 91.01 250 ASP C O 1
ATOM 11137 N N . VAL C 1 254 ? 136.263 380.637 136.972 1.00 71.93 251 VAL C N 1
ATOM 11138 C CA . VAL C 1 254 ? 136.946 381.914 137.147 1.00 71.52 251 VAL C CA 1
ATOM 11139 C C . VAL C 1 254 ? 137.783 381.906 138.421 1.00 72.52 251 VAL C C 1
ATOM 11140 O O . VAL C 1 254 ? 137.666 381.005 139.249 1.00 74.15 251 VAL C O 1
ATOM 11153 N N . GLU C 1 255 ? 138.634 382.915 138.558 1.00 85.58 252 GLU C N 1
ATOM 11154 C CA . GLU C 1 255 ? 139.527 383.039 139.703 1.00 85.87 252 GLU C CA 1
ATOM 11155 C C . GLU C 1 255 ? 138.748 383.281 140.998 1.00 83.13 252 GLU C C 1
ATOM 11156 O O . GLU C 1 255 ? 137.842 384.114 141.037 1.00 82.79 252 GLU C O 1
ATOM 11168 N N . LYS C 1 256 ? 139.104 382.542 142.047 1.00 62.91 253 LYS C N 1
ATOM 11169 C CA . LYS C 1 256 ? 138.462 382.674 143.355 1.00 61.43 253 LYS C CA 1
ATOM 11170 C C . LYS C 1 256 ? 139.507 382.676 144.463 1.00 62.14 253 LYS C C 1
ATOM 11171 O O . LYS C 1 256 ? 140.675 382.373 144.222 1.00 66.27 253 LYS C O 1
ATOM 11190 N N . ASP C 1 257 ? 139.082 383.021 145.676 1.00 77.32 254 ASP C N 1
ATOM 11191 C CA . ASP C 1 257 ? 139.954 382.937 146.841 1.00 80.49 254 ASP C CA 1
ATOM 11192 C C . ASP C 1 257 ? 139.831 381.579 147.523 1.00 82.16 254 ASP C C 1
ATOM 11193 O O . ASP C 1 257 ? 139.022 380.743 147.120 1.00 80.87 254 ASP C O 1
ATOM 11202 N N . GLU C 1 258 ? 140.641 381.368 148.554 1.00 85.96 255 GLU C N 1
ATOM 11203 C CA . GLU C 1 258 ? 140.558 380.156 149.355 1.00 84.92 255 GLU C CA 1
ATOM 11204 C C . GLU C 1 258 ? 139.217 380.131 150.085 1.00 84.87 255 GLU C C 1
ATOM 11205 O O . GLU C 1 258 ? 139.095 380.675 151.183 1.00 88.70 255 GLU C O 1
ATOM 11209 N N . GLY C 1 259 ? 138.214 379.512 149.471 1.00 65.00 256 GLY C N 1
ATOM 11210 C CA . GLY C 1 259 ? 136.884 379.446 150.051 1.00 63.23 256 GLY C CA 1
ATOM 11211 C C . GLY C 1 259 ? 135.787 379.399 149.002 1.00 62.28 256 GLY C C 1
ATOM 11212 O O . GLY C 1 259 ? 134.629 379.128 149.319 1.00 60.46 256 GLY C O 1
ATOM 11216 N N . GLY C 1 260 ? 136.153 379.664 147.751 1.00 70.15 257 GLY C N 1
ATOM 11217 C CA . GLY C 1 260 ? 135.222 379.583 146.641 1.00 71.75 257 GLY C CA 1
ATOM 11218 C C . GLY C 1 260 ? 134.552 380.886 146.245 1.00 66.30 257 GLY C C 1
ATOM 11219 O O . GLY C 1 260 ? 133.723 380.895 145.339 1.00 70.20 257 GLY C O 1
ATOM 11223 N N . PHE C 1 261 ? 134.897 381.984 146.910 1.00 62.45 258 PHE C N 1
ATOM 11224 C CA . PHE C 1 261 ? 134.305 383.278 146.578 1.00 59.74 258 PHE C CA 1
ATOM 11225 C C . PHE C 1 261 ? 134.989 383.887 145.356 1.00 63.79 258 PHE C C 1
ATOM 11226 O O . PHE C 1 261 ? 136.216 383.964 145.287 1.00 68.77 258 PHE C O 1
ATOM 11243 N N . ILE C 1 262 ? 134.177 384.326 144.400 1.00 57.81 259 ILE C N 1
ATOM 11244 C CA . ILE C 1 262 ? 134.668 384.838 143.122 1.00 57.54 259 ILE C CA 1
ATOM 11245 C C . ILE C 1 262 ? 135.306 386.218 143.248 1.00 54.78 259 ILE C C 1
ATOM 11246 O O . ILE C 1 262 ? 134.679 387.157 143.738 1.00 54.16 259 ILE C O 1
ATOM 11262 N N . LYS C 1 263 ? 136.547 386.337 142.786 1.00 59.97 260 LYS C N 1
ATOM 11263 C CA . LYS C 1 263 ? 137.253 387.614 142.796 1.00 61.05 260 LYS C CA 1
ATOM 11264 C C . LYS C 1 263 ? 136.790 388.475 141.631 1.00 60.66 260 LYS C C 1
ATOM 11265 O O . LYS C 1 263 ? 136.635 387.978 140.517 1.00 60.41 260 LYS C O 1
ATOM 11284 N N . THR C 1 264 ? 136.566 389.760 141.887 1.00 59.81 261 THR C N 1
ATOM 11285 C CA . THR C 1 264 ? 136.128 390.679 140.843 1.00 58.66 261 THR C CA 1
ATOM 11286 C C . THR C 1 264 ? 136.764 392.053 141.029 1.00 58.13 261 THR C C 1
ATOM 11287 O O . THR C 1 264 ? 137.370 392.324 142.065 1.00 57.46 261 THR C O 1
ATOM 11298 N N . ASP C 1 265 ? 136.620 392.916 140.025 1.00 60.25 262 ASP C N 1
ATOM 11299 C CA . ASP C 1 265 ? 137.041 394.309 140.147 1.00 57.65 262 ASP C CA 1
ATOM 11300 C C . ASP C 1 265 ? 135.879 395.146 140.679 1.00 60.33 262 ASP C C 1
ATOM 11301 O O . ASP C 1 265 ? 134.855 394.597 141.090 1.00 61.30 262 ASP C O 1
ATOM 11310 N N . ARG C 1 266 ? 136.032 396.467 140.679 1.00 60.22 263 ARG C N 1
ATOM 11311 C CA . ARG C 1 266 ? 134.988 397.351 141.199 1.00 57.01 263 ARG C CA 1
ATOM 11312 C C . ARG C 1 266 ? 133.717 397.315 140.344 1.00 54.96 263 ARG C C 1
ATOM 11313 O O . ARG C 1 266 ? 132.663 397.775 140.780 1.00 56.05 263 ARG C O 1
ATOM 11334 N N . TRP C 1 267 ? 133.823 396.778 139.131 1.00 55.35 264 TRP C N 1
ATOM 11335 C CA . TRP C 1 267 ? 132.682 396.661 138.225 1.00 51.83 264 TRP C CA 1
ATOM 11336 C C . TRP C 1 267 ? 132.170 395.224 138.152 1.00 53.88 264 TRP C C 1
ATOM 11337 O O . TRP C 1 267 ? 131.520 394.834 137.183 1.00 56.16 264 TRP C O 1
ATOM 11358 N N . MET C 1 268 ? 132.473 394.450 139.190 1.00 66.47 265 MET C N 1
ATOM 11359 C CA . MET C 1 268 ? 131.953 393.094 139.355 1.00 66.62 265 MET C CA 1
ATOM 11360 C C . MET C 1 268 ? 132.464 392.129 138.283 1.00 63.74 265 MET C C 1
ATOM 11361 O O . MET C 1 268 ? 131.956 391.017 138.161 1.00 63.51 265 MET C O 1
ATOM 11375 N N . GLU C 1 269 ? 133.469 392.538 137.513 1.00 62.26 266 GLU C N 1
ATOM 11376 C CA . GLU C 1 269 ? 133.987 391.679 136.450 1.00 64.70 266 GLU C CA 1
ATOM 11377 C C . GLU C 1 269 ? 134.961 390.648 137.006 1.00 68.90 266 GLU C C 1
ATOM 11378 O O . GLU C 1 269 ? 135.896 390.991 137.730 1.00 68.66 266 GLU C O 1
ATOM 11390 N N . THR C 1 270 ? 134.745 389.386 136.647 1.00 64.98 267 THR C N 1
ATOM 11391 C CA . THR C 1 270 ? 135.613 388.302 137.093 1.00 64.02 267 THR C CA 1
ATOM 11392 C C . THR C 1 270 ? 136.910 388.294 136.290 1.00 65.35 267 THR C C 1
ATOM 11393 O O . THR C 1 270 ? 137.186 389.229 135.540 1.00 65.50 267 THR C O 1
ATOM 11404 N N . SER C 1 271 ? 137.694 387.231 136.437 1.00 74.54 268 SER C N 1
ATOM 11405 C CA . SER C 1 271 ? 138.961 387.113 135.725 1.00 77.56 268 SER C CA 1
ATOM 11406 C C . SER C 1 271 ? 138.755 386.763 134.252 1.00 79.58 268 SER C C 1
ATOM 11407 O O . SER C 1 271 ? 139.688 386.852 133.453 1.00 80.01 268 SER C O 1
ATOM 11415 N N . GLU C 1 272 ? 137.535 386.363 133.904 1.00 83.39 269 GLU C N 1
ATOM 11416 C CA . GLU C 1 272 ? 137.178 386.062 132.522 1.00 81.63 269 GLU C CA 1
ATOM 11417 C C . GLU C 1 272 ? 136.272 387.163 131.976 1.00 81.55 269 GLU C C 1
ATOM 11418 O O . GLU C 1 272 ? 135.122 387.296 132.397 1.00 79.06 269 GLU C O 1
ATOM 11430 N N . LYS C 1 273 ? 136.811 387.963 131.060 1.00 76.82 270 LYS C N 1
ATOM 11431 C CA . LYS C 1 273 ? 136.072 389.060 130.439 1.00 74.72 270 LYS C CA 1
ATOM 11432 C C . LYS C 1 273 ? 134.710 388.604 129.927 1.00 73.02 270 LYS C C 1
ATOM 11433 O O . LYS C 1 273 ? 134.603 387.590 129.236 1.00 75.35 270 LYS C O 1
ATOM 11437 N N . GLY C 1 274 ? 133.673 389.351 130.292 1.00 62.60 271 GLY C N 1
ATOM 11438 C CA . GLY C 1 274 ? 132.314 389.029 129.895 1.00 61.42 271 GLY C CA 1
ATOM 11439 C C . GLY C 1 274 ? 131.541 388.315 130.989 1.00 60.55 271 GLY C C 1
ATOM 11440 O O . GLY C 1 274 ? 130.319 388.184 130.908 1.00 59.45 271 GLY C O 1
ATOM 11444 N N . ILE C 1 275 ? 132.257 387.857 132.013 1.00 66.74 272 ILE C N 1
ATOM 11445 C CA . ILE C 1 275 ? 131.644 387.169 133.147 1.00 66.36 272 ILE C CA 1
ATOM 11446 C C . ILE C 1 275 ? 131.756 388.013 134.414 1.00 63.32 272 ILE C C 1
ATOM 11447 O O . ILE C 1 275 ? 132.834 388.501 134.755 1.00 64.43 272 ILE C O 1
ATOM 11463 N N . TYR C 1 276 ? 130.631 388.173 135.105 1.00 59.20 273 TYR C N 1
ATOM 11464 C CA . TYR C 1 276 ? 130.562 389.009 136.298 1.00 58.96 273 TYR C CA 1
ATOM 11465 C C . TYR C 1 276 ? 130.022 388.224 137.493 1.00 58.68 273 TYR C C 1
ATOM 11466 O O . TYR C 1 276 ? 129.513 387.113 137.337 1.00 59.62 273 TYR C O 1
ATOM 11484 N N . ALA C 1 277 ? 130.142 388.803 138.683 1.00 60.68 274 ALA C N 1
ATOM 11485 C CA . ALA C 1 277 ? 129.651 388.164 139.900 1.00 62.06 274 ALA C CA 1
ATOM 11486 C C . ALA C 1 277 ? 129.068 389.197 140.858 1.00 61.20 274 ALA C C 1
ATOM 11487 O O . ALA C 1 277 ? 129.614 390.288 141.018 1.00 63.47 274 ALA C O 1
ATOM 11494 N N . ALA C 1 278 ? 127.963 388.839 141.502 1.00 57.42 275 ALA C N 1
ATOM 11495 C CA . ALA C 1 278 ? 127.260 389.756 142.389 1.00 56.90 275 ALA C CA 1
ATOM 11496 C C . ALA C 1 278 ? 126.631 389.006 143.559 1.00 56.91 275 ALA C C 1
ATOM 11497 O O . ALA C 1 278 ? 126.145 387.889 143.398 1.00 56.70 275 ALA C O 1
ATOM 11504 N N . GLY C 1 279 ? 126.659 389.622 144.738 1.00 57.27 276 GLY C N 1
ATOM 11505 C CA . GLY C 1 279 ? 126.064 389.035 145.925 1.00 57.43 276 GLY C CA 1
ATOM 11506 C C . GLY C 1 279 ? 127.058 388.280 146.788 1.00 58.81 276 GLY C C 1
ATOM 11507 O O . GLY C 1 279 ? 128.262 388.527 146.727 1.00 59.72 276 GLY C O 1
ATOM 11511 N N . ASP C 1 280 ? 126.548 387.347 147.588 1.00 76.90 277 ASP C N 1
ATOM 11512 C CA . ASP C 1 280 ? 127.360 386.633 148.571 1.00 78.09 277 ASP C CA 1
ATOM 11513 C C . ASP C 1 280 ? 128.388 385.693 147.941 1.00 79.28 277 ASP C C 1
ATOM 11514 O O . ASP C 1 280 ? 129.353 385.299 148.595 1.00 80.56 277 ASP C O 1
ATOM 11523 N N . CYS C 1 281 ? 128.183 385.333 146.679 1.00 65.81 278 CYS C N 1
ATOM 11524 C CA . CYS C 1 281 ? 129.087 384.412 145.994 1.00 68.60 278 CYS C CA 1
ATOM 11525 C C . CYS C 1 281 ? 130.410 385.083 145.627 1.00 68.23 278 CYS C C 1
ATOM 11526 O O . CYS C 1 281 ? 131.353 384.417 145.199 1.00 71.23 278 CYS C O 1
ATOM 11534 N N . ARG C 1 282 ? 130.457 386.399 145.804 1.00 64.35 279 ARG C N 1
ATOM 11535 C CA . ARG C 1 282 ? 131.624 387.209 145.471 1.00 65.66 279 ARG C CA 1
ATOM 11536 C C . ARG C 1 282 ? 132.603 387.422 146.623 1.00 67.05 279 ARG C C 1
ATOM 11537 O O . ARG C 1 282 ? 132.225 387.376 147.790 1.00 69.61 279 ARG C O 1
ATOM 11558 N N . ASP C 1 283 ? 133.866 387.661 146.278 1.00 70.88 280 ASP C N 1
ATOM 11559 C CA . ASP C 1 283 ? 134.923 387.888 147.270 1.00 72.51 280 ASP C CA 1
ATOM 11560 C C . ASP C 1 283 ? 135.003 389.314 147.828 1.00 73.93 280 ASP C C 1
ATOM 11561 O O . ASP C 1 283 ? 135.584 390.197 147.197 1.00 75.79 280 ASP C O 1
ATOM 11570 N N . THR C 1 284 ? 134.425 389.525 149.007 1.00 84.48 281 THR C N 1
ATOM 11571 C CA . THR C 1 284 ? 134.406 390.839 149.655 1.00 83.19 281 THR C CA 1
ATOM 11572 C C . THR C 1 284 ? 135.136 390.772 150.996 1.00 85.17 281 THR C C 1
ATOM 11573 O O . THR C 1 284 ? 135.226 389.702 151.600 1.00 87.08 281 THR C O 1
ATOM 11584 N N . PRO C 1 285 ? 135.659 391.914 151.471 1.00 89.41 282 PRO C N 1
ATOM 11585 C CA . PRO C 1 285 ? 136.346 391.875 152.766 1.00 89.64 282 PRO C CA 1
ATOM 11586 C C . PRO C 1 285 ? 135.380 391.648 153.920 1.00 88.97 282 PRO C C 1
ATOM 11587 O O . PRO C 1 285 ? 134.191 391.941 153.804 1.00 89.07 282 PRO C O 1
ATOM 11598 N N . ILE C 1 286 ? 135.906 391.118 155.018 1.00 82.77 283 ILE C N 1
ATOM 11599 C CA . ILE C 1 286 ? 135.102 390.773 156.182 1.00 82.45 283 ILE C CA 1
ATOM 11600 C C . ILE C 1 286 ? 134.200 391.906 156.669 1.00 82.51 283 ILE C C 1
ATOM 11601 O O . ILE C 1 286 ? 132.979 391.747 156.694 1.00 82.19 283 ILE C O 1
ATOM 11605 N N . TRP C 1 287 ? 134.796 393.018 157.102 1.00 91.07 284 TRP C N 1
ATOM 11606 C CA . TRP C 1 287 ? 134.023 394.178 157.566 1.00 90.32 284 TRP C CA 1
ATOM 11607 C C . TRP C 1 287 ? 132.829 394.512 156.664 1.00 88.70 284 TRP C C 1
ATOM 11608 O O . TRP C 1 287 ? 131.829 395.056 157.130 1.00 89.94 284 TRP C O 1
ATOM 11629 N N . GLN C 1 288 ? 132.934 394.178 155.379 1.00 94.85 285 GLN C N 1
ATOM 11630 C CA . GLN C 1 288 ? 131.872 394.477 154.424 1.00 93.06 285 GLN C CA 1
ATOM 11631 C C . GLN C 1 288 ? 130.780 393.418 154.457 1.00 95.26 285 GLN C C 1
ATOM 11632 O O . GLN C 1 288 ? 131.049 392.223 154.325 1.00 96.83 285 GLN C O 1
ATOM 11636 N N . LEU C 1 289 ? 129.544 393.877 154.619 1.00 92.95 286 LEU C N 1
ATOM 11637 C CA . LEU C 1 289 ? 128.389 392.992 154.692 1.00 88.43 286 LEU C CA 1
ATOM 11638 C C . LEU C 1 289 ? 127.711 392.869 153.333 1.00 86.91 286 LEU C C 1
ATOM 11639 O O . LEU C 1 289 ? 128.327 393.121 152.299 1.00 89.10 286 LEU C O 1
ATOM 11643 N N . VAL C 1 290 ? 126.439 392.483 153.345 1.00 86.90 287 VAL C N 1
ATOM 11644 C CA . VAL C 1 290 ? 125.684 392.272 152.115 1.00 82.35 287 VAL C CA 1
ATOM 11645 C C . VAL C 1 290 ? 125.519 393.543 151.284 1.00 85.40 287 VAL C C 1
ATOM 11646 O O . VAL C 1 290 ? 125.149 394.598 151.800 1.00 83.31 287 VAL C O 1
ATOM 11650 N N . THR C 1 291 ? 125.807 393.420 149.991 1.00 84.60 288 THR C N 1
ATOM 11651 C CA . THR C 1 291 ? 125.606 394.495 149.025 1.00 80.34 288 THR C CA 1
ATOM 11652 C C . THR C 1 291 ? 125.136 393.890 147.707 1.00 76.46 288 THR C C 1
ATOM 11653 O O . THR C 1 291 ? 125.666 394.199 146.641 1.00 77.89 288 THR C O 1
ATOM 11664 N N . ALA C 1 292 ? 124.134 393.022 147.798 1.00 59.74 289 ALA C N 1
ATOM 11665 C CA . ALA C 1 292 ? 123.623 392.302 146.638 1.00 59.93 289 ALA C CA 1
ATOM 11666 C C . ALA C 1 292 ? 123.019 393.224 145.585 1.00 57.85 289 ALA C C 1
ATOM 11667 O O . ALA C 1 292 ? 123.302 393.082 144.397 1.00 60.92 289 ALA C O 1
ATOM 11674 N N . VAL C 1 293 ? 122.199 394.175 146.021 1.00 53.97 290 VAL C N 1
ATOM 11675 C CA . VAL C 1 293 ? 121.535 395.085 145.093 1.00 55.74 290 VAL C CA 1
ATOM 11676 C C . VAL C 1 293 ? 122.542 395.966 144.360 1.00 53.16 290 VAL C C 1
ATOM 11677 O O . VAL C 1 293 ? 122.460 396.118 143.142 1.00 53.04 290 VAL C O 1
ATOM 11690 N N . ARG C 1 294 ? 123.490 396.542 145.094 1.00 54.21 291 ARG C N 1
ATOM 11691 C CA . ARG C 1 294 ? 124.519 397.365 144.471 1.00 54.78 291 ARG C CA 1
ATOM 11692 C C . ARG C 1 294 ? 125.334 396.543 143.484 1.00 55.06 291 ARG C C 1
ATOM 11693 O O . ARG C 1 294 ? 125.583 396.978 142.360 1.00 54.88 291 ARG C O 1
ATOM 11714 N N . ASP C 1 295 ? 125.740 395.356 143.911 1.00 58.13 292 ASP C N 1
ATOM 11715 C CA . ASP C 1 295 ? 126.524 394.471 143.066 1.00 59.09 292 ASP C CA 1
ATOM 11716 C C . ASP C 1 295 ? 125.732 394.092 141.826 1.00 57.27 292 ASP C C 1
ATOM 11717 O O . ASP C 1 295 ? 126.274 394.036 140.730 1.00 55.06 292 ASP C O 1
ATOM 11726 N N . GLY C 1 296 ? 124.443 393.833 142.006 1.00 57.69 293 GLY C N 1
ATOM 11727 C CA . GLY C 1 296 ? 123.578 393.463 140.903 1.00 54.44 293 GLY C CA 1
ATOM 11728 C C . GLY C 1 296 ? 123.414 394.604 139.927 1.00 52.51 293 GLY C C 1
ATOM 11729 O O . GLY C 1 296 ? 123.519 394.425 138.718 1.00 52.30 293 GLY C O 1
ATOM 11733 N N . ALA C 1 297 ? 123.157 395.789 140.462 1.00 60.82 294 ALA C N 1
ATOM 11734 C CA . ALA C 1 297 ? 122.992 396.981 139.643 1.00 56.97 294 ALA C CA 1
ATOM 11735 C C . ALA C 1 297 ? 124.237 397.234 138.802 1.00 53.63 294 ALA C C 1
ATOM 11736 O O . ALA C 1 297 ? 124.144 397.389 137.592 1.00 53.28 294 ALA C O 1
ATOM 11743 N N . ILE C 1 298 ? 125.399 397.243 139.447 1.00 53.98 295 ILE C N 1
ATOM 11744 C CA . ILE C 1 298 ? 126.662 397.511 138.760 1.00 54.96 295 ILE C CA 1
ATOM 11745 C C . ILE C 1 298 ? 126.987 396.439 137.724 1.00 55.10 295 ILE C C 1
ATOM 11746 O O . ILE C 1 298 ? 127.458 396.750 136.626 1.00 55.43 295 ILE C O 1
ATOM 11762 N N . ALA C 1 299 ? 126.740 395.182 138.074 1.00 57.21 296 ALA C N 1
ATOM 11763 C CA . ALA C 1 299 ? 127.034 394.073 137.177 1.00 58.40 296 ALA C CA 1
ATOM 11764 C C . ALA C 1 299 ? 126.255 394.202 135.872 1.00 60.28 296 ALA C C 1
ATOM 11765 O O . ALA C 1 299 ? 126.774 393.896 134.799 1.00 63.84 296 ALA C O 1
ATOM 11772 N N . ALA C 1 300 ? 125.014 394.667 135.969 1.00 57.83 297 ALA C N 1
ATOM 11773 C CA . ALA C 1 300 ? 124.155 394.796 134.801 1.00 52.61 297 ALA C CA 1
ATOM 11774 C C . ALA C 1 300 ? 124.626 395.887 133.838 1.00 52.98 297 ALA C C 1
ATOM 11775 O O . ALA C 1 300 ? 124.544 395.713 132.623 1.00 59.18 297 ALA C O 1
ATOM 11782 N N . THR C 1 301 ? 125.123 397.003 134.369 1.00 53.36 298 THR C N 1
ATOM 11783 C CA . THR C 1 301 ? 125.539 398.118 133.511 1.00 53.78 298 THR C CA 1
ATOM 11784 C C . THR C 1 301 ? 126.941 397.878 132.967 1.00 55.07 298 THR C C 1
ATOM 11785 O O . THR C 1 301 ? 127.278 398.335 131.877 1.00 55.54 298 THR C O 1
ATOM 11796 N N . ALA C 1 302 ? 127.760 397.173 133.738 1.00 55.74 299 ALA C N 1
ATOM 11797 C CA . ALA C 1 302 ? 129.084 396.788 133.273 1.00 57.00 299 ALA C CA 1
ATOM 11798 C C . ALA C 1 302 ? 128.926 395.801 132.120 1.00 57.07 299 ALA C C 1
ATOM 11799 O O . ALA C 1 302 ? 129.678 395.839 131.144 1.00 57.88 299 ALA C O 1
ATOM 11806 N N . ALA C 1 303 ? 127.944 394.914 132.247 1.00 56.10 300 ALA C N 1
ATOM 11807 C CA . ALA C 1 303 ? 127.636 393.960 131.193 1.00 56.06 300 ALA C CA 1
ATOM 11808 C C . ALA C 1 303 ? 127.090 394.692 129.972 1.00 55.79 300 ALA C C 1
ATOM 11809 O O . ALA C 1 303 ? 127.436 394.364 128.839 1.00 56.43 300 ALA C O 1
ATOM 11816 N N . TYR C 1 304 ? 126.234 395.682 130.210 1.00 54.92 301 TYR C N 1
ATOM 11817 C CA . TYR C 1 304 ? 125.671 396.486 129.130 1.00 54.67 301 TYR C CA 1
ATOM 11818 C C . TYR C 1 304 ? 126.783 397.135 128.310 1.00 57.53 301 TYR C C 1
ATOM 11819 O O . TYR C 1 304 ? 126.769 397.086 127.078 1.00 56.52 301 TYR C O 1
ATOM 11837 N N . GLU C 1 305 ? 127.742 397.743 129.000 1.00 56.58 302 GLU C N 1
ATOM 11838 C CA . GLU C 1 305 ? 128.872 398.385 128.339 1.00 58.34 302 GLU C CA 1
ATOM 11839 C C . GLU C 1 305 ? 129.643 397.372 127.504 1.00 58.87 302 GLU C C 1
ATOM 11840 O O . GLU C 1 305 ? 130.108 397.678 126.409 1.00 62.07 302 GLU C O 1
ATOM 11852 N N . TYR C 1 306 ? 129.775 396.164 128.038 1.00 61.06 303 TYR C N 1
ATOM 11853 C CA . TYR C 1 306 ? 130.507 395.094 127.371 1.00 64.58 303 TYR C CA 1
ATOM 11854 C C . TYR C 1 306 ? 129.779 394.607 126.117 1.00 64.40 303 TYR C C 1
ATOM 11855 O O . TYR C 1 306 ? 130.399 394.381 125.077 1.00 66.43 303 TYR C O 1
ATOM 11873 N N . ILE C 1 307 ? 128.462 394.455 126.219 1.00 73.02 304 ILE C N 1
ATOM 11874 C CA . ILE C 1 307 ? 127.652 393.963 125.107 1.00 74.07 304 ILE C CA 1
ATOM 11875 C C . ILE C 1 307 ? 127.613 394.940 123.929 1.00 73.37 304 ILE C C 1
ATOM 11876 O O . ILE C 1 307 ? 127.841 394.549 122.786 1.00 78.44 304 ILE C O 1
ATOM 11892 N N . GLU C 1 308 ? 127.327 396.206 124.215 1.00 79.17 305 GLU C N 1
ATOM 11893 C CA . GLU C 1 308 ? 127.234 397.242 123.184 1.00 78.67 305 GLU C CA 1
ATOM 11894 C C . GLU C 1 308 ? 128.561 397.529 122.469 1.00 81.61 305 GLU C C 1
ATOM 11895 O O . GLU C 1 308 ? 128.613 398.352 121.554 1.00 85.61 305 GLU C O 1
ATOM 11907 N N . LYS C 1 309 ? 129.626 396.866 122.910 1.00 73.42 306 LYS C N 1
ATOM 11908 C CA . LYS C 1 309 ? 130.955 396.993 122.312 1.00 77.00 306 LYS C CA 1
ATOM 11909 C C . LYS C 1 309 ? 131.364 395.740 121.529 1.00 80.63 306 LYS C C 1
ATOM 11910 O O . LYS C 1 309 ? 132.471 395.679 120.993 1.00 83.23 306 LYS C O 1
ATOM 11917 N N . ILE C 1 310 ? 130.474 394.749 121.470 1.00 86.30 307 ILE C N 1
ATOM 11918 C CA . ILE C 1 310 ? 130.761 393.480 120.798 1.00 85.13 307 ILE C CA 1
ATOM 11919 C C . ILE C 1 310 ? 129.704 393.136 119.750 1.00 84.78 307 ILE C C 1
ATOM 11920 O O . ILE C 1 310 ? 128.772 393.904 119.520 1.00 86.37 307 ILE C O 1
ATOM 11924 N N . ALA D 1 5 ? 147.466 449.572 191.074 1.00 131.32 2 ALA D N 1
ATOM 11925 C CA . ALA D 1 5 ? 147.925 448.213 190.820 1.00 129.13 2 ALA D CA 1
ATOM 11926 C C . ALA D 1 5 ? 147.498 447.284 191.948 1.00 126.63 2 ALA D C 1
ATOM 11927 O O . ALA D 1 5 ? 146.321 446.956 192.081 1.00 124.01 2 ALA D O 1
ATOM 11934 N N . TYR D 1 8 ? 142.835 446.412 188.232 1.00 114.77 5 TYR D N 1
ATOM 11935 C CA . TYR D 1 8 ? 143.224 445.528 187.140 1.00 112.41 5 TYR D CA 1
ATOM 11936 C C . TYR D 1 8 ? 142.028 445.166 186.267 1.00 108.60 5 TYR D C 1
ATOM 11937 O O . TYR D 1 8 ? 140.889 445.157 186.729 1.00 109.40 5 TYR D O 1
ATOM 11955 N N . ASP D 1 9 ? 142.300 444.954 184.974 1.00 107.37 6 ASP D N 1
ATOM 11956 C CA . ASP D 1 9 ? 141.285 444.539 183.994 1.00 106.06 6 ASP D CA 1
ATOM 11957 C C . ASP D 1 9 ? 140.843 443.066 184.102 1.00 104.38 6 ASP D C 1
ATOM 11958 O O . ASP D 1 9 ? 139.651 442.772 184.158 1.00 103.55 6 ASP D O 1
ATOM 11967 N N . LEU D 1 10 ? 141.816 442.152 184.152 1.00 92.99 7 LEU D N 1
ATOM 11968 C CA . LEU D 1 10 ? 141.550 440.727 184.296 1.00 89.86 7 LEU D CA 1
ATOM 11969 C C . LEU D 1 10 ? 142.683 440.040 185.042 1.00 89.43 7 LEU D C 1
ATOM 11970 O O . LEU D 1 10 ? 143.844 440.420 184.908 1.00 89.98 7 LEU D O 1
ATOM 11978 N N . ILE D 1 11 ? 142.348 439.014 185.815 1.00 91.84 8 ILE D N 1
ATOM 11979 C CA . ILE D 1 11 ? 143.353 438.267 186.549 1.00 92.06 8 ILE D CA 1
ATOM 11980 C C . ILE D 1 11 ? 143.289 436.804 186.146 1.00 89.05 8 ILE D C 1
ATOM 11981 O O . ILE D 1 11 ? 142.228 436.186 186.191 1.00 86.66 8 ILE D O 1
ATOM 11985 N N . ILE D 1 12 ? 144.428 436.252 185.750 1.00 82.51 9 ILE D N 1
ATOM 11986 C CA . ILE D 1 12 ? 144.489 434.856 185.357 1.00 80.15 9 ILE D CA 1
ATOM 11987 C C . ILE D 1 12 ? 145.312 434.110 186.394 1.00 80.06 9 ILE D C 1
ATOM 11988 O O . ILE D 1 12 ? 146.467 434.450 186.638 1.00 81.24 9 ILE D O 1
ATOM 12003 N N . ILE D 1 13 ? 144.716 433.092 187.003 1.00 79.17 10 ILE D N 1
ATOM 12004 C CA . ILE D 1 13 ? 145.410 432.317 188.023 1.00 79.22 10 ILE D CA 1
ATOM 12005 C C . ILE D 1 13 ? 145.920 431.015 187.419 1.00 78.53 10 ILE D C 1
ATOM 12006 O O . ILE D 1 13 ? 145.151 430.081 187.191 1.00 77.38 10 ILE D O 1
ATOM 12022 N N . GLY D 1 14 ? 147.225 430.970 187.166 1.00 79.82 11 GLY D N 1
ATOM 12023 C CA . GLY D 1 14 ? 147.860 429.813 186.562 1.00 76.16 11 GLY D CA 1
ATOM 12024 C C . GLY D 1 14 ? 148.567 430.183 185.275 1.00 76.05 11 GLY D C 1
ATOM 12025 O O . GLY D 1 14 ? 147.966 430.770 184.373 1.00 77.07 11 GLY D O 1
ATOM 12029 N N . GLY D 1 15 ? 149.845 429.826 185.187 1.00 83.91 12 GLY D N 1
ATOM 12030 C CA . GLY D 1 15 ? 150.665 430.168 184.038 1.00 86.03 12 GLY D CA 1
ATOM 12031 C C . GLY D 1 15 ? 150.863 428.977 183.124 1.00 84.40 12 GLY D C 1
ATOM 12032 O O . GLY D 1 15 ? 151.899 428.844 182.473 1.00 82.44 12 GLY D O 1
ATOM 12036 N N . GLY D 1 16 ? 149.858 428.108 183.077 1.00 96.44 13 GLY D N 1
ATOM 12037 C CA . GLY D 1 16 ? 149.888 426.952 182.200 1.00 93.08 13 GLY D CA 1
ATOM 12038 C C . GLY D 1 16 ? 149.472 427.314 180.788 1.00 94.58 13 GLY D C 1
ATOM 12039 O O . GLY D 1 16 ? 149.334 428.495 180.463 1.00 96.12 13 GLY D O 1
ATOM 12043 N N . PRO D 1 17 ? 149.276 426.297 179.935 1.00 71.19 14 PRO D N 1
ATOM 12044 C CA . PRO D 1 17 ? 148.854 426.494 178.542 1.00 69.81 14 PRO D CA 1
ATOM 12045 C C . PRO D 1 17 ? 147.558 427.294 178.422 1.00 69.71 14 PRO D C 1
ATOM 12046 O O . PRO D 1 17 ? 147.462 428.190 177.583 1.00 70.56 14 PRO D O 1
ATOM 12057 N N . ALA D 1 18 ? 146.575 426.968 179.256 1.00 75.98 15 ALA D N 1
ATOM 12058 C CA . ALA D 1 18 ? 145.288 427.653 179.236 1.00 75.34 15 ALA D CA 1
ATOM 12059 C C . ALA D 1 18 ? 145.447 429.127 179.588 1.00 78.24 15 ALA D C 1
ATOM 12060 O O . ALA D 1 18 ? 144.958 430.003 178.874 1.00 80.11 15 ALA D O 1
ATOM 12067 N N . GLY D 1 19 ? 146.133 429.393 180.694 1.00 77.63 16 GLY D N 1
ATOM 12068 C CA . GLY D 1 19 ? 146.318 430.749 181.177 1.00 80.62 16 GLY D CA 1
ATOM 12069 C C . GLY D 1 19 ? 147.154 431.608 180.248 1.00 79.97 16 GLY D C 1
ATOM 12070 O O . GLY D 1 19 ? 146.827 432.769 180.006 1.00 78.44 16 GLY D O 1
ATOM 12074 N N . LEU D 1 20 ? 148.230 431.041 179.718 1.00 74.86 17 LEU D N 1
ATOM 12075 C CA . LEU D 1 20 ? 149.092 431.780 178.810 1.00 76.30 17 LEU D CA 1
ATOM 12076 C C . LEU D 1 20 ? 148.327 432.171 177.553 1.00 76.04 17 LEU D C 1
ATOM 12077 O O . LEU D 1 20 ? 148.453 433.290 177.067 1.00 77.55 17 LEU D O 1
ATOM 12081 N N . THR D 1 21 ? 147.529 431.248 177.029 1.00 74.22 18 THR D N 1
ATOM 12082 C CA . THR D 1 21 ? 146.746 431.525 175.835 1.00 73.89 18 THR D CA 1
ATOM 12083 C C . THR D 1 21 ? 145.740 432.626 176.132 1.00 74.62 18 THR D C 1
ATOM 12084 O O . THR D 1 21 ? 145.538 433.530 175.329 1.00 75.59 18 THR D O 1
ATOM 12088 N N . ALA D 1 22 ? 145.117 432.544 177.300 1.00 74.68 19 ALA D N 1
ATOM 12089 C CA . ALA D 1 22 ? 144.137 433.537 177.725 1.00 76.53 19 ALA D CA 1
ATOM 12090 C C . ALA D 1 22 ? 144.772 434.918 177.837 1.00 80.93 19 ALA D C 1
ATOM 12091 O O . ALA D 1 22 ? 144.164 435.923 177.464 1.00 82.04 19 ALA D O 1
ATOM 12098 N N . GLY D 1 23 ? 145.987 434.958 178.369 1.00 87.80 20 GLY D N 1
ATOM 12099 C CA . GLY D 1 23 ? 146.697 436.207 178.524 1.00 88.04 20 GLY D CA 1
ATOM 12100 C C . GLY D 1 23 ? 147.017 436.861 177.198 1.00 91.31 20 GLY D C 1
ATOM 12101 O O . GLY D 1 23 ? 146.858 438.067 177.045 1.00 95.57 20 GLY D O 1
ATOM 12105 N N . ILE D 1 24 ? 147.464 436.067 176.232 1.00 84.41 21 ILE D N 1
ATOM 12106 C CA . ILE D 1 24 ? 147.801 436.608 174.923 1.00 86.65 21 ILE D CA 1
ATOM 12107 C C . ILE D 1 24 ? 146.572 437.188 174.238 1.00 85.59 21 ILE D C 1
ATOM 12108 O O . ILE D 1 24 ? 146.624 438.270 173.662 1.00 87.84 21 ILE D O 1
ATOM 12112 N N . TYR D 1 25 ? 145.462 436.465 174.307 1.00 84.33 22 TYR D N 1
ATOM 12113 C CA . TYR D 1 25 ? 144.224 436.927 173.699 1.00 83.02 22 TYR D CA 1
ATOM 12114 C C . TYR D 1 25 ? 143.733 438.188 174.387 1.00 83.20 22 TYR D C 1
ATOM 12115 O O . TYR D 1 25 ? 143.283 439.133 173.745 1.00 84.88 22 TYR D O 1
ATOM 12133 N N . ALA D 1 26 ? 143.826 438.188 175.708 1.00 81.03 23 ALA D N 1
ATOM 12134 C CA . ALA D 1 26 ? 143.383 439.318 176.512 1.00 82.70 23 ALA D CA 1
ATOM 12135 C C . ALA D 1 26 ? 144.221 440.558 176.211 1.00 85.01 23 ALA D C 1
ATOM 12136 O O . ALA D 1 26 ? 143.697 441.670 176.153 1.00 86.49 23 ALA D O 1
ATOM 12143 N N . VAL D 1 27 ? 145.523 440.362 176.027 1.00 85.44 24 VAL D N 1
ATOM 12144 C CA . VAL D 1 27 ? 146.414 441.461 175.678 1.00 87.70 24 VAL D CA 1
ATOM 12145 C C . VAL D 1 27 ? 146.058 441.976 174.291 1.00 88.01 24 VAL D C 1
ATOM 12146 O O . VAL D 1 27 ? 146.054 443.182 174.045 1.00 89.93 24 VAL D O 1
ATOM 12150 N N . ARG D 1 28 ? 145.755 441.048 173.388 1.00 86.20 25 ARG D N 1
ATOM 12151 C CA . ARG D 1 28 ? 145.358 441.401 172.033 1.00 86.34 25 ARG D CA 1
ATOM 12152 C C . ARG D 1 28 ? 144.000 442.095 172.027 1.00 86.54 25 ARG D C 1
ATOM 12153 O O . ARG D 1 28 ? 143.714 442.897 171.139 1.00 87.55 25 ARG D O 1
ATOM 12157 N N . TYR D 1 29 ? 143.242 441.854 173.089 1.00 92.15 26 TYR D N 1
ATOM 12158 C CA . TYR D 1 29 ? 141.946 442.475 173.296 1.00 92.92 26 TYR D CA 1
ATOM 12159 C C . TYR D 1 29 ? 142.120 443.799 174.053 1.00 95.33 26 TYR D C 1
ATOM 12160 O O . TYR D 1 29 ? 141.138 444.449 174.402 1.00 96.69 26 TYR D O 1
ATOM 12178 N N . GLY D 1 30 ? 143.369 444.193 174.303 1.00 89.81 27 GLY D N 1
ATOM 12179 C CA . GLY D 1 30 ? 143.670 445.428 175.009 1.00 93.08 27 GLY D CA 1
ATOM 12180 C C . GLY D 1 30 ? 143.147 445.589 176.426 1.00 93.41 27 GLY D C 1
ATOM 12181 O O . GLY D 1 30 ? 142.626 446.642 176.782 1.00 96.64 27 GLY D O 1
ATOM 12185 N N . LEU D 1 31 ? 143.282 444.546 177.237 1.00 91.20 28 LEU D N 1
ATOM 12186 C CA . LEU D 1 31 ? 142.822 444.581 178.622 1.00 91.60 28 LEU D CA 1
ATOM 12187 C C . LEU D 1 31 ? 143.980 444.557 179.629 1.00 92.84 28 LEU D C 1
ATOM 12188 O O . LEU D 1 31 ? 144.986 443.889 179.409 1.00 92.49 28 LEU D O 1
ATOM 12193 N N . ASP D 1 32 ? 143.824 445.238 180.756 1.00 108.37 29 ASP D N 1
ATOM 12194 C CA . ASP D 1 32 ? 144.885 445.202 181.739 1.00 109.46 29 ASP D CA 1
ATOM 12195 C C . ASP D 1 32 ? 144.695 443.858 182.409 1.00 107.90 29 ASP D C 1
ATOM 12196 O O . ASP D 1 32 ? 143.688 443.619 183.074 1.00 108.97 29 ASP D O 1
ATOM 12200 N N . THR D 1 33 ? 145.668 442.977 182.219 1.00 108.22 30 THR D N 1
ATOM 12201 C CA . THR D 1 33 ? 145.597 441.637 182.776 1.00 105.79 30 THR D CA 1
ATOM 12202 C C . THR D 1 33 ? 146.877 441.239 183.483 1.00 105.17 30 THR D C 1
ATOM 12203 O O . THR D 1 33 ? 147.977 441.547 183.028 1.00 105.40 30 THR D O 1
ATOM 12207 N N . LEU D 1 34 ? 146.717 440.545 184.601 1.00 90.13 31 LEU D N 1
ATOM 12208 C CA . LEU D 1 34 ? 147.845 440.078 185.382 1.00 90.41 31 LEU D CA 1
ATOM 12209 C C . LEU D 1 34 ? 147.726 438.574 185.543 1.00 87.92 31 LEU D C 1
ATOM 12210 O O . LEU D 1 34 ? 146.650 438.060 185.840 1.00 86.77 31 LEU D O 1
ATOM 12214 N N . ILE D 1 35 ? 148.830 437.868 185.344 1.00 98.21 32 ILE D N 1
ATOM 12215 C CA . ILE D 1 35 ? 148.826 436.423 185.480 1.00 96.20 32 ILE D CA 1
ATOM 12216 C C . ILE D 1 35 ? 149.538 436.024 186.761 1.00 94.92 32 ILE D C 1
ATOM 12217 O O . ILE D 1 35 ? 150.687 436.394 186.985 1.00 96.27 32 ILE D O 1
ATOM 12233 N N . LEU D 1 36 ? 148.852 435.255 187.596 1.00 89.29 33 LEU D N 1
ATOM 12234 C CA . LEU D 1 36 ? 149.433 434.790 188.846 1.00 91.14 33 LEU D CA 1
ATOM 12235 C C . LEU D 1 36 ? 149.831 433.325 188.702 1.00 89.96 33 LEU D C 1
ATOM 12236 O O . LEU D 1 36 ? 148.973 432.441 188.716 1.00 88.97 33 LEU D O 1
ATOM 12252 N N . GLU D 1 37 ? 151.131 433.078 188.562 1.00 99.87 34 GLU D N 1
ATOM 12253 C CA . GLU D 1 37 ? 151.649 431.722 188.400 1.00 100.01 34 GLU D CA 1
ATOM 12254 C C . GLU D 1 37 ? 152.525 431.343 189.587 1.00 100.96 34 GLU D C 1
ATOM 12255 O O . GLU D 1 37 ? 153.596 431.908 189.774 1.00 103.83 34 GLU D O 1
ATOM 12267 N N . ARG D 1 38 ? 152.096 430.351 190.359 1.00 84.15 35 ARG D N 1
ATOM 12268 C CA . ARG D 1 38 ? 152.849 429.928 191.536 1.00 82.11 35 ARG D CA 1
ATOM 12269 C C . ARG D 1 38 ? 153.957 428.949 191.163 1.00 81.42 35 ARG D C 1
ATOM 12270 O O . ARG D 1 38 ? 153.837 428.199 190.194 1.00 79.72 35 ARG D O 1
ATOM 12274 N N . ARG D 1 70 ? 156.301 430.757 177.299 1.00 83.25 67 ARG D N 1
ATOM 12275 C CA . ARG D 1 70 ? 156.043 431.950 178.093 1.00 84.18 67 ARG D CA 1
ATOM 12276 C C . ARG D 1 70 ? 156.763 433.151 177.494 1.00 90.04 67 ARG D C 1
ATOM 12277 O O . ARG D 1 70 ? 156.421 434.297 177.777 1.00 90.89 67 ARG D O 1
ATOM 12281 N N . THR D 1 71 ? 157.762 432.878 176.663 1.00 123.09 68 THR D N 1
ATOM 12282 C CA . THR D 1 71 ? 158.531 433.933 176.020 1.00 123.52 68 THR D CA 1
ATOM 12283 C C . THR D 1 71 ? 157.639 434.762 175.109 1.00 124.45 68 THR D C 1
ATOM 12284 O O . THR D 1 71 ? 157.752 435.985 175.060 1.00 125.55 68 THR D O 1
ATOM 12288 N N . HIS D 1 72 ? 156.748 434.091 174.389 1.00 109.19 69 HIS D N 1
ATOM 12289 C CA . HIS D 1 72 ? 155.840 434.773 173.477 1.00 106.33 69 HIS D CA 1
ATOM 12290 C C . HIS D 1 72 ? 154.936 435.717 174.251 1.00 105.27 69 HIS D C 1
ATOM 12291 O O . HIS D 1 72 ? 154.677 436.837 173.818 1.00 104.07 69 HIS D O 1
ATOM 12295 N N . ALA D 1 73 ? 154.463 435.259 175.403 1.00 95.06 70 ALA D N 1
ATOM 12296 C CA . ALA D 1 73 ? 153.597 436.076 176.238 1.00 94.51 70 ALA D CA 1
ATOM 12297 C C . ALA D 1 73 ? 154.351 437.344 176.593 1.00 98.57 70 ALA D C 1
ATOM 12298 O O . ALA D 1 73 ? 153.833 438.452 176.464 1.00 98.61 70 ALA D O 1
ATOM 12305 N N . GLN D 1 74 ? 155.587 437.166 177.041 1.00 110.05 71 GLN D N 1
ATOM 12306 C CA . GLN D 1 74 ? 156.443 438.291 177.404 1.00 111.87 71 GLN D CA 1
ATOM 12307 C C . GLN D 1 74 ? 156.608 439.232 176.215 1.00 114.07 71 GLN D C 1
ATOM 12308 O O . GLN D 1 74 ? 156.606 440.454 176.372 1.00 112.96 71 GLN D O 1
ATOM 12312 N N . GLU D 1 75 ? 156.788 438.649 175.035 1.00 117.61 72 GLU D N 1
ATOM 12313 C CA . GLU D 1 75 ? 156.926 439.419 173.807 1.00 117.55 72 GLU D CA 1
ATOM 12314 C C . GLU D 1 75 ? 155.609 440.133 173.550 1.00 118.15 72 GLU D C 1
ATOM 12315 O O . GLU D 1 75 ? 155.573 441.290 173.137 1.00 120.84 72 GLU D O 1
ATOM 12319 N N . VAL D 1 76 ? 154.527 439.414 173.821 1.00 97.88 73 VAL D N 1
ATOM 12320 C CA . VAL D 1 76 ? 153.174 439.920 173.660 1.00 96.65 73 VAL D CA 1
ATOM 12321 C C . VAL D 1 76 ? 152.921 441.069 174.624 1.00 97.09 73 VAL D C 1
ATOM 12322 O O . VAL D 1 76 ? 152.084 441.930 174.366 1.00 96.66 73 VAL D O 1
ATOM 12326 N N . GLY D 1 77 ? 153.647 441.076 175.738 1.00 106.73 74 GLY D N 1
ATOM 12327 C CA . GLY D 1 77 ? 153.479 442.109 176.744 1.00 108.48 74 GLY D CA 1
ATOM 12328 C C . GLY D 1 77 ? 152.651 441.700 177.949 1.00 106.91 74 GLY D C 1
ATOM 12329 O O . GLY D 1 77 ? 152.293 442.541 178.771 1.00 106.38 74 GLY D O 1
ATOM 12333 N N . VAL D 1 78 ? 152.339 440.413 178.056 1.00 111.69 75 VAL D N 1
ATOM 12334 C CA . VAL D 1 78 ? 151.563 439.906 179.184 1.00 109.21 75 VAL D CA 1
ATOM 12335 C C . VAL D 1 78 ? 152.337 440.075 180.492 1.00 111.16 75 VAL D C 1
ATOM 12336 O O . VAL D 1 78 ? 153.555 439.914 180.524 1.00 111.77 75 VAL D O 1
ATOM 12340 N N . LYS D 1 79 ? 151.623 440.394 181.567 1.00 107.90 76 LYS D N 1
ATOM 12341 C CA . LYS D 1 79 ? 152.236 440.595 182.879 1.00 106.68 76 LYS D CA 1
ATOM 12342 C C . LYS D 1 79 ? 152.095 439.345 183.740 1.00 106.86 76 LYS D C 1
ATOM 12343 O O . LYS D 1 79 ? 151.008 438.780 183.852 1.00 105.89 76 LYS D O 1
ATOM 12347 N N . THR D 1 80 ? 153.199 438.917 184.345 1.00 96.62 77 THR D N 1
ATOM 12348 C CA . THR D 1 80 ? 153.200 437.711 185.167 1.00 94.33 77 THR D CA 1
ATOM 12349 C C . THR D 1 80 ? 153.791 437.992 186.542 1.00 96.02 77 THR D C 1
ATOM 12350 O O . THR D 1 80 ? 154.691 438.820 186.686 1.00 96.93 77 THR D O 1
ATOM 12354 N N . THR D 1 81 ? 153.272 437.295 187.548 1.00 121.50 78 THR D N 1
ATOM 12355 C CA . THR D 1 81 ? 153.719 437.470 188.923 1.00 122.23 78 THR D CA 1
ATOM 12356 C C . THR D 1 81 ? 153.773 436.138 189.659 1.00 122.22 78 THR D C 1
ATOM 12357 O O . THR D 1 81 ? 152.763 435.441 189.770 1.00 119.65 78 THR D O 1
ATOM 12361 N N . ILE D 1 82 ? 154.923 435.804 190.230 1.00 96.99 79 ILE D N 1
ATOM 12362 C CA . ILE D 1 82 ? 155.012 434.569 190.984 1.00 92.73 79 ILE D CA 1
ATOM 12363 C C . ILE D 1 82 ? 154.417 434.906 192.340 1.00 92.62 79 ILE D C 1
ATOM 12364 O O . ILE D 1 82 ? 154.971 435.702 193.090 1.00 94.36 79 ILE D O 1
ATOM 12368 N N . THR D 1 83 ? 153.275 434.301 192.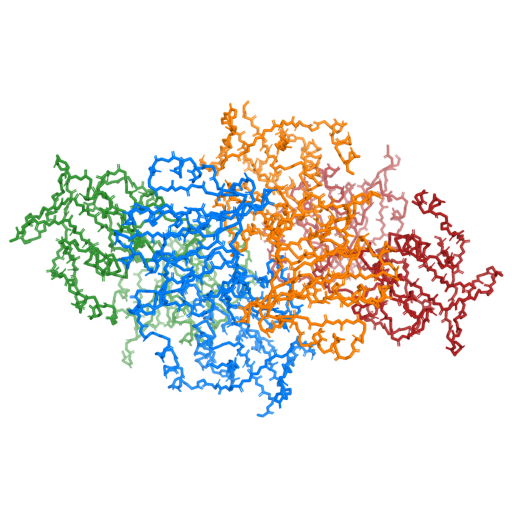640 1.00 101.60 80 THR D N 1
ATOM 12369 C CA . THR D 1 83 ? 152.569 434.553 193.887 1.00 101.93 80 THR D CA 1
ATOM 12370 C C . THR D 1 83 ? 151.619 433.410 194.210 1.00 100.89 80 THR D C 1
ATOM 12371 O O . THR D 1 83 ? 151.346 432.565 193.363 1.00 101.04 80 THR D O 1
ATOM 12375 N N . GLU D 1 84 ? 151.118 433.386 195.437 1.00 103.70 81 GLU D N 1
ATOM 12376 C CA . GLU D 1 84 ? 150.193 432.346 195.860 1.00 102.17 81 GLU D CA 1
ATOM 12377 C C . GLU D 1 84 ? 148.818 432.940 196.144 1.00 102.86 81 GLU D C 1
ATOM 12378 O O . GLU D 1 84 ? 148.700 433.949 196.834 1.00 106.40 81 GLU D O 1
ATOM 12382 N N . VAL D 1 85 ? 147.746 432.343 195.632 1.00 85.81 82 VAL D N 1
ATOM 12383 C CA . VAL D 1 85 ? 146.424 432.917 195.889 1.00 86.22 82 VAL D CA 1
ATOM 12384 C C . VAL D 1 85 ? 145.589 432.122 196.888 1.00 85.86 82 VAL D C 1
ATOM 12385 O O . VAL D 1 85 ? 145.185 430.995 196.618 1.00 84.00 82 VAL D O 1
ATOM 12389 N N . LEU D 1 86 ? 145.338 432.721 198.049 1.00 94.25 83 LEU D N 1
ATOM 12390 C CA . LEU D 1 86 ? 144.540 432.080 199.092 1.00 94.33 83 LEU D CA 1
ATOM 12391 C C . LEU D 1 86 ? 143.049 431.904 198.780 1.00 96.39 83 LEU D C 1
ATOM 12392 O O . LEU D 1 86 ? 142.486 430.840 199.028 1.00 96.87 83 LEU D O 1
ATOM 12396 N N . SER D 1 87 ? 142.409 432.945 198.253 1.00 106.91 84 SER D N 1
ATOM 12397 C CA . SER D 1 87 ? 140.982 432.872 197.935 1.00 106.18 84 SER D CA 1
ATOM 12398 C C . SER D 1 87 ? 140.494 433.981 197.001 1.00 106.34 84 SER D C 1
ATOM 12399 O O . SER D 1 87 ? 141.155 435.004 196.840 1.00 106.59 84 SER D O 1
ATOM 12403 N N . VAL D 1 88 ? 139.329 433.767 196.393 1.00 88.11 85 VAL D N 1
ATOM 12404 C CA . VAL D 1 88 ? 138.722 434.754 195.503 1.00 88.75 85 VAL D CA 1
ATOM 12405 C C . VAL D 1 88 ? 137.267 435.001 195.901 1.00 92.72 85 VAL D C 1
ATOM 12406 O O . VAL D 1 88 ? 136.494 434.054 196.041 1.00 92.50 85 VAL D O 1
ATOM 12410 N N . ARG D 1 89 ? 136.892 436.265 196.079 1.00 102.31 86 ARG D N 1
ATOM 12411 C CA . ARG D 1 89 ? 135.526 436.616 196.456 1.00 102.31 86 ARG D CA 1
ATOM 12412 C C . ARG D 1 89 ? 134.929 437.657 195.520 1.00 102.65 86 ARG D C 1
ATOM 12413 O O . ARG D 1 89 ? 135.652 438.423 194.879 1.00 102.19 86 ARG D O 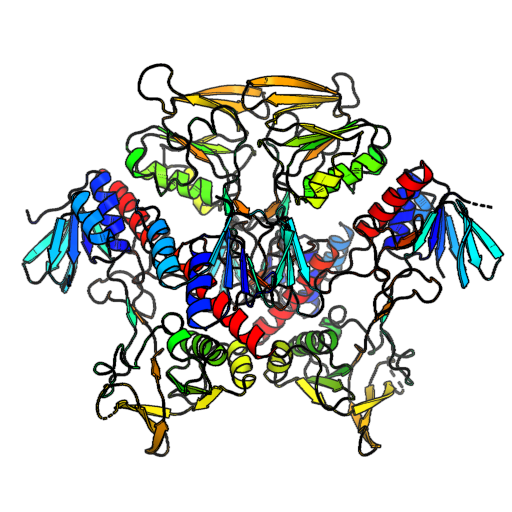1
ATOM 12417 N N . SER D 1 90 ? 133.601 437.667 195.446 1.00 120.02 87 SER D N 1
ATOM 12418 C CA . SER D 1 90 ? 132.871 438.616 194.617 1.00 122.59 87 SER D CA 1
ATOM 12419 C C . SER D 1 90 ? 132.245 439.696 195.492 1.00 127.34 87 SER D C 1
ATOM 12420 O O . SER D 1 90 ? 131.707 439.410 196.563 1.00 126.36 87 SER D O 1
ATOM 12424 N N . GLU D 1 91 ? 132.324 440.938 195.024 1.00 124.96 88 GLU D N 1
ATOM 12425 C CA . GLU D 1 91 ? 131.768 442.080 195.742 1.00 124.90 88 GLU D CA 1
ATOM 12426 C C . GLU D 1 91 ? 131.045 442.999 194.769 1.00 128.24 88 GLU D C 1
ATOM 12427 O O . GLU D 1 91 ? 131.573 444.036 194.365 1.00 130.85 88 GLU D O 1
ATOM 12431 N N . GLY D 1 92 ? 129.832 442.607 194.394 1.00 125.19 89 GLY D N 1
ATOM 12432 C CA . GLY D 1 92 ? 129.065 443.343 193.410 1.00 124.05 89 GLY D CA 1
ATOM 12433 C C . GLY D 1 92 ? 129.693 443.176 192.042 1.00 121.98 89 GLY D C 1
ATOM 12434 O O . GLY D 1 92 ? 129.752 442.067 191.509 1.00 116.71 89 GLY D O 1
ATOM 12438 N N . THR D 1 93 ? 130.170 444.280 191.477 1.00 123.03 90 THR D N 1
ATOM 12439 C CA . THR D 1 93 ? 130.814 444.264 190.169 1.00 120.11 90 THR D CA 1
ATOM 12440 C C . THR D 1 93 ? 132.320 444.029 190.294 1.00 120.07 90 THR D C 1
ATOM 12441 O O . THR D 1 93 ? 133.021 443.909 189.288 1.00 118.72 90 THR D O 1
ATOM 12445 N N . LYS D 1 94 ? 132.809 443.962 191.531 1.00 111.12 91 LYS D N 1
ATOM 12446 C CA . LYS D 1 94 ? 134.237 443.795 191.800 1.00 111.05 91 LYS D CA 1
ATOM 12447 C C . LYS D 1 94 ? 134.621 442.409 192.318 1.00 109.55 91 LYS D C 1
ATOM 12448 O O . LYS D 1 94 ? 133.896 441.807 193.111 1.00 109.13 91 LYS D O 1
ATOM 12452 N N . LYS D 1 95 ? 135.770 441.921 191.853 1.00 102.12 92 LYS D N 1
ATOM 12453 C CA . LYS D 1 95 ? 136.335 440.646 192.294 1.00 98.80 92 LYS D CA 1
ATOM 12454 C C . LYS D 1 95 ? 137.608 440.876 193.102 1.00 99.68 92 LYS D C 1
ATOM 12455 O O . LYS D 1 95 ? 138.549 441.513 192.624 1.00 98.89 92 LYS D O 1
ATOM 12474 N N . ILE D 1 96 ? 137.635 440.349 194.319 1.00 97.18 93 ILE D N 1
ATOM 12475 C CA . ILE D 1 96 ? 138.792 440.513 195.184 1.00 97.53 93 ILE D CA 1
ATOM 12476 C C . ILE D 1 96 ? 139.556 439.207 195.303 1.00 96.58 93 ILE D C 1
ATOM 12477 O O . ILE D 1 96 ? 138.991 438.171 195.649 1.00 95.91 93 ILE D O 1
ATOM 12481 N N . ILE D 1 97 ? 140.851 439.270 195.019 1.00 97.90 94 ILE D N 1
ATOM 12482 C CA . ILE D 1 97 ? 141.708 438.100 195.088 1.00 94.95 94 ILE D CA 1
ATOM 12483 C C . ILE D 1 97 ? 142.701 438.273 196.223 1.00 100.12 94 ILE D C 1
ATOM 12484 O O . ILE D 1 97 ? 143.366 439.301 196.325 1.00 102.62 94 ILE D O 1
ATOM 12488 N N . THR D 1 98 ? 142.799 437.258 197.073 1.00 107.37 95 THR D N 1
ATOM 12489 C CA . THR D 1 98 ? 143.706 437.308 198.209 1.00 107.63 95 THR D CA 1
ATOM 12490 C C . THR D 1 98 ? 144.978 436.524 197.926 1.00 104.07 95 THR D C 1
ATOM 12491 O O . THR D 1 98 ? 144.938 435.351 197.563 1.00 99.67 95 THR D O 1
ATOM 12495 N N . THR D 1 99 ? 146.108 437.194 198.105 1.00 104.01 96 THR D N 1
ATOM 12496 C CA . THR D 1 99 ? 147.412 436.594 197.885 1.00 103.62 96 THR D CA 1
ATOM 12497 C C . THR D 1 99 ? 148.265 436.859 199.110 1.00 107.79 96 THR D C 1
ATOM 12498 O O . THR D 1 99 ? 148.011 437.801 199.858 1.00 108.37 96 THR D O 1
ATOM 12509 N N . ASP D 1 100 ? 149.312 436.065 199.285 1.00 121.70 97 ASP D N 1
ATOM 12510 C CA . ASP D 1 100 ? 150.194 436.241 200.424 1.00 123.38 97 ASP D CA 1
ATOM 12511 C C . ASP D 1 100 ? 150.811 437.630 200.361 1.00 127.64 97 ASP D C 1
ATOM 12512 O O . ASP D 1 100 ? 150.940 438.302 201.381 1.00 129.47 97 ASP D O 1
ATOM 12516 N N . SER D 1 101 ? 151.189 438.061 199.162 1.00 133.29 98 SER D N 1
ATOM 12517 C CA . SER D 1 101 ? 151.783 439.380 198.987 1.00 135.42 98 SER D CA 1
ATOM 12518 C C . SER D 1 101 ? 150.800 440.487 199.362 1.00 137.09 98 SER D C 1
ATOM 12519 O O . SER D 1 101 ? 151.175 441.465 200.006 1.00 139.89 98 SER D O 1
ATOM 12523 N N . GLY D 1 102 ? 149.543 440.333 198.956 1.00 118.25 99 GLY D N 1
ATOM 12524 C CA . GLY D 1 102 ? 148.524 441.323 199.261 1.00 120.70 99 GLY D CA 1
ATOM 12525 C C . GLY D 1 102 ? 147.218 441.096 198.520 1.00 117.50 99 GLY D C 1
ATOM 12526 O O . GLY D 1 102 ? 147.049 440.088 197.838 1.00 113.90 99 GLY D O 1
ATOM 12530 N N . ASP D 1 103 ? 146.295 442.043 198.659 1.00 117.08 100 ASP D N 1
ATOM 12531 C CA . ASP D 1 103 ? 144.998 441.971 197.992 1.00 114.22 100 ASP D CA 1
ATOM 12532 C C . ASP D 1 103 ? 145.103 442.566 196.591 1.00 113.44 100 ASP D C 1
ATOM 12533 O O . ASP D 1 103 ? 145.758 443.589 196.394 1.00 112.83 100 ASP D O 1
ATOM 12542 N N . LEU D 1 104 ? 144.466 441.917 195.619 1.00 101.53 101 LEU D N 1
ATOM 12543 C CA . LEU D 1 104 ? 144.516 442.370 194.232 1.00 100.84 101 LEU D CA 1
ATOM 12544 C C . LEU D 1 104 ? 143.097 442.575 193.706 1.00 100.25 101 LEU D C 1
ATOM 12545 O O . LEU D 1 104 ? 142.167 441.889 194.134 1.00 99.21 101 LEU D O 1
ATOM 12549 N N . GLU D 1 105 ? 142.942 443.510 192.771 1.00 101.01 102 GLU D N 1
ATOM 12550 C CA . GLU D 1 105 ? 141.630 443.863 192.237 1.00 100.83 102 GLU D CA 1
ATOM 12551 C C . GLU D 1 105 ? 141.522 443.565 190.745 1.00 98.64 102 GLU D C 1
ATOM 12552 O O . GLU D 1 105 ? 142.476 443.755 189.990 1.00 98.48 102 GLU D O 1
ATOM 12556 N N . ALA D 1 106 ? 140.350 443.088 190.332 1.00 100.60 103 ALA D N 1
ATOM 12557 C CA . ALA D 1 106 ? 140.099 442.777 188.929 1.00 98.93 103 ALA D CA 1
ATOM 12558 C C . ALA D 1 106 ? 138.609 442.799 188.603 1.00 98.49 103 ALA D C 1
ATOM 12559 O O . ALA D 1 106 ? 137.766 442.590 189.477 1.00 98.35 103 ALA D O 1
ATOM 12566 N N . LYS D 1 107 ? 138.294 443.057 187.338 1.00 93.93 104 LYS D N 1
ATOM 12567 C CA . LYS D 1 107 ? 136.913 443.050 186.869 1.00 93.41 104 LYS D CA 1
ATOM 12568 C C . LYS D 1 107 ? 136.449 441.624 186.576 1.00 90.55 104 LYS D C 1
ATOM 12569 O O . LYS D 1 107 ? 135.275 441.295 186.746 1.00 90.15 104 LYS D O 1
ATOM 12573 N N . ALA D 1 108 ? 137.383 440.786 186.132 1.00 88.71 105 ALA D N 1
ATOM 12574 C CA . ALA D 1 108 ? 137.094 439.394 185.802 1.00 86.03 105 ALA D CA 1
ATOM 12575 C C . ALA D 1 108 ? 138.266 438.496 186.189 1.00 84.91 105 ALA D C 1
ATOM 12576 O O . ALA D 1 108 ? 139.400 438.961 186.304 1.00 85.93 105 ALA D O 1
ATOM 12583 N N . VAL D 1 109 ? 137.983 437.214 186.399 1.00 82.95 106 VAL D N 1
ATOM 12584 C CA . VAL D 1 109 ? 139.011 436.248 186.774 1.00 81.80 106 VAL D CA 1
ATOM 12585 C C . VAL D 1 109 ? 138.900 434.961 185.955 1.00 79.18 106 VAL D C 1
ATOM 12586 O O . VAL D 1 109 ? 137.799 434.489 185.670 1.00 78.14 106 VAL D O 1
ATOM 12590 N N . ILE D 1 110 ? 140.050 434.412 185.571 1.00 78.29 107 ILE D N 1
ATOM 12591 C CA . ILE D 1 110 ? 140.112 433.124 184.884 1.00 75.97 107 ILE D CA 1
ATOM 12592 C C . ILE D 1 110 ? 140.953 432.142 185.696 1.00 75.27 107 ILE D C 1
ATOM 12593 O O . ILE D 1 110 ? 142.125 432.398 185.974 1.00 76.13 107 ILE D O 1
ATOM 12609 N N . ILE D 1 111 ? 140.347 431.020 186.069 1.00 73.80 108 ILE D N 1
ATOM 12610 C CA . ILE D 1 111 ? 141.056 429.961 186.779 1.00 72.97 108 ILE D CA 1
ATOM 12611 C C . ILE D 1 111 ? 141.684 428.988 185.785 1.00 71.26 108 ILE D C 1
ATOM 12612 O O . ILE D 1 111 ? 140.981 428.255 185.092 1.00 69.76 108 ILE D O 1
ATOM 12628 N N . ALA D 1 112 ? 143.011 428.979 185.731 1.00 71.65 109 ALA D N 1
ATOM 12629 C CA . ALA D 1 112 ? 143.743 428.087 184.839 1.00 70.36 109 ALA D CA 1
ATOM 12630 C C . ALA D 1 112 ? 144.860 427.392 185.600 1.00 70.35 109 ALA D C 1
ATOM 12631 O O . ALA D 1 112 ? 146.011 427.376 185.166 1.00 70.70 109 ALA D O 1
ATOM 12638 N N . THR D 1 113 ? 144.509 426.881 186.776 1.00 77.42 110 THR D N 1
ATOM 12639 C CA . THR D 1 113 ? 145.443 426.222 187.684 1.00 78.87 110 THR D CA 1
ATOM 12640 C C . THR D 1 113 ? 145.879 424.827 187.270 1.00 77.68 110 THR D C 1
ATOM 12641 O O . THR D 1 113 ? 146.839 424.287 187.809 1.00 78.34 110 THR D O 1
ATOM 12652 N N . GLY D 1 114 ? 145.167 424.238 186.324 1.00 86.57 111 GLY D N 1
ATOM 12653 C CA . GLY D 1 114 ? 145.482 422.895 185.877 1.00 85.59 111 GLY D CA 1
ATOM 12654 C C . GLY D 1 114 ? 145.159 421.854 186.930 1.00 83.03 111 GLY D C 1
ATOM 12655 O O . GLY D 1 114 ? 144.339 422.085 187.818 1.00 84.13 111 GLY D O 1
ATOM 12659 N N . ALA D 1 115 ? 145.810 420.700 186.821 1.00 69.98 112 ALA D N 1
ATOM 12660 C CA . ALA D 1 115 ? 145.604 419.599 187.753 1.00 67.02 112 ALA D CA 1
ATOM 12661 C C . ALA D 1 115 ? 146.898 418.817 187.908 1.00 66.93 112 ALA D C 1
ATOM 12662 O O . ALA D 1 115 ? 147.797 418.926 187.075 1.00 65.86 112 ALA D O 1
ATOM 12669 N N . ASN D 1 116 ? 146.999 418.012 188.956 1.00 73.32 113 ASN D N 1
ATOM 12670 C CA . ASN D 1 116 ? 148.197 417.214 189.170 1.00 70.67 113 ASN D CA 1
ATOM 12671 C C . ASN D 1 116 ? 147.859 415.779 189.511 1.00 70.27 113 ASN D C 1
ATOM 12672 O O . ASN D 1 116 ? 146.861 415.524 190.175 1.00 72.11 113 ASN D O 1
ATOM 12683 N N . PRO D 1 117 ? 148.682 414.834 189.072 1.00 61.21 114 PRO D N 1
ATOM 12684 C CA . PRO D 1 117 ? 148.410 413.440 189.423 1.00 60.11 114 PRO D CA 1
ATOM 12685 C C . PRO D 1 117 ? 148.514 413.263 190.930 1.00 60.65 114 PRO D C 1
ATOM 12686 O O . PRO D 1 117 ? 149.419 413.830 191.542 1.00 61.91 114 PRO D O 1
ATOM 12697 N N . LYS D 1 118 ? 147.598 412.509 191.523 1.00 56.49 115 LYS D N 1
ATOM 12698 C CA . LYS D 1 118 ? 147.670 412.240 192.949 1.00 55.46 115 LYS D CA 1
ATOM 12699 C C . LYS D 1 118 ? 148.916 411.413 193.226 1.00 53.91 115 LYS D C 1
ATOM 12700 O O . LYS D 1 118 ? 149.267 410.526 192.449 1.00 54.34 115 LYS D O 1
ATOM 12719 N N . HIS D 1 119 ? 149.590 411.712 194.329 1.00 55.25 116 HIS D N 1
ATOM 12720 C CA . HIS D 1 119 ? 150.824 411.019 194.667 1.00 54.33 116 HIS D CA 1
ATOM 12721 C C . HIS D 1 119 ? 150.562 409.835 195.576 1.00 54.63 116 HIS D C 1
ATOM 12722 O O . HIS D 1 119 ? 149.549 409.773 196.268 1.00 57.76 116 HIS D O 1
ATOM 12736 N N . LEU D 1 120 ? 151.486 408.886 195.543 1.00 52.32 117 LEU D N 1
ATOM 12737 C CA . LEU D 1 120 ? 151.440 407.721 196.411 1.00 52.56 117 LEU D CA 1
ATOM 12738 C C . LEU D 1 120 ? 151.794 408.138 197.839 1.00 54.00 117 LEU D C 1
ATOM 12739 O O . LEU D 1 120 ? 151.244 407.614 198.807 1.00 55.03 117 LEU D O 1
ATOM 12755 N N . GLY D 1 121 ? 152.716 409.091 197.955 1.00 54.45 118 GLY D N 1
ATOM 12756 C CA . GLY D 1 121 ? 153.133 409.617 199.244 1.00 56.19 118 GLY D CA 1
ATOM 12757 C C . GLY D 1 121 ? 154.073 408.689 199.986 1.00 56.22 118 GLY D C 1
ATOM 12758 O O . GLY D 1 121 ? 153.985 408.558 201.203 1.00 57.71 118 GLY D O 1
ATOM 12762 N N . VAL D 1 122 ? 154.978 408.055 199.247 1.00 54.81 119 VAL D N 1
ATOM 12763 C CA . VAL D 1 122 ? 155.956 407.135 199.820 1.00 54.94 119 VAL D CA 1
ATOM 12764 C C . VAL D 1 122 ? 157.380 407.558 199.473 1.00 54.98 119 VAL D C 1
ATOM 12765 O O . VAL D 1 122 ? 157.591 408.272 198.494 1.00 54.40 119 VAL D O 1
ATOM 12778 N N . PRO D 1 123 ? 158.361 407.132 200.286 1.00 55.98 120 PRO D N 1
ATOM 12779 C CA . PRO D 1 123 ? 159.768 407.452 200.019 1.00 56.45 120 PRO D CA 1
ATOM 12780 C C . PRO D 1 123 ? 160.234 407.004 198.637 1.00 54.86 120 PRO D C 1
ATOM 12781 O O . PRO D 1 123 ? 159.961 405.874 198.236 1.00 53.67 120 PRO D O 1
ATOM 12792 N N . GLY D 1 124 ? 160.929 407.889 197.928 1.00 55.12 121 GLY D N 1
ATOM 12793 C CA . GLY D 1 124 ? 161.510 407.562 196.639 1.00 54.06 121 GLY D CA 1
ATOM 12794 C C . GLY D 1 124 ? 160.676 408.011 195.456 1.00 53.75 121 GLY D C 1
ATOM 12795 O O . GLY D 1 124 ? 161.177 408.088 194.333 1.00 52.28 121 GLY D O 1
ATOM 12799 N N . GLU D 1 125 ? 159.402 408.297 195.696 1.00 59.35 122 GLU D N 1
ATOM 12800 C CA . GLU D 1 125 ? 158.517 408.749 194.631 1.00 58.82 122 GLU D CA 1
ATOM 12801 C C . GLU D 1 125 ? 159.023 410.076 194.063 1.00 58.02 122 GLU D C 1
ATOM 12802 O O . GLU D 1 125 ? 159.324 410.178 192.875 1.00 62.26 122 GLU D O 1
ATOM 12814 N N . LYS D 1 126 ? 159.113 411.087 194.921 1.00 57.81 123 LYS D N 1
ATOM 12815 C CA . LYS D 1 126 ? 159.563 412.413 194.510 1.00 59.53 123 LYS D CA 1
ATOM 12816 C C . LYS D 1 126 ? 161.023 412.430 194.066 1.00 60.01 123 LYS D C 1
ATOM 12817 O O . LYS D 1 126 ? 161.407 413.214 193.198 1.00 61.31 123 LYS D O 1
ATOM 12836 N N . GLU D 1 127 ? 161.828 411.553 194.655 1.00 62.62 124 GLU D N 1
ATOM 12837 C CA . GLU D 1 127 ? 163.271 411.574 194.439 1.00 62.64 124 GLU D CA 1
ATOM 12838 C C . GLU D 1 127 ? 163.673 410.919 193.123 1.00 56.44 124 GLU D C 1
ATOM 12839 O O . GLU D 1 127 ? 164.699 411.268 192.539 1.00 60.23 124 GLU D O 1
ATOM 12851 N N . LEU D 1 128 ? 162.864 409.970 192.665 1.00 54.19 125 LEU D N 1
ATOM 12852 C CA . LEU D 1 128 ? 163.180 409.196 191.471 1.00 53.17 125 LEU D CA 1
ATOM 12853 C C . LEU D 1 128 ? 162.278 409.569 190.294 1.00 52.10 125 LEU D C 1
ATOM 12854 O O . LEU D 1 128 ? 162.178 408.820 189.323 1.00 51.00 125 LEU D O 1
ATOM 12870 N N . ILE D 1 129 ? 161.611 410.717 190.385 1.00 58.18 126 ILE D N 1
ATOM 12871 C CA . ILE D 1 129 ? 160.817 411.219 189.265 1.00 54.42 126 ILE D CA 1
ATOM 12872 C C . ILE D 1 129 ? 161.735 411.476 188.072 1.00 57.05 126 ILE D C 1
ATOM 12873 O O . ILE D 1 129 ? 162.835 412.001 188.233 1.00 61.25 126 ILE D O 1
ATOM 12889 N N . SER D 1 130 ? 161.289 411.061 186.888 1.00 58.99 127 SER D N 1
ATOM 12890 C CA . SER D 1 130 ? 162.084 411.161 185.660 1.00 60.36 127 SER D CA 1
ATOM 12891 C C . SER D 1 130 ? 163.321 410.261 185.727 1.00 58.75 127 SER D C 1
ATOM 12892 O O . SER D 1 130 ? 164.184 410.321 184.851 1.00 62.91 127 SER D O 1
ATOM 12900 N N . LYS D 1 131 ? 163.399 409.435 186.769 1.00 52.18 128 LYS D N 1
ATOM 12901 C CA . LYS D 1 131 ? 164.507 408.504 186.951 1.00 52.66 128 LYS D CA 1
ATOM 12902 C C . LYS D 1 131 ? 163.965 407.107 187.245 1.00 50.99 128 LYS D C 1
ATOM 12903 O O . LYS D 1 131 ? 164.576 406.329 187.977 1.00 51.33 128 LYS D O 1
ATOM 12918 N N . GLY D 1 132 ? 162.797 406.811 186.682 1.00 55.36 129 GLY D N 1
ATOM 12919 C CA . GLY D 1 132 ? 162.171 405.509 186.825 1.00 55.49 129 GLY D CA 1
ATOM 12920 C C . GLY D 1 132 ? 160.735 405.633 187.292 1.00 53.50 129 GLY D C 1
ATOM 12921 O O . GLY D 1 132 ? 159.896 404.790 186.983 1.00 55.49 129 GLY D O 1
ATOM 12925 N N . VAL D 1 133 ? 160.454 406.698 188.036 1.00 48.03 130 VAL D N 1
ATOM 12926 C CA . VAL D 1 133 ? 159.099 406.992 188.482 1.00 50.18 130 VAL D CA 1
ATOM 12927 C C . VAL D 1 133 ? 158.459 407.960 187.499 1.00 47.22 130 VAL D C 1
ATOM 12928 O O . VAL D 1 133 ? 159.074 408.949 187.103 1.00 48.23 130 VAL D O 1
ATOM 12941 N N . SER D 1 134 ? 157.226 407.662 187.101 1.00 49.42 131 SER D N 1
ATOM 12942 C CA . SER D 1 134 ? 156.538 408.449 186.090 1.00 51.54 131 SER D CA 1
ATOM 12943 C C . SER D 1 134 ? 155.031 408.451 186.309 1.00 53.62 131 SER D C 1
ATOM 12944 O O . SER D 1 134 ? 154.493 407.611 187.028 1.00 53.59 131 SER D O 1
ATOM 12952 N N . TYR D 1 135 ? 154.362 409.400 185.664 1.00 52.91 132 TYR D N 1
ATOM 12953 C CA . TYR D 1 135 ? 152.910 409.493 185.687 1.00 52.46 132 TYR D CA 1
ATOM 12954 C C . TYR D 1 135 ? 152.390 409.516 184.246 1.00 50.62 132 TYR D C 1
ATOM 12955 O O . TYR D 1 135 ? 151.200 409.726 184.018 1.00 51.76 132 TYR D O 1
ATOM 12973 N N . CYS D 1 136 ? 153.284 409.293 183.281 1.00 55.09 133 CYS D N 1
ATOM 12974 C CA . CYS D 1 136 ? 152.886 409.195 181.877 1.00 57.74 133 CYS D CA 1
ATOM 12975 C C . CYS D 1 136 ? 153.577 408.010 181.199 1.00 57.79 133 CYS D C 1
ATOM 12976 O O . CYS D 1 136 ? 154.776 408.053 180.921 1.00 65.21 133 CYS D O 1
ATOM 12983 N N . ALA D 1 137 ? 152.812 406.959 180.925 1.00 48.10 134 ALA D N 1
ATOM 12984 C CA . ALA D 1 137 ? 153.359 405.749 180.317 1.00 46.31 134 ALA D CA 1
ATOM 12985 C C . ALA D 1 137 ? 153.602 405.923 178.814 1.00 50.30 134 ALA D C 1
ATOM 12986 O O . ALA D 1 137 ? 154.529 405.337 178.255 1.00 55.09 134 ALA D O 1
ATOM 12993 N N . ILE D 1 138 ? 152.777 406.734 178.162 1.00 46.25 135 ILE D N 1
ATOM 12994 C CA . ILE D 1 138 ? 152.896 406.930 176.721 1.00 47.05 135 ILE D CA 1
ATOM 12995 C C . ILE D 1 138 ? 154.126 407.785 176.406 1.00 49.97 135 ILE D C 1
ATOM 12996 O O . ILE D 1 138 ? 154.756 407.605 175.365 1.00 55.15 135 ILE D O 1
ATOM 13012 N N . CYS D 1 139 ? 154.477 408.695 177.311 1.00 65.97 136 CYS D N 1
ATOM 13013 C CA . CYS D 1 139 ? 155.656 409.535 177.126 1.00 64.96 136 CYS D CA 1
ATOM 13014 C C . CYS D 1 139 ? 156.946 408.717 177.214 1.00 65.03 136 CYS D C 1
ATOM 13015 O O . CYS D 1 139 ? 157.940 409.039 176.563 1.00 65.45 136 CYS D O 1
ATOM 13022 N N . ASP D 1 140 ? 156.919 407.659 178.021 1.00 54.40 137 ASP D N 1
ATOM 13023 C CA . ASP D 1 140 ? 158.123 406.903 178.353 1.00 52.40 137 ASP D CA 1
ATOM 13024 C C . ASP D 1 140 ? 158.194 405.520 177.713 1.00 50.47 137 ASP D C 1
ATOM 13025 O O . ASP D 1 140 ? 158.962 404.671 178.161 1.00 56.51 137 ASP D O 1
ATOM 13034 N N . GLY D 1 141 ? 157.406 405.294 176.669 1.00 47.83 138 GLY D N 1
ATOM 13035 C CA . GLY D 1 141 ? 157.354 403.993 176.024 1.00 49.54 138 GLY D CA 1
ATOM 13036 C C . GLY D 1 141 ? 158.713 403.428 175.646 1.00 50.98 138 GLY D C 1
ATOM 13037 O O . GLY D 1 141 ? 159.101 402.373 176.146 1.00 49.99 138 GLY D O 1
ATOM 13041 N N . PRO D 1 142 ? 159.439 404.119 174.752 1.00 48.72 139 PRO D N 1
ATOM 13042 C CA . PRO D 1 142 ? 160.744 403.647 174.268 1.00 49.88 139 PRO D CA 1
ATOM 13043 C C . PRO D 1 142 ? 161.773 403.424 175.372 1.00 49.89 139 PRO D C 1
ATOM 13044 O O . PRO D 1 142 ? 162.645 402.568 175.227 1.00 50.56 139 PRO D O 1
ATOM 13055 N N . PHE D 1 143 ? 161.667 404.170 176.463 1.00 58.41 140 PHE D N 1
ATOM 13056 C CA . PHE D 1 143 ? 162.656 404.080 177.530 1.00 57.99 140 PHE D CA 1
ATOM 13057 C C . PHE D 1 143 ? 162.576 402.732 178.243 1.00 52.80 140 PHE D C 1
ATOM 13058 O O . PHE D 1 143 ? 163.576 402.237 178.758 1.00 54.23 140 PHE D O 1
ATOM 13075 N N . PHE D 1 144 ? 161.381 402.148 178.270 1.00 47.41 141 PHE D N 1
ATOM 13076 C CA . PHE D 1 144 ? 161.141 400.897 178.985 1.00 46.65 141 PHE D CA 1
ATOM 13077 C C . PHE D 1 144 ? 160.960 399.699 178.052 1.00 46.82 141 PHE D C 1
ATOM 13078 O O . PHE D 1 144 ? 160.286 398.728 178.394 1.00 46.19 141 PHE D O 1
ATOM 13095 N N . ARG D 1 145 ? 161.585 399.766 176.880 1.00 47.96 142 ARG D N 1
ATOM 13096 C CA . ARG D 1 145 ? 161.605 398.639 175.955 1.00 48.55 142 ARG D CA 1
ATOM 13097 C C . ARG D 1 145 ? 162.379 397.466 176.556 1.00 49.04 142 ARG D C 1
ATOM 13098 O O . ARG D 1 145 ? 163.530 397.622 176.955 1.00 50.54 142 ARG D O 1
ATOM 13119 N N . ASN D 1 146 ? 161.744 396.298 176.606 1.00 48.69 143 ASN D N 1
ATOM 13120 C CA . ASN D 1 146 ? 162.360 395.086 177.157 1.00 49.37 143 ASN D CA 1
ATOM 13121 C C . ASN D 1 146 ? 162.797 395.200 178.623 1.00 49.05 143 ASN D C 1
ATOM 13122 O O . ASN D 1 146 ? 163.704 394.489 179.057 1.00 50.11 143 ASN D O 1
ATOM 13133 N N . LYS D 1 147 ? 162.139 396.066 179.388 1.00 48.05 144 LYS D N 1
ATOM 13134 C CA . LYS D 1 147 ? 162.454 396.222 180.807 1.00 49.70 144 LYS D CA 1
ATOM 13135 C C . LYS D 1 147 ? 161.294 395.750 181.668 1.00 47.25 144 LYS D C 1
ATOM 13136 O O . LYS D 1 147 ? 160.208 395.471 181.161 1.00 47.54 144 LYS D O 1
ATOM 13155 N N . ILE D 1 148 ? 161.533 395.663 182.973 1.00 53.55 145 ILE D N 1
ATOM 13156 C CA . ILE D 1 148 ? 160.489 395.292 183.917 1.00 51.53 145 ILE D CA 1
ATOM 13157 C C . ILE D 1 148 ? 159.893 396.578 184.465 1.00 53.10 145 ILE D C 1
ATOM 13158 O O . ILE D 1 148 ? 160.617 397.536 184.741 1.00 54.71 145 ILE D O 1
ATOM 13174 N N . VAL D 1 149 ? 158.578 396.590 184.642 1.00 51.87 146 VAL D N 1
ATOM 13175 C CA . VAL D 1 149 ? 157.870 397.819 184.969 1.00 50.31 146 VAL D CA 1
ATOM 13176 C C . VAL D 1 149 ? 156.681 397.534 185.877 1.00 47.23 146 VAL D C 1
ATOM 13177 O O . VAL D 1 149 ? 156.104 396.449 185.830 1.00 47.00 146 VAL D O 1
ATOM 13190 N N . ALA D 1 150 ? 156.332 398.508 186.711 1.00 45.80 147 ALA D N 1
ATOM 13191 C CA . ALA D 1 150 ? 155.186 398.384 187.605 1.00 45.38 147 ALA D CA 1
ATOM 13192 C C . ALA D 1 150 ? 154.212 399.534 187.408 1.00 43.74 147 ALA D C 1
ATOM 13193 O O . ALA D 1 150 ? 154.620 400.685 187.264 1.00 43.61 147 ALA D O 1
ATOM 13200 N N . VAL D 1 151 ? 152.924 399.206 187.402 1.00 45.26 148 VAL D N 1
ATOM 13201 C CA . VAL D 1 151 ? 151.863 400.199 187.307 1.00 44.56 148 VAL D CA 1
ATOM 13202 C C . VAL D 1 151 ? 150.999 400.130 188.561 1.00 47.85 148 VAL D C 1
ATOM 13203 O O . VAL D 1 151 ? 150.504 399.061 188.924 1.00 50.34 148 VAL D O 1
ATOM 13216 N N . VAL D 1 152 ? 150.822 401.274 189.217 1.00 45.94 149 VAL D N 1
ATOM 13217 C CA . VAL D 1 152 ? 150.041 401.342 190.447 1.00 46.49 149 VAL D CA 1
ATOM 13218 C C . VAL D 1 152 ? 148.708 402.039 190.202 1.00 49.64 149 VAL D C 1
ATOM 13219 O O . VAL D 1 152 ? 148.664 403.198 189.785 1.00 51.75 149 VAL D O 1
ATOM 13232 N N . GLY D 1 153 ? 147.626 401.315 190.470 1.00 52.43 150 GLY D N 1
ATOM 13233 C CA . GLY D 1 153 ? 146.283 401.809 190.235 1.00 52.93 150 GLY D CA 1
ATOM 13234 C C . GLY D 1 153 ? 145.365 400.680 189.809 1.00 53.35 150 GLY D C 1
ATOM 13235 O O . GLY D 1 153 ? 145.821 399.561 189.576 1.00 52.09 150 GLY D O 1
ATOM 13239 N N . GLY D 1 154 ? 144.073 400.975 189.700 1.00 58.58 151 GLY D N 1
ATOM 13240 C CA . GLY D 1 154 ? 143.087 399.967 189.354 1.00 57.28 151 GLY D CA 1
ATOM 13241 C C . GLY D 1 154 ? 141.980 400.487 188.456 1.00 58.37 151 GLY D C 1
ATOM 13242 O O . GLY D 1 154 ? 141.080 399.736 188.081 1.00 60.86 151 GLY D O 1
ATOM 13246 N N . GLY D 1 155 ? 142.049 401.768 188.106 1.00 53.82 152 GLY D N 1
ATOM 13247 C CA . GLY D 1 155 ? 141.049 402.384 187.253 1.00 55.05 152 GLY D CA 1
ATOM 13248 C C . GLY D 1 155 ? 141.410 402.248 185.788 1.00 53.93 152 GLY D C 1
ATOM 13249 O O . GLY D 1 155 ? 142.421 401.637 185.447 1.00 53.84 152 GLY D O 1
ATOM 13253 N N . ASN D 1 156 ? 140.584 402.823 184.922 1.00 55.09 153 ASN D N 1
ATOM 13254 C CA . ASN D 1 156 ? 140.801 402.745 183.481 1.00 54.47 153 ASN D CA 1
ATOM 13255 C C . ASN D 1 156 ? 142.169 403.268 183.049 1.00 52.38 153 ASN D C 1
ATOM 13256 O O . ASN D 1 156 ? 142.759 402.759 182.096 1.00 51.43 153 ASN D O 1
ATOM 13267 N N . SER D 1 157 ? 142.675 404.276 183.754 1.00 52.89 154 SER D N 1
ATOM 13268 C CA . SER D 1 157 ? 143.957 404.882 183.406 1.00 50.41 154 SER D CA 1
ATOM 13269 C C . SER D 1 157 ? 145.107 403.914 183.642 1.00 48.79 154 SER D C 1
ATOM 13270 O O . SER D 1 157 ? 145.967 403.742 182.781 1.00 47.80 154 SER D O 1
ATOM 13278 N N . ALA D 1 158 ? 145.120 403.294 184.817 1.00 48.80 155 ALA D N 1
ATOM 13279 C CA . ALA D 1 158 ? 146.171 402.349 185.181 1.00 47.61 155 ALA D CA 1
ATOM 13280 C C . ALA D 1 158 ? 146.165 401.135 184.263 1.00 47.72 155 ALA D C 1
ATOM 13281 O O . ALA D 1 158 ? 147.216 400.661 183.835 1.00 50.40 155 ALA D O 1
ATOM 13288 N N . VAL D 1 159 ? 144.972 400.630 183.971 1.00 50.22 156 VAL D N 1
ATOM 13289 C CA . VAL D 1 159 ? 144.831 399.413 183.181 1.00 53.45 156 VAL D CA 1
ATOM 13290 C C . VAL D 1 159 ? 145.162 399.657 181.710 1.00 53.40 156 VAL D C 1
ATOM 13291 O O . VAL D 1 159 ? 145.789 398.818 181.062 1.00 54.08 156 VAL D O 1
ATOM 13304 N N . THR D 1 160 ? 144.745 400.805 181.188 1.00 51.64 157 THR D N 1
ATOM 13305 C CA . THR D 1 160 ? 145.018 401.146 179.798 1.00 48.72 157 THR D CA 1
ATOM 13306 C C . THR D 1 160 ? 146.519 401.254 179.560 1.00 47.24 157 THR D C 1
ATOM 13307 O O . THR D 1 160 ? 147.033 400.791 178.540 1.00 47.05 157 THR D O 1
ATOM 13318 N N . ASP D 1 161 ? 147.218 401.860 180.513 1.00 55.20 158 ASP D N 1
ATOM 13319 C CA . ASP D 1 161 ? 148.647 402.105 180.372 1.00 53.13 158 ASP D CA 1
ATOM 13320 C C . ASP D 1 161 ? 149.477 400.864 180.686 1.00 55.64 158 ASP D C 1
ATOM 13321 O O . ASP D 1 161 ? 150.603 400.730 180.210 1.00 55.76 158 ASP D O 1
ATOM 13330 N N . ALA D 1 162 ? 148.921 399.959 181.485 1.00 50.04 159 ALA D N 1
ATOM 13331 C CA . ALA D 1 162 ? 149.556 398.667 181.718 1.00 48.04 159 ALA D CA 1
ATOM 13332 C C . ALA D 1 162 ? 149.502 397.852 180.429 1.00 47.42 159 ALA D C 1
ATOM 13333 O O . ALA D 1 162 ? 150.462 397.173 180.065 1.00 47.23 159 ALA D O 1
ATOM 13340 N N . LEU D 1 163 ? 148.368 397.930 179.740 1.00 46.05 160 LEU D N 1
ATOM 13341 C CA . LEU D 1 163 ? 148.217 397.275 178.448 1.00 46.69 160 LEU D CA 1
ATOM 13342 C C . LEU D 1 163 ? 149.147 397.918 177.433 1.00 46.22 160 LEU D C 1
ATOM 13343 O O . LEU D 1 163 ? 149.761 397.230 176.618 1.00 46.40 160 LEU D O 1
ATOM 13359 N N . PHE D 1 164 ? 149.255 399.240 177.494 1.00 45.89 161 PHE D N 1
ATOM 13360 C CA . PHE D 1 164 ? 150.167 399.965 176.622 1.00 45.73 161 PHE D CA 1
ATOM 13361 C C . PHE D 1 164 ? 151.612 399.523 176.828 1.00 45.10 161 PHE D C 1
ATOM 13362 O O . PHE D 1 164 ? 152.307 399.185 175.869 1.00 45.43 161 PHE D O 1
ATOM 13379 N N . LEU D 1 165 ? 152.055 399.528 178.082 1.00 44.43 162 LEU D N 1
ATOM 13380 C CA . LEU D 1 165 ? 153.432 399.180 178.415 1.00 44.08 162 LEU D CA 1
ATOM 13381 C C . LEU D 1 165 ? 153.749 397.717 178.126 1.00 44.40 162 LEU D C 1
ATOM 13382 O O . LEU D 1 165 ? 154.900 397.367 177.874 1.00 44.57 162 LEU D O 1
ATOM 13398 N N . SER D 1 166 ? 152.732 396.863 178.163 1.00 44.77 163 SER D N 1
ATOM 13399 C CA . SER D 1 166 ? 152.934 395.444 177.895 1.00 45.38 163 SER D CA 1
ATOM 13400 C C . SER D 1 166 ? 153.346 395.221 176.437 1.00 46.05 163 SER D C 1
ATOM 13401 O O . SER D 1 166 ? 153.895 394.173 176.095 1.00 46.70 163 SER D O 1
ATOM 13409 N N . LYS D 1 167 ? 153.077 396.204 175.581 1.00 46.14 164 LYS D N 1
ATOM 13410 C CA . LYS D 1 167 ? 153.433 396.101 174.167 1.00 47.01 164 LYS D CA 1
ATOM 13411 C C . LYS D 1 167 ? 154.939 396.236 173.938 1.00 47.12 164 LYS D C 1
ATOM 13412 O O . LYS D 1 167 ? 155.441 395.830 172.892 1.00 48.12 164 LYS D O 1
ATOM 13431 N N . VAL D 1 168 ? 155.653 396.798 174.911 1.00 46.38 165 VAL D N 1
ATOM 13432 C CA . VAL D 1 168 ? 157.083 397.069 174.754 1.00 48.95 165 VAL D CA 1
ATOM 13433 C C . VAL D 1 168 ? 157.916 396.524 175.910 1.00 49.03 165 VAL D C 1
ATOM 13434 O O . VAL D 1 168 ? 159.074 396.153 175.722 1.00 50.21 165 VAL D O 1
ATOM 13447 N N . ALA D 1 169 ? 157.330 396.478 177.103 1.00 45.67 166 ALA D N 1
ATOM 13448 C CA . ALA D 1 169 ? 158.059 396.021 178.279 1.00 45.58 166 ALA D CA 1
ATOM 13449 C C . ALA D 1 169 ? 158.107 394.502 178.312 1.00 46.24 166 ALA D C 1
ATOM 13450 O O . ALA D 1 169 ? 157.231 393.834 177.769 1.00 46.50 166 ALA D O 1
ATOM 13457 N N . GLN D 1 170 ? 159.126 393.957 178.965 1.00 52.95 167 GLN D N 1
ATOM 13458 C CA . GLN D 1 170 ? 159.239 392.515 179.113 1.00 56.79 167 GLN D CA 1
ATOM 13459 C C . GLN D 1 170 ? 158.113 392.006 180.001 1.00 55.55 167 GLN D C 1
ATOM 13460 O O . GLN D 1 170 ? 157.436 391.037 179.658 1.00 57.06 167 GLN D O 1
ATOM 13474 N N . LYS D 1 171 ? 157.922 392.661 181.143 1.00 46.48 168 LYS D N 1
ATOM 13475 C CA . LYS D 1 171 ? 156.857 392.293 182.067 1.00 47.78 168 LYS D CA 1
ATOM 13476 C C . LYS D 1 171 ? 156.278 393.526 182.747 1.00 46.20 168 LYS D C 1
ATOM 13477 O O . LYS D 1 171 ? 156.987 394.498 183.004 1.00 44.90 168 LYS D O 1
ATOM 13496 N N . VAL D 1 172 ? 154.981 393.470 183.036 1.00 45.30 169 VAL D N 1
ATOM 13497 C CA . VAL D 1 172 ? 154.277 394.567 183.686 1.00 44.69 169 VAL D CA 1
ATOM 13498 C C . VAL D 1 172 ? 153.564 394.068 184.931 1.00 45.23 169 VAL D C 1
ATOM 13499 O O . VAL D 1 172 ? 152.741 393.156 184.860 1.00 47.45 169 VAL D O 1
ATOM 13512 N N . TYR D 1 173 ? 153.889 394.670 186.070 1.00 49.03 170 TYR D N 1
ATOM 13513 C CA . TYR D 1 173 ? 153.165 394.422 187.308 1.00 45.80 170 TYR D CA 1
ATOM 13514 C C . TYR D 1 173 ? 152.094 395.484 187.481 1.00 45.53 170 TYR D C 1
ATOM 13515 O O . TYR D 1 173 ? 152.389 396.676 187.466 1.00 45.44 170 TYR D O 1
ATOM 13533 N N . LEU D 1 174 ? 150.847 395.044 187.601 1.00 46.39 171 LEU D N 1
ATOM 13534 C CA . LEU D 1 174 ? 149.734 395.948 187.863 1.00 46.79 171 LEU D CA 1
ATOM 13535 C C . LEU D 1 174 ? 149.330 395.810 189.326 1.00 51.70 171 LEU D C 1
ATOM 13536 O O . LEU D 1 174 ? 148.733 394.808 189.718 1.00 53.01 171 LEU D O 1
ATOM 13552 N N . VAL D 1 175 ? 149.660 396.823 190.126 1.00 50.20 172 VAL D N 1
ATOM 13553 C CA . VAL D 1 175 ? 149.487 396.760 191.576 1.00 48.55 172 VAL D CA 1
ATOM 13554 C C . VAL D 1 175 ? 148.310 397.625 192.022 1.00 49.46 172 VAL D C 1
ATOM 13555 O O . VAL D 1 175 ? 148.250 398.813 191.708 1.00 48.92 172 VAL D O 1
ATOM 13568 N N . HIS D 1 176 ? 147.383 397.021 192.762 1.00 51.13 173 HIS D N 1
ATOM 13569 C CA . HIS D 1 176 ? 146.187 397.710 193.247 1.00 52.52 173 HIS D CA 1
ATOM 13570 C C . HIS D 1 176 ? 145.880 397.280 194.684 1.00 54.36 173 HIS D C 1
ATOM 13571 O O . HIS D 1 176 ? 146.057 396.113 195.029 1.00 55.07 173 HIS D O 1
ATOM 13585 N N . ARG D 1 177 ? 145.414 398.212 195.515 1.00 65.50 174 ARG D N 1
ATOM 13586 C CA . ARG D 1 177 ? 145.223 397.931 196.942 1.00 64.65 174 ARG D CA 1
ATOM 13587 C C . ARG D 1 177 ? 143.902 397.224 197.250 1.00 67.75 174 ARG D C 1
ATOM 13588 O O . ARG D 1 177 ? 143.721 396.715 198.356 1.00 73.01 174 ARG D O 1
ATOM 13609 N N . ARG D 1 178 ? 142.981 397.204 196.290 1.00 75.02 175 ARG D N 1
ATOM 13610 C CA . ARG D 1 178 ? 141.668 396.596 196.504 1.00 75.47 175 ARG D CA 1
ATOM 13611 C C . ARG D 1 178 ? 141.641 395.139 196.055 1.00 74.68 175 ARG D C 1
ATOM 13612 O O . ARG D 1 178 ? 142.608 394.639 195.484 1.00 75.03 175 ARG D O 1
ATOM 13633 N N . ASP D 1 179 ? 140.528 394.461 196.327 1.00 74.31 176 ASP D N 1
ATOM 13634 C CA . ASP D 1 179 ? 140.399 393.039 196.020 1.00 76.89 176 ASP D CA 1
ATOM 13635 C C . ASP D 1 179 ? 139.977 392.797 194.570 1.00 75.40 176 ASP D C 1
ATOM 13636 O O . ASP D 1 179 ? 140.005 391.662 194.094 1.00 77.61 176 ASP D O 1
ATOM 13645 N N . HIS D 1 180 ? 139.573 393.860 193.878 1.00 83.03 177 HIS D N 1
ATOM 13646 C CA . HIS D 1 180 ? 139.259 393.778 192.452 1.00 81.11 177 HIS D CA 1
ATOM 13647 C C . HIS D 1 180 ? 139.596 395.086 191.751 1.00 79.24 177 HIS D C 1
ATOM 13648 O O . HIS D 1 180 ? 139.783 396.119 192.395 1.00 81.55 177 HIS D O 1
ATOM 13662 N N . LEU D 1 181 ? 139.667 395.031 190.425 1.00 69.68 178 LEU D N 1
ATOM 13663 C CA . LEU D 1 181 ? 139.906 396.217 189.614 1.00 66.38 178 LEU D CA 1
ATOM 13664 C C . LEU D 1 181 ? 138.584 396.939 189.370 1.00 65.43 178 LEU D C 1
ATOM 13665 O O . LEU D 1 181 ? 137.547 396.298 189.200 1.00 69.86 178 LEU D O 1
ATOM 13681 N N . LYS D 1 182 ? 138.622 398.269 189.352 1.00 61.19 179 LYS D N 1
ATOM 13682 C CA . LYS D 1 182 ? 137.416 399.070 189.142 1.00 63.27 179 LYS D CA 1
ATOM 13683 C C . LYS D 1 182 ? 137.237 399.458 187.674 1.00 62.72 179 LYS D C 1
ATOM 13684 O O . LYS D 1 182 ? 136.223 400.048 187.301 1.00 64.61 179 LYS D O 1
ATOM 13694 N N . ALA D 1 183 ? 138.219 399.124 186.843 1.00 60.39 180 ALA D N 1
ATOM 13695 C CA . ALA D 1 183 ? 138.188 399.484 185.429 1.00 59.83 180 ALA D CA 1
ATOM 13696 C C . ALA D 1 183 ? 137.078 398.737 184.693 1.00 62.10 180 ALA D C 1
ATOM 13697 O O . ALA D 1 183 ? 136.476 397.812 185.237 1.00 63.90 180 ALA D O 1
ATOM 13704 N N . ALA D 1 184 ? 136.809 399.151 183.458 1.00 62.27 181 ALA D N 1
ATOM 13705 C CA . ALA D 1 184 ? 135.764 398.531 182.649 1.00 64.62 181 ALA D CA 1
ATOM 13706 C C . ALA D 1 184 ? 136.056 397.054 182.393 1.00 64.52 181 ALA D C 1
ATOM 13707 O O . ALA D 1 184 ? 137.213 396.646 182.291 1.00 62.20 181 ALA D O 1
ATOM 13714 N N . ARG D 1 185 ? 134.992 396.263 182.281 1.00 69.13 182 ARG D N 1
ATOM 13715 C CA . ARG D 1 185 ? 135.107 394.819 182.098 1.00 67.96 182 ARG D CA 1
ATOM 13716 C C . ARG D 1 185 ? 135.935 394.446 180.873 1.00 66.49 182 ARG D C 1
ATOM 13717 O O . ARG D 1 185 ? 136.733 393.510 180.919 1.00 69.46 182 ARG D O 1
ATOM 13721 N N . VAL D 1 186 ? 135.736 395.172 179.778 1.00 70.63 183 VAL D N 1
ATOM 13722 C CA . VAL D 1 186 ? 136.445 394.880 178.538 1.00 68.79 183 VAL D CA 1
ATOM 13723 C C . VAL D 1 186 ? 137.952 395.017 178.743 1.00 68.22 183 VAL D C 1
ATOM 13724 O O . VAL D 1 186 ? 138.733 394.240 178.195 1.00 69.88 183 VAL D O 1
ATOM 13737 N N . LEU D 1 187 ? 138.355 395.997 179.546 1.00 62.70 184 LEU D N 1
ATOM 13738 C CA . LEU D 1 187 ? 139.769 396.231 179.810 1.00 60.44 184 LEU D CA 1
ATOM 13739 C C . LEU D 1 187 ? 140.325 395.166 180.743 1.00 60.39 184 LEU D C 1
ATOM 13740 O O . LEU D 1 187 ? 141.453 394.705 180.569 1.00 59.26 184 LEU D O 1
ATOM 13756 N N . GLN D 1 188 ? 139.530 394.775 181.731 1.00 63.75 185 GLN D N 1
ATOM 13757 C CA . GLN D 1 188 ? 139.927 393.715 182.646 1.00 62.54 185 GLN D CA 1
ATOM 13758 C C . GLN D 1 188 ? 140.101 392.422 181.863 1.00 62.07 185 GLN D C 1
ATOM 13759 O O . GLN D 1 188 ? 141.009 391.637 182.134 1.00 63.51 185 GLN D O 1
ATOM 13773 N N . ASP D 1 189 ? 139.225 392.208 180.886 1.00 64.05 186 ASP D N 1
ATOM 13774 C CA . ASP D 1 189 ? 139.301 391.024 180.042 1.00 69.64 186 ASP D CA 1
ATOM 13775 C C . ASP D 1 189 ? 140.586 391.042 179.221 1.00 65.31 186 ASP D C 1
ATOM 13776 O O . ASP D 1 189 ? 141.215 390.004 179.022 1.00 66.07 186 ASP D O 1
ATOM 13785 N N . ARG D 1 190 ? 140.983 392.221 178.751 1.00 68.54 187 ARG D N 1
ATOM 13786 C CA . ARG D 1 190 ? 142.224 392.330 177.998 1.00 66.35 187 ARG D CA 1
ATOM 13787 C C . ARG D 1 190 ? 143.424 392.009 178.880 1.00 66.69 187 ARG D C 1
ATOM 13788 O O . ARG D 1 190 ? 144.334 391.312 178.446 1.00 65.39 187 ARG D O 1
ATOM 13809 N N . VAL D 1 191 ? 143.405 392.481 180.125 1.00 55.17 188 VAL D N 1
ATOM 13810 C CA . VAL D 1 191 ? 144.510 392.228 181.053 1.00 52.90 188 VAL D CA 1
ATOM 13811 C C . VAL D 1 191 ? 144.706 390.738 181.332 1.00 55.18 188 VAL D C 1
ATOM 13812 O O . VAL D 1 191 ? 145.827 390.306 181.607 1.00 54.11 188 VAL D O 1
ATOM 13825 N N . ASP D 1 192 ? 143.642 389.948 181.209 1.00 75.02 189 ASP D N 1
ATOM 13826 C CA . ASP D 1 192 ? 143.745 388.514 181.456 1.00 72.90 189 ASP D CA 1
ATOM 13827 C C . ASP D 1 192 ? 143.801 387.793 180.122 1.00 75.04 189 ASP D C 1
ATOM 13828 O O . ASP D 1 192 ? 143.248 386.706 179.959 1.00 87.21 189 ASP D O 1
ATOM 13837 N N . GLY D 1 193 ? 144.496 388.419 179.178 1.00 63.63 190 GLY D N 1
ATOM 13838 C CA . GLY D 1 193 ? 144.758 387.847 177.870 1.00 60.01 190 GLY D CA 1
ATOM 13839 C C . GLY D 1 193 ? 146.181 388.140 177.417 1.00 61.48 190 GLY D C 1
ATOM 13840 O O . GLY D 1 193 ? 146.679 387.519 176.479 1.00 63.11 190 GLY D O 1
ATOM 13844 N N . THR D 1 194 ? 146.826 389.094 178.087 1.00 66.67 191 THR D N 1
ATOM 13845 C CA . THR D 1 194 ? 148.204 389.485 177.793 1.00 66.13 191 THR D CA 1
ATOM 13846 C C . THR D 1 194 ? 149.117 388.894 178.868 1.00 63.86 191 THR D C 1
ATOM 13847 O O . THR D 1 194 ? 149.236 389.456 179.957 1.00 66.61 191 THR D O 1
ATOM 13858 N N . PRO D 1 195 ? 149.740 387.740 178.580 1.00 52.94 192 PRO D N 1
ATOM 13859 C CA . PRO D 1 195 ? 150.474 386.971 179.593 1.00 53.25 192 PRO D CA 1
ATOM 13860 C C . PRO D 1 195 ? 151.597 387.735 180.300 1.00 51.61 192 PRO D C 1
ATOM 13861 O O . PRO D 1 195 ? 151.951 387.344 181.412 1.00 58.80 192 PRO D O 1
ATOM 13872 N N . ASN D 1 196 ? 152.154 388.778 179.689 1.00 50.28 193 ASN D N 1
ATOM 13873 C CA . ASN D 1 196 ? 153.270 389.489 180.311 1.00 49.08 193 ASN D CA 1
ATOM 13874 C C . ASN D 1 196 ? 152.805 390.587 181.276 1.00 47.99 193 ASN D C 1
ATOM 13875 O O . ASN D 1 196 ? 153.613 391.394 181.737 1.00 47.04 193 ASN D O 1
ATOM 13886 N N . ILE D 1 197 ? 151.503 390.630 181.558 1.00 48.74 194 ILE D N 1
ATOM 13887 C CA . ILE D 1 197 ? 150.984 391.441 182.660 1.00 48.48 194 ILE D CA 1
ATOM 13888 C C . ILE D 1 197 ? 150.646 390.530 183.840 1.00 50.46 194 ILE D C 1
ATOM 13889 O O . ILE D 1 197 ? 149.859 389.595 183.701 1.00 53.71 194 ILE D O 1
ATOM 13905 N N . GLU D 1 198 ? 151.241 390.811 184.996 1.00 54.77 195 GLU D N 1
ATOM 13906 C CA . GLU D 1 198 ? 150.893 390.117 186.232 1.00 51.87 195 GLU D CA 1
ATOM 13907 C C . GLU D 1 198 ? 150.103 391.034 187.159 1.00 53.37 195 GLU D C 1
ATOM 13908 O O . GLU D 1 198 ? 150.565 392.114 187.526 1.00 49.70 195 GLU D O 1
ATOM 13920 N N . LEU D 1 199 ? 148.906 390.590 187.528 1.00 51.16 196 LEU D N 1
ATOM 13921 C CA . LEU D 1 199 ? 148.022 391.363 188.391 1.00 51.57 196 LEU D CA 1
ATOM 13922 C C . LEU D 1 199 ? 148.278 391.060 189.864 1.00 52.45 196 LEU D C 1
ATOM 13923 O O . LEU D 1 199 ? 148.180 389.911 190.293 1.00 54.01 196 LEU D O 1
ATOM 13939 N N . ILE D 1 200 ? 148.628 392.094 190.626 1.00 51.99 197 ILE D N 1
ATOM 13940 C CA . ILE D 1 200 ? 148.843 391.967 192.068 1.00 52.63 197 ILE D CA 1
ATOM 13941 C C . ILE D 1 200 ? 147.811 392.814 192.806 1.00 53.42 197 ILE D C 1
ATOM 13942 O O . ILE D 1 200 ? 147.913 394.039 192.835 1.00 52.40 197 ILE D O 1
ATOM 13958 N N . LEU D 1 201 ? 146.819 392.155 193.396 1.00 55.53 198 LEU D N 1
ATOM 13959 C CA . LEU D 1 201 ? 145.760 392.848 194.126 1.00 56.83 198 LEU D CA 1
ATOM 13960 C C . LEU D 1 201 ? 146.016 392.854 195.632 1.00 58.04 198 LEU D C 1
ATOM 13961 O O . LEU D 1 201 ? 146.932 392.193 196.119 1.00 58.09 198 LEU D O 1
ATOM 13977 N N . ASN D 1 202 ? 145.198 393.618 196.353 1.00 59.63 199 ASN D N 1
ATOM 13978 C CA . ASN D 1 202 ? 145.320 393.775 197.801 1.00 60.66 199 ASN D CA 1
ATOM 13979 C C . ASN D 1 202 ? 146.733 394.150 198.224 1.00 59.17 199 ASN D C 1
ATOM 13980 O O . ASN D 1 202 ? 147.221 393.695 199.260 1.00 60.32 199 ASN D O 1
ATOM 13991 N N . SER D 1 203 ? 147.381 394.981 197.414 1.00 60.64 200 SER D N 1
ATOM 13992 C CA . SER D 1 203 ? 148.773 395.344 197.641 1.00 59.27 200 SER D CA 1
ATOM 13993 C C . SER D 1 203 ? 149.000 396.845 197.485 1.00 57.28 200 SER D C 1
ATOM 13994 O O . SER D 1 203 ? 148.516 397.460 196.533 1.00 59.98 200 SER D O 1
ATOM 14002 N N . HIS D 1 204 ? 149.723 397.429 198.436 1.00 60.18 201 HIS D N 1
ATOM 14003 C CA . HIS D 1 204 ? 150.031 398.855 198.416 1.00 63.17 201 HIS D CA 1
ATOM 14004 C C . HIS D 1 204 ? 151.533 399.068 198.614 1.00 61.81 201 HIS D C 1
ATOM 14005 O O . HIS D 1 204 ? 152.185 398.323 199.343 1.00 65.59 201 HIS D O 1
ATOM 14019 N N . VAL D 1 205 ? 152.076 400.070 197.930 1.00 51.96 202 VAL D N 1
ATOM 14020 C CA . VAL D 1 205 ? 153.513 400.336 197.931 1.00 51.41 202 VAL D CA 1
ATOM 14021 C C . VAL D 1 205 ? 153.969 401.045 199.205 1.00 52.75 202 VAL D C 1
ATOM 14022 O O . VAL D 1 205 ? 153.351 402.013 199.647 1.00 53.47 202 VAL D O 1
ATOM 14035 N N . LEU D 1 206 ? 155.053 400.542 199.791 1.00 53.33 203 LEU D N 1
ATOM 14036 C CA . LEU D 1 206 ? 155.621 401.112 201.008 1.00 54.84 203 LEU D CA 1
ATOM 14037 C C . LEU D 1 206 ? 156.728 402.103 200.677 1.00 54.46 203 LEU D C 1
ATOM 14038 O O . LEU D 1 206 ? 156.888 403.121 201.354 1.00 55.51 203 LEU D O 1
ATOM 14054 N N . GLU D 1 207 ? 157.497 401.795 199.638 1.00 53.24 204 GLU D N 1
ATOM 14055 C CA . GLU D 1 207 ? 158.588 402.659 199.209 1.00 53.12 204 GLU D CA 1
ATOM 14056 C C . GLU D 1 207 ? 159.131 402.229 197.849 1.00 51.74 204 GLU D C 1
ATOM 14057 O O . GLU D 1 207 ? 159.074 401.055 197.478 1.00 51.24 204 GLU D O 1
ATOM 14069 N N . ILE D 1 208 ? 159.636 403.209 197.107 1.00 51.39 205 ILE D N 1
ATOM 14070 C CA . ILE D 1 208 ? 160.321 402.977 195.842 1.00 51.06 205 ILE D CA 1
ATOM 14071 C C . ILE D 1 208 ? 161.819 403.168 196.055 1.00 53.27 205 ILE D C 1
ATOM 14072 O O . ILE D 1 208 ? 162.262 404.247 196.442 1.00 53.39 205 ILE D O 1
ATOM 14088 N N . VAL D 1 209 ? 162.593 402.119 195.794 1.00 51.92 206 VAL D N 1
ATOM 14089 C CA . VAL D 1 209 ? 164.019 402.134 196.092 1.00 53.50 206 VAL D CA 1
ATOM 14090 C C . VAL D 1 209 ? 164.850 402.227 194.824 1.00 53.36 206 VAL D C 1
ATOM 14091 O O . VAL D 1 209 ? 164.583 401.535 193.843 1.00 52.23 206 VAL D O 1
ATOM 14104 N N . GLY D 1 210 ? 165.868 403.082 194.868 1.00 59.84 207 GLY D N 1
ATOM 14105 C CA . GLY D 1 210 ? 166.749 403.305 193.739 1.00 61.08 207 GLY D CA 1
ATOM 14106 C C . GLY D 1 210 ? 168.132 402.724 193.952 1.00 65.49 207 GLY D C 1
ATOM 14107 O O . GLY D 1 210 ? 168.457 402.236 195.035 1.00 66.23 207 GLY D O 1
ATOM 14111 N N . THR D 1 211 ? 168.951 402.788 192.908 1.00 73.99 208 THR D N 1
ATOM 14112 C CA . THR D 1 211 ? 170.306 402.255 192.945 1.00 76.74 208 THR D CA 1
ATOM 14113 C C . THR D 1 211 ? 171.170 402.992 193.964 1.00 79.46 208 THR D C 1
ATOM 14114 O O . THR D 1 211 ? 171.030 404.201 194.149 1.00 79.85 208 THR D O 1
ATOM 14125 N N . ARG D 1 212 ? 172.062 402.254 194.619 1.00 81.84 209 ARG D N 1
ATOM 14126 C CA . ARG D 1 212 ? 172.985 402.837 195.588 1.00 81.79 209 ARG D CA 1
ATOM 14127 C C . ARG D 1 212 ? 174.278 403.265 194.902 1.00 84.07 209 ARG D C 1
ATOM 14128 O O . ARG D 1 212 ? 174.707 402.643 193.929 1.00 84.86 209 ARG D O 1
ATOM 14132 N N . ILE D 1 215 ? 174.273 405.115 188.000 1.00 96.05 212 ILE D N 1
ATOM 14133 C CA . ILE D 1 215 ? 173.252 406.078 187.606 1.00 96.08 212 ILE D CA 1
ATOM 14134 C C . ILE D 1 215 ? 172.006 405.921 188.471 1.00 94.65 212 ILE D C 1
ATOM 14135 O O . ILE D 1 215 ? 171.502 404.813 188.652 1.00 93.86 212 ILE D O 1
ATOM 14139 N N . LYS D 1 216 ? 171.515 407.038 189.000 1.00 81.50 213 LYS D N 1
ATOM 14140 C CA . LYS D 1 216 ? 170.360 407.021 189.889 1.00 75.62 213 LYS D CA 1
ATOM 14141 C C . LYS D 1 216 ? 169.092 406.625 189.135 1.00 74.52 213 LYS D C 1
ATOM 14142 O O . LYS D 1 216 ? 168.569 407.403 188.336 1.00 75.68 213 LYS D O 1
ATOM 14152 N N . LYS D 1 217 ? 168.616 405.405 189.370 1.00 67.14 214 LYS D N 1
ATOM 14153 C CA . LYS D 1 217 ? 167.381 404.945 188.749 1.00 62.14 214 LYS D CA 1
ATOM 14154 C C . LYS D 1 217 ? 166.624 404.019 189.696 1.00 58.81 214 LYS D C 1
ATOM 14155 O O . LYS D 1 217 ? 167.182 403.537 190.678 1.00 61.40 214 LYS D O 1
ATOM 14174 N N . VAL D 1 218 ? 165.354 403.770 189.393 1.00 51.39 215 VAL D N 1
ATOM 14175 C CA . VAL D 1 218 ? 164.555 402.827 190.168 1.00 50.41 215 VAL D CA 1
ATOM 14176 C C . VAL D 1 218 ? 165.141 401.423 190.027 1.00 51.05 215 VAL D C 1
ATOM 14177 O O . VAL D 1 218 ? 165.519 401.015 188.929 1.00 53.98 215 VAL D O 1
ATOM 14190 N N . GLU D 1 219 ? 165.207 400.691 191.137 1.00 53.61 216 GLU D N 1
ATOM 14191 C CA . GLU D 1 219 ? 165.763 399.339 191.138 1.00 53.03 216 GLU D CA 1
ATOM 14192 C C . GLU D 1 219 ? 164.736 398.335 191.653 1.00 52.02 216 GLU D C 1
ATOM 14193 O O . GLU D 1 219 ? 164.613 397.234 191.119 1.00 54.94 216 GLU D O 1
ATOM 14197 N N . LYS D 1 220 ? 164.005 398.713 192.695 1.00 56.15 217 LYS D N 1
ATOM 14198 C CA . LYS D 1 220 ? 162.992 397.831 193.262 1.00 57.74 217 LYS D CA 1
ATOM 14199 C C . LYS D 1 220 ? 161.925 398.618 194.012 1.00 55.60 217 LYS D C 1
ATOM 14200 O O . LYS D 1 220 ? 162.095 399.806 194.292 1.00 59.11 217 LYS D O 1
ATOM 14219 N N . ILE D 1 221 ? 160.828 397.940 194.330 1.00 49.65 218 ILE D N 1
ATOM 14220 C CA . ILE D 1 221 ? 159.763 398.513 195.143 1.00 51.19 218 ILE D CA 1
ATOM 14221 C C . ILE D 1 221 ? 159.346 397.533 196.235 1.00 53.06 218 ILE D C 1
ATOM 14222 O O . ILE D 1 221 ? 159.331 396.319 196.026 1.00 52.68 218 ILE D O 1
ATOM 14238 N N . ILE D 1 222 ? 159.028 398.070 197.408 1.00 54.83 219 ILE D N 1
ATOM 14239 C CA . ILE D 1 222 ? 158.569 397.254 198.523 1.00 55.51 219 ILE D CA 1
ATOM 14240 C C . ILE D 1 222 ? 157.049 397.303 198.562 1.00 53.23 219 ILE D C 1
ATOM 14241 O O . ILE D 1 222 ? 156.456 398.379 198.624 1.00 52.24 219 ILE D O 1
ATOM 14257 N N . LEU D 1 223 ? 156.429 396.129 198.498 1.00 52.93 220 LEU D N 1
ATOM 14258 C CA . LEU D 1 223 ? 154.977 396.010 198.564 1.00 53.14 220 LEU D CA 1
ATOM 14259 C C . LEU D 1 223 ? 154.545 395.450 199.908 1.00 55.20 220 LEU D C 1
ATOM 14260 O O . LEU D 1 223 ? 155.332 394.815 200.606 1.00 56.37 220 LEU D O 1
ATOM 14276 N N . GLU D 1 224 ? 153.287 395.692 200.261 1.00 55.89 221 GLU D N 1
ATOM 14277 C CA . GLU D 1 224 ? 152.704 395.124 201.466 1.00 58.14 221 GLU D CA 1
ATOM 14278 C C . GLU D 1 224 ? 151.291 394.653 201.171 1.00 62.19 221 GLU D C 1
ATOM 14279 O O . GLU D 1 224 ? 150.489 395.389 200.594 1.00 59.11 221 GLU D O 1
ATOM 14291 N N . ASP D 1 225 ? 150.996 393.416 201.554 1.00 67.96 222 ASP D N 1
ATOM 14292 C CA . ASP D 1 225 ? 149.647 392.892 201.435 1.00 67.60 222 ASP D CA 1
ATOM 14293 C C . ASP D 1 225 ? 148.760 393.602 202.452 1.00 67.92 222 ASP D C 1
ATOM 14294 O O . ASP D 1 225 ? 149.090 393.664 203.633 1.00 70.04 222 ASP D O 1
ATOM 14303 N N . VAL D 1 226 ? 147.640 394.144 201.986 1.00 64.91 223 VAL D N 1
ATOM 14304 C CA . VAL D 1 226 ? 146.764 394.949 202.833 1.00 66.03 223 VAL D CA 1
ATOM 14305 C C . VAL D 1 226 ? 146.119 394.110 203.938 1.00 69.71 223 VAL D C 1
ATOM 14306 O O . VAL D 1 226 ? 145.726 394.643 204.977 1.00 70.30 223 VAL D O 1
ATOM 14319 N N . ASN D 1 227 ? 145.972 392.812 203.690 1.00 78.28 224 ASN D N 1
ATOM 14320 C CA . ASN D 1 227 ? 145.343 391.911 204.652 1.00 78.88 224 ASN D CA 1
ATOM 14321 C C . ASN D 1 227 ? 146.261 391.169 205.629 1.00 79.69 224 ASN D C 1
ATOM 14322 O O . ASN D 1 227 ? 145.919 391.012 206.797 1.00 86.71 224 ASN D O 1
ATOM 14333 N N . SER D 1 228 ? 147.414 390.709 205.155 1.00 72.19 225 SER D N 1
ATOM 14334 C CA . SER D 1 228 ? 148.349 389.964 205.998 1.00 73.56 225 SER D CA 1
ATOM 14335 C C . SER D 1 228 ? 149.530 390.818 206.457 1.00 72.29 225 SER D C 1
ATOM 14336 O O . SER D 1 228 ? 150.301 390.406 207.322 1.00 73.73 225 SER D O 1
ATOM 14344 N N . ARG D 1 229 ? 149.657 392.007 205.873 1.00 82.25 226 ARG D N 1
ATOM 14345 C CA . ARG D 1 229 ? 150.754 392.927 206.175 1.00 82.15 226 ARG D CA 1
ATOM 14346 C C . ARG D 1 229 ? 152.128 392.320 205.893 1.00 80.31 226 ARG D C 1
ATOM 14347 O O . ARG D 1 229 ? 153.146 392.819 206.373 1.00 79.81 226 ARG D O 1
ATOM 14368 N N . GLU D 1 230 ? 152.154 391.253 205.102 1.00 82.93 227 GLU D N 1
ATOM 14369 C CA . GLU D 1 230 ? 153.410 390.656 204.671 1.00 83.14 227 GLU D CA 1
ATOM 14370 C C . GLU D 1 230 ? 154.038 391.539 203.599 1.00 78.78 227 GLU D C 1
ATOM 14371 O O . GLU D 1 230 ? 153.348 391.992 202.686 1.00 74.52 227 GLU D O 1
ATOM 14383 N N . THR D 1 231 ? 155.341 391.783 203.715 1.00 66.84 228 THR D N 1
ATOM 14384 C CA . THR D 1 231 ? 156.047 392.619 202.749 1.00 62.68 228 THR D CA 1
ATOM 14385 C C . THR D 1 231 ? 156.812 391.764 201.745 1.00 60.22 228 THR D C 1
ATOM 14386 O O . THR D 1 231 ? 157.186 390.630 202.041 1.00 61.75 228 THR D O 1
ATOM 14397 N N . ARG D 1 232 ? 157.034 392.313 200.554 1.00 59.51 229 ARG D N 1
ATOM 14398 C CA . ARG D 1 232 ? 157.756 391.604 199.501 1.00 59.66 229 ARG D CA 1
ATOM 14399 C C . ARG D 1 232 ? 158.431 392.581 198.544 1.00 60.95 229 ARG D C 1
ATOM 14400 O O . ARG D 1 232 ? 157.871 393.623 198.199 1.00 60.70 229 ARG D O 1
ATOM 14421 N N . GLU D 1 233 ? 159.645 392.234 198.132 1.00 61.44 230 GLU D N 1
ATOM 14422 C CA . GLU D 1 233 ? 160.411 393.038 197.189 1.00 58.37 230 GLU D CA 1
ATOM 14423 C C . GLU D 1 233 ? 160.152 392.639 195.740 1.00 59.46 230 GLU D C 1
ATOM 14424 O O . GLU D 1 233 ? 160.123 391.454 195.411 1.00 66.25 230 GLU D O 1
ATOM 14436 N N . LEU D 1 234 ? 159.955 393.643 194.888 1.00 61.76 231 LEU D N 1
ATOM 14437 C CA . LEU D 1 234 ? 159.856 393.446 193.442 1.00 57.13 231 LEU D CA 1
ATOM 14438 C C . LEU D 1 234 ? 160.924 394.254 192.738 1.00 57.85 231 LEU D C 1
ATOM 14439 O O . LEU D 1 234 ? 160.983 395.474 192.880 1.00 59.49 231 LEU D O 1
ATOM 14455 N N . SER D 1 235 ? 161.767 393.568 191.978 1.00 50.46 232 SER D N 1
ATOM 14456 C CA . SER D 1 235 ? 162.709 394.238 191.097 1.00 50.26 232 SER D CA 1
ATOM 14457 C C . SER D 1 235 ? 161.949 394.837 189.924 1.00 48.74 232 SER D C 1
ATOM 14458 O O . SER D 1 235 ? 161.228 394.130 189.219 1.00 48.29 232 SER D O 1
ATOM 14466 N N . THR D 1 236 ? 162.095 396.143 189.735 1.00 51.31 233 THR D N 1
ATOM 14467 C CA . THR D 1 236 ? 161.452 396.841 188.630 1.00 47.02 233 THR D CA 1
ATOM 14468 C C . THR D 1 236 ? 162.343 397.985 188.158 1.00 48.76 233 THR D C 1
ATOM 14469 O O . THR D 1 236 ? 163.067 398.586 188.951 1.00 50.33 233 THR D O 1
ATOM 14480 N N . ASN D 1 237 ? 162.295 398.274 186.863 1.00 50.06 234 ASN D N 1
ATOM 14481 C CA . ASN D 1 237 ? 163.084 399.358 186.290 1.00 47.37 234 ASN D CA 1
ATOM 14482 C C . ASN D 1 237 ? 162.323 400.673 186.335 1.00 46.69 234 ASN D C 1
ATOM 14483 O O . ASN D 1 237 ? 162.913 401.745 186.200 1.00 48.52 234 ASN D O 1
ATOM 14494 N N . GLY D 1 238 ? 161.010 400.586 186.510 1.00 45.65 235 GLY D N 1
ATOM 14495 C CA . GLY D 1 238 ? 160.178 401.772 186.557 1.00 46.34 235 GLY D CA 1
ATOM 14496 C C . GLY D 1 238 ? 158.878 401.574 187.309 1.00 44.62 235 GLY D C 1
ATOM 14497 O O . GLY D 1 238 ? 158.386 400.453 187.451 1.00 44.36 235 GLY D O 1
ATOM 14501 N N . VAL D 1 239 ? 158.324 402.682 187.790 1.00 46.90 236 VAL D N 1
ATOM 14502 C CA . VAL D 1 239 ? 157.049 402.678 188.488 1.00 49.14 236 VAL D CA 1
ATOM 14503 C C . VAL D 1 239 ? 156.156 403.754 187.890 1.00 44.61 236 VAL D C 1
ATOM 14504 O O . VAL D 1 239 ? 156.509 404.932 187.894 1.00 44.89 236 VAL D O 1
ATOM 14517 N N . PHE D 1 240 ? 155.007 403.341 187.367 1.00 44.00 237 PHE D N 1
ATOM 14518 C CA . PHE D 1 240 ? 154.033 404.273 186.807 1.00 45.77 237 PHE D CA 1
ATOM 14519 C C . PHE D 1 240 ? 152.829 404.372 187.732 1.00 44.65 237 PHE D C 1
ATOM 14520 O O . PHE D 1 240 ? 152.248 403.361 188.120 1.00 46.07 237 PHE D O 1
ATOM 14537 N N . ILE D 1 241 ? 152.470 405.600 188.095 1.00 46.92 238 ILE D N 1
ATOM 14538 C CA . ILE D 1 241 ? 151.463 405.830 189.121 1.00 49.69 238 ILE D CA 1
ATOM 14539 C C . ILE D 1 241 ? 150.187 406.418 188.525 1.00 51.73 238 ILE D C 1
ATOM 14540 O O . ILE D 1 241 ? 150.215 407.452 187.856 1.00 49.28 238 ILE D O 1
ATOM 14556 N N . TYR D 1 242 ? 149.068 405.755 188.799 1.00 52.91 239 TYR D N 1
ATOM 14557 C CA . TYR D 1 242 ? 147.762 406.185 188.316 1.00 51.05 239 TYR D CA 1
ATOM 14558 C C . TYR D 1 242 ? 146.703 405.954 189.384 1.00 50.70 239 TYR D C 1
ATOM 14559 O O . TYR D 1 242 ? 145.938 404.992 189.311 1.00 54.61 239 TYR D O 1
ATOM 14577 N N . VAL D 1 243 ? 146.653 406.850 190.365 1.00 50.55 240 VAL D N 1
ATOM 14578 C CA . VAL D 1 243 ? 145.725 406.718 191.483 1.00 52.14 240 VAL D CA 1
ATOM 14579 C C . VAL D 1 243 ? 144.843 407.955 191.598 1.00 53.88 240 VAL D C 1
ATOM 14580 O O . VAL D 1 243 ? 144.461 408.361 192.694 1.00 55.39 240 VAL D O 1
ATOM 14593 N N . GLY D 1 244 ? 144.535 408.554 190.451 1.00 53.89 241 GLY D N 1
ATOM 14594 C CA . GLY D 1 244 ? 143.603 409.664 190.382 1.00 55.80 241 GLY D CA 1
ATOM 14595 C C . GLY D 1 244 ? 144.282 410.967 190.016 1.00 55.81 241 GLY D C 1
ATOM 14596 O O . GLY D 1 244 ? 145.507 411.076 190.070 1.00 54.55 241 GLY D O 1
ATOM 14600 N N . ILE D 1 245 ? 143.476 411.957 189.648 1.00 62.34 242 ILE D N 1
ATOM 14601 C CA . ILE D 1 245 ? 143.978 413.281 189.308 1.00 63.92 242 ILE D CA 1
ATOM 14602 C C . ILE D 1 245 ? 143.379 414.300 190.269 1.00 65.48 242 ILE D C 1
ATOM 14603 O O . ILE D 1 245 ? 142.207 414.217 190.638 1.00 67.42 242 ILE D O 1
ATOM 14619 N N . HIS D 1 246 ? 144.205 415.256 190.674 1.00 63.88 243 HIS D N 1
ATOM 14620 C CA . HIS D 1 246 ? 143.806 416.285 191.622 1.00 66.25 243 HIS D CA 1
ATOM 14621 C C . HIS D 1 246 ? 143.795 417.676 190.986 1.00 71.39 243 HIS D C 1
ATOM 14622 O O . HIS D 1 246 ? 144.853 418.212 190.657 1.00 72.00 243 HIS D O 1
ATOM 14636 N N . PRO D 1 247 ? 142.608 418.244 190.812 1.00 75.94 244 PRO D N 1
ATOM 14637 C CA . PRO D 1 247 ? 142.490 419.592 190.253 1.00 75.14 244 PRO D CA 1
ATOM 14638 C C . PRO D 1 247 ? 142.859 420.621 191.318 1.00 78.71 244 PRO D C 1
ATOM 14639 O O . PRO D 1 247 ? 142.460 420.454 192.471 1.00 83.63 244 PRO D O 1
ATOM 14650 N N . ASN D 1 248 ? 143.597 421.663 190.952 1.00 78.66 245 ASN D N 1
ATOM 14651 C CA . ASN D 1 248 ? 143.973 422.685 191.920 1.00 78.44 245 ASN D CA 1
ATOM 14652 C C . ASN D 1 248 ? 142.836 423.689 192.031 1.00 79.11 245 ASN D C 1
ATOM 14653 O O . ASN D 1 248 ? 142.935 424.814 191.541 1.00 78.86 245 ASN D O 1
ATOM 14664 N N . THR D 1 249 ? 141.751 423.267 192.672 1.00 79.97 246 THR D N 1
ATOM 14665 C CA . THR D 1 249 ? 140.577 424.116 192.820 1.00 80.77 246 THR D CA 1
ATOM 14666 C C . THR D 1 249 ? 140.191 424.491 194.257 1.00 82.32 246 THR D C 1
ATOM 14667 O O . THR D 1 249 ? 139.113 425.042 194.469 1.00 83.12 246 THR D O 1
ATOM 14678 N N . GLU D 1 250 ? 141.033 424.191 195.243 1.00 101.89 247 GLU D N 1
ATOM 14679 C CA . GLU D 1 250 ? 140.571 424.190 196.629 1.00 101.47 247 GLU D CA 1
ATOM 14680 C C . GLU D 1 250 ? 140.222 425.591 197.110 1.00 102.95 247 GLU D C 1
ATOM 14681 O O . GLU D 1 250 ? 139.406 425.763 198.014 1.00 105.83 247 GLU D O 1
ATOM 14693 N N . PHE D 1 251 ? 140.839 426.588 196.486 1.00 88.11 248 PHE D N 1
ATOM 14694 C CA . PHE D 1 251 ? 140.735 427.968 196.944 1.00 87.86 248 PHE D CA 1
ATOM 14695 C C . PHE D 1 251 ? 139.514 428.707 196.399 1.00 88.72 248 PHE D C 1
ATOM 14696 O O . PHE D 1 251 ? 139.231 429.827 196.826 1.00 91.03 248 PHE D O 1
ATOM 14713 N N . VAL D 1 252 ? 138.795 428.086 195.466 1.00 87.77 249 VAL D N 1
ATOM 14714 C CA . VAL D 1 252 ? 137.568 428.672 194.930 1.00 86.54 249 VAL D CA 1
ATOM 14715 C C . VAL D 1 252 ? 136.352 427.856 195.357 1.00 88.21 249 VAL D C 1
ATOM 14716 O O . VAL D 1 252 ? 136.435 426.637 195.513 1.00 89.82 249 VAL D O 1
ATOM 14729 N N . ASP D 1 253 ? 135.225 428.540 195.532 1.00 92.84 250 ASP D N 1
ATOM 14730 C CA . ASP D 1 253 ? 134.002 427.923 196.036 1.00 93.94 250 ASP D CA 1
ATOM 14731 C C . ASP D 1 253 ? 132.900 427.909 194.984 1.00 94.52 250 ASP D C 1
ATOM 14732 O O . ASP D 1 253 ? 131.715 427.911 195.317 1.00 96.43 250 ASP D O 1
ATOM 14736 N N . VAL D 1 254 ? 133.292 427.892 193.714 1.00 86.74 251 VAL D N 1
ATOM 14737 C CA . VAL D 1 254 ? 132.329 427.768 192.628 1.00 86.31 251 VAL D CA 1
ATOM 14738 C C . VAL D 1 254 ? 131.846 426.325 192.559 1.00 85.91 251 VAL D C 1
ATOM 14739 O O . VAL D 1 254 ? 132.388 425.455 193.233 1.00 85.80 251 VAL D O 1
ATOM 14752 N N . GLU D 1 255 ? 130.811 426.083 191.768 1.00 85.82 252 GLU D N 1
ATOM 14753 C CA . GLU D 1 255 ? 130.249 424.747 191.645 1.00 85.58 252 GLU D CA 1
ATOM 14754 C C . GLU D 1 255 ? 131.236 423.787 191.002 1.00 84.12 252 GLU D C 1
ATOM 14755 O O . GLU D 1 255 ? 131.834 424.097 189.974 1.00 83.08 252 GLU D O 1
ATOM 14760 N N . LYS D 1 256 ? 131.402 422.619 191.612 1.00 87.33 253 LYS D N 1
ATOM 14761 C CA . LYS D 1 256 ? 132.311 421.609 191.081 1.00 84.52 253 LYS D CA 1
ATOM 14762 C C . LYS D 1 256 ? 131.687 420.226 191.152 1.00 83.02 253 LYS D C 1
ATOM 14763 O O . LYS D 1 256 ? 130.632 420.035 191.759 1.00 84.07 253 LYS D O 1
ATOM 14782 N N . ASP D 1 257 ? 132.349 419.269 190.512 1.00 93.70 254 ASP D N 1
ATOM 14783 C CA . ASP D 1 257 ? 131.958 417.872 190.596 1.00 94.69 254 ASP D CA 1
ATOM 14784 C C . ASP D 1 257 ? 132.666 417.247 191.792 1.00 94.42 254 ASP D C 1
ATOM 14785 O O . ASP D 1 257 ? 133.430 417.919 192.485 1.00 95.48 254 ASP D O 1
ATOM 14794 N N . GLU D 1 258 ? 132.417 415.964 192.030 1.00 82.71 255 GLU D N 1
ATOM 14795 C CA . GLU D 1 258 ? 133.021 415.266 193.161 1.00 83.19 255 GLU D CA 1
ATOM 14796 C C . GLU D 1 258 ? 134.545 415.244 193.085 1.00 82.70 255 GLU D C 1
ATOM 14797 O O . GLU D 1 258 ? 135.223 415.138 194.108 1.00 84.51 255 GLU D O 1
ATOM 14801 N N . GLY D 1 259 ? 135.080 415.353 191.874 1.00 81.17 256 GLY D N 1
ATOM 14802 C CA . GLY D 1 259 ? 136.517 415.321 191.671 1.00 80.32 256 GLY D CA 1
ATOM 14803 C C . GLY D 1 259 ? 137.201 416.653 191.927 1.00 80.23 256 GLY D C 1
ATOM 14804 O O . GLY D 1 259 ? 138.429 416.719 191.976 1.00 79.72 256 GLY D O 1
ATOM 14808 N N . GLY D 1 260 ? 136.410 417.711 192.087 1.00 80.80 257 GLY D N 1
ATOM 14809 C CA . GLY D 1 260 ? 136.945 419.034 192.361 1.00 80.91 257 GLY D CA 1
ATOM 14810 C C . GLY D 1 260 ? 137.114 419.882 191.113 1.00 79.99 257 GLY D C 1
ATOM 14811 O O . GLY D 1 260 ? 137.612 421.005 191.181 1.00 79.99 257 GLY D O 1
ATOM 14815 N N . PHE D 1 261 ? 136.696 419.349 189.969 1.00 79.28 258 PHE D N 1
ATOM 14816 C CA . PHE D 1 261 ? 136.814 420.055 188.696 1.00 78.43 258 PHE D CA 1
ATOM 14817 C C . PHE D 1 261 ? 135.721 421.103 188.521 1.00 79.05 258 PHE D C 1
ATOM 14818 O O . PHE D 1 261 ? 134.542 420.835 188.754 1.00 79.80 258 PHE D O 1
ATOM 14835 N N . ILE D 1 262 ? 136.122 422.304 188.129 1.00 78.79 259 ILE D N 1
ATOM 14836 C CA . ILE D 1 262 ? 135.186 423.405 187.955 1.00 79.48 259 ILE D CA 1
ATOM 14837 C C . ILE D 1 262 ? 134.225 423.203 186.789 1.00 79.19 259 ILE D C 1
ATOM 14838 O O . ILE D 1 262 ? 134.641 422.940 185.665 1.00 78.20 259 ILE D O 1
ATOM 14854 N N . LYS D 1 263 ? 132.935 423.334 187.074 1.00 80.15 260 LYS D N 1
ATOM 14855 C CA . LYS D 1 263 ? 131.904 423.181 186.059 1.00 80.11 260 LYS D CA 1
ATOM 14856 C C . LYS D 1 263 ? 131.722 424.502 185.334 1.00 80.22 260 LYS D C 1
ATOM 14857 O O . LYS D 1 263 ? 131.683 425.555 185.959 1.00 80.95 260 LYS D O 1
ATOM 14869 N N . THR D 1 264 ? 131.610 424.449 184.013 1.00 79.58 261 THR D N 1
ATOM 14870 C CA . THR D 1 264 ? 131.438 425.664 183.230 1.00 79.64 261 THR D CA 1
ATOM 14871 C C . THR D 1 264 ? 130.444 425.454 182.097 1.00 79.72 261 THR D C 1
ATOM 14872 O O . THR D 1 264 ? 130.065 424.324 181.788 1.00 79.53 261 THR D O 1
ATOM 14883 N N . ASP D 1 265 ? 130.044 426.556 181.470 1.00 90.75 262 ASP D N 1
ATOM 14884 C CA . ASP D 1 265 ? 129.202 426.499 180.285 1.00 88.35 262 ASP D CA 1
ATOM 14885 C C . ASP D 1 265 ? 130.111 426.416 179.068 1.00 88.59 262 ASP D C 1
ATOM 14886 O O . ASP D 1 265 ? 131.323 426.252 179.209 1.00 88.19 262 ASP D O 1
ATOM 14895 N N . ARG D 1 266 ? 129.535 426.532 177.878 1.00 79.06 263 ARG D N 1
ATOM 14896 C CA . ARG D 1 266 ? 130.321 426.458 176.655 1.00 78.08 263 ARG D CA 1
ATOM 14897 C C . ARG D 1 266 ? 131.279 427.642 176.538 1.00 77.70 263 ARG D C 1
ATOM 14898 O O . ARG D 1 266 ? 132.244 427.588 175.778 1.00 76.77 263 ARG D O 1
ATOM 14902 N N . TRP D 1 267 ? 131.018 428.698 177.309 1.00 78.48 264 TRP D N 1
ATOM 14903 C CA . TRP D 1 267 ? 131.849 429.899 177.282 1.00 78.32 264 TRP D CA 1
ATOM 14904 C C . TRP D 1 267 ? 132.759 430.015 178.504 1.00 79.02 264 TRP D C 1
ATOM 14905 O O . TRP D 1 267 ? 133.168 431.115 178.872 1.00 81.91 264 TRP D O 1
ATOM 14926 N N . MET D 1 268 ? 133.056 428.881 179.133 1.00 77.77 265 MET D N 1
ATOM 14927 C CA . MET D 1 268 ? 134.019 428.815 180.234 1.00 77.57 265 MET D CA 1
ATOM 14928 C C . MET D 1 268 ? 133.578 429.558 181.493 1.00 78.75 265 MET D C 1
ATOM 14929 O O . MET D 1 268 ? 134.376 429.728 182.413 1.00 78.78 265 MET D O 1
ATOM 14943 N N . GLU D 1 269 ? 132.320 429.987 181.549 1.00 85.37 266 GLU D N 1
ATOM 14944 C CA . GLU D 1 269 ? 131.822 430.689 182.730 1.00 87.18 266 GLU D CA 1
ATOM 14945 C C . GLU D 1 269 ? 131.418 429.719 183.823 1.00 86.95 266 GLU D C 1
ATOM 14946 O O . GLU D 1 269 ? 130.668 428.771 183.592 1.00 84.28 266 GLU D O 1
ATOM 14958 N N . THR D 1 270 ? 131.920 429.991 185.022 1.00 85.02 267 THR D N 1
ATOM 14959 C CA . THR D 1 270 ? 131.636 429.180 186.194 1.00 83.96 267 THR D CA 1
ATOM 14960 C C . THR D 1 270 ? 130.237 429.484 186.714 1.00 85.02 267 THR D C 1
ATOM 14961 O O . THR D 1 270 ? 129.450 430.156 186.044 1.00 85.66 267 THR D O 1
ATOM 14972 N N . SER D 1 271 ? 129.928 428.992 187.909 1.00 95.27 268 SER D N 1
ATOM 14973 C CA . SER D 1 271 ? 128.622 429.234 188.507 1.00 96.55 268 SER D CA 1
ATOM 14974 C C . SER D 1 271 ? 128.532 430.663 189.036 1.00 99.95 268 SER D C 1
ATOM 14975 O O . SER D 1 271 ? 127.444 431.149 189.345 1.00 102.37 268 SER D O 1
ATOM 14979 N N . GLU D 1 272 ? 129.682 431.327 189.132 1.00 93.06 269 GLU D N 1
ATOM 14980 C CA . GLU D 1 272 ? 129.744 432.728 189.538 1.00 92.06 269 GLU D CA 1
ATOM 14981 C C . GLU D 1 272 ? 130.097 433.601 188.337 1.00 91.89 269 GLU D C 1
ATOM 14982 O O . GLU D 1 272 ? 131.230 433.578 187.856 1.00 91.48 269 GLU D O 1
ATOM 14986 N N . LYS D 1 273 ? 129.112 434.350 187.849 1.00 88.43 270 LYS D N 1
ATOM 14987 C CA . LYS D 1 273 ? 129.295 435.253 186.714 1.00 88.85 270 LYS D CA 1
ATOM 14988 C C . LYS D 1 273 ? 130.501 436.176 186.892 1.00 87.96 270 LYS D C 1
ATOM 14989 O O . LYS D 1 273 ? 130.671 436.793 187.944 1.00 89.07 270 LYS D O 1
ATOM 14993 N N . GLY D 1 274 ? 131.341 436.247 185.862 1.00 95.48 271 GLY D N 1
ATOM 14994 C CA . GLY D 1 274 ? 132.532 437.080 185.886 1.00 93.36 271 GLY D CA 1
ATOM 14995 C C . GLY D 1 274 ? 133.794 436.294 186.186 1.00 90.47 271 GLY D C 1
ATOM 14996 O O . GLY D 1 274 ? 134.904 436.800 186.012 1.00 87.88 271 GLY D O 1
ATOM 15000 N N . ILE D 1 275 ? 133.619 435.058 186.646 1.00 92.76 272 ILE D N 1
ATOM 15001 C CA . ILE D 1 275 ? 134.733 434.157 186.923 1.00 91.24 272 ILE D CA 1
ATOM 15002 C C . ILE D 1 275 ? 134.695 432.987 185.945 1.00 89.74 272 ILE D C 1
ATOM 15003 O O . ILE D 1 275 ? 133.648 432.366 185.756 1.00 89.44 272 ILE D O 1
ATOM 15007 N N . TYR D 1 276 ? 135.835 432.695 185.323 1.00 83.77 273 TYR D N 1
ATOM 15008 C CA . TYR D 1 276 ? 135.919 431.637 184.320 1.00 83.27 273 TYR D CA 1
ATOM 15009 C C . TYR D 1 276 ? 136.982 430.607 184.682 1.00 80.46 273 TYR D C 1
ATOM 15010 O O . TYR D 1 276 ? 137.790 430.828 185.584 1.00 80.73 273 TYR D O 1
ATOM 15028 N N . ALA D 1 277 ? 136.964 429.478 183.977 1.00 77.98 274 ALA D N 1
ATOM 15029 C CA . ALA D 1 277 ? 137.926 428.407 184.210 1.00 77.14 274 ALA D CA 1
ATOM 15030 C C . ALA D 1 277 ? 138.324 427.732 182.900 1.00 75.92 274 ALA D C 1
ATOM 15031 O O . ALA D 1 277 ? 137.488 427.518 182.022 1.00 75.85 274 ALA D O 1
ATOM 15038 N N . ALA D 1 278 ? 139.606 427.395 182.780 1.00 75.06 275 ALA D N 1
ATOM 15039 C CA . ALA D 1 278 ? 140.148 426.816 181.554 1.00 73.96 275 ALA D CA 1
ATOM 15040 C C . ALA D 1 278 ? 141.264 425.819 181.855 1.00 73.29 275 ALA D C 1
ATOM 15041 O O . ALA D 1 278 ? 142.065 426.035 182.763 1.00 75.15 275 ALA D O 1
ATOM 15048 N N . GLY D 1 279 ? 141.321 424.738 181.082 1.00 72.64 276 GLY D N 1
ATOM 15049 C CA . GLY D 1 279 ? 142.355 423.732 181.252 1.00 72.05 276 GLY D CA 1
ATOM 15050 C C . GLY D 1 279 ? 141.923 422.542 182.088 1.00 72.48 276 GLY D C 1
ATOM 15051 O O . GLY D 1 279 ? 140.736 422.233 182.180 1.00 73.03 276 GLY D O 1
ATOM 15055 N N . ASP D 1 280 ? 142.897 421.871 182.696 1.00 72.28 277 ASP D N 1
ATOM 15056 C CA . ASP D 1 280 ? 142.646 420.626 183.414 1.00 72.64 277 ASP D CA 1
ATOM 15057 C C . ASP D 1 280 ? 141.804 420.827 184.670 1.00 74.83 277 ASP D C 1
ATOM 15058 O O . ASP D 1 280 ? 141.206 419.878 185.175 1.00 75.26 277 ASP D O 1
ATOM 15067 N N . CYS D 1 281 ? 141.759 422.056 185.174 1.00 74.17 278 CYS D N 1
ATOM 15068 C CA . CYS D 1 281 ? 141.001 422.344 186.387 1.00 75.29 278 CYS D CA 1
ATOM 15069 C C . CYS D 1 281 ? 139.498 422.373 186.114 1.00 75.82 278 CYS D C 1
ATOM 15070 O O . CYS D 1 281 ? 138.701 422.439 187.050 1.00 76.81 278 CYS D O 1
ATOM 15078 N N . ARG D 1 282 ? 139.109 422.325 184.839 1.00 77.39 279 ARG D N 1
ATOM 15079 C CA . ARG D 1 282 ? 137.696 422.426 184.482 1.00 77.34 279 ARG D CA 1
ATOM 15080 C C . ARG D 1 282 ? 137.073 421.046 184.250 1.00 76.61 279 ARG D C 1
ATOM 15081 O O . ARG D 1 282 ? 137.762 420.085 183.904 1.00 75.12 279 ARG D O 1
ATOM 15102 N N . ASP D 1 283 ? 135.757 420.971 184.443 1.00 85.44 280 ASP D N 1
ATOM 15103 C CA . ASP D 1 283 ? 134.998 419.727 184.316 1.00 84.23 280 ASP D CA 1
ATOM 15104 C C . ASP D 1 283 ? 134.681 419.351 182.871 1.00 81.60 280 ASP D C 1
ATOM 15105 O O . ASP D 1 283 ? 133.753 419.893 182.271 1.00 82.12 280 ASP D O 1
ATOM 15114 N N . THR D 1 284 ? 135.414 418.376 182.350 1.00 93.11 281 THR D N 1
ATOM 15115 C CA . THR D 1 284 ? 135.275 417.968 180.962 1.00 93.65 281 THR D CA 1
ATOM 15116 C C . THR D 1 284 ? 134.947 416.487 180.875 1.00 93.95 281 THR D C 1
ATOM 15117 O O . THR D 1 284 ? 135.404 415.692 181.698 1.00 94.43 281 THR D O 1
ATOM 15121 N N . PRO D 1 285 ? 134.179 416.110 179.864 1.00 98.30 282 PRO D N 1
ATOM 15122 C CA . PRO D 1 285 ? 133.708 414.729 179.753 1.00 96.56 282 PRO D CA 1
ATOM 15123 C C . PRO D 1 285 ? 134.881 413.786 179.571 1.00 96.49 282 PRO D C 1
ATOM 15124 O O . PRO D 1 285 ? 135.883 414.172 178.980 1.00 96.16 282 PRO D O 1
ATOM 15135 N N . ILE D 1 286 ? 134.767 412.542 180.004 1.00 105.82 283 ILE D N 1
ATOM 15136 C CA . ILE D 1 286 ? 135.910 411.633 179.987 1.00 103.84 283 ILE D CA 1
ATOM 15137 C C . ILE D 1 286 ? 136.634 411.430 178.658 1.00 103.72 283 ILE D C 1
ATOM 15138 O O . ILE D 1 286 ? 137.858 411.317 178.652 1.00 105.49 283 ILE D O 1
ATOM 15142 N N . TRP D 1 287 ? 135.884 411.295 177.575 1.00 97.01 284 TRP D N 1
ATOM 15143 C CA . TRP D 1 287 ? 136.487 411.061 176.269 1.00 98.48 284 TRP D CA 1
ATOM 15144 C C . TRP D 1 287 ? 137.330 412.224 175.764 1.00 99.66 284 TRP D C 1
ATOM 15145 O O . TRP D 1 287 ? 138.385 412.015 175.173 1.00 102.07 284 TRP D O 1
ATOM 15166 N N . GLN D 1 288 ? 136.866 413.445 175.983 1.00 100.26 285 GLN D N 1
ATOM 15167 C CA . GLN D 1 288 ? 137.604 414.600 175.502 1.00 98.51 285 GLN D CA 1
ATOM 15168 C C . GLN D 1 288 ? 138.963 414.740 176.171 1.00 96.31 285 GLN D C 1
ATOM 15169 O O . GLN D 1 288 ? 139.090 414.654 177.389 1.00 99.37 285 GLN D O 1
ATOM 15173 N N . LEU D 1 289 ? 139.982 414.951 175.346 1.00 90.37 286 LEU D N 1
ATOM 15174 C CA . LEU D 1 289 ? 141.340 415.167 175.816 1.00 91.97 286 LEU D CA 1
ATOM 15175 C C . LEU D 1 289 ? 141.410 416.624 176.249 1.00 91.65 286 LEU D C 1
ATOM 15176 O O . LEU D 1 289 ? 140.570 417.423 175.845 1.00 90.99 286 LEU D O 1
ATOM 15180 N N . VAL D 1 290 ? 142.401 416.981 177.052 1.00 105.38 287 VAL D N 1
ATOM 15181 C CA . VAL D 1 290 ? 142.500 418.356 177.506 1.00 103.36 287 VAL D CA 1
ATOM 15182 C C . VAL D 1 290 ? 142.683 419.282 176.312 1.00 103.81 287 VAL D C 1
ATOM 15183 O O . VAL D 1 290 ? 143.479 419.009 175.417 1.00 107.26 287 VAL D O 1
ATOM 15187 N N . THR D 1 291 ? 141.942 420.383 176.320 1.00 81.86 288 THR D N 1
ATOM 15188 C CA . THR D 1 291 ? 142.016 421.376 175.264 1.00 82.85 288 THR D CA 1
ATOM 15189 C C . THR D 1 291 ? 142.198 422.727 175.933 1.00 84.05 288 THR D C 1
ATOM 15190 O O . THR D 1 291 ? 141.296 423.559 175.944 1.00 85.38 288 THR D O 1
ATOM 15194 N N . ALA D 1 292 ? 143.385 422.927 176.493 1.00 76.93 289 ALA D N 1
ATOM 15195 C CA . ALA D 1 292 ? 143.712 424.159 177.203 1.00 75.81 289 ALA D CA 1
ATOM 15196 C C . ALA D 1 292 ? 143.737 425.407 176.338 1.00 75.66 289 ALA D C 1
ATOM 15197 O O . ALA D 1 292 ? 143.250 426.455 176.752 1.00 80.08 289 ALA D O 1
ATOM 15204 N N . VAL D 1 293 ? 144.304 425.310 175.143 1.00 69.15 290 VAL D N 1
ATOM 15205 C CA . VAL D 1 293 ? 144.390 426.476 174.275 1.00 69.00 290 VAL D CA 1
ATOM 15206 C C . VAL D 1 293 ? 143.023 426.994 173.846 1.00 69.63 290 VAL D C 1
ATOM 15207 O O . VAL D 1 293 ? 142.786 428.196 173.847 1.00 70.02 290 VAL D O 1
ATOM 15211 N N . ARG D 1 294 ? 142.119 426.093 173.486 1.00 69.81 291 ARG D N 1
ATOM 15212 C CA . ARG D 1 294 ? 140.781 426.499 173.074 1.00 70.49 291 ARG D CA 1
ATOM 15213 C C . ARG D 1 294 ? 140.052 427.137 174.252 1.00 71.30 291 ARG D C 1
ATOM 15214 O O . ARG D 1 294 ? 139.428 428.191 174.117 1.00 71.88 291 ARG D O 1
ATOM 15218 N N . ASP D 1 295 ? 140.145 426.489 175.409 1.00 86.67 292 ASP D N 1
ATOM 15219 C CA . ASP D 1 295 ? 139.540 426.999 176.633 1.00 86.74 292 ASP D CA 1
ATOM 15220 C C . ASP D 1 295 ? 140.074 428.391 176.959 1.00 84.71 292 ASP D C 1
ATOM 15221 O O . ASP D 1 295 ? 139.316 429.280 177.345 1.00 85.91 292 ASP D O 1
ATOM 15230 N N . GLY D 1 296 ? 141.382 428.570 176.806 1.00 83.39 293 GLY D N 1
ATOM 15231 C CA . GLY D 1 296 ? 142.018 429.840 177.101 1.00 85.55 293 GLY D CA 1
ATOM 15232 C C . GLY D 1 296 ? 141.537 430.954 176.192 1.00 87.26 293 GLY D C 1
ATOM 15233 O O . GLY D 1 296 ? 141.249 432.059 176.652 1.00 90.22 293 GLY D O 1
ATOM 15237 N N . ALA D 1 297 ? 141.451 430.661 174.897 1.00 74.56 294 ALA D N 1
ATOM 15238 C CA . ALA D 1 297 ? 140.966 431.629 173.919 1.00 76.31 294 ALA D CA 1
ATOM 15239 C C . ALA D 1 297 ? 139.537 432.046 174.242 1.00 74.70 294 ALA D C 1
ATOM 15240 O O . ALA D 1 297 ? 139.218 433.235 174.284 1.00 75.09 294 ALA D O 1
ATOM 15247 N N . ILE D 1 298 ? 138.679 431.054 174.457 1.00 73.33 295 ILE D N 1
ATOM 15248 C CA . ILE D 1 298 ? 137.272 431.297 174.756 1.00 74.38 295 ILE D CA 1
ATOM 15249 C C . ILE D 1 298 ? 137.104 432.030 176.085 1.00 75.22 295 ILE D C 1
ATOM 15250 O O . ILE D 1 298 ? 136.283 432.940 176.197 1.00 76.20 295 ILE D O 1
ATOM 15266 N N . ALA D 1 299 ? 137.876 431.628 177.090 1.00 83.59 296 ALA D N 1
ATOM 15267 C CA . ALA D 1 299 ? 137.782 432.237 178.413 1.00 86.27 296 ALA D CA 1
ATOM 15268 C C . ALA D 1 299 ? 138.111 433.725 178.355 1.00 84.21 296 ALA D C 1
ATOM 15269 O O . ALA D 1 299 ? 137.459 434.542 179.005 1.00 83.36 296 ALA D O 1
ATOM 15276 N N . ALA D 1 300 ? 139.116 434.072 177.558 1.00 75.52 297 ALA D N 1
ATOM 15277 C CA . ALA D 1 300 ? 139.532 435.460 177.415 1.00 75.94 297 ALA D CA 1
ATOM 15278 C C . ALA D 1 300 ? 138.453 436.244 176.680 1.00 76.72 297 ALA D C 1
ATOM 15279 O O . ALA D 1 300 ? 138.220 437.418 176.968 1.00 77.90 297 ALA D O 1
ATOM 15286 N N . THR D 1 301 ? 137.794 435.584 175.733 1.00 76.39 298 THR D N 1
ATOM 15287 C CA . THR D 1 301 ? 136.773 436.232 174.921 1.00 77.13 298 THR D CA 1
ATOM 15288 C C . THR D 1 301 ? 135.465 436.346 175.693 1.00 78.36 298 THR D C 1
ATOM 15289 O O . THR D 1 301 ? 134.727 437.316 175.536 1.00 79.41 298 THR D O 1
ATOM 15300 N N . ALA D 1 302 ? 135.187 435.360 176.538 1.00 79.57 299 ALA D N 1
ATOM 15301 C CA . ALA D 1 302 ? 134.011 435.413 177.396 1.00 83.30 299 ALA D CA 1
ATOM 15302 C C . ALA D 1 302 ? 134.186 436.504 178.447 1.00 84.96 299 ALA D C 1
ATOM 15303 O O . ALA D 1 302 ? 133.247 437.233 178.768 1.00 82.90 299 ALA D O 1
ATOM 15310 N N . ALA D 1 303 ? 135.402 436.608 178.975 1.00 87.95 300 ALA D N 1
ATOM 15311 C CA . ALA D 1 303 ? 135.740 437.633 179.956 1.00 87.09 300 ALA D CA 1
ATOM 15312 C C . ALA D 1 303 ? 135.712 439.027 179.337 1.00 88.50 300 ALA D C 1
ATOM 15313 O O . ALA D 1 303 ? 135.240 439.977 179.958 1.00 94.60 300 ALA D O 1
ATOM 15320 N N . TYR D 1 304 ? 136.227 439.143 178.117 1.00 82.04 301 TYR D N 1
ATOM 15321 C CA . TYR D 1 304 ? 136.235 440.417 177.405 1.00 83.13 301 TYR D CA 1
ATOM 15322 C C . TYR D 1 304 ? 134.829 440.992 177.273 1.00 83.76 301 TYR D C 1
ATOM 15323 O O . TYR D 1 304 ? 134.602 442.169 177.549 1.00 83.83 301 TYR D O 1
ATOM 15341 N N . GLU D 1 305 ? 133.893 440.153 176.844 1.00 87.45 302 GLU D N 1
ATOM 15342 C CA . GLU D 1 305 ? 132.503 440.563 176.688 1.00 88.18 302 GLU D CA 1
ATOM 15343 C C . GLU D 1 305 ? 131.938 441.048 178.019 1.00 88.22 302 GLU D C 1
ATOM 15344 O O . GLU D 1 305 ? 131.162 442.002 178.066 1.00 91.02 302 GLU D O 1
ATOM 15356 N N . TYR D 1 306 ? 132.335 440.379 179.097 1.00 105.21 303 TYR D N 1
ATOM 15357 C CA . TYR D 1 306 ? 131.855 440.705 180.435 1.00 108.26 303 TYR D CA 1
ATOM 15358 C C . TYR D 1 306 ? 132.377 442.068 180.896 1.00 106.94 303 TYR D C 1
ATOM 15359 O O . TYR D 1 306 ? 131.640 442.845 181.503 1.00 109.56 303 TYR D O 1
ATOM 15377 N N . ILE D 1 307 ? 133.646 442.355 180.609 1.00 93.44 304 ILE D N 1
ATOM 15378 C CA . ILE D 1 307 ? 134.257 443.620 181.014 1.00 93.83 304 ILE D CA 1
ATOM 15379 C C . ILE D 1 307 ? 133.597 444.793 180.301 1.00 96.75 304 ILE D C 1
ATOM 15380 O O . ILE D 1 307 ? 133.222 445.783 180.929 1.00 99.85 304 ILE D O 1
ATOM 15396 N N . GLU D 1 308 ? 133.462 444.672 178.984 1.00 104.95 305 GLU D N 1
ATOM 15397 C CA . GLU D 1 308 ? 132.858 445.718 178.168 1.00 103.17 305 GLU D CA 1
ATOM 15398 C C . GLU D 1 308 ? 131.399 445.919 178.562 1.00 106.15 305 GLU D C 1
ATOM 15399 O O . GLU D 1 308 ? 130.827 446.987 178.338 1.00 108.08 305 GLU D O 1
ATOM 15411 N N . LYS D 1 309 ? 130.804 444.871 179.128 1.00 94.89 306 LYS D N 1
ATOM 15412 C CA . LYS D 1 309 ? 129.433 444.913 179.628 1.00 94.04 306 LYS D CA 1
ATOM 15413 C C . LYS D 1 309 ? 128.431 444.937 178.482 1.00 95.49 306 LYS D C 1
ATOM 15414 O O . LYS D 1 309 ? 127.544 444.087 178.408 1.00 97.14 306 LYS D O 1
#

Sequence (1115 aa):
ASMYDLIIIGGGPAGLTAGIYAVRYGLDTLILERNSISGLELMERFRTHAQEVGVKTTITEVLSVRSEGTKKIITTDSGDLEAKAVIIATGANPKHLGVPGEKELISKGVSYCAICDGPFFRNKIVAVVGGGNSAVTDALFLSKVAQKVYLVHRRDHLKAARVLQDRVDGTPNIELILNSHVLEIVGTREGIKKVEKIILEDVNSRETRELSTNGVFIYVGIHPNTEFVDVEKDEGGFIKTDRWMETSEKGIYAAGDCRDTPIWQLVTAVRDGAIAATAAYEYIEKISMYDLIIIGGGPAGLTAGIYAVRYGLDTLILERNMERFRTHAQEVGVKTTITEVLSVRSEGTKKIITTDSGDLEAKAVIIATGANPKHLGVPGEKELISKGVSYCAICDGPFFRNKIVAVVGGGNSAVTDALFLSKVAQKVYLVHRRDHLKAARVLQDRVDGTPNIELILNSHVLEIVGTREGIKKVEKIILEDVNSRETRELSTNGVFIYVGIHPNTEFVDVEKDEGGFIKTDRWMETSEKGIYAAGDCRDTPIWQLVTAVRDGAIAATAAYEYIEKIASMYDLIIIGGGPAGLTAGIYAVRYGLDTLILERNEERFRTHAQEVGVKTTITEVLSVRSEGTKKIITTDSGDLEAKAVIIATGANPKHLGVPGEKELISKGVSYCAICDGPFFRNKIVAVVGGGNSAVTDALFLSKVAQKVYLVHRRDHLKAARVLQDRVDGTPNIELILNSHVLEIVGTEGIKKVEKIILEDVNSRETRELSTNGVFIYVGIHPNTEFVDVEKDEGGFIKTDRWMETSEKGIYAAGDCRDTPIWQLVTAVRDGAIAATAAYEYIEKIAYDLIIIGGGPAGLTAGIYAVRYGLDTLILERRTHAQEVGVKTTITEVLSVRSEGTKKIITTDSGDLEAKAVIIATGANPKHLGVPGEKELISKGVSYCAICDGPFFRNKIVAVVGGGNSAVTDALFLSKVAQKVYLVHRRDHLKAARVLQDRVDGTPNIELILNSHVLEIVGTRIKKVEKIILEDVNSRETRELSTNGVFIYVGIHPNTEFVDVEKDEGGFIKTDRWMETSEKGIYAAGDCRDTPIWQLVTAVRDGAIAATAAYEYIEK

Radius of gyration: 31.78 Å; Cα contacts (8 Å, |Δi|>4): 2848; chains: 4; bounding box: 72×90×85 Å

B-factor: mean 74.88, std 20.39, range [20.0, 162.5]

Foldseek 3Di:
DLEFAEEEEELFLLRLLLQLLLVVLVTGYEYEYAPVLLPDDPGVVSVVVSVVSPYHYDYWAWQAWDDDPLWIWTQTPVGIGIYNFYEYEHAWAADDLPAAPQVVADVQFEEADLPSCQVVQFQFFEEFEAQEQVRLVSQLVNLVGHQAYEYEYQAPHGPYDPVSVVPLVDSPRYDYHYQKGWHYFDFDPDDDTHTFWTWIARNPPRDIDIDGGRHYHYHDDMAQPQPSYDFDDPPRQAFEDDPLQDGPDQRYGYAANSHPDPDRDSVRRSVNSSSNSVSNSVSSVVD/DEFAEEEEEDALLRLLLQLLLVVLVGGYEYEYEPPVVSVVVSVVSPGHYDYFDWQAWDDDPQKIWTQTPVGIYIYNFYEYEHAKDADFLPAAPQVVAYVQFEEADLVVCQVVQFQFEEEFEAAEQVRLVSQLVNLVGHQAYEYEYQAQHGPYDPVSVVVLVVPVRYDYHYQKGWRYFAFDPDDPTHTFWTWIARNPPRDIDIDGGRHYHYHDDMAAPQPRYDWDDDPRQAFEADPLQHTPDPRYGYAANSHPDPPRDSVRRSVNSNSNSVSNSVSSVVD/DLEFAEEEEEDDLQRLLLQLLLVVLVTGYEYEYQDDPCSVVVSVVSPHHYDHWDWQAWDDDPQWIWTQTPVGIGIYNFYEYEHAWAADDLPAAPQVVQVVQFEEADLPVCQVVQFQFEEEFEAQEQSSLVSQLVSLVGHQAYEYEYQAPHGPYDPVSVVVQVVRPRYDYHYNKGWHHFAFDPPPTHTFWTWIARNPPRDIDIGGGRHYHYHHAMAAPQPRYDFDDDPRQAFEDDPLQHTPDPRYGYAWNSHDDDDVDDTDSSVRSNSPNVSNVVSSVVD/DFAEEEEAPDLQRLLLQLLLLVLVTGYEYEHVPVVSVVSVGHYDNWAWQAWDDDPQWIWTQTPVGIDTYRFYEYEHAWAFDDLPAAPQVVCYVQFEEADLVVCQVVQAQFFEEFEAQEQSRLVSQLVNLVGYQAYEYEYLAPHGPYDPVSVVVQVVSVRYDYHYNKGWRHFDFPCVTHTFWTWIARNPPRDIDIDGGRHYHYHHAMAAPQPRYDFDDDPRQAFEDDPLQATNDPRYGYAWNSHDDDPVDDTDSSVNSNSPSVSNSVSSVD

Nearest PDB structures (foldseek):
  4zn0-assembly2_B  TM=1.004E+00  e=3.894E-60  Methanosarcina mazei Go1
  4zn0-assembly1_A  TM=1.001E+00  e=1.821E-56  Methanosarcina mazei Go1
  5utx-assembly1_B  TM=8.436E-01  e=5.527E-30  Vibrio vulnificus CMCP6
  5u63-assembly1_A  TM=6.855E-01  e=3.123E-30  Haemophilus influenzae Rd KW20
  5usx-assembly1_A  TM=6.564E-01  e=7.932E-31  Vibrio vulnificus CMCP6

CATH classification: 3.50.50.60 (+1 more: 3.50.50.60)

Secondary structure (DSSP, 8-state):
--EEEEEEE--SHHHHHHHHHHHHTT--EEEEE---TTT---HHHHHHHHHHHT-EEEE--EEEEEESSS-EEEEETTEEEEEEEEEE---EEEPP---TTTGGGBTTTEES-TTTTTGGGTTSEEEEE--SHHHHHHHHHHHTTSSEEEEE-SSSS--S-HHHHHHHTS-TTEEEE-SEEEEEEEE-SSSS--EEEEEEEETTT--EEEEE-SEEEE-S-EEES-TT--S-B-TT-PBP--TT-B-SSTTEEE-STTB--S---HHHHHHHHHHHHHHHHHHHHH-/-EEEEEEE--SHHHHHHHHHHHHTT--EEEEE---HHHHHHHHHHT-EEEE--EEEEEEETTEEEEEETTEEEEEEEEEE---EEEPP---TTTGGGBTTTEES-TTTTTGGGTTSEEEEE--SHHHHHHHHHHHTTSSEEEEE-SSSS--S-HHHHHHHTT-TTEEEE-SEEEEEEEE-SSSS--EEEEEEEETTT--EEEEE-SEEEE-S-EEES-TT--S-B-TT-PBP--TT-B-SSTTEEE-STTBS-SS--SHHHHHHHHHHHHHHHHHHHT-/--EEEEEEE--SHHHHHHHHHHHHTT--EEEEES---HHHHHHHHHT-EEEE--EEEEEEETTEEEEEETTEEEEEEEEEE---EEEPP---TTTTTSBTTTEES-TTTTTGGGTTSEEEEE--SHHHHHHHHHHHTTSSEEEEE-SSSS--S-HHHHHHHHH-SSEEEE-SEEEEEEEE---S--EEEEEEEETTT--EEEEE-SEEEE-S-EEES-TT--S-B-TTSPBP--TT-B-SSTTEEE-STTB---TT----HHHHHHHHHHHHHHHHTT-/---EEEE--SHHHHHHHHHHHHTT--EEEE---HHHHHHT-EEE---EEEEEEETTEEEEEESS-EEEESEEEE---EEEPP---TTTTTTBTTTEES-TTTTTGGGTT-EEEEE--SHHHHHHHHHHHTTSSEEEEE-SSSS--S-HHHHHHHTT-TTEEEE-SEEEEEEEE-----EEEEEEEETTT--EEEEE-SEEEE-S-EEES-TT--S-B-TT-PBP--TT-B-SSTTEEE-STTB---TTSPP-HHHHHHHHHHHHHHHHH-

Organism: Methanosarcina mazei (strain ATCC BAA-159 / DSM 3647 / Goe1 / Go1 / JCM 11833 / OCM 88) (NCBI:txid192952)

InterPro domains:
  IPR005982 Thioredoxin reductase [TIGR01292] (2-301)
  IPR008255 Pyridine nucleotide-disulphide oxidoreductase, class-II, active site [PS00573] (130-150)
  IPR023753 FAD/NAD(P)-binding domain [PF07992] (2-290)
  IPR036188 FAD/NAD(P)-binding domain superfamily [G3DSA:3.50.50.60] (5-300)
  IPR036188 FAD/NAD(P)-binding domain superfamily [G3DSA:3.50.50.60] (112-238)
  IPR036188 FAD/NAD(P)-binding domain superfamily [SSF51905] (2-303)
  IPR050097 Ferredoxin--NADP reductase type 2 [PTHR48105] (2-302)

Solvent-accessible surface area: 45684 Å² total; per-residue (Å²): 126,59,60,52,46,0,0,0,8,11,15,25,40,6,0,0,5,0,0,13,22,0,39,114,6,58,17,78,6,10,0,5,41,85,172,88,54,7,4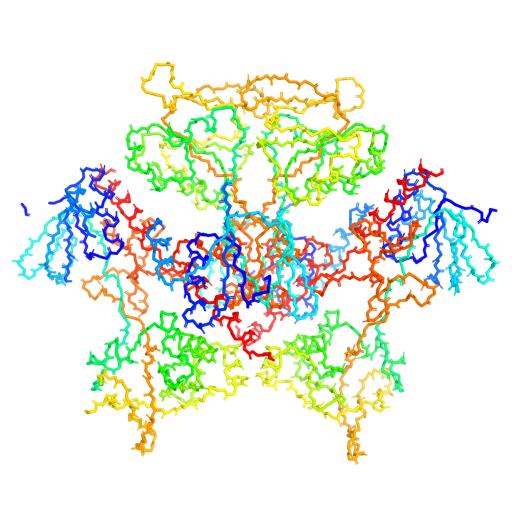0,63,83,35,99,60,51,52,50,73,89,1,72,140,38,49,14,40,74,61,118,18,46,23,38,44,18,140,46,68,67,89,50,3,19,2,22,12,90,98,35,85,34,39,6,29,0,0,0,0,8,36,21,24,74,55,51,33,23,4,2,5,11,5,69,89,7,58,107,94,11,2,14,43,44,1,21,44,45,0,22,131,7,78,96,67,35,0,0,0,5,3,4,24,44,68,1,0,24,12,0,8,1,0,17,31,5,8,114,65,0,11,0,1,15,52,72,92,100,10,39,8,13,103,70,5,50,86,85,6,122,57,36,136,43,14,63,66,22,52,38,6,15,4,27,32,2,43,13,15,212,130,73,145,113,90,1,78,54,0,29,3,16,43,13,102,74,82,120,82,109,108,6,74,3,46,0,0,0,2,42,15,22,68,43,4,44,2,29,27,3,120,16,26,35,2,20,28,18,2,0,36,31,62,100,24,8,46,12,50,62,57,0,6,0,0,0,6,38,0,19,1,5,29,30,120,31,51,86,13,14,43,101,3,0,1,4,0,0,0,5,0,14,54,45,25,102,106,85,101,157,52,47,0,0,0,8,11,28,27,49,5,0,7,6,0,0,14,27,0,39,122,4,61,11,69,6,8,0,6,44,85,130,114,69,72,62,65,72,86,2,71,138,35,47,12,86,64,60,108,27,42,22,42,46,20,113,41,101,74,80,42,2,22,0,24,13,86,91,34,83,32,30,5,23,0,0,0,0,7,34,20,26,75,57,51,31,24,4,1,4,13,3,86,94,12,61,107,66,12,2,12,41,43,1,46,83,49,0,33,126,5,28,110,67,40,0,0,0,7,2,5,23,42,67,0,0,46,16,0,11,2,0,14,32,6,8,111,40,0,24,0,0,17,45,85,83,107,9,36,7,12,101,100,30,52,80,60,5,106,79,26,136,37,15,70,71,11,52,36,6,18,4,35,40,1,43,27,38,114,79,70,92,63,73,2,94,17,0,23,4,6,45,16,104,77,101,61,90,109,136,14,80,3,59,0,0,0,3,42,14,28,61,38,4,50,2,26,28,3,116,14,25,36,4,19,27,19,2,0,37,29,60,104,20,5,46,12,42,54,78,0,6,1,0,0,5,42,0,23,1,6,19,44,102,43,108,91,18,11,40,105,4,0,2,2,0,0,0,5,0,15,67,49,20,107,106,135,120,56,66,39,46,0,0,0,7,11,34,26,74,4,0,18,0,0,0,0,10,0,35,114,3,59,12,73,10,10,2,6,15,82,133,134,179,46,28,55,68,47,0,63,110,41,47,17,46,76,53,98,19,46,24,111,46,16,57,48,59,82,76,41,3,53,0,40,11,98,86,34,100,32,43,5,47,0,0,0,0,6,30,20,26,73,48,103,98,41,68,24,88,10,3,71,124,8,77,114,31,12,2,12,41,43,1,31,77,47,0,14,131,6,78,99,66,47,0,0,0,12,4,4,30,80,69,0,0,28,17,0,11,2,0,13,29,4,8,113,61,0,24,0,1,30,52,60,96,113,11,82,8,45,73,40,7,52,18,46,4,107,36,34,132,36,14,56,60,12,53,44,6,76,10,80,24,6,66,21,62,109,80,83,94,71,3,40,21,1,52,2,8,55,80,124,72,86,53,101,108,76,15,80,3,61,0,0,0,3,37,57,38,89,70,3,36,2,109,38,9,144,14,91,58,41,117,48,20,47,0,81,35,61,100,15,7,52,11,71,78,56,0,10,1,0,0,10,84,0,37,51,49,64,105,82,26,43,39,39,18,37,112,4,0,1,6,0,0,0,5,0,16,66,54,16,111,113,106,162,114,42,3,11,0,13,10,41,27,103,4,0,33,23,0,2,37,40,5,38,64,19,68,19,53,19,11,10,23,70,124,120,85,81,18,73,93,56,58,25,49,68,45,99,28,58,26,74,48,47,64,71,67,75,92,56,23,47,15,35,25,99,99,30,125,32,58,12,32,0,11,0,5,4,35,18,19,72,46,101,92,44,70,26,83,10,2,155,109,9,74,106,80,7,1,10,46,44,0,27,83,39,0,24,127,4,103,87,65,39,0,0,0,12,4,3,21,80,67,0,0,30,13,0,7,1,0,12,28,6,7,116,60,0,26,0,0,21,102,137,96,115,10,119,8,45,73,38,4,51,25,46,6,107,41,40,135,40,14,67,60,16,52,39,6,36,9,61,65,5,39,24,52,153,125,93,107,1,38,66,0,25,0,24,46,36,120,75,136,123,75,104,108,15,88,3,53,0,0,0,2,37,57,38,92,63,6,40,4,151,43,11,108,28,76,64,53,120,40,17,45,0,65,36,68,71,42,5,53,11,73,39,64,0,14,3,0,0,10,69,0,49,55,47,69,109,98,31,38,59,42,18,67,40,7,0,3,24,0,3,0,5,2,24,73,76,42,110,123